Protein AF-A0A7J5YTY4-F1 (afdb_monomer)

Foldseek 3Di:
DVLLVLVQPPLDPPDDDDPQVSVVSVCVSVVDDPVQWDRDPPDIDGPPPPVVVSVVVSCVSCVVVVVVVVVVVVVVVVVVVVVVVVVVVVVVVVVVVVVVVCVVQVPPVVSVVCVVVVVVVCVVVVVVVVVVVVVVVVVVVVVVVVVVVVVVVVVVVVVVVVVVVVVVVVVVVVVVVVVVVVVVVVVVVVVVVVVVVVVVVVVVVVVVVVVVVVVVVVVVVVVVVVVVVVVVVVVVVVVVVVVVVVVVVVVVVVVVPDDDDDDDDDDDDDDDDCVVVVVVVVVVVVVVVVVVVVVVVVVVVVVVVVVVVVVVVVVVVVVVVVVVVVVVVVVVVVVVVVVVVVVVVVVVVVVVVVVVVVVVVVVVVVVVVVVVVVVVVVVVVVVVVVVVVVVVVVVVVVVVVVVVVVVVVVVVVVVVVVVVVVVVVVVVVVVVVVVVVVVVVVVVVVVVVVVVVVVVVVVVVVVVVVVVVVVVVVVVVVVVVCVVPPVPDPDDDDDDDDDDDDPPVPPVVVVVVVVVVVVVVVVVVVVVVVVVVVVVVVVVVVVVVVVVVVVVVVVVVVVVVVVVVVVVVVVVVVVVVVVVVVVVVVVVVVVVVVVVVVVVVVVVVVVVVVVVVVVVVVVVVVVVVVVVVVVVVVVVVVCVVVVPDDDDDDDDDDPVVVVVVVVVVVVVVVVVVVVVVVVVVVVVVVVVVVVVVVVVVVVVVVVVVVVVVVVVVVVVVVVVVVVVVVVVVVVVVVVVVVVVVVVVVVVVVVVVVVVVVVVVVVVVVVVVVVVVVPDDD

Organism: Dissostichus mawsoni (NCBI:txid36200)

Radius of gyration: 75.72 Å; Cα contacts (8 Å, |Δi|>4): 47; chains: 1; bounding box: 207×118×239 Å

Sequence (777 aa):
MYLYEILTPNAIPKGFMDGKQACERMIHALELDPNLFRIGQSKIFFRTGVLAHLEEERDLKITDIIIYFQSVCRGYLARKAFAKKQQQLSALKVLQRNCAAYLKLRHWQWWRLFTKVKPLLQVTRQEEEMQAKDEELVKTKERQLKVENELVEMERKHQQLIEEKNILAEQLHAETELFAEAEEMRVRLLSRKQELEEILHDLESRVEEEEERNQSMQNEKKKMQSHIQDLEEQLDEEEAARQKLQLDKVTAEAKIKKNGGGHSHAGGPQLQEKKLLEDRIGEMTSQLTEEEEKAKNLGKVKNKQELMMVDLEERLKKEEKTRQELEKAKRKLDAETTDLQDQIAELQAQIEELKIQLSKKEEELQASLARSDDETLQKNNALKQVRELQAHLAELQEDLESEKMCRSKAEKLKRDLSEELEALKTELEDTLDTTAAQQELRSKREQEVAELKKAIDDETRNHEAQIQEVRQRHGTALEEVSEQLEQAKRFKANLEKKQSLESENKELAVDVKSLQQLKGESEHKRKKLESQLQEFVSRTTEVERVKAELSERSHRLQTELDNASALLEESEKKGVKLAKEADKLNSKLQDSEELRQEETRQKLNLSGQIRQLEVERSTLLEQQEEDEEARRNLEKQLQTVQAQKKLDEDVGSVEGLEEVKRKLQKDMELTTQRLEEKTMSMDKMEKTKNRLQQELDDLMVDLDHQRQIVSSLEKKQKKFDQLLAEEKTISARYAEERDRAEAEAREKDTKALSMARALEEALEEGGAGEVQQAAPR

Mean predicted aligned error: 24.2 Å

Secondary structure (DSSP, 8-state):
-GGGGGGSTTSS-SS---HHHHHHHHHHHTT--TTSEEE-SS-EEE-TTHHHHHHHHHHHHHHHHHHHHHHHHHHHHHHHHHHHHHHHHHHHHHHHHHHHHHHHHTT-HHHHHHHHHGGG--HHHHHHHHHHHHHHHHHHHHHHHHHHHHHHHHHHHHHHHHHHHHHHHHHHHHHHHHHHHHHHHHHHHHHHHHHHHHHHHHHHHHHHHHHHHHHHHHHHHHHHHHHHHHHHHHHHHHHHHHHHHHHHHHHHHHHHS---------------S-HHHHHHHHHHHHHHHHHHHHHHHHHHHHHHHHHHHHHHHHHHHHHHHHHHHHHHHHHHHHHHHHHHHHHHHHHHHHHHHHHHHHHHHHHHHHHHHHHHHHHHHHHHHHHHHHHHHHHHHHHHHHHHHHHHHHHHHHHHHHHHHHHHHHHHHHHHHHHHHHHHHHHHHHHHHHHHHHHHHHHHHHHHHHHHHHHHHHHHHHHHHHHHHHHHHHTT--------------SGGGTHHHHHHHHHHHHHHHHHHHHHHHHHHHHHHHHHHHHHHHHHHHHHHHHHHHHHHHHHHHHHHHHHHHHHHHHHHHHHHHHHHHHHHHHHHHHHHHHHHHHHHHHHHHHHHHHHHHHHHHHHHHHHHHHHHHHHHHTT---------HHHHHHHHHHHHHHHHHHHHHHHHHHHHHHHHHHHHHHHHHHHHHHHHHHHHHHHHHHHHHHHHHHHHHHHHHHHHHHHHHHHHHHHHHHHHHHHHHHHHHHHHHHHHHHHHHHHHHHHH----

Solvent-accessible surface area (backbone atoms only — not comparable to full-atom values): 43026 Å² total; per-residue (Å²): 107,77,90,58,43,84,77,28,78,76,52,61,73,96,69,93,69,59,71,63,64,45,41,55,38,38,44,59,60,66,67,61,61,76,87,49,48,48,83,55,98,90,53,71,50,66,45,89,64,55,63,57,56,56,47,54,58,43,51,64,65,44,45,63,56,50,54,51,52,50,51,54,50,52,52,51,52,50,52,55,52,47,52,48,53,51,51,50,51,53,51,47,55,52,47,53,53,49,51,56,49,44,70,63,41,75,79,36,67,67,50,58,52,47,69,65,51,54,81,75,68,44,69,70,58,54,52,54,53,45,54,55,46,52,53,50,51,49,60,47,49,58,52,47,53,50,52,51,54,54,47,53,55,49,52,52,52,50,54,50,54,51,49,56,50,49,54,53,50,53,51,54,49,53,51,52,50,52,50,51,54,51,49,50,50,50,51,55,51,48,54,54,48,50,59,49,53,53,53,46,51,58,49,53,54,52,49,54,54,49,51,52,50,50,52,48,51,52,52,51,50,50,52,52,51,50,53,50,50,58,49,51,55,51,48,53,52,51,50,53,53,48,53,50,53,51,52,55,46,54,62,48,52,69,69,65,80,74,79,85,87,84,91,89,83,92,88,88,90,84,89,90,84,56,79,84,51,47,66,65,46,45,60,56,48,53,55,48,54,53,51,49,51,50,52,53,50,50,48,54,52,48,56,52,49,54,53,51,49,51,56,50,51,51,50,49,56,50,49,55,47,54,49,54,51,49,52,52,53,47,58,47,54,57,48,58,51,48,56,52,51,52,50,51,52,51,52,50,50,54,52,54,50,51,50,55,54,48,54,51,51,53,50,52,48,51,62,48,51,54,48,52,52,50,52,51,50,51,52,52,50,51,57,48,52,53,52,54,53,51,49,53,52,49,53,55,48,52,52,50,52,51,48,52,54,51,48,53,54,51,55,46,53,50,48,57,54,48,52,53,48,53,52,56,46,51,55,48,51,54,52,48,54,54,50,50,53,52,50,50,58,47,50,52,51,55,47,53,53,50,52,52,48,48,52,52,55,52,50,48,47,51,51,50,48,51,52,45,49,53,50,44,58,56,37,53,68,45,41,74,62,38,63,80,59,57,83,79,66,91,78,78,86,83,91,87,87,91,93,89,91,81,71,71,83,64,56,64,71,55,51,61,58,53,53,56,55,54,48,56,55,48,54,54,52,48,56,54,52,52,54,51,51,55,52,52,50,56,55,46,54,51,52,51,49,52,50,48,56,51,51,51,51,52,49,51,54,48,54,53,51,53,51,51,50,52,52,48,54,52,48,50,58,47,49,59,48,52,51,58,48,50,54,53,50,51,49,54,49,49,57,49,51,52,50,51,49,49,53,51,53,50,51,50,50,52,54,48,53,49,52,49,52,51,50,55,48,48,54,52,46,52,51,47,51,51,52,47,49,53,47,51,52,51,48,50,55,46,45,72,68,52,80,77,72,81,84,89,87,90,90,83,74,64,78,70,46,53,58,52,49,55,48,54,50,52,51,47,54,54,50,49,53,54,47,51,54,48,50,60,48,49,56,52,54,50,56,51,50,54,51,54,50,50,58,49,55,54,52,52,52,52,52,52,51,51,51,52,50,51,59,50,49,54,59,49,50,57,50,53,53,47,54,51,47,52,53,50,51,54,52,52,48,54,50,50,55,48,54,51,52,51,49,50,48,55,51,51,52,50,49,50,54,50,51,50,49,57,49,50,53,51,46,54,56,51,53,55,55,56,61,70,68,70,65,84,132

Structure (mmCIF, N/CA/C/O backbone):
data_AF-A0A7J5YTY4-F1
#
_entry.id   AF-A0A7J5YTY4-F1
#
loop_
_atom_site.group_PDB
_atom_site.id
_atom_site.type_symbol
_atom_site.label_atom_id
_atom_site.label_alt_id
_atom_site.label_comp_id
_atom_site.label_asym_id
_atom_site.label_entity_id
_atom_site.label_seq_id
_atom_site.pdbx_PDB_ins_code
_atom_site.Cartn_x
_atom_site.Cartn_y
_atom_site.Cartn_z
_atom_site.occupancy
_atom_site.B_iso_or_equiv
_atom_site.auth_seq_id
_atom_site.auth_comp_id
_atom_site.auth_asym_id
_atom_site.auth_atom_id
_atom_site.pdbx_PDB_model_num
ATOM 1 N N . MET A 1 1 ? -15.181 -6.490 -14.568 1.00 58.69 1 MET A N 1
ATOM 2 C CA . MET A 1 1 ? -15.823 -5.830 -15.721 1.00 58.69 1 MET A CA 1
ATOM 3 C C . MET A 1 1 ? -14.886 -5.906 -16.921 1.00 58.69 1 MET A C 1
ATOM 5 O O . MET A 1 1 ? -14.723 -7.021 -17.394 1.00 58.69 1 MET A O 1
ATOM 9 N N . TYR A 1 2 ? -14.198 -4.826 -17.318 1.00 73.44 2 TYR A N 1
ATOM 10 C CA . TYR A 1 2 ? -13.430 -4.704 -18.575 1.00 73.44 2 TYR A CA 1
ATOM 11 C C . TYR A 1 2 ? -12.558 -5.909 -18.982 1.00 73.44 2 TYR A C 1
ATOM 13 O O . TYR A 1 2 ? -12.501 -6.239 -20.161 1.00 73.44 2 TYR A O 1
ATOM 21 N N . LEU A 1 3 ? -11.920 -6.600 -18.026 1.00 82.00 3 LEU A N 1
ATOM 22 C CA . LEU A 1 3 ? -11.015 -7.730 -18.283 1.00 82.00 3 LEU A CA 1
ATOM 23 C C . LEU A 1 3 ? -11.610 -8.817 -19.204 1.00 82.00 3 LEU A C 1
ATOM 25 O O . LEU A 1 3 ? -10.925 -9.262 -20.121 1.00 82.00 3 LEU A O 1
ATOM 29 N N . TYR A 1 4 ? -12.881 -9.188 -18.999 1.00 90.19 4 TYR A N 1
ATOM 30 C CA . TYR A 1 4 ? -13.582 -10.231 -19.768 1.00 90.19 4 TYR A CA 1
ATOM 31 C C . TYR A 1 4 ? -14.528 -9.677 -20.844 1.00 90.19 4 TYR A C 1
ATOM 33 O O . TYR A 1 4 ? -15.253 -10.443 -21.471 1.00 90.19 4 TYR A O 1
ATOM 41 N N . GLU A 1 5 ? -14.548 -8.363 -21.090 1.00 89.19 5 GLU A N 1
ATOM 42 C CA . GLU A 1 5 ? -15.480 -7.749 -22.054 1.00 89.19 5 GLU A CA 1
ATOM 43 C C . GLU A 1 5 ? -15.251 -8.249 -23.491 1.00 89.19 5 GLU A C 1
ATOM 45 O O . GLU A 1 5 ? -16.196 -8.367 -24.272 1.00 89.19 5 GLU A O 1
ATOM 50 N N . ILE A 1 6 ? -14.015 -8.655 -23.804 1.00 90.19 6 ILE A N 1
ATOM 51 C CA . ILE A 1 6 ? -13.635 -9.299 -25.070 1.00 90.19 6 ILE A CA 1
ATOM 52 C C . ILE A 1 6 ? -14.353 -10.638 -25.324 1.00 90.19 6 ILE A C 1
ATOM 54 O O . ILE A 1 6 ? -14.533 -11.017 -26.480 1.00 90.19 6 ILE A O 1
ATOM 58 N N . LEU A 1 7 ? -14.801 -11.334 -24.271 1.00 89.75 7 LEU A N 1
ATOM 59 C CA . LEU A 1 7 ? -15.599 -12.561 -24.387 1.00 89.75 7 LEU A CA 1
ATOM 60 C C . LEU A 1 7 ? -17.075 -12.277 -24.697 1.00 89.75 7 LEU A C 1
ATOM 62 O O . LEU A 1 7 ? -17.767 -13.145 -25.219 1.00 89.75 7 LEU A O 1
ATOM 66 N N . THR A 1 8 ? -17.556 -11.065 -24.407 1.00 90.94 8 THR A N 1
ATOM 67 C CA . THR A 1 8 ? -18.972 -10.677 -24.506 1.00 90.94 8 THR A CA 1
ATOM 68 C C . THR A 1 8 ? -19.189 -9.491 -25.459 1.00 90.94 8 THR A C 1
ATOM 70 O O . THR A 1 8 ? -19.740 -8.459 -25.050 1.00 90.94 8 THR A O 1
ATOM 73 N N . PRO A 1 9 ? -18.755 -9.576 -26.733 1.00 86.56 9 PRO A N 1
ATOM 74 C CA . PRO A 1 9 ? -18.848 -8.458 -27.664 1.00 86.56 9 PRO A CA 1
ATOM 75 C C . PRO A 1 9 ? -20.307 -8.018 -27.860 1.00 86.56 9 PRO A C 1
ATOM 77 O O . PRO A 1 9 ? -21.171 -8.807 -28.236 1.00 86.56 9 PRO A O 1
ATOM 80 N N . ASN A 1 10 ? -20.559 -6.720 -27.666 1.00 86.31 10 ASN A N 1
ATOM 81 C CA . ASN A 1 10 ? -21.875 -6.061 -27.729 1.00 86.31 10 ASN A CA 1
ATOM 82 C C . ASN A 1 10 ? -22.855 -6.363 -26.570 1.00 86.31 10 ASN A C 1
ATOM 84 O O . ASN A 1 10 ? -23.983 -5.871 -26.613 1.00 86.31 10 ASN A O 1
ATOM 88 N N . ALA A 1 11 ? -22.460 -7.093 -25.517 1.00 89.38 11 ALA A N 1
ATOM 89 C CA . ALA A 1 11 ? -23.321 -7.295 -24.337 1.00 89.38 11 ALA A CA 1
ATOM 90 C C . ALA A 1 11 ? -23.568 -5.994 -23.542 1.00 89.38 11 ALA A C 1
ATOM 92 O O . ALA A 1 11 ? -24.632 -5.807 -22.942 1.00 89.38 11 ALA A O 1
ATOM 93 N N . ILE A 1 12 ? -22.594 -5.078 -23.570 1.00 89.88 12 ILE A N 1
ATOM 94 C CA . ILE A 1 12 ? -22.689 -3.727 -23.008 1.00 89.88 12 ILE A CA 1
ATOM 95 C C . ILE A 1 12 ? -22.995 -2.735 -24.151 1.00 89.88 12 ILE A C 1
ATOM 97 O O . ILE A 1 12 ? -22.244 -2.677 -25.130 1.00 89.88 12 ILE A O 1
ATOM 101 N N . PRO A 1 13 ? -24.079 -1.937 -24.065 1.00 87.81 13 PRO A N 1
ATOM 102 C CA . PRO A 1 13 ? -24.346 -0.853 -25.010 1.00 87.81 13 PRO A CA 1
ATOM 103 C C . PRO A 1 13 ? -23.277 0.246 -24.946 1.00 87.81 13 PRO A C 1
ATOM 105 O O . PRO A 1 13 ? -22.797 0.590 -23.870 1.00 87.81 13 PRO A O 1
ATOM 108 N N . LYS A 1 14 ? -22.955 0.868 -26.087 1.00 85.12 14 LYS A N 1
ATOM 109 C CA . LYS A 1 14 ? -21.985 1.976 -26.149 1.00 85.12 14 LYS A CA 1
ATOM 110 C C . LYS A 1 14 ? -22.513 3.216 -25.416 1.00 85.12 14 LYS A C 1
ATOM 112 O O . LYS A 1 14 ? -23.336 3.951 -25.956 1.00 85.12 14 LYS A O 1
ATOM 117 N N . GLY A 1 15 ? -22.016 3.451 -24.206 1.00 83.19 15 GLY A N 1
ATOM 118 C CA . GLY A 1 15 ? -22.379 4.575 -23.343 1.00 83.19 15 GLY A CA 1
ATOM 119 C C . GLY A 1 15 ? -21.927 4.331 -21.902 1.00 83.19 15 GLY A C 1
ATOM 120 O O . GLY A 1 15 ? -21.240 3.351 -21.623 1.00 83.19 15 GLY A O 1
ATOM 121 N N . PHE A 1 16 ? -22.323 5.209 -20.979 1.00 85.81 16 PHE A N 1
ATOM 122 C CA . PHE A 1 16 ? -22.179 4.936 -19.548 1.00 85.81 16 PHE A CA 1
ATOM 123 C C . PHE A 1 16 ? -23.291 3.987 -19.078 1.00 85.81 16 PHE A C 1
ATOM 125 O O . PHE A 1 16 ? -24.461 4.182 -19.408 1.00 85.81 16 PHE A O 1
ATOM 132 N N . MET A 1 17 ? -22.925 2.986 -18.281 1.00 87.44 17 MET A N 1
ATOM 133 C CA . MET A 1 17 ? -23.834 2.064 -17.602 1.00 87.44 17 MET A CA 1
ATOM 134 C C . MET A 1 17 ? -23.290 1.804 -16.196 1.00 87.44 17 MET A C 1
ATOM 136 O O . MET A 1 17 ? -22.077 1.832 -15.991 1.00 87.44 17 MET A O 1
ATOM 140 N N . ASP A 1 18 ? -24.176 1.543 -15.234 1.00 90.88 18 ASP A N 1
ATOM 141 C CA . ASP A 1 18 ? -23.760 1.106 -13.903 1.00 90.88 18 ASP A CA 1
ATOM 142 C C . ASP A 1 18 ? -22.907 -0.176 -13.979 1.00 90.88 18 ASP A C 1
ATOM 144 O O . ASP A 1 18 ? -23.233 -1.117 -14.706 1.00 90.88 18 ASP A O 1
ATOM 148 N N . GLY A 1 19 ? -21.819 -0.221 -13.207 1.00 89.19 19 GLY A N 1
ATOM 149 C CA . GLY A 1 19 ? -20.837 -1.303 -13.276 1.00 89.19 19 GLY A CA 1
ATOM 150 C C . GLY A 1 19 ? -21.381 -2.661 -12.827 1.00 89.19 19 GLY A C 1
ATOM 151 O O . GLY A 1 19 ? -20.948 -3.691 -13.351 1.00 89.19 19 GLY A O 1
ATOM 152 N N . LYS A 1 20 ? -22.356 -2.686 -11.907 1.00 91.38 20 LYS A N 1
ATOM 153 C CA . LYS A 1 20 ? -23.018 -3.923 -11.475 1.00 91.38 20 LYS A CA 1
ATOM 154 C C . LYS A 1 20 ? -23.980 -4.410 -12.560 1.00 91.38 20 LYS A C 1
ATOM 156 O O . LYS A 1 20 ? -23.844 -5.549 -13.001 1.00 91.38 20 LYS A O 1
ATOM 161 N N . GLN A 1 21 ? -24.857 -3.542 -13.068 1.00 90.62 21 GLN A N 1
ATOM 162 C CA . GLN A 1 21 ? -25.787 -3.871 -14.157 1.00 90.62 21 GLN A CA 1
ATOM 163 C C . GLN A 1 21 ? -25.061 -4.289 -15.451 1.00 90.62 21 GLN A C 1
ATOM 165 O O . GLN A 1 21 ? -25.510 -5.193 -16.160 1.00 90.62 21 GLN A O 1
ATOM 170 N N . ALA A 1 22 ? -23.924 -3.666 -15.766 1.00 90.88 22 ALA A N 1
ATOM 171 C CA . ALA A 1 22 ? -23.097 -4.064 -16.900 1.00 90.88 22 ALA A CA 1
ATOM 172 C C . ALA A 1 22 ? -22.490 -5.462 -16.694 1.00 90.88 22 ALA A C 1
ATOM 174 O O . ALA A 1 22 ? -22.526 -6.284 -17.609 1.00 90.88 22 ALA A O 1
ATOM 175 N N . CYS A 1 23 ? -22.005 -5.779 -15.488 1.00 91.19 23 CYS A N 1
ATOM 176 C CA . CYS A 1 23 ? -21.524 -7.127 -15.177 1.00 91.19 23 CYS A CA 1
ATOM 177 C C . CYS A 1 23 ? -22.647 -8.178 -15.164 1.00 91.19 23 CYS A C 1
ATOM 179 O O . CYS A 1 23 ? -22.412 -9.297 -15.608 1.00 91.19 23 CYS A O 1
ATOM 181 N N . GLU A 1 24 ? -23.861 -7.839 -14.719 1.00 91.00 24 GLU A N 1
ATOM 182 C CA . GLU A 1 24 ? -25.045 -8.712 -14.822 1.00 91.00 24 GLU A CA 1
ATOM 183 C C . GLU A 1 24 ? -25.332 -9.083 -16.289 1.00 91.00 24 GLU A C 1
ATOM 185 O O . GLU A 1 24 ? -25.533 -10.257 -16.606 1.00 91.00 24 GLU A O 1
ATOM 190 N N . ARG A 1 25 ? -25.253 -8.109 -17.210 1.00 91.94 25 ARG A N 1
ATOM 191 C CA . ARG A 1 25 ? -25.375 -8.345 -18.662 1.00 91.94 25 ARG A CA 1
ATOM 192 C C . ARG A 1 25 ? -24.232 -9.185 -19.231 1.00 91.94 25 ARG A C 1
ATOM 194 O O . ARG A 1 25 ? -24.497 -10.082 -20.024 1.00 91.94 25 ARG A O 1
ATOM 201 N N . MET A 1 26 ? -22.984 -8.927 -18.829 1.00 92.50 26 MET A N 1
ATOM 202 C CA . MET A 1 26 ? -21.835 -9.746 -19.244 1.00 92.50 26 MET A CA 1
ATOM 203 C C . MET A 1 26 ? -21.993 -11.200 -18.789 1.00 92.50 26 MET A C 1
ATOM 205 O O . MET A 1 26 ? -21.811 -12.110 -19.585 1.00 92.50 26 MET A O 1
ATOM 209 N N . ILE A 1 27 ? -22.371 -11.432 -17.532 1.00 92.44 27 ILE A N 1
ATOM 210 C CA . ILE A 1 27 ? -22.541 -12.779 -16.972 1.00 92.44 27 ILE A CA 1
ATOM 211 C C . ILE A 1 27 ? -23.672 -13.539 -17.678 1.00 92.44 27 ILE A C 1
ATOM 213 O O . ILE A 1 27 ? -23.507 -14.719 -17.979 1.00 92.44 27 ILE A O 1
ATOM 217 N N . HIS A 1 28 ? -24.771 -12.861 -18.024 1.00 90.69 28 HIS A N 1
ATOM 218 C CA . HIS A 1 28 ? -25.823 -13.445 -18.861 1.00 90.69 28 HIS A CA 1
ATOM 219 C C . HIS A 1 28 ? -25.324 -13.759 -20.286 1.00 90.69 28 HIS A C 1
ATOM 221 O O . HIS A 1 28 ? -25.713 -14.777 -20.852 1.00 90.69 28 HIS A O 1
ATOM 227 N N . ALA A 1 29 ? -24.463 -12.922 -20.872 1.00 92.31 29 ALA A N 1
ATOM 228 C CA . ALA A 1 29 ? -23.873 -13.162 -22.194 1.00 92.31 29 ALA A CA 1
ATOM 229 C C . ALA A 1 29 ? -22.762 -14.236 -22.202 1.00 92.31 29 ALA A C 1
ATOM 231 O O . ALA A 1 29 ? -22.420 -14.738 -23.267 1.00 92.31 29 ALA A O 1
ATOM 232 N N . LEU A 1 30 ? -22.220 -14.595 -21.032 1.00 91.00 30 LEU A N 1
ATOM 233 C CA . LEU A 1 30 ? -21.338 -15.752 -20.816 1.00 91.00 30 LEU A CA 1
ATOM 234 C C . LEU A 1 30 ? -22.114 -17.044 -20.487 1.00 91.00 30 LEU A C 1
ATOM 236 O O . LEU A 1 30 ? -21.488 -18.074 -20.260 1.00 91.00 30 LEU A O 1
ATOM 240 N N . GLU A 1 31 ? -23.449 -16.979 -20.396 1.00 91.38 31 GLU A N 1
ATOM 241 C CA . GLU A 1 31 ? -24.353 -18.097 -20.065 1.00 91.38 31 GLU A CA 1
ATOM 242 C C . GLU A 1 31 ? -23.981 -18.877 -18.779 1.00 91.38 31 GLU A C 1
ATOM 244 O O . GLU A 1 31 ? -24.308 -20.053 -18.618 1.00 91.38 31 GLU A O 1
ATOM 249 N N . LEU A 1 32 ? -23.317 -18.214 -17.822 1.00 90.38 32 LEU A N 1
ATOM 250 C CA . LEU A 1 32 ? -22.849 -18.839 -16.580 1.00 90.38 32 LEU A CA 1
ATOM 251 C C . LEU A 1 32 ? -24.017 -19.245 -15.666 1.00 90.38 32 LEU A C 1
ATOM 253 O O . LEU A 1 32 ? -24.901 -18.438 -15.372 1.00 90.38 32 LEU A O 1
ATOM 257 N N . ASP A 1 33 ? -23.970 -20.470 -15.130 1.00 89.62 33 ASP A N 1
ATOM 258 C CA . ASP A 1 33 ? -24.946 -20.969 -14.152 1.00 89.62 33 ASP A CA 1
ATOM 259 C C . ASP A 1 33 ? -24.985 -20.051 -12.902 1.00 89.62 33 ASP A C 1
ATOM 261 O O . ASP A 1 33 ? -23.944 -19.842 -12.262 1.00 89.62 33 ASP A O 1
ATOM 265 N N . PRO A 1 34 ? -26.166 -19.536 -12.491 1.00 90.75 34 PRO A N 1
ATOM 266 C CA . PRO A 1 34 ? -26.345 -18.732 -11.278 1.00 90.75 34 PRO A CA 1
ATOM 267 C C . PRO A 1 34 ? -25.825 -19.353 -9.975 1.00 90.75 34 PRO A C 1
ATOM 269 O O . PRO A 1 34 ? -25.707 -18.651 -8.975 1.00 90.75 34 PRO A O 1
ATOM 272 N N . ASN A 1 35 ? -25.505 -20.644 -9.925 1.00 90.50 35 ASN A N 1
ATOM 273 C CA . ASN A 1 35 ? -24.873 -21.298 -8.779 1.00 90.50 35 ASN A CA 1
ATOM 274 C C . ASN A 1 35 ? -23.355 -21.077 -8.702 1.00 90.50 35 ASN A C 1
ATOM 276 O O . ASN A 1 35 ? -22.781 -21.240 -7.620 1.00 90.50 35 ASN A O 1
ATOM 280 N N . LEU A 1 36 ? -22.712 -20.706 -9.813 1.00 90.94 36 LEU A N 1
ATOM 281 C CA . LEU A 1 36 ? -21.262 -20.531 -9.938 1.00 90.94 36 LEU A CA 1
ATOM 282 C C . LEU A 1 36 ? -20.764 -19.143 -9.509 1.00 90.94 36 LEU A C 1
ATOM 284 O O . LEU A 1 36 ? -19.562 -18.978 -9.302 1.00 90.94 36 LEU A O 1
ATOM 288 N N . PHE A 1 37 ? -21.655 -18.161 -9.336 1.00 93.62 37 PHE A N 1
ATOM 289 C CA . PHE A 1 37 ? -21.295 -16.795 -8.944 1.00 93.62 37 PHE A CA 1
ATOM 290 C C . PHE A 1 37 ? -22.287 -16.160 -7.952 1.00 93.62 37 PHE A C 1
ATOM 292 O O . PHE A 1 37 ? -23.425 -16.601 -7.799 1.00 93.62 37 PHE A O 1
ATOM 299 N N . ARG A 1 38 ? -21.874 -15.089 -7.268 1.00 93.81 38 ARG A N 1
ATOM 300 C CA . ARG A 1 38 ? -22.720 -14.212 -6.440 1.00 93.81 38 ARG A CA 1
ATOM 301 C C . ARG A 1 38 ? -22.321 -12.754 -6.676 1.00 93.81 38 ARG A C 1
ATOM 303 O O . ARG A 1 38 ? -21.153 -12.400 -6.526 1.00 93.81 38 ARG A O 1
ATOM 310 N N . ILE A 1 39 ? -23.282 -11.908 -7.044 1.00 92.12 39 ILE A N 1
ATOM 311 C CA . ILE A 1 39 ? -23.051 -10.489 -7.357 1.00 92.12 39 ILE A CA 1
ATOM 312 C C . ILE A 1 39 ? -23.287 -9.655 -6.094 1.00 92.12 39 ILE A C 1
ATOM 314 O O . ILE A 1 39 ? -24.422 -9.495 -5.649 1.00 92.12 39 ILE A O 1
ATOM 318 N N . GLY A 1 40 ? -22.206 -9.143 -5.505 1.00 88.81 40 GLY A N 1
ATOM 319 C CA . GLY A 1 40 ? -22.252 -8.178 -4.409 1.00 88.81 40 GLY A CA 1
ATOM 320 C C . GLY A 1 40 ? -22.360 -6.734 -4.907 1.00 88.81 40 GLY A C 1
ATOM 321 O O . GLY A 1 40 ? -22.478 -6.470 -6.101 1.00 88.81 40 GLY A O 1
ATOM 322 N N . GLN A 1 41 ? -22.294 -5.776 -3.979 1.00 87.81 41 GLN A N 1
ATOM 323 C CA . GLN A 1 41 ? -22.466 -4.353 -4.302 1.00 87.81 41 GLN A CA 1
ATOM 324 C C . GLN A 1 41 ? -21.257 -3.728 -5.024 1.00 87.81 41 GLN A C 1
ATOM 326 O O . GLN A 1 41 ? -21.424 -2.786 -5.789 1.00 87.81 41 GLN A O 1
ATOM 331 N N . SER A 1 42 ? -20.046 -4.244 -4.791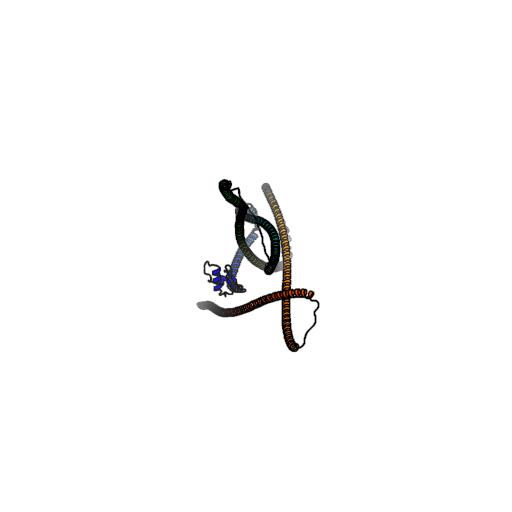 1.00 89.00 42 SER A N 1
ATOM 332 C CA . SER A 1 42 ? -18.791 -3.735 -5.377 1.00 89.00 42 SER A CA 1
ATOM 333 C C . SER A 1 42 ? -17.847 -4.828 -5.893 1.00 89.00 42 SER A C 1
ATOM 335 O O . SER A 1 42 ? -16.800 -4.527 -6.463 1.00 89.00 42 SER A O 1
ATOM 337 N N . LYS A 1 43 ? -18.193 -6.104 -5.684 1.00 91.94 43 LYS A N 1
ATOM 338 C CA . LYS A 1 43 ? -17.403 -7.281 -6.067 1.00 91.94 43 LYS A CA 1
ATOM 339 C C . LYS A 1 43 ? -18.325 -8.419 -6.489 1.00 91.94 43 LYS A C 1
ATOM 341 O O . LYS A 1 43 ? -19.447 -8.527 -5.998 1.00 91.94 43 LYS A O 1
ATOM 346 N N . ILE A 1 44 ? -17.819 -9.286 -7.358 1.00 92.38 44 ILE A N 1
ATOM 347 C CA . ILE A 1 44 ? -18.482 -10.521 -7.780 1.00 92.38 44 ILE A CA 1
ATOM 348 C C . ILE A 1 44 ? -17.641 -11.676 -7.253 1.00 92.38 44 ILE A C 1
ATOM 350 O O . ILE A 1 44 ? -16.425 -11.693 -7.437 1.00 92.38 44 ILE A O 1
ATOM 354 N N . PHE A 1 45 ? -18.287 -12.609 -6.568 1.00 92.50 45 PHE A N 1
ATOM 355 C CA . PHE A 1 45 ? -17.656 -13.795 -6.008 1.00 92.50 45 PHE A CA 1
ATOM 356 C C . PHE A 1 45 ? -17.942 -14.967 -6.938 1.00 92.50 45 PHE A C 1
ATOM 358 O O . PHE A 1 45 ? -19.101 -15.225 -7.250 1.00 92.50 45 PHE A O 1
ATOM 365 N N . PHE A 1 46 ? -16.905 -15.675 -7.371 1.00 94.50 46 PHE A N 1
ATOM 366 C CA . PHE A 1 46 ? -17.019 -16.870 -8.205 1.00 94.50 46 PHE A CA 1
ATOM 367 C C . PHE A 1 46 ? -16.649 -18.113 -7.392 1.00 94.50 46 PHE A C 1
ATOM 369 O O . PHE A 1 46 ? -15.846 -18.029 -6.461 1.00 94.50 46 PHE A O 1
ATOM 376 N N . ARG A 1 47 ? -17.207 -19.276 -7.746 1.00 91.62 47 ARG A N 1
ATOM 377 C CA . ARG A 1 47 ? -16.700 -20.563 -7.251 1.00 91.62 47 ARG A CA 1
ATOM 378 C C . ARG A 1 47 ? -15.313 -20.854 -7.836 1.00 91.62 47 ARG A C 1
ATOM 380 O O . ARG A 1 47 ? -14.952 -20.363 -8.907 1.00 91.62 47 ARG A O 1
ATOM 387 N N . THR A 1 48 ? -14.551 -21.687 -7.132 1.00 88.62 48 THR A N 1
ATOM 388 C CA . THR A 1 48 ? -13.233 -22.180 -7.553 1.00 88.62 48 THR A CA 1
ATOM 389 C C . THR A 1 48 ? -13.272 -22.737 -8.982 1.00 88.62 48 THR A C 1
ATOM 391 O O . THR A 1 48 ? -14.226 -23.413 -9.359 1.00 88.62 48 THR A O 1
ATOM 394 N N . GLY A 1 49 ? -12.241 -22.445 -9.781 1.00 86.81 49 GLY A N 1
ATOM 395 C CA . GLY A 1 49 ? -12.111 -22.893 -11.175 1.00 86.81 49 GLY A CA 1
ATOM 396 C C . GLY A 1 49 ? -12.795 -22.000 -12.219 1.00 86.81 49 GLY A C 1
ATOM 397 O O . GLY A 1 49 ? -12.269 -21.862 -13.318 1.00 86.81 49 GLY A O 1
ATOM 398 N N . VAL A 1 50 ? -13.895 -21.314 -11.880 1.00 91.12 50 VAL A N 1
ATOM 399 C CA . VAL A 1 50 ? -14.675 -20.514 -12.852 1.00 91.12 50 VAL A CA 1
ATOM 400 C C . VAL A 1 50 ? -13.845 -19.379 -13.466 1.00 91.12 50 VAL A C 1
ATOM 402 O O . VAL A 1 50 ? -13.895 -19.163 -14.671 1.00 91.12 50 VAL A O 1
ATOM 405 N N . LEU A 1 51 ? -13.035 -18.685 -12.658 1.00 91.06 51 LEU A N 1
ATOM 406 C CA . LEU A 1 51 ? -12.142 -17.630 -13.154 1.00 91.06 51 LEU A CA 1
ATOM 407 C C . LEU A 1 51 ? -10.996 -18.171 -14.024 1.00 91.06 51 LEU A C 1
ATOM 409 O O . LEU A 1 51 ? -10.607 -17.494 -14.964 1.00 91.06 51 LEU A O 1
ATOM 413 N N . ALA A 1 52 ? -10.491 -19.382 -13.762 1.00 89.19 52 ALA A N 1
ATOM 414 C CA . ALA A 1 52 ? -9.430 -19.975 -14.580 1.00 89.19 52 ALA A CA 1
ATOM 415 C C . ALA A 1 52 ? -9.933 -20.269 -16.003 1.00 89.19 52 ALA A C 1
ATOM 417 O O . ALA A 1 52 ? -9.312 -19.849 -16.972 1.00 89.19 52 ALA A O 1
ATOM 418 N N . HIS A 1 53 ? -11.123 -20.865 -16.123 1.00 87.44 53 HIS A N 1
ATOM 419 C CA . HIS A 1 53 ? -11.787 -21.084 -17.413 1.00 87.44 53 HIS A CA 1
ATOM 420 C C . HIS A 1 53 ? -12.061 -19.768 -18.173 1.00 87.44 53 HIS A C 1
ATOM 422 O O . HIS A 1 53 ? -11.939 -19.711 -19.396 1.00 87.44 53 HIS A O 1
ATOM 428 N N . LEU A 1 54 ? -12.424 -18.692 -17.460 1.00 92.56 54 LEU A N 1
ATOM 429 C CA . LEU A 1 54 ? -12.633 -17.372 -18.068 1.00 92.56 54 LEU A CA 1
ATOM 430 C C . LEU A 1 54 ? -11.328 -16.695 -18.517 1.00 92.56 54 LEU A C 1
ATOM 432 O O . LEU A 1 54 ? -11.373 -15.929 -19.476 1.00 92.56 54 LEU A O 1
ATOM 436 N N . GLU A 1 55 ? -10.185 -16.974 -17.884 1.00 93.12 55 GLU A N 1
ATOM 437 C CA . GLU A 1 55 ? -8.877 -16.555 -18.410 1.00 93.12 55 GLU A CA 1
ATOM 438 C C . GLU A 1 55 ? -8.440 -17.404 -19.612 1.00 93.12 55 GLU A C 1
ATOM 440 O O . GLU A 1 55 ? -7.969 -16.840 -20.593 1.00 93.12 55 GLU A O 1
ATOM 445 N N . GLU A 1 56 ? -8.655 -18.723 -19.604 1.00 91.25 56 GLU A N 1
ATOM 446 C CA . GLU A 1 56 ? -8.279 -19.602 -20.726 1.00 91.25 56 GLU A CA 1
ATOM 447 C C . GLU A 1 56 ? -9.006 -19.223 -22.033 1.00 91.25 56 GLU A C 1
ATOM 449 O O . GLU A 1 56 ? -8.359 -18.998 -23.060 1.00 91.25 56 GLU A O 1
ATOM 454 N N . GLU A 1 57 ? -10.334 -19.048 -22.008 1.00 89.56 57 GLU A N 1
ATOM 455 C CA . GLU A 1 57 ? -11.087 -18.542 -23.173 1.00 89.56 57 GLU A CA 1
ATOM 456 C C . GLU A 1 57 ? -10.654 -17.114 -23.565 1.00 89.56 57 GLU A C 1
ATOM 458 O O . GLU A 1 57 ? -10.623 -16.769 -24.751 1.00 89.56 57 GLU A O 1
ATOM 463 N N . ARG A 1 58 ? -10.283 -16.267 -22.594 1.00 93.56 58 ARG A N 1
ATOM 464 C CA . ARG A 1 58 ? -9.846 -14.882 -22.839 1.00 93.56 58 ARG A CA 1
ATOM 465 C C . ARG A 1 58 ? -8.480 -14.824 -23.519 1.00 93.56 58 ARG A C 1
ATOM 467 O O . ARG A 1 58 ? -8.337 -14.092 -24.499 1.00 93.56 58 ARG A O 1
ATOM 474 N N . ASP A 1 59 ? -7.503 -15.594 -23.058 1.00 92.44 59 ASP A N 1
ATOM 475 C CA . ASP A 1 59 ? -6.165 -15.643 -23.652 1.00 92.44 59 ASP A CA 1
ATOM 476 C C . ASP A 1 59 ? -6.203 -16.245 -25.064 1.00 92.44 59 ASP A C 1
ATOM 478 O O . ASP A 1 59 ? -5.520 -15.740 -25.961 1.00 92.44 59 ASP A O 1
ATOM 482 N N . LEU A 1 60 ? -7.081 -17.223 -25.324 1.00 90.31 60 LEU A N 1
ATOM 483 C CA . LEU A 1 60 ? -7.361 -17.700 -26.686 1.00 90.31 60 LEU A CA 1
ATOM 484 C C . LEU A 1 60 ? -7.874 -16.573 -27.605 1.00 90.31 60 LEU A C 1
ATOM 486 O O . LEU A 1 60 ? -7.416 -16.469 -28.742 1.00 90.31 60 LEU A O 1
ATOM 490 N N . LYS A 1 61 ? -8.764 -15.684 -27.133 1.00 88.25 61 LYS A N 1
ATOM 491 C CA . LYS A 1 61 ? -9.223 -14.512 -27.918 1.00 88.25 61 LYS A CA 1
ATOM 492 C C . LYS A 1 61 ? -8.167 -13.416 -28.064 1.00 88.25 61 LYS A C 1
ATOM 494 O O . LYS A 1 61 ? -8.141 -12.722 -29.079 1.00 88.25 61 LYS A O 1
ATOM 499 N N . ILE A 1 62 ? -7.313 -13.230 -27.061 1.00 92.88 62 ILE A N 1
ATOM 500 C CA . ILE A 1 62 ? -6.281 -12.184 -27.052 1.00 92.88 62 ILE A CA 1
ATOM 501 C C . ILE A 1 62 ? -5.038 -12.597 -27.867 1.00 92.88 62 ILE A C 1
ATOM 503 O O . ILE A 1 62 ? -4.343 -11.726 -28.396 1.00 92.88 62 ILE A O 1
ATOM 507 N N . THR A 1 63 ? -4.782 -13.898 -28.038 1.00 93.44 63 THR A N 1
ATOM 508 C CA . THR A 1 63 ? -3.596 -14.44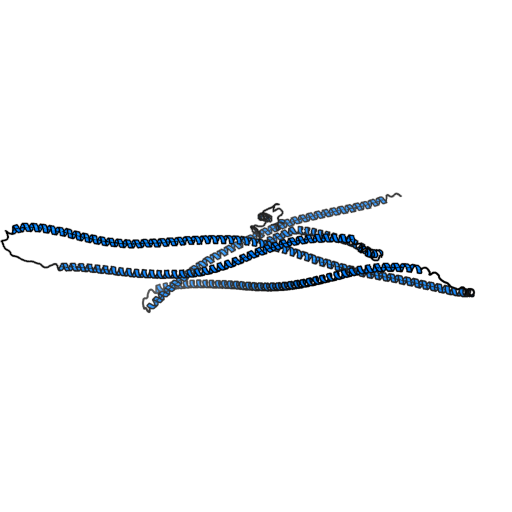3 -28.728 1.00 93.44 63 THR A CA 1
ATOM 509 C C . THR A 1 63 ? -3.401 -13.869 -30.135 1.00 93.44 63 THR A C 1
ATOM 511 O O . THR A 1 63 ? -2.315 -13.368 -30.434 1.00 93.44 63 THR A O 1
ATOM 514 N N . ASP A 1 64 ? -4.441 -13.837 -30.973 1.00 88.56 64 ASP A N 1
ATOM 515 C CA . ASP A 1 64 ? -4.352 -13.281 -32.335 1.00 88.56 64 ASP A CA 1
ATOM 516 C C . ASP A 1 64 ? -3.993 -11.786 -32.330 1.00 88.56 64 ASP A C 1
ATOM 518 O O . ASP A 1 64 ? -3.164 -11.321 -33.121 1.00 88.56 64 ASP A O 1
ATOM 522 N N . ILE A 1 65 ? -4.568 -11.027 -31.391 1.00 91.31 65 ILE A N 1
ATOM 523 C CA . ILE A 1 65 ? -4.308 -9.592 -31.225 1.00 91.31 65 ILE A CA 1
ATOM 524 C C . ILE A 1 65 ? -2.862 -9.370 -30.764 1.00 91.31 65 ILE A C 1
ATOM 526 O O . ILE A 1 65 ? -2.182 -8.483 -31.288 1.00 91.31 65 ILE A O 1
ATOM 530 N N . ILE A 1 66 ? -2.359 -10.198 -29.842 1.00 92.56 66 ILE A N 1
ATOM 531 C CA . ILE A 1 66 ? -0.960 -10.174 -29.401 1.00 92.56 66 ILE A CA 1
ATOM 532 C C . ILE A 1 66 ? -0.020 -10.508 -30.563 1.00 92.56 66 ILE A C 1
ATOM 534 O O . ILE A 1 66 ? 0.956 -9.785 -30.768 1.00 92.56 66 ILE A O 1
ATOM 538 N N . ILE A 1 67 ? -0.290 -11.555 -31.347 1.00 94.38 67 ILE A N 1
ATOM 539 C CA . ILE A 1 67 ? 0.548 -11.943 -32.493 1.00 94.38 67 ILE A CA 1
ATOM 540 C C . ILE A 1 67 ? 0.593 -10.808 -33.525 1.00 94.38 67 ILE A C 1
ATOM 542 O O . ILE A 1 67 ? 1.684 -10.408 -33.953 1.00 94.38 67 ILE A O 1
ATOM 546 N N . TYR A 1 68 ? -0.561 -10.223 -33.860 1.00 94.94 68 TYR A N 1
ATOM 547 C CA . TYR A 1 68 ? -0.642 -9.078 -34.763 1.00 94.94 68 TYR A CA 1
ATOM 548 C C . TYR A 1 68 ? 0.136 -7.868 -34.223 1.00 94.94 68 TYR A C 1
ATOM 550 O O . TYR A 1 68 ? 1.038 -7.370 -34.904 1.00 94.94 68 TYR A O 1
ATOM 558 N N . PHE A 1 69 ? -0.123 -7.441 -32.983 1.00 95.88 69 PHE A N 1
ATOM 559 C CA . PHE A 1 69 ? 0.580 -6.326 -32.340 1.00 95.88 69 PHE A CA 1
ATOM 560 C C . PHE A 1 69 ? 2.098 -6.548 -32.299 1.00 95.88 69 PHE A C 1
ATOM 562 O O . PHE A 1 69 ? 2.864 -5.684 -32.735 1.00 95.88 69 PHE A O 1
ATOM 569 N N . GLN A 1 70 ? 2.554 -7.731 -31.874 1.00 93.81 70 GLN A N 1
ATOM 570 C CA . GLN A 1 70 ? 3.976 -8.071 -31.870 1.00 93.81 70 GLN A CA 1
ATOM 571 C C . GLN A 1 70 ? 4.585 -8.015 -33.280 1.00 93.81 70 GLN A C 1
ATOM 573 O O . GLN A 1 70 ? 5.723 -7.563 -33.424 1.00 93.81 70 GLN A O 1
ATOM 578 N N . SER A 1 71 ? 3.867 -8.447 -34.323 1.00 94.88 71 SER A N 1
ATOM 579 C CA . SER A 1 71 ? 4.348 -8.367 -35.711 1.00 94.88 71 SER A CA 1
ATOM 580 C C . SER A 1 71 ? 4.518 -6.913 -36.179 1.00 94.88 71 SER A C 1
ATOM 582 O O . SER A 1 71 ? 5.556 -6.560 -36.750 1.00 94.88 71 SER A O 1
ATOM 584 N N . VAL A 1 72 ? 3.568 -6.034 -35.837 1.00 96.94 72 VAL A N 1
ATOM 585 C CA . VAL A 1 72 ? 3.620 -4.592 -36.124 1.00 96.94 72 VAL A CA 1
ATOM 586 C C . VAL A 1 72 ? 4.777 -3.932 -35.369 1.00 96.94 72 VAL A C 1
ATOM 588 O O . VAL A 1 72 ? 5.554 -3.189 -35.976 1.00 96.94 72 VAL A O 1
ATOM 591 N N . CYS A 1 73 ? 4.962 -4.249 -34.084 1.00 95.00 73 CYS A N 1
ATOM 592 C CA . CYS A 1 73 ? 6.074 -3.757 -33.268 1.00 95.00 73 CYS A CA 1
ATOM 593 C C . CYS A 1 73 ? 7.438 -4.228 -33.789 1.00 95.00 73 CYS A C 1
ATOM 595 O O . CYS A 1 73 ? 8.337 -3.400 -33.958 1.00 95.00 73 CYS A O 1
ATOM 597 N N . ARG A 1 74 ? 7.596 -5.520 -34.115 1.00 97.12 74 ARG A N 1
ATOM 598 C CA . ARG A 1 74 ? 8.818 -6.063 -34.741 1.00 97.12 74 ARG A CA 1
ATOM 599 C C . ARG A 1 74 ? 9.113 -5.351 -36.062 1.00 97.12 74 ARG A C 1
ATOM 601 O O . ARG A 1 74 ? 10.236 -4.897 -36.267 1.00 97.12 74 ARG A O 1
ATOM 608 N N . GLY A 1 75 ? 8.103 -5.160 -36.914 1.00 96.81 75 GLY A N 1
ATOM 609 C CA . GLY A 1 75 ? 8.233 -4.423 -38.173 1.00 96.81 75 GLY A CA 1
ATOM 610 C C . GLY A 1 75 ? 8.609 -2.946 -37.988 1.00 96.81 75 GLY A C 1
ATOM 611 O O . GLY A 1 75 ? 9.446 -2.429 -38.728 1.00 96.81 75 GLY A O 1
ATOM 612 N N . TYR A 1 76 ? 8.038 -2.258 -36.996 1.00 97.12 76 TYR A N 1
ATOM 613 C CA . TYR A 1 76 ? 8.390 -0.872 -36.662 1.00 97.12 76 TYR A CA 1
ATOM 614 C C . TYR A 1 76 ? 9.835 -0.755 -36.159 1.00 97.12 76 TYR A C 1
ATOM 616 O O . TYR A 1 76 ? 10.591 0.080 -36.661 1.00 97.12 76 TYR A O 1
ATOM 624 N N . LEU A 1 77 ? 10.243 -1.621 -35.226 1.00 96.25 77 LEU A N 1
ATOM 625 C CA . LEU A 1 77 ? 11.611 -1.665 -34.705 1.00 96.25 77 LEU A CA 1
ATOM 626 C C . LEU A 1 77 ? 12.622 -1.986 -35.812 1.00 96.25 77 LEU A C 1
ATOM 628 O O . LEU A 1 77 ? 13.624 -1.281 -35.931 1.00 96.25 77 LEU A O 1
ATOM 632 N N . ALA A 1 78 ? 12.331 -2.966 -36.673 1.00 93.75 78 ALA A N 1
ATOM 633 C CA . ALA A 1 78 ? 13.170 -3.313 -37.819 1.00 93.75 78 ALA A CA 1
ATOM 634 C C . ALA A 1 78 ? 13.334 -2.132 -38.792 1.00 93.75 78 ALA A C 1
ATOM 636 O O . ALA A 1 78 ? 14.460 -1.792 -39.153 1.00 93.75 78 ALA A O 1
ATOM 637 N N . ARG A 1 79 ? 12.244 -1.437 -39.157 1.00 97.69 79 ARG A N 1
ATOM 638 C CA . ARG A 1 79 ? 12.308 -0.238 -40.018 1.00 97.69 79 ARG A CA 1
ATOM 639 C C . ARG A 1 79 ? 13.093 0.907 -39.367 1.00 97.69 79 ARG A C 1
ATOM 641 O O . ARG A 1 79 ? 13.902 1.543 -40.039 1.00 97.69 79 ARG A O 1
ATOM 648 N N . LYS A 1 80 ? 12.921 1.142 -38.061 1.00 96.56 80 LYS A N 1
ATOM 649 C CA . LYS A 1 80 ? 13.659 2.170 -37.301 1.00 96.56 80 LYS A CA 1
ATOM 650 C C . LYS A 1 80 ? 15.156 1.845 -37.196 1.00 96.56 80 LYS A C 1
ATOM 652 O O . LYS A 1 80 ? 15.991 2.733 -37.370 1.00 96.56 80 LYS A O 1
ATOM 657 N N . ALA A 1 81 ? 15.505 0.578 -36.973 1.00 92.94 81 ALA A N 1
ATOM 658 C CA . ALA A 1 81 ? 16.886 0.098 -36.959 1.00 92.94 81 ALA A CA 1
ATOM 659 C C . ALA A 1 81 ? 17.533 0.156 -38.354 1.00 92.94 81 ALA A C 1
ATOM 661 O O . ALA A 1 81 ? 18.675 0.599 -38.476 1.00 92.94 81 ALA A O 1
ATOM 662 N N . PHE A 1 82 ? 16.798 -0.211 -39.409 1.00 94.38 82 PHE A N 1
ATOM 663 C CA . PHE A 1 82 ? 17.251 -0.102 -40.797 1.00 94.38 82 PHE A CA 1
ATOM 664 C C . PHE A 1 82 ? 17.525 1.354 -41.189 1.00 94.38 82 PHE A C 1
ATOM 666 O O . PHE A 1 82 ? 18.613 1.652 -41.675 1.00 94.38 82 PHE A O 1
ATOM 673 N N . ALA A 1 83 ? 16.604 2.279 -40.896 1.00 95.38 83 ALA A N 1
ATOM 674 C CA . ALA A 1 83 ? 16.805 3.709 -41.142 1.00 95.38 83 ALA A CA 1
ATOM 675 C C . ALA A 1 83 ? 18.045 4.251 -40.403 1.00 95.38 83 ALA A C 1
ATOM 677 O O . ALA A 1 83 ? 18.838 4.993 -40.985 1.00 95.38 83 ALA A O 1
ATOM 678 N N . LYS A 1 84 ? 18.279 3.814 -39.154 1.00 95.44 84 LYS A N 1
ATOM 679 C CA . LYS A 1 84 ? 19.502 4.144 -38.403 1.00 95.44 84 LYS A CA 1
ATOM 680 C C . LYS A 1 84 ? 20.762 3.574 -39.072 1.00 95.44 84 LYS A C 1
ATOM 682 O O . LYS A 1 84 ? 21.712 4.329 -39.267 1.00 95.44 84 LYS A O 1
ATOM 687 N N . LYS A 1 85 ? 20.767 2.299 -39.494 1.00 93.38 85 LYS A N 1
ATOM 688 C CA . LYS A 1 85 ? 21.889 1.691 -40.245 1.00 93.38 85 LYS A CA 1
ATOM 689 C C . LYS A 1 85 ? 22.132 2.405 -41.588 1.00 93.38 85 LYS A C 1
ATOM 691 O O . LYS A 1 85 ? 23.281 2.635 -41.954 1.00 93.38 85 LYS A O 1
ATOM 696 N N . GLN A 1 86 ? 21.083 2.835 -42.291 1.00 95.38 86 GLN A N 1
ATOM 697 C CA . GLN A 1 86 ? 21.181 3.591 -43.547 1.00 95.38 86 GLN A CA 1
ATOM 698 C C . GLN A 1 86 ? 21.766 4.999 -43.332 1.00 95.38 86 GLN A C 1
ATOM 700 O O . GLN A 1 86 ? 22.649 5.425 -44.082 1.00 95.38 86 GLN A O 1
ATOM 705 N N . GLN A 1 87 ? 21.343 5.701 -42.274 1.00 94.81 87 GLN A N 1
ATOM 706 C CA . GLN A 1 87 ? 21.925 6.984 -41.867 1.00 94.81 87 GLN A CA 1
ATOM 707 C C . GLN A 1 87 ? 23.401 6.824 -41.469 1.00 94.81 87 GLN A C 1
ATOM 709 O O . GLN A 1 87 ? 24.240 7.609 -41.911 1.00 94.81 87 GLN A O 1
ATOM 714 N N . GLN A 1 88 ? 23.736 5.779 -40.702 1.00 93.88 88 GLN A N 1
ATOM 715 C CA . GLN A 1 88 ? 25.115 5.437 -40.337 1.00 93.88 88 GLN A CA 1
ATOM 716 C C . GLN A 1 88 ? 25.976 5.131 -41.569 1.00 93.88 88 GLN A C 1
ATOM 718 O O . GLN A 1 88 ? 27.089 5.637 -41.653 1.00 93.88 88 GLN A O 1
ATOM 723 N N . LEU A 1 89 ? 25.468 4.388 -42.558 1.00 93.38 89 LEU A N 1
ATOM 724 C CA . LEU A 1 89 ? 26.179 4.113 -43.813 1.00 93.38 89 LEU A CA 1
ATOM 725 C C . LEU A 1 89 ? 26.427 5.389 -44.636 1.00 93.38 89 LEU A C 1
ATOM 727 O O . LEU A 1 89 ? 27.493 5.546 -45.233 1.00 93.38 89 LEU A O 1
ATOM 731 N N . SER A 1 90 ? 25.468 6.318 -44.657 1.00 94.69 90 SER A N 1
ATOM 732 C CA . SER A 1 90 ? 25.633 7.627 -45.304 1.00 94.69 90 SER A CA 1
ATOM 733 C C . SER A 1 90 ? 26.694 8.476 -44.589 1.00 94.69 90 SER A C 1
ATOM 735 O O . SER A 1 90 ? 27.635 8.966 -45.220 1.00 94.69 90 SER A O 1
ATOM 737 N N . ALA A 1 91 ? 26.619 8.564 -43.257 1.00 93.81 91 ALA A N 1
ATOM 738 C CA . ALA A 1 91 ? 27.614 9.247 -42.433 1.00 93.81 91 ALA A CA 1
ATOM 739 C C . ALA A 1 91 ? 29.013 8.621 -42.577 1.00 93.81 91 ALA A C 1
ATOM 741 O O . ALA A 1 91 ? 29.992 9.349 -42.719 1.00 93.81 91 ALA A O 1
ATOM 742 N N . LEU A 1 92 ? 29.113 7.289 -42.630 1.00 92.88 92 LEU A N 1
ATOM 743 C CA . LEU A 1 92 ? 30.364 6.560 -42.846 1.00 92.88 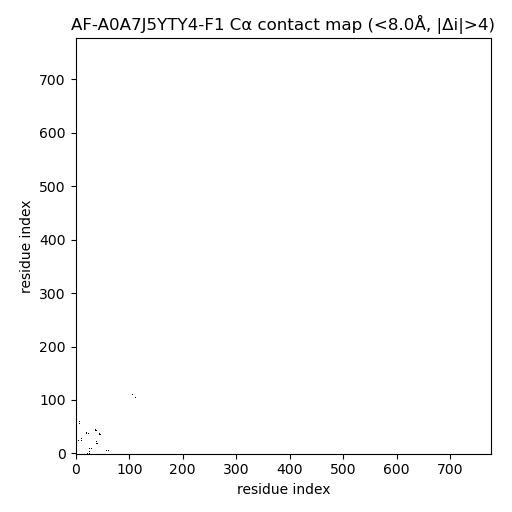92 LEU A CA 1
ATOM 744 C C . LEU A 1 92 ? 30.993 6.908 -44.200 1.00 92.88 92 LEU A C 1
ATOM 746 O O . LEU A 1 92 ? 32.185 7.194 -44.245 1.00 92.88 92 LEU A O 1
ATOM 750 N N . LYS A 1 93 ? 30.209 6.976 -45.284 1.00 94.25 93 LYS A N 1
ATOM 751 C CA . LYS A 1 93 ? 30.702 7.413 -46.606 1.00 94.25 93 LYS A CA 1
ATOM 752 C C . LYS A 1 93 ? 31.221 8.857 -46.581 1.00 94.25 93 LYS A C 1
ATOM 754 O O . LYS A 1 93 ? 32.254 9.152 -47.184 1.00 94.25 93 LYS A O 1
ATOM 759 N N . VAL A 1 94 ? 30.553 9.757 -45.853 1.00 96.56 94 VAL A N 1
ATOM 760 C CA . VAL A 1 94 ? 31.015 11.146 -45.657 1.00 96.56 94 VAL A CA 1
ATOM 761 C C . VAL A 1 94 ? 32.307 11.195 -44.832 1.00 96.56 94 VAL A C 1
ATOM 763 O O . VAL A 1 94 ? 33.244 11.898 -45.217 1.00 96.56 94 VAL A O 1
ATOM 766 N N . LEU A 1 95 ? 32.398 10.420 -43.748 1.00 94.69 95 LEU A N 1
ATOM 767 C CA . LEU A 1 95 ? 33.599 10.300 -42.915 1.00 94.69 95 LEU A CA 1
ATOM 768 C C . LEU A 1 95 ? 34.776 9.725 -43.711 1.00 94.69 95 LEU A C 1
ATOM 770 O O . LEU A 1 95 ? 35.824 10.358 -43.756 1.00 94.69 95 LEU A O 1
ATOM 774 N N . GLN A 1 96 ? 34.593 8.609 -44.422 1.00 93.94 96 GLN A N 1
ATOM 775 C CA . GLN A 1 96 ? 35.602 8.013 -45.307 1.00 93.94 96 GLN A CA 1
ATOM 776 C C . GLN A 1 96 ? 36.122 9.027 -46.337 1.00 93.94 96 GLN A C 1
ATOM 778 O O . GLN A 1 96 ? 37.336 9.180 -46.491 1.00 93.94 96 GLN A O 1
ATOM 783 N N . ARG A 1 97 ? 35.228 9.787 -46.990 1.00 96.56 97 ARG A N 1
ATOM 784 C CA . ARG A 1 97 ? 35.615 10.846 -47.939 1.00 96.56 97 ARG A CA 1
ATOM 785 C C . ARG A 1 97 ? 36.429 11.957 -47.266 1.00 96.56 97 ARG A C 1
ATOM 787 O O . ARG A 1 97 ? 37.433 12.397 -47.826 1.00 96.56 97 ARG A O 1
ATOM 794 N N . ASN A 1 98 ? 36.029 12.394 -46.072 1.00 96.25 98 ASN A N 1
ATOM 795 C CA . ASN A 1 98 ? 36.737 13.427 -45.311 1.00 96.25 98 ASN A CA 1
ATOM 796 C C . ASN A 1 98 ? 38.100 12.937 -44.794 1.00 96.25 98 ASN A C 1
ATOM 798 O O . ASN A 1 98 ? 39.083 13.667 -44.904 1.00 96.25 98 ASN A O 1
ATOM 802 N N . CYS A 1 99 ? 38.203 11.697 -44.313 1.00 95.50 99 CYS A N 1
ATOM 803 C CA . CYS A 1 99 ? 39.465 11.071 -43.918 1.00 95.50 99 CYS A CA 1
ATOM 804 C C . CYS A 1 99 ? 40.413 10.920 -45.116 1.00 95.50 99 CYS A C 1
ATOM 806 O O . CYS A 1 99 ? 41.582 11.284 -45.013 1.00 95.50 99 CYS A O 1
ATOM 808 N N . ALA A 1 100 ? 39.918 10.481 -46.278 1.00 94.75 100 ALA A N 1
ATOM 809 C CA . ALA A 1 100 ? 40.709 10.401 -47.507 1.00 94.75 100 ALA A CA 1
ATOM 810 C C . ALA A 1 100 ? 41.189 11.784 -47.994 1.00 94.75 100 ALA A C 1
ATOM 812 O O . ALA A 1 100 ? 42.323 11.918 -48.459 1.00 94.75 100 ALA A O 1
ATOM 813 N N . ALA A 1 101 ? 40.367 12.831 -47.854 1.00 95.06 101 ALA A N 1
ATOM 814 C CA . ALA A 1 101 ? 40.777 14.209 -48.128 1.00 95.06 101 ALA A CA 1
ATOM 815 C C . ALA A 1 101 ? 41.829 14.705 -47.118 1.00 95.06 101 ALA A C 1
ATOM 817 O O . ALA A 1 101 ? 42.853 15.259 -47.517 1.00 95.06 101 ALA A O 1
ATOM 818 N N . TYR A 1 102 ? 41.638 14.448 -45.822 1.00 94.75 102 TYR A N 1
ATOM 819 C CA . TYR A 1 102 ? 42.595 14.806 -44.773 1.00 94.75 102 TYR A CA 1
ATOM 820 C C . TYR A 1 102 ? 43.948 14.100 -44.948 1.00 94.75 102 TYR A C 1
ATOM 822 O O . TYR A 1 102 ? 44.986 14.745 -44.821 1.00 94.75 102 TYR A O 1
ATOM 830 N N . LEU A 1 103 ? 43.968 12.813 -45.309 1.00 94.00 103 LEU A N 1
ATOM 831 C CA . LEU A 1 103 ? 45.206 12.070 -45.580 1.00 94.00 103 LEU A CA 1
ATOM 832 C C . LEU A 1 103 ? 46.017 12.683 -46.734 1.00 94.00 103 LEU A C 1
ATOM 834 O O . LEU A 1 103 ? 47.245 12.700 -46.659 1.00 94.00 103 LEU A O 1
ATOM 838 N N . LYS A 1 104 ? 45.348 13.256 -47.746 1.00 93.12 104 LYS A N 1
ATOM 839 C CA . LYS A 1 104 ? 45.990 14.034 -48.822 1.00 93.12 104 LYS A CA 1
ATOM 840 C C . LYS A 1 104 ? 46.468 15.413 -48.339 1.00 93.12 104 LYS A C 1
ATOM 842 O O . LYS A 1 104 ? 47.568 15.837 -48.680 1.00 93.12 104 LYS A O 1
ATOM 847 N N . LEU A 1 105 ? 45.667 16.115 -47.532 1.00 93.94 105 LEU A N 1
ATOM 848 C CA . LEU A 1 105 ? 45.928 17.504 -47.122 1.00 93.94 105 LEU A CA 1
ATOM 849 C C . LEU A 1 105 ? 46.912 17.651 -45.945 1.00 93.94 105 LEU A C 1
ATOM 851 O O . LEU A 1 105 ? 47.636 18.642 -45.887 1.00 93.94 105 LEU A O 1
ATOM 855 N N . ARG A 1 106 ? 47.002 16.685 -45.019 1.00 91.44 106 ARG A N 1
ATOM 856 C CA . ARG A 1 106 ? 47.774 16.806 -43.757 1.00 91.44 106 ARG A CA 1
ATOM 857 C C . ARG A 1 106 ? 49.276 17.079 -43.938 1.00 91.44 106 ARG A C 1
ATOM 859 O O . ARG A 1 106 ? 49.918 17.654 -43.056 1.00 91.44 106 ARG A O 1
ATOM 866 N N . HIS A 1 107 ? 49.845 16.670 -45.071 1.00 88.75 107 HIS A N 1
ATOM 867 C CA . HIS A 1 107 ? 51.255 16.891 -45.412 1.00 88.75 107 HIS A CA 1
ATOM 868 C C . HIS A 1 107 ? 51.473 18.078 -46.367 1.00 88.75 107 HIS A C 1
ATOM 870 O O . HIS A 1 107 ? 52.616 18.462 -46.609 1.00 88.75 107 HIS A O 1
ATOM 876 N N . TRP A 1 108 ? 50.404 18.697 -46.875 1.00 95.44 108 TRP A N 1
ATOM 877 C CA . TRP A 1 108 ? 50.481 19.834 -47.787 1.00 95.44 108 TRP A CA 1
ATOM 878 C C . TRP A 1 108 ? 50.885 21.111 -47.035 1.00 95.44 108 TRP A C 1
ATOM 880 O O . TRP A 1 108 ? 50.306 21.459 -46.004 1.00 95.44 108 TRP A O 1
ATOM 890 N N . GLN A 1 109 ? 51.892 21.829 -47.540 1.00 92.38 109 GLN A N 1
ATOM 891 C CA . GLN A 1 109 ? 52.488 22.952 -46.802 1.00 92.38 109 GLN A CA 1
ATOM 892 C C . GLN A 1 109 ? 51.517 24.138 -46.645 1.00 92.38 109 GLN A C 1
ATOM 894 O O . GLN A 1 109 ? 51.478 24.760 -45.583 1.00 92.38 109 GLN A O 1
ATOM 899 N N . TRP A 1 110 ? 50.662 24.393 -47.643 1.00 94.25 110 TRP A N 1
ATOM 900 C CA . TRP A 1 110 ? 49.603 25.409 -47.559 1.00 94.25 110 TRP A CA 1
ATOM 901 C C . TRP A 1 110 ? 48.571 25.100 -46.469 1.00 94.25 110 TRP A C 1
ATOM 903 O O . TRP A 1 110 ? 48.165 26.005 -45.742 1.00 94.25 110 TRP A O 1
ATOM 913 N N . TRP A 1 111 ? 48.204 23.825 -46.284 1.00 92.44 111 TRP A N 1
ATOM 914 C CA . TRP A 1 111 ? 47.315 23.413 -45.193 1.00 92.44 111 TRP A CA 1
ATOM 915 C C . TRP A 1 111 ? 47.945 23.694 -43.825 1.00 92.44 111 TRP A C 1
ATOM 917 O O . TRP A 1 111 ? 47.301 24.285 -42.963 1.00 92.44 111 TRP A O 1
ATOM 927 N N . ARG A 1 112 ? 49.233 23.367 -43.650 1.00 89.56 112 ARG A N 1
ATOM 928 C CA . ARG A 1 112 ? 49.987 23.634 -42.410 1.00 89.56 112 ARG A CA 1
ATOM 929 C C . ARG A 1 112 ? 50.075 25.127 -42.076 1.00 89.56 112 ARG A C 1
ATOM 931 O O . ARG A 1 112 ? 49.987 25.490 -40.902 1.00 89.56 112 ARG A O 1
ATOM 938 N N . LEU A 1 113 ? 50.236 25.987 -43.085 1.00 91.00 113 LEU A N 1
ATOM 939 C CA . LEU A 1 113 ? 50.191 27.443 -42.919 1.00 91.00 113 LEU A CA 1
ATOM 940 C C . LEU A 1 113 ? 48.785 27.899 -42.500 1.00 91.00 113 LEU A C 1
ATOM 942 O O . LEU A 1 113 ? 48.634 28.570 -41.479 1.00 91.00 113 LEU A O 1
ATOM 946 N N . PHE A 1 114 ? 47.752 27.467 -43.226 1.00 89.56 114 PHE A N 1
ATOM 947 C CA . PHE A 1 114 ? 46.354 27.793 -42.935 1.00 89.56 114 PHE A CA 1
ATOM 948 C C . PHE A 1 114 ? 45.939 27.389 -41.511 1.00 89.56 114 PHE A C 1
ATOM 950 O O . PHE A 1 114 ? 45.350 28.199 -40.795 1.00 89.56 114 PHE A O 1
ATOM 957 N N . THR A 1 115 ? 46.314 26.194 -41.042 1.00 89.12 115 THR A N 1
ATOM 958 C CA . THR A 1 115 ? 46.008 25.737 -39.673 1.00 89.12 115 THR A CA 1
ATOM 959 C C . THR A 1 115 ? 46.720 26.531 -38.577 1.00 89.12 115 THR A C 1
ATOM 961 O O . THR A 1 115 ? 46.248 26.525 -37.446 1.00 89.12 115 THR A O 1
ATOM 964 N N . LYS A 1 116 ? 47.826 27.228 -38.882 1.00 89.06 116 LYS A N 1
ATOM 965 C CA . LYS A 1 116 ? 48.496 28.142 -37.937 1.00 89.06 116 LYS A CA 1
ATOM 966 C C . LYS A 1 116 ? 47.888 29.547 -37.936 1.00 89.06 116 LYS A C 1
ATOM 968 O O . LYS A 1 116 ? 47.922 30.209 -36.906 1.00 89.06 116 LYS A O 1
ATOM 973 N N . VAL A 1 117 ? 47.336 29.997 -39.065 1.00 88.62 117 VAL A N 1
ATOM 974 C CA . VAL A 1 117 ? 46.757 31.345 -39.210 1.00 88.62 117 VAL A CA 1
ATOM 975 C C . VAL A 1 117 ? 45.281 31.390 -38.803 1.00 88.62 117 VAL A C 1
ATOM 977 O O . VAL A 1 117 ? 44.879 32.323 -38.114 1.00 88.62 117 VAL A O 1
ATOM 980 N N . LYS A 1 118 ? 44.469 30.380 -39.153 1.00 84.62 118 LYS A N 1
ATOM 981 C CA . LYS A 1 118 ? 43.025 30.360 -38.838 1.00 84.62 118 LYS A CA 1
ATOM 982 C C . LYS A 1 118 ? 42.715 30.569 -37.339 1.00 84.62 118 LYS A C 1
ATOM 984 O O . LYS A 1 118 ? 41.811 31.349 -37.055 1.00 84.62 118 LYS A O 1
ATOM 989 N N . PRO A 1 119 ? 43.448 29.978 -36.370 1.00 84.38 119 PRO A N 1
ATOM 990 C CA . PRO A 1 119 ? 43.206 30.210 -34.942 1.00 84.38 119 PRO A CA 1
ATOM 991 C C . PRO A 1 119 ? 43.530 31.625 -34.441 1.00 84.38 119 PRO A C 1
ATOM 993 O O . PRO A 1 119 ? 43.310 31.892 -33.265 1.00 84.38 119 PRO A O 1
ATOM 996 N N . LEU A 1 120 ? 44.051 32.523 -35.285 1.00 83.94 120 LEU A N 1
ATOM 997 C CA . LEU A 1 120 ? 44.258 33.942 -34.962 1.00 83.94 120 LEU A CA 1
ATOM 998 C C . LEU A 1 120 ? 43.070 34.822 -35.399 1.00 83.94 120 LEU A C 1
ATOM 1000 O O . LEU A 1 120 ? 42.998 35.986 -35.017 1.00 83.94 120 LEU A O 1
ATOM 1004 N N . LEU A 1 121 ? 42.131 34.269 -36.173 1.00 81.12 121 LEU A N 1
ATOM 1005 C CA . LEU A 1 121 ? 40.947 34.943 -36.710 1.00 81.12 121 LEU A CA 1
ATOM 1006 C C . LEU A 1 121 ? 39.684 34.406 -36.015 1.00 81.12 121 LEU A C 1
ATOM 1008 O O . LEU A 1 121 ? 38.860 33.734 -36.630 1.00 81.12 121 LEU A O 1
ATOM 1012 N N . GLN A 1 122 ? 39.573 34.637 -34.702 1.00 76.06 122 GLN A N 1
ATOM 1013 C CA . GLN A 1 122 ? 38.526 34.026 -33.864 1.00 76.06 122 GLN A CA 1
ATOM 1014 C C . GLN A 1 122 ? 37.262 34.870 -33.654 1.00 76.06 122 GLN A C 1
ATOM 1016 O O . GLN A 1 122 ? 36.300 34.327 -33.131 1.00 76.06 122 GLN A O 1
ATOM 1021 N N . VAL A 1 123 ? 37.239 36.155 -34.029 1.00 74.75 123 VAL A N 1
ATOM 1022 C CA . VAL A 1 123 ? 36.213 37.120 -33.567 1.00 74.75 123 VAL A CA 1
ATOM 1023 C C . VAL A 1 123 ? 34.774 36.625 -33.782 1.00 74.75 123 VAL A C 1
ATOM 1025 O O . VAL A 1 123 ? 34.024 36.529 -32.818 1.00 74.75 123 VAL A O 1
ATOM 1028 N N . THR A 1 124 ? 34.414 36.203 -34.999 1.00 72.38 124 THR A N 1
ATOM 1029 C CA . THR A 1 124 ? 33.058 35.694 -35.290 1.00 72.38 124 THR A CA 1
ATOM 1030 C C . THR A 1 124 ? 32.744 34.386 -34.560 1.00 72.38 124 THR A C 1
ATOM 1032 O O . THR A 1 124 ? 31.616 34.169 -34.144 1.00 72.38 124 THR A O 1
ATOM 1035 N N . ARG A 1 125 ? 33.747 33.523 -34.347 1.00 79.00 125 ARG A N 1
ATOM 1036 C CA . ARG A 1 125 ? 33.582 32.276 -33.587 1.00 79.00 125 ARG A CA 1
ATOM 1037 C C . ARG A 1 125 ? 33.375 32.547 -32.094 1.00 79.00 125 ARG A C 1
ATOM 1039 O O . ARG A 1 125 ? 32.643 31.811 -31.449 1.00 79.00 125 ARG A O 1
ATOM 1046 N N . GLN A 1 126 ? 34.016 33.576 -31.540 1.00 82.44 126 GLN A N 1
ATOM 1047 C CA . GLN A 1 126 ? 33.812 33.979 -30.145 1.00 82.44 126 GLN A CA 1
ATOM 1048 C C . GLN A 1 126 ? 32.402 34.545 -29.935 1.00 82.44 126 GLN A C 1
ATOM 1050 O O . GLN A 1 126 ? 31.809 34.305 -28.891 1.00 82.44 126 GLN A O 1
ATOM 1055 N N . GLU A 1 127 ? 31.845 35.224 -30.939 1.00 83.62 127 GLU A N 1
ATOM 1056 C CA . GLU A 1 127 ? 30.457 35.697 -30.948 1.00 83.62 127 GLU A CA 1
ATOM 1057 C C . GLU A 1 127 ? 29.449 34.533 -31.063 1.00 83.62 127 GLU A C 1
ATOM 1059 O O . GLU A 1 127 ? 28.520 34.451 -30.262 1.00 83.62 127 GLU A O 1
ATOM 1064 N N . GLU A 1 128 ? 29.684 33.566 -31.962 1.00 86.38 128 GLU A N 1
ATOM 1065 C CA . GLU A 1 128 ? 28.904 32.315 -32.055 1.00 86.38 128 GLU A CA 1
ATOM 1066 C C . GLU A 1 128 ? 28.951 31.491 -30.748 1.00 86.38 128 GLU A C 1
ATOM 1068 O O . GLU A 1 128 ? 27.921 31.019 -30.264 1.00 86.38 128 GLU A O 1
ATOM 1073 N N . GLU A 1 129 ? 30.136 31.326 -30.146 1.00 86.38 129 GLU A N 1
ATOM 1074 C CA . GLU A 1 129 ? 30.311 30.590 -28.884 1.00 86.38 129 GLU A CA 1
ATOM 1075 C C . GLU A 1 129 ? 29.696 31.327 -27.683 1.00 86.38 129 GLU A C 1
ATOM 1077 O O . GLU A 1 129 ? 29.210 30.669 -26.762 1.00 86.38 129 GLU A O 1
ATOM 1082 N N . MET A 1 130 ? 29.659 32.664 -27.698 1.00 89.25 130 MET A N 1
ATOM 1083 C CA . MET A 1 130 ? 28.981 33.479 -26.684 1.00 89.25 130 MET A CA 1
ATOM 1084 C C . MET A 1 130 ? 27.460 33.312 -26.768 1.00 89.25 130 MET A C 1
ATOM 1086 O O . MET A 1 130 ? 26.845 32.935 -25.774 1.00 89.25 130 MET A O 1
ATOM 1090 N N . GLN A 1 131 ? 26.866 33.473 -27.956 1.00 92.44 131 GLN A N 1
ATOM 1091 C CA . GLN A 1 131 ? 25.421 33.296 -28.161 1.00 92.44 131 GLN A CA 1
ATOM 1092 C C . GLN A 1 131 ? 24.957 31.881 -27.779 1.00 92.44 131 GLN A C 1
ATOM 1094 O O . GLN A 1 131 ? 23.957 31.717 -27.078 1.00 92.44 131 GLN A O 1
ATOM 1099 N N . ALA A 1 132 ? 25.722 30.850 -28.156 1.00 92.31 132 ALA A N 1
ATOM 1100 C CA . ALA A 1 132 ? 25.436 29.472 -27.762 1.00 92.31 132 ALA A CA 1
ATOM 1101 C C . ALA A 1 132 ? 25.507 29.258 -26.235 1.00 92.31 132 ALA A C 1
ATOM 1103 O O . ALA A 1 132 ? 24.725 28.474 -25.689 1.00 92.31 132 ALA A O 1
ATOM 1104 N N . LYS A 1 133 ? 26.415 29.955 -25.536 1.00 92.31 133 LYS A N 1
ATOM 1105 C CA . LYS A 1 133 ? 26.528 29.901 -24.070 1.00 92.31 133 LYS A CA 1
ATOM 1106 C C . LYS A 1 133 ? 25.422 30.674 -23.361 1.00 92.31 133 LYS A C 1
ATOM 1108 O O . LYS A 1 133 ? 24.933 30.187 -22.344 1.00 92.31 133 LYS A O 1
ATOM 1113 N N . ASP A 1 134 ? 24.979 31.804 -23.900 1.00 93.06 134 ASP A N 1
ATOM 1114 C CA . ASP A 1 134 ? 23.835 32.542 -23.362 1.00 93.06 134 ASP A CA 1
ATOM 1115 C C . ASP A 1 134 ? 22.531 31.741 -23.516 1.00 93.06 134 ASP A C 1
ATOM 1117 O O . ASP A 1 134 ? 21.773 31.615 -22.553 1.00 93.06 134 ASP A O 1
ATOM 1121 N N . GLU A 1 135 ? 22.303 31.090 -24.665 1.00 94.25 135 GLU A N 1
ATOM 1122 C CA . GLU A 1 135 ? 21.176 30.159 -24.839 1.00 94.25 135 GLU A CA 1
ATOM 1123 C C . GLU A 1 135 ? 21.217 28.979 -23.852 1.00 94.25 135 GLU A C 1
ATOM 1125 O O . GLU A 1 135 ? 20.180 28.583 -23.310 1.00 94.25 135 GLU A O 1
ATOM 1130 N N . GLU A 1 136 ? 22.394 28.394 -23.619 1.00 93.69 136 GLU A N 1
ATOM 1131 C CA . GLU A 1 136 ? 22.579 27.298 -22.661 1.00 93.69 136 GLU A CA 1
ATOM 1132 C C . GLU A 1 136 ? 22.332 27.764 -21.216 1.00 93.69 136 GLU A C 1
ATOM 1134 O O . GLU A 1 136 ? 21.663 27.066 -20.450 1.00 93.69 136 GLU A O 1
ATOM 1139 N N . LEU A 1 137 ? 22.796 28.965 -20.855 1.00 93.31 137 LEU A N 1
ATOM 1140 C CA . LEU A 1 137 ? 22.554 29.583 -19.550 1.00 93.31 137 LEU A CA 1
ATOM 1141 C C . LEU A 1 137 ? 21.071 29.893 -19.322 1.00 93.31 137 LEU A C 1
ATOM 1143 O O . LEU A 1 137 ? 20.572 29.616 -18.232 1.00 93.31 137 LEU A O 1
ATOM 1147 N N . VAL A 1 138 ? 20.353 30.420 -20.320 1.00 96.12 138 VAL A N 1
ATOM 1148 C CA . VAL A 1 138 ? 18.901 30.666 -20.228 1.00 96.12 138 VAL A CA 1
ATOM 1149 C C . VAL A 1 138 ? 18.151 29.352 -20.013 1.00 96.12 138 VAL A C 1
ATOM 1151 O O . VAL A 1 138 ? 17.476 29.200 -18.996 1.00 96.12 138 VAL A O 1
ATOM 1154 N N . LYS A 1 139 ? 18.361 28.352 -20.879 1.00 94.44 139 LYS A N 1
ATOM 1155 C CA . LYS A 1 139 ? 17.695 27.037 -20.782 1.00 94.44 139 LYS A CA 1
ATOM 1156 C C . LYS A 1 139 ? 18.026 26.297 -19.482 1.00 94.44 139 LYS A C 1
ATOM 1158 O O . LYS A 1 139 ? 17.216 25.508 -18.997 1.00 94.44 139 LYS A O 1
ATOM 1163 N N . THR A 1 140 ? 19.208 26.531 -18.909 1.00 92.94 140 THR A N 1
ATOM 1164 C CA . THR A 1 140 ? 19.595 25.975 -17.604 1.00 92.94 140 THR A CA 1
ATOM 1165 C C . THR A 1 140 ? 18.891 26.701 -16.458 1.00 92.94 140 THR A C 1
ATOM 1167 O O . THR A 1 140 ? 18.325 26.037 -15.593 1.00 92.94 140 THR A O 1
ATOM 1170 N N . LYS A 1 141 ? 18.838 28.041 -16.479 1.00 93.94 141 LYS A N 1
ATOM 1171 C CA . LYS A 1 141 ? 18.125 28.852 -15.475 1.00 93.94 141 LYS A CA 1
ATOM 1172 C C . LYS A 1 141 ? 16.621 28.582 -15.459 1.00 93.94 141 LYS A C 1
ATOM 1174 O O . LYS A 1 141 ? 16.055 28.451 -14.383 1.00 93.94 141 LYS A O 1
ATOM 1179 N N . GLU A 1 142 ? 15.984 28.444 -16.621 1.00 95.06 142 GLU A N 1
ATOM 1180 C CA . GLU A 1 142 ? 14.556 28.102 -16.731 1.00 95.06 142 GLU A CA 1
ATOM 1181 C C . GLU A 1 142 ? 14.242 26.744 -16.084 1.00 95.06 142 GLU A C 1
ATOM 1183 O O . GLU A 1 142 ? 13.277 26.613 -15.332 1.00 95.06 142 GLU A O 1
ATOM 1188 N N . ARG A 1 143 ? 15.088 25.734 -16.336 1.00 93.25 143 ARG A N 1
ATOM 1189 C CA . ARG A 1 143 ? 14.962 24.404 -15.720 1.00 93.25 143 ARG A CA 1
ATOM 1190 C C . ARG A 1 143 ? 15.220 24.441 -14.219 1.00 93.25 143 ARG A C 1
ATOM 1192 O O . ARG A 1 143 ? 14.457 23.832 -13.477 1.00 93.25 143 ARG A O 1
ATOM 1199 N N . GLN A 1 144 ? 16.261 25.152 -13.785 1.00 93.44 144 GLN A N 1
ATOM 1200 C CA . GLN A 1 144 ? 16.584 25.312 -12.370 1.00 93.44 144 GLN A CA 1
ATOM 1201 C C . GLN A 1 144 ? 15.424 25.980 -11.627 1.00 93.44 144 GLN A C 1
ATOM 1203 O O . GLN A 1 144 ? 14.918 25.391 -10.683 1.00 93.44 144 GLN A O 1
ATOM 1208 N N . LEU A 1 145 ? 14.940 27.131 -12.105 1.00 95.94 145 LEU A N 1
ATOM 1209 C CA . LEU A 1 145 ? 13.820 27.857 -11.503 1.00 95.94 145 LEU A CA 1
ATOM 1210 C C . LEU A 1 145 ? 12.549 27.000 -11.432 1.00 95.94 145 LEU A C 1
ATOM 1212 O O . LEU A 1 145 ? 11.819 27.060 -10.446 1.00 95.94 145 LEU A O 1
ATOM 1216 N N . LYS A 1 146 ? 12.275 26.180 -12.456 1.00 95.56 146 LYS A N 1
ATOM 1217 C CA . LYS A 1 146 ? 11.149 25.243 -12.409 1.00 95.56 146 LYS A CA 1
ATOM 1218 C C . LYS A 1 146 ? 11.316 24.212 -11.281 1.00 95.56 146 LYS A C 1
ATOM 1220 O O . LYS A 1 146 ? 10.399 24.062 -10.480 1.00 95.56 146 LYS A O 1
ATOM 1225 N N . VAL A 1 147 ? 12.467 23.541 -11.208 1.00 92.31 147 VAL A N 1
ATOM 1226 C CA . VAL A 1 147 ? 12.750 22.521 -10.178 1.00 92.31 147 VAL A CA 1
ATOM 1227 C C . VAL A 1 147 ? 12.789 23.132 -8.773 1.00 92.31 147 VAL A C 1
ATOM 1229 O O . VAL A 1 147 ? 12.324 22.514 -7.826 1.00 92.31 147 VAL A O 1
ATOM 1232 N N . GLU A 1 148 ? 13.294 24.356 -8.637 1.00 94.88 148 GLU A N 1
ATOM 1233 C CA . GLU A 1 148 ? 13.354 25.111 -7.381 1.00 94.88 148 GLU A CA 1
ATOM 1234 C C . GLU A 1 148 ? 11.945 25.462 -6.870 1.00 94.88 148 GLU A C 1
ATOM 1236 O O . GLU A 1 148 ? 11.640 25.223 -5.704 1.00 94.88 148 GLU A O 1
ATOM 1241 N N . ASN A 1 149 ? 11.039 25.899 -7.754 1.00 95.69 149 ASN A N 1
ATOM 1242 C CA . ASN A 1 149 ? 9.626 26.102 -7.414 1.00 95.69 149 ASN A CA 1
ATOM 1243 C C . ASN A 1 149 ? 8.912 24.787 -7.037 1.00 95.69 149 ASN A C 1
ATOM 1245 O O . ASN A 1 149 ? 8.168 24.755 -6.058 1.00 95.69 149 ASN A O 1
ATOM 1249 N N . GLU A 1 150 ? 9.140 23.703 -7.790 1.00 95.19 150 GLU A N 1
ATOM 1250 C CA . GLU A 1 150 ? 8.570 22.377 -7.492 1.00 95.19 150 GLU A CA 1
ATOM 1251 C C . GLU A 1 150 ? 9.075 21.841 -6.137 1.00 95.19 150 GLU A C 1
ATOM 1253 O O . GLU A 1 150 ? 8.291 21.300 -5.355 1.00 95.19 150 GLU A O 1
ATOM 1258 N N . LEU A 1 151 ? 10.355 22.056 -5.812 1.00 93.62 151 LEU A N 1
ATOM 1259 C CA . LEU A 1 151 ? 10.957 21.678 -4.533 1.00 93.62 151 LEU A CA 1
ATOM 1260 C C . LEU A 1 151 ? 10.374 22.484 -3.365 1.00 93.62 151 LEU A C 1
ATOM 1262 O O . LEU A 1 151 ? 9.983 21.881 -2.368 1.00 93.62 151 LEU A O 1
ATOM 1266 N N . VAL A 1 152 ? 10.228 23.806 -3.500 1.00 97.12 152 VAL A N 1
ATOM 1267 C CA . VAL A 1 152 ? 9.609 24.663 -2.468 1.00 97.12 152 VAL A CA 1
ATOM 1268 C C . VAL A 1 152 ? 8.136 24.302 -2.234 1.00 97.12 152 VAL A C 1
ATOM 1270 O O . VAL A 1 152 ? 7.671 24.307 -1.093 1.00 97.12 152 VAL A O 1
ATOM 1273 N N . GLU A 1 153 ? 7.379 23.934 -3.275 1.00 95.31 153 GLU A N 1
ATOM 1274 C CA . GLU A 1 153 ? 5.996 23.473 -3.089 1.00 95.31 153 GLU A CA 1
ATOM 1275 C C . GLU A 1 153 ? 5.932 22.127 -2.346 1.00 95.31 153 GLU A C 1
ATOM 1277 O O . GLU A 1 153 ? 5.055 21.928 -1.498 1.00 95.31 153 GLU A O 1
ATOM 1282 N N . MET A 1 154 ? 6.865 21.212 -2.627 1.00 92.00 154 MET A N 1
ATOM 1283 C CA . MET A 1 154 ? 6.963 19.919 -1.942 1.00 92.00 154 MET A CA 1
ATOM 1284 C C . MET A 1 154 ? 7.455 20.052 -0.496 1.00 92.00 154 MET A C 1
ATOM 1286 O O . MET A 1 154 ? 6.905 19.393 0.384 1.00 92.00 154 MET A O 1
ATOM 1290 N N . GLU A 1 155 ? 8.413 20.936 -0.220 1.00 93.69 155 GLU A N 1
ATOM 1291 C CA . GLU A 1 155 ? 8.882 21.245 1.136 1.00 93.69 155 GLU A CA 1
ATOM 1292 C C . GLU A 1 155 ? 7.763 21.877 1.977 1.00 93.69 155 GLU A C 1
ATOM 1294 O O . GLU A 1 155 ? 7.517 21.451 3.107 1.00 93.69 155 GLU A O 1
ATOM 1299 N N . ARG A 1 156 ? 6.973 22.792 1.393 1.00 95.69 156 ARG A N 1
ATOM 1300 C CA . ARG A 1 156 ? 5.772 23.343 2.042 1.00 95.69 156 ARG A CA 1
ATOM 1301 C C . ARG A 1 156 ? 4.750 22.252 2.382 1.00 95.69 156 ARG A C 1
ATOM 1303 O O . ARG A 1 156 ? 4.230 22.247 3.494 1.00 95.69 156 ARG A O 1
ATOM 1310 N N . LYS A 1 157 ? 4.471 21.316 1.464 1.00 94.31 157 LYS A N 1
ATOM 1311 C CA . LYS A 1 157 ? 3.579 20.165 1.727 1.00 94.31 157 LYS A CA 1
ATOM 1312 C C . LYS A 1 157 ? 4.139 19.247 2.815 1.00 94.31 157 LYS A C 1
ATOM 1314 O O . LYS A 1 157 ? 3.382 18.783 3.661 1.00 94.31 157 LYS A O 1
ATOM 1319 N N . HIS A 1 158 ? 5.450 19.009 2.822 1.00 91.75 158 HIS A N 1
ATOM 1320 C CA . HIS A 1 158 ? 6.105 18.202 3.848 1.00 91.75 158 HIS A CA 1
ATOM 1321 C C . HIS A 1 158 ? 5.968 18.837 5.237 1.00 91.75 158 HIS A C 1
ATOM 1323 O O . HIS A 1 158 ? 5.588 18.145 6.178 1.00 91.75 158 HIS A O 1
ATOM 1329 N N . GLN A 1 159 ? 6.168 20.154 5.352 1.00 96.56 159 GLN A N 1
ATOM 1330 C CA . GLN A 1 159 ? 5.979 20.874 6.613 1.00 96.56 159 GLN A CA 1
ATOM 1331 C C . GLN A 1 159 ? 4.516 20.853 7.090 1.00 96.56 159 GLN A C 1
ATOM 1333 O O . GLN A 1 159 ? 4.281 20.709 8.285 1.00 96.56 159 GLN A O 1
ATOM 1338 N N . GLN A 1 160 ? 3.534 20.935 6.181 1.00 95.31 160 GLN A N 1
ATOM 1339 C CA . GLN A 1 160 ? 2.115 20.779 6.540 1.00 95.31 160 GLN A CA 1
ATOM 1340 C C . GLN A 1 160 ? 1.817 19.379 7.105 1.00 95.31 160 GLN A C 1
ATOM 1342 O O . GLN A 1 160 ? 1.192 19.270 8.153 1.00 95.31 160 GLN A O 1
ATOM 1347 N N . LEU A 1 161 ? 2.338 18.320 6.476 1.00 92.44 161 LEU A N 1
ATOM 1348 C CA . LEU A 1 161 ? 2.184 16.941 6.961 1.00 92.44 161 LEU A CA 1
ATOM 1349 C C . LEU A 1 161 ? 2.926 16.679 8.286 1.00 92.44 161 LEU A C 1
ATOM 1351 O O . LEU A 1 161 ? 2.496 15.837 9.072 1.00 92.44 161 LEU A O 1
ATOM 1355 N N . ILE A 1 162 ? 4.033 17.382 8.550 1.00 95.50 162 ILE A N 1
ATOM 1356 C CA . ILE A 1 162 ? 4.705 17.360 9.860 1.00 95.50 162 ILE A CA 1
ATOM 1357 C C . ILE A 1 162 ? 3.815 18.008 10.925 1.00 95.50 162 ILE A C 1
ATOM 1359 O O . ILE A 1 162 ? 3.670 17.438 12.002 1.00 95.50 162 ILE A O 1
ATOM 1363 N N . GLU A 1 163 ? 3.190 19.146 10.625 1.00 96.12 163 GLU A N 1
ATOM 1364 C CA . GLU A 1 163 ? 2.305 19.841 11.567 1.00 96.12 163 GLU A CA 1
ATOM 1365 C C . GLU A 1 163 ? 1.050 19.015 11.889 1.00 96.12 163 GLU A C 1
ATOM 1367 O O . GLU A 1 163 ? 0.739 18.793 13.057 1.00 96.12 163 GLU A O 1
ATOM 1372 N N . GLU A 1 164 ? 0.385 18.462 10.870 1.00 94.19 164 GLU A N 1
ATOM 1373 C CA . GLU A 1 164 ? -0.758 17.551 11.036 1.00 94.19 164 GLU A CA 1
ATOM 1374 C C . GLU A 1 164 ? -0.384 16.322 11.886 1.00 94.19 164 GLU A C 1
ATOM 1376 O O . GLU A 1 164 ? -1.131 15.927 12.782 1.00 94.19 164 GLU A O 1
ATOM 1381 N N . LYS A 1 165 ? 0.810 15.752 11.672 1.00 94.56 165 LYS A N 1
ATOM 1382 C CA . LYS A 1 165 ? 1.343 14.654 12.490 1.00 94.56 165 LYS A CA 1
ATOM 1383 C C . LYS A 1 165 ? 1.617 15.080 13.940 1.00 94.56 165 LYS A C 1
ATOM 1385 O O . LYS A 1 165 ? 1.378 14.283 14.845 1.00 94.56 165 LYS A O 1
ATOM 1390 N N . ASN A 1 166 ? 2.136 16.286 14.171 1.00 95.19 166 ASN A N 1
ATOM 1391 C CA . ASN A 1 166 ? 2.408 16.791 15.520 1.00 95.19 166 ASN A CA 1
ATOM 1392 C C . ASN A 1 166 ? 1.099 16.984 16.298 1.00 95.19 166 ASN A C 1
ATOM 1394 O O . ASN A 1 166 ? 0.986 16.483 17.413 1.00 95.19 166 ASN A O 1
ATOM 1398 N N . ILE A 1 167 ? 0.083 17.589 15.673 1.00 96.19 167 ILE A N 1
ATOM 1399 C CA . ILE A 1 167 ? -1.258 17.761 16.256 1.00 96.19 167 ILE A CA 1
ATOM 1400 C C . ILE A 1 167 ? -1.874 16.401 16.626 1.00 96.19 167 ILE A C 1
ATOM 1402 O O . ILE A 1 167 ? -2.383 16.238 17.732 1.00 96.19 167 ILE A O 1
ATOM 1406 N N . LEU A 1 168 ? -1.771 15.396 15.748 1.00 94.00 168 LEU A N 1
ATOM 1407 C CA . LEU A 1 168 ? -2.232 14.031 16.042 1.00 94.00 168 LEU A CA 1
ATOM 1408 C C . LEU A 1 168 ? -1.449 13.366 17.191 1.00 94.00 168 LEU A C 1
ATOM 1410 O O . LEU A 1 168 ? -2.018 12.583 17.948 1.00 94.00 168 LEU A O 1
ATOM 1414 N N . ALA A 1 169 ? -0.156 13.666 17.347 1.00 91.44 169 ALA A N 1
ATOM 1415 C CA . ALA A 1 169 ? 0.652 13.154 18.454 1.00 91.44 169 ALA A CA 1
ATOM 1416 C C . ALA A 1 169 ? 0.303 13.826 19.796 1.00 91.44 169 ALA A C 1
ATOM 1418 O O . ALA A 1 169 ? 0.278 13.149 20.824 1.00 91.44 169 ALA A O 1
ATOM 1419 N N . GLU A 1 170 ? -0.005 15.125 19.791 1.00 95.94 170 GLU A N 1
ATOM 1420 C CA . GLU A 1 170 ? -0.500 15.860 20.963 1.00 95.94 170 GLU A CA 1
ATOM 1421 C C . GLU A 1 170 ? -1.897 15.373 21.381 1.00 95.94 170 GLU A C 1
ATOM 1423 O O . GLU A 1 170 ? -2.128 15.117 22.563 1.00 95.94 170 GLU A O 1
ATOM 1428 N N . GLN A 1 171 ? -2.799 15.149 20.417 1.00 92.88 171 GLN A N 1
ATOM 1429 C CA . GLN A 1 171 ? -4.119 14.552 20.658 1.00 92.88 171 GLN A CA 1
ATOM 1430 C C . GLN A 1 171 ? -4.006 13.150 21.270 1.00 92.88 171 GLN A C 1
ATOM 1432 O O . GLN A 1 171 ? -4.594 12.899 22.319 1.00 92.88 171 GLN A O 1
ATOM 1437 N N . LEU A 1 172 ? -3.181 12.271 20.690 1.00 93.12 172 LEU A N 1
ATOM 1438 C CA . LEU A 1 172 ? -2.941 10.925 21.223 1.00 93.12 172 LEU A CA 1
ATOM 1439 C C . LEU A 1 172 ? -2.342 10.950 22.642 1.00 93.12 172 LEU A C 1
ATOM 1441 O O . LEU A 1 172 ? -2.654 10.082 23.461 1.00 93.12 172 LEU A O 1
ATOM 1445 N N . HIS A 1 173 ? -1.494 11.934 22.958 1.00 94.06 173 HIS A N 1
ATOM 1446 C CA . HIS A 1 173 ? -0.953 12.095 24.308 1.00 94.06 173 HIS A CA 1
ATOM 1447 C C . HIS A 1 173 ? -2.044 12.509 25.305 1.00 94.06 173 HIS A C 1
ATOM 1449 O O . HIS A 1 173 ? -2.149 11.880 26.359 1.00 94.06 173 HIS A O 1
ATOM 1455 N N . ALA A 1 174 ? -2.880 13.493 24.960 1.00 94.75 174 ALA A N 1
ATOM 1456 C CA . ALA A 1 174 ? -3.994 13.936 25.800 1.00 94.75 174 ALA A CA 1
ATOM 1457 C C . ALA A 1 174 ? -5.053 12.833 25.993 1.00 94.75 174 ALA A C 1
ATOM 1459 O O . ALA A 1 174 ? -5.549 12.636 27.100 1.00 94.75 174 ALA A O 1
ATOM 1460 N N . GLU A 1 175 ? -5.358 12.052 24.953 1.00 91.44 175 GLU A N 1
ATOM 1461 C CA . GLU A 1 175 ? -6.214 10.864 25.071 1.00 91.44 175 GLU A CA 1
ATOM 1462 C C . GLU A 1 175 ? -5.599 9.811 25.999 1.00 91.44 175 GLU A C 1
ATOM 1464 O O . GLU A 1 175 ? -6.308 9.235 26.821 1.00 91.44 175 GLU A O 1
ATOM 1469 N N . THR A 1 176 ? -4.281 9.594 25.937 1.00 92.00 176 THR A N 1
ATOM 1470 C CA . THR A 1 176 ? -3.577 8.666 26.841 1.00 92.00 176 THR A CA 1
ATOM 1471 C C . THR A 1 176 ? -3.664 9.115 28.306 1.00 92.00 176 THR A C 1
ATOM 1473 O O . THR A 1 176 ? -3.838 8.275 29.190 1.00 92.00 176 THR A O 1
ATOM 1476 N N . GLU A 1 177 ? -3.593 10.421 28.578 1.00 95.06 177 GLU A N 1
ATOM 1477 C CA . GLU A 1 177 ? -3.795 10.976 29.925 1.00 95.06 177 GLU A CA 1
ATOM 1478 C C . GLU A 1 177 ? -5.251 10.806 30.390 1.00 95.06 177 GLU A C 1
ATOM 1480 O O . GLU A 1 177 ? -5.484 10.291 31.483 1.00 95.06 177 GLU A O 1
ATOM 1485 N N . LEU A 1 178 ? -6.234 11.105 29.533 1.00 93.88 178 LEU A N 1
ATOM 1486 C CA . LEU A 1 178 ? -7.657 10.881 29.824 1.00 93.88 178 LEU A CA 1
ATOM 1487 C C . LEU A 1 178 ? -7.991 9.396 30.059 1.00 93.88 178 LEU A C 1
ATOM 1489 O O . LEU A 1 178 ? -8.809 9.083 30.925 1.00 93.88 178 LEU A O 1
ATOM 1493 N N . PHE A 1 179 ? -7.349 8.465 29.346 1.00 92.75 179 PHE A N 1
ATOM 1494 C CA . PHE A 1 179 ? -7.477 7.028 29.615 1.00 92.75 179 PHE A CA 1
ATOM 1495 C C . PHE A 1 179 ? -6.888 6.639 30.978 1.00 92.75 179 PHE A C 1
ATOM 1497 O O . PHE A 1 179 ? -7.460 5.784 31.656 1.00 92.75 179 PHE A O 1
ATOM 1504 N N . ALA A 1 180 ? -5.788 7.265 31.409 1.00 93.25 180 ALA A N 1
ATOM 1505 C CA . ALA A 1 180 ? -5.217 7.033 32.734 1.00 93.25 180 ALA A CA 1
ATOM 1506 C C . ALA A 1 180 ? -6.128 7.574 33.853 1.00 93.25 180 ALA A C 1
ATOM 1508 O O . ALA A 1 180 ? -6.376 6.861 34.826 1.00 93.25 180 ALA A O 1
ATOM 1509 N N . GLU A 1 181 ? -6.690 8.778 33.695 1.00 94.94 181 GLU A N 1
ATOM 1510 C CA . GLU A 1 181 ? -7.682 9.339 34.628 1.00 94.94 181 GLU A CA 1
ATOM 1511 C C . GLU A 1 181 ? -8.954 8.477 34.704 1.00 94.94 181 GLU A C 1
ATOM 1513 O O . GLU A 1 181 ? -9.460 8.198 35.796 1.00 94.94 181 GLU A O 1
ATOM 1518 N N . ALA A 1 182 ? -9.458 8.012 33.556 1.00 90.00 182 ALA A N 1
ATOM 1519 C CA . ALA A 1 182 ? -10.636 7.153 33.481 1.00 90.00 182 ALA A CA 1
ATOM 1520 C C . ALA A 1 182 ? -10.402 5.780 34.132 1.00 90.00 182 ALA A C 1
ATOM 1522 O O . ALA A 1 182 ? -11.284 5.282 34.836 1.00 90.00 182 ALA A O 1
ATOM 1523 N N . GLU A 1 183 ? -9.223 5.178 33.952 1.00 92.88 183 GLU A N 1
ATOM 1524 C CA . GLU A 1 183 ? -8.870 3.916 34.610 1.00 92.88 183 GLU A CA 1
ATOM 1525 C C . GLU A 1 183 ? -8.685 4.098 36.123 1.00 92.88 183 GLU A C 1
ATOM 1527 O O . GLU A 1 183 ? -9.183 3.282 36.899 1.00 92.88 183 GLU A O 1
ATOM 1532 N N . GLU A 1 184 ? -8.064 5.193 36.574 1.00 95.38 184 GLU A N 1
ATOM 1533 C CA . GLU A 1 184 ? -7.958 5.497 38.006 1.00 95.38 184 GLU A CA 1
ATOM 1534 C C . GLU A 1 184 ? -9.350 5.698 38.630 1.00 95.38 184 GLU A C 1
ATOM 1536 O O . GLU A 1 184 ? -9.657 5.128 39.680 1.00 95.38 184 GLU A O 1
ATOM 1541 N N . MET A 1 185 ? -10.247 6.419 37.946 1.00 95.12 185 MET A N 1
ATOM 1542 C CA . MET A 1 185 ? -11.643 6.563 38.366 1.00 95.12 185 MET A CA 1
ATOM 1543 C C . MET A 1 185 ? -12.383 5.217 38.378 1.00 95.12 185 MET A C 1
ATOM 1545 O O . MET A 1 185 ? -13.153 4.960 39.305 1.00 95.12 185 MET A O 1
ATOM 1549 N N . ARG A 1 186 ? -12.125 4.330 37.408 1.00 92.75 186 ARG A N 1
ATOM 1550 C CA . ARG A 1 186 ? -12.687 2.970 37.367 1.00 92.75 186 ARG A CA 1
ATOM 1551 C C . ARG A 1 186 ? -12.220 2.127 38.554 1.00 92.75 186 ARG A C 1
ATOM 1553 O O . ARG A 1 186 ? -13.042 1.437 39.154 1.00 92.75 186 ARG A O 1
ATOM 1560 N N . VAL A 1 187 ? -10.948 2.226 38.943 1.00 95.56 187 VAL A N 1
ATOM 1561 C CA . VAL A 1 187 ? -10.402 1.561 40.139 1.00 95.56 187 VAL A CA 1
ATOM 1562 C C . VAL A 1 187 ? -11.017 2.131 41.424 1.00 95.56 187 VAL A C 1
ATOM 1564 O O . VAL A 1 187 ? -11.444 1.354 42.279 1.00 95.56 187 VAL A O 1
ATOM 1567 N N . ARG A 1 188 ? -11.163 3.461 41.550 1.00 95.81 188 ARG A N 1
ATOM 1568 C CA . ARG A 1 188 ? -11.867 4.079 42.696 1.00 95.81 188 ARG A CA 1
ATOM 1569 C C . ARG A 1 188 ? -13.324 3.609 42.796 1.00 95.81 188 ARG A C 1
ATOM 1571 O O . ARG A 1 188 ? -13.787 3.282 43.886 1.00 95.81 188 ARG A O 1
ATOM 1578 N N . LEU A 1 189 ? -14.041 3.541 41.672 1.00 93.31 189 LEU A N 1
ATOM 1579 C CA . LEU A 1 189 ? -15.421 3.041 41.624 1.00 93.31 189 LEU A CA 1
ATOM 1580 C C . LEU A 1 189 ? -15.512 1.541 41.938 1.00 93.31 189 LEU A C 1
ATOM 1582 O O . LEU A 1 189 ? -16.478 1.123 42.571 1.00 93.31 189 LEU A O 1
ATOM 1586 N N . LEU A 1 190 ? -14.514 0.738 41.556 1.00 95.06 190 LEU A N 1
ATOM 1587 C CA . LEU A 1 190 ? -14.449 -0.683 41.906 1.00 95.06 190 LEU A CA 1
ATOM 1588 C C . LEU A 1 190 ? -14.227 -0.892 43.414 1.00 95.06 190 LEU A C 1
ATOM 1590 O O . LEU A 1 190 ? -14.940 -1.699 44.004 1.00 95.06 190 LEU A O 1
ATOM 1594 N N . SER A 1 191 ? -13.328 -0.121 44.042 1.00 96.25 191 SER A N 1
ATOM 1595 C CA . SER A 1 191 ? -13.170 -0.098 45.510 1.00 96.25 191 SER A CA 1
ATOM 1596 C C . SER A 1 191 ? -14.485 0.278 46.189 1.00 96.25 191 SER A C 1
ATOM 1598 O O . SER A 1 191 ? -14.978 -0.449 47.046 1.00 96.25 191 SER A O 1
ATOM 1600 N N . ARG A 1 192 ? -15.128 1.364 45.735 1.00 94.88 192 ARG A N 1
ATOM 1601 C CA . ARG A 1 192 ? -16.392 1.814 46.327 1.00 94.88 192 ARG A CA 1
ATOM 1602 C C . ARG A 1 192 ? -17.539 0.821 46.117 1.00 94.88 192 ARG A C 1
ATOM 1604 O O . ARG A 1 192 ? -18.424 0.734 46.962 1.00 94.88 192 ARG A O 1
ATOM 1611 N N . LYS A 1 193 ? -17.528 0.059 45.019 1.00 95.69 193 LYS A N 1
ATOM 1612 C CA . LYS A 1 193 ? -18.452 -1.059 44.800 1.00 95.69 193 LYS A CA 1
ATOM 1613 C C . LYS A 1 193 ? -18.210 -2.177 45.819 1.00 95.69 193 LYS A C 1
ATOM 1615 O O . LYS A 1 193 ? -19.178 -2.634 46.410 1.00 95.69 193 LYS A O 1
ATOM 1620 N N . GLN A 1 194 ? -16.956 -2.562 46.061 1.00 96.00 194 GLN A N 1
ATOM 1621 C CA . GLN A 1 194 ? -16.606 -3.586 47.055 1.00 96.00 194 GLN A CA 1
ATOM 1622 C C . GLN A 1 194 ? -17.025 -3.166 48.472 1.00 96.00 194 GLN A C 1
ATOM 1624 O O . GLN A 1 194 ? -17.711 -3.928 49.141 1.00 96.00 194 GLN A O 1
ATOM 1629 N N . GLU A 1 195 ? -16.741 -1.924 48.880 1.00 95.50 195 GLU A N 1
ATOM 1630 C CA . GLU A 1 195 ? -17.207 -1.355 50.159 1.00 95.50 195 GLU A CA 1
ATOM 1631 C C . GLU A 1 195 ? -18.739 -1.426 50.318 1.00 95.50 195 GLU A C 1
ATOM 1633 O O . GLU A 1 195 ? -19.250 -1.671 51.408 1.00 95.50 195 GLU A O 1
ATOM 1638 N N . LEU A 1 196 ? -19.495 -1.195 49.237 1.00 92.94 196 LEU A N 1
ATOM 1639 C CA . LEU A 1 196 ? -20.959 -1.267 49.253 1.00 92.94 196 LEU A CA 1
ATOM 1640 C C . LEU A 1 196 ? -21.484 -2.710 49.231 1.00 92.94 196 LEU A C 1
ATOM 1642 O O . LEU A 1 196 ? -22.525 -2.967 49.825 1.00 92.94 196 LEU A O 1
ATOM 1646 N N . GLU A 1 197 ? -20.781 -3.644 48.590 1.00 94.81 197 GLU A N 1
ATOM 1647 C CA . GLU A 1 197 ? -21.106 -5.077 48.623 1.00 94.81 197 GLU A CA 1
ATOM 1648 C C . GLU A 1 197 ? -20.833 -5.687 50.008 1.00 94.81 197 GLU A C 1
ATOM 1650 O O . GLU A 1 197 ? -21.648 -6.470 50.490 1.00 94.81 197 GLU A O 1
ATOM 1655 N N . GLU A 1 198 ? -19.764 -5.268 50.694 1.00 96.19 198 GLU A N 1
ATOM 1656 C CA . GLU A 1 198 ? -19.502 -5.622 52.098 1.00 96.19 198 GLU A CA 1
ATOM 1657 C C . GLU A 1 198 ? -20.607 -5.085 53.027 1.00 96.19 198 GLU A C 1
ATOM 1659 O O . GLU A 1 198 ? -21.185 -5.846 53.802 1.00 96.19 198 GLU A O 1
ATOM 1664 N N . ILE A 1 199 ? -20.977 -3.802 52.900 1.00 95.56 199 ILE A N 1
ATOM 1665 C CA . ILE A 1 199 ? -22.061 -3.194 53.696 1.00 95.56 199 ILE A CA 1
ATOM 1666 C C . ILE A 1 199 ? -23.420 -3.857 53.415 1.00 95.56 199 ILE A C 1
ATOM 1668 O O . ILE A 1 199 ? -24.218 -4.016 54.339 1.00 95.56 199 ILE A O 1
ATOM 1672 N N . LEU A 1 200 ? -23.706 -4.239 52.166 1.00 92.31 200 LEU A N 1
ATOM 1673 C CA . LEU A 1 200 ? -24.929 -4.973 51.832 1.00 92.31 200 LEU A CA 1
ATOM 1674 C C . LEU A 1 200 ? -24.947 -6.350 52.499 1.00 92.31 200 LEU A C 1
ATOM 1676 O O . LEU A 1 200 ? -25.956 -6.691 53.106 1.00 92.31 200 LEU A O 1
ATOM 1680 N N . HIS A 1 201 ? -23.840 -7.091 52.470 1.00 95.69 201 HIS A N 1
ATOM 1681 C CA . HIS A 1 201 ? -23.767 -8.413 53.091 1.00 95.69 201 HIS A CA 1
ATOM 1682 C C . HIS A 1 201 ? -23.912 -8.359 54.627 1.00 95.69 201 HIS A C 1
ATOM 1684 O O . HIS A 1 201 ? -24.644 -9.158 55.214 1.00 95.69 201 HIS A O 1
ATOM 1690 N N . ASP A 1 202 ? -23.304 -7.359 55.277 1.00 95.69 202 ASP A N 1
ATOM 1691 C CA . ASP A 1 202 ? -23.501 -7.072 56.708 1.00 95.69 202 ASP A CA 1
ATOM 1692 C C . ASP A 1 202 ? -24.968 -6.728 57.043 1.00 95.69 202 ASP A C 1
ATOM 1694 O O . ASP A 1 202 ? -25.457 -7.044 58.132 1.00 95.69 202 ASP A O 1
ATOM 1698 N N . LEU A 1 203 ? -25.689 -6.066 56.129 1.00 92.62 203 LEU A N 1
ATOM 1699 C CA . LEU A 1 203 ? -27.107 -5.736 56.298 1.00 92.62 203 LEU A CA 1
ATOM 1700 C C . LEU A 1 203 ? -28.028 -6.935 56.031 1.00 92.62 203 LEU A C 1
ATOM 1702 O O . LEU A 1 203 ? -28.990 -7.109 56.775 1.00 92.62 203 LEU A O 1
ATOM 1706 N N . GLU A 1 204 ? -27.729 -7.769 55.034 1.00 92.69 204 GLU A N 1
ATOM 1707 C CA . GLU A 1 204 ? -28.437 -9.029 54.761 1.00 92.69 204 GLU A CA 1
ATOM 1708 C C . GLU A 1 204 ? -28.353 -9.967 55.973 1.00 92.69 204 GLU A C 1
ATOM 1710 O O . GLU A 1 204 ? -29.383 -10.364 56.516 1.00 92.69 204 GLU A O 1
ATOM 1715 N N . SER A 1 205 ? -27.141 -10.207 56.482 1.00 95.50 205 SER A N 1
ATOM 1716 C CA . SER A 1 205 ? -26.886 -11.005 57.692 1.00 95.50 205 SER A CA 1
ATOM 1717 C C . SER A 1 205 ? -27.658 -10.485 58.918 1.00 95.50 205 SER A C 1
ATOM 1719 O O . SER A 1 205 ? -28.261 -11.250 59.671 1.00 95.50 205 SER A O 1
ATOM 1721 N N . ARG A 1 206 ? -27.740 -9.159 59.091 1.00 94.38 206 ARG A N 1
ATOM 1722 C CA . ARG A 1 206 ? -28.534 -8.532 60.164 1.00 94.38 206 ARG A CA 1
ATOM 1723 C C . ARG A 1 206 ? -30.045 -8.676 59.995 1.00 94.38 206 ARG A C 1
ATOM 1725 O O . ARG A 1 206 ? -30.756 -8.676 61.000 1.00 94.38 206 ARG A O 1
ATOM 1732 N N . VAL A 1 207 ? -30.544 -8.765 58.763 1.00 92.12 207 VAL A N 1
ATOM 1733 C CA . VAL A 1 207 ? -31.958 -9.074 58.508 1.00 92.12 207 VAL A CA 1
ATOM 1734 C C . VAL A 1 207 ? -32.234 -10.534 58.860 1.00 92.12 207 VAL A C 1
ATOM 1736 O O . VAL A 1 207 ? -33.207 -10.785 59.566 1.00 92.12 207 VAL A O 1
ATOM 1739 N N . GLU A 1 208 ? -31.355 -11.469 58.487 1.00 94.31 208 GLU A N 1
ATOM 1740 C CA . GLU A 1 208 ? -31.463 -12.880 58.894 1.00 94.31 208 GLU A CA 1
ATOM 1741 C C . GLU A 1 208 ? -31.453 -13.036 60.432 1.00 94.31 208 GLU A C 1
ATOM 1743 O O . GLU A 1 208 ? -32.342 -13.692 60.982 1.00 94.31 208 GLU A O 1
ATOM 1748 N N . GLU A 1 209 ? -30.540 -12.361 61.150 1.00 94.81 209 GLU A N 1
ATOM 1749 C CA . GLU A 1 209 ? -30.519 -12.356 62.627 1.00 94.81 209 GLU A CA 1
ATOM 1750 C C . GLU A 1 209 ? -31.845 -11.866 63.244 1.00 94.81 209 GLU A C 1
ATOM 1752 O O . GLU A 1 209 ? -32.340 -12.456 64.209 1.00 94.81 209 GLU A O 1
ATOM 1757 N N . GLU A 1 210 ? -32.434 -10.782 62.726 1.00 88.38 210 GLU A N 1
ATOM 1758 C CA . GLU A 1 210 ? -33.703 -10.250 63.243 1.00 88.38 210 GLU A CA 1
ATOM 1759 C C . GLU A 1 210 ? -34.923 -11.080 62.809 1.00 88.38 210 GLU A C 1
ATOM 1761 O O . GLU A 1 210 ? -35.898 -11.158 63.563 1.00 88.38 210 GLU A O 1
ATOM 1766 N N . GLU A 1 211 ? -34.886 -11.767 61.664 1.00 90.69 211 GLU A N 1
ATOM 1767 C CA . GLU A 1 211 ? -35.915 -12.743 61.287 1.00 90.69 211 GLU A CA 1
ATOM 1768 C C . GLU A 1 211 ? -35.897 -13.967 62.217 1.00 90.69 211 GLU A C 1
ATOM 1770 O O . GLU A 1 211 ? -36.958 -14.355 62.726 1.00 90.69 211 GLU A O 1
ATOM 1775 N N . GLU A 1 212 ? -34.719 -14.515 62.548 1.00 94.19 212 GLU A N 1
ATOM 1776 C CA . GLU A 1 212 ? -34.587 -15.558 63.578 1.00 94.19 212 GLU A CA 1
ATOM 1777 C C . GLU A 1 212 ? -35.079 -15.064 64.949 1.00 94.19 212 GLU A C 1
ATOM 1779 O O . GLU A 1 212 ? -35.844 -15.756 65.636 1.00 94.19 212 GLU A O 1
ATOM 1784 N N . ARG A 1 213 ? -34.701 -13.841 65.346 1.00 93.19 213 ARG A N 1
ATOM 1785 C CA . ARG A 1 213 ? -35.105 -13.219 66.620 1.00 93.19 213 ARG A CA 1
ATOM 1786 C C . ARG A 1 213 ? -36.625 -13.036 66.701 1.00 93.19 213 ARG A C 1
ATOM 1788 O O . ARG A 1 213 ? -37.236 -13.384 67.716 1.00 93.19 213 ARG A O 1
ATOM 1795 N N . ASN A 1 214 ? -37.251 -12.570 65.622 1.00 91.31 214 ASN A N 1
ATOM 1796 C CA . ASN A 1 214 ? -38.700 -12.415 65.489 1.00 91.31 214 ASN A CA 1
ATOM 1797 C C . ASN A 1 214 ? -39.419 -13.776 65.507 1.00 91.31 214 ASN A C 1
ATOM 1799 O O . ASN A 1 214 ? -40.424 -13.940 66.202 1.00 91.31 214 ASN A O 1
ATOM 1803 N N . GLN A 1 215 ? -38.887 -14.792 64.823 1.00 93.69 215 GLN A N 1
ATOM 1804 C CA . GLN A 1 215 ? -39.466 -16.136 64.836 1.00 93.69 215 GLN A CA 1
ATOM 1805 C C . GLN A 1 215 ? -39.332 -16.817 66.211 1.00 93.69 215 GLN A C 1
ATOM 1807 O O . GLN A 1 215 ? -40.270 -17.486 66.658 1.00 93.69 215 GLN A O 1
ATOM 1812 N N . SER A 1 216 ? -38.235 -16.580 66.934 1.00 93.56 216 SER A N 1
ATOM 1813 C CA . SER A 1 216 ? -38.075 -16.987 68.335 1.00 93.56 216 SER A CA 1
ATOM 1814 C C . SER A 1 216 ? -39.120 -16.316 69.237 1.00 93.56 216 SER A C 1
ATOM 1816 O O . SER A 1 216 ? -39.910 -17.009 69.882 1.00 93.56 216 SER A O 1
ATOM 1818 N N . MET A 1 217 ? -39.240 -14.983 69.175 1.00 88.75 217 MET A N 1
ATOM 1819 C CA . MET A 1 217 ? -40.274 -14.199 69.875 1.00 88.75 217 MET A CA 1
ATOM 1820 C C . MET A 1 217 ? -41.699 -14.676 69.550 1.00 88.75 217 MET A C 1
ATOM 1822 O 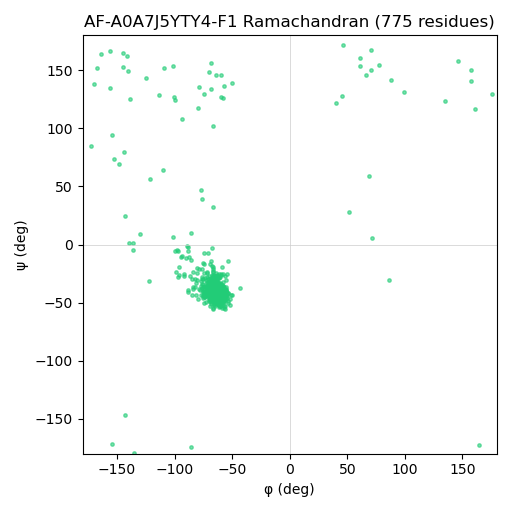O . MET A 1 217 ? -42.555 -14.762 70.433 1.00 88.75 217 MET A O 1
ATOM 1826 N N . GLN A 1 218 ? -41.977 -15.037 68.295 1.00 90.50 218 GLN A N 1
ATOM 1827 C CA . GLN A 1 218 ? -43.278 -15.561 67.876 1.00 90.50 218 GLN A CA 1
ATOM 1828 C C . GLN A 1 218 ? -43.552 -16.962 68.454 1.00 90.50 218 GLN A C 1
ATOM 1830 O O . GLN A 1 218 ? -44.699 -17.282 68.779 1.00 90.50 218 GLN A O 1
ATOM 1835 N N . ASN A 1 219 ? -42.521 -17.790 68.629 1.00 93.62 219 ASN A N 1
ATOM 1836 C CA . ASN A 1 219 ? -42.631 -19.099 69.272 1.00 93.62 219 ASN A CA 1
ATOM 1837 C C . ASN A 1 219 ? -42.762 -18.991 70.801 1.00 93.62 219 ASN A C 1
ATOM 1839 O O . ASN A 1 219 ? -43.550 -19.732 71.391 1.00 93.62 219 ASN A O 1
ATOM 1843 N N . GLU A 1 220 ? -42.082 -18.044 71.449 1.00 92.31 220 GLU A N 1
ATOM 1844 C CA . GLU A 1 220 ? -42.316 -17.719 72.864 1.00 92.31 220 GLU A CA 1
ATOM 1845 C C . GLU A 1 220 ? -43.727 -17.174 73.091 1.00 92.31 220 GLU A C 1
ATOM 1847 O O . GLU A 1 220 ? -44.423 -17.634 73.996 1.00 92.31 220 GLU A O 1
ATOM 1852 N N . LYS A 1 221 ? -44.211 -16.288 72.211 1.00 91.75 221 LYS A N 1
ATOM 1853 C CA . LYS A 1 221 ? -45.597 -15.809 72.233 1.00 91.75 221 LYS A CA 1
ATOM 1854 C C . LYS A 1 221 ? -46.600 -16.962 72.131 1.00 91.75 221 LYS A C 1
ATOM 1856 O O . LYS A 1 221 ? -47.537 -16.992 72.922 1.00 91.75 221 LYS A O 1
ATOM 1861 N N . LYS A 1 222 ? -46.397 -17.935 71.232 1.00 93.06 222 LYS A N 1
ATOM 1862 C CA . LYS A 1 222 ? -47.253 -19.139 71.141 1.00 93.06 222 LYS A CA 1
ATOM 1863 C C . LYS A 1 222 ? -47.248 -19.954 72.439 1.00 93.06 222 LYS A C 1
ATOM 1865 O O . LYS A 1 222 ? -48.317 -20.339 72.899 1.00 93.06 222 LYS A O 1
ATOM 1870 N N . LYS A 1 223 ? -46.078 -20.178 73.057 1.00 93.25 223 LYS A N 1
ATOM 1871 C CA . LYS A 1 223 ? -45.975 -20.856 74.367 1.00 93.25 223 LYS A CA 1
ATOM 1872 C C . LYS A 1 223 ? -46.731 -20.092 75.457 1.00 93.25 223 LYS A C 1
ATOM 1874 O O . LYS A 1 223 ? -47.476 -20.700 76.213 1.00 93.25 223 LYS A O 1
ATOM 1879 N N . MET A 1 224 ? -46.578 -18.768 75.504 1.00 88.81 224 MET A N 1
ATOM 1880 C CA . MET A 1 224 ? -47.265 -17.910 76.473 1.00 88.81 224 MET A CA 1
ATOM 1881 C C . MET A 1 224 ? -48.785 -17.917 76.262 1.00 88.81 224 MET A C 1
ATOM 1883 O O . MET A 1 224 ? -49.530 -17.974 77.231 1.00 88.81 224 MET A O 1
ATOM 1887 N N . GLN A 1 225 ? -49.254 -17.911 75.008 1.00 90.06 225 GLN A N 1
ATOM 1888 C CA . GLN A 1 225 ? -50.678 -18.032 74.680 1.00 90.06 225 GLN A CA 1
ATOM 1889 C C . GLN A 1 225 ? -51.244 -19.402 75.075 1.00 90.06 225 GLN A C 1
ATOM 1891 O O . GLN A 1 225 ? -52.317 -19.439 75.664 1.00 90.06 225 GLN A O 1
ATOM 1896 N N . SER A 1 226 ? -50.512 -20.497 74.831 1.00 91.56 226 SER A N 1
ATOM 1897 C CA . SER A 1 226 ? -50.890 -21.827 75.334 1.00 91.56 226 SER A CA 1
ATOM 1898 C C . SER A 1 226 ? -50.994 -21.823 76.856 1.00 91.56 226 SER A C 1
ATOM 1900 O O . SER A 1 226 ? -51.999 -22.259 77.389 1.00 91.56 226 SER A O 1
ATOM 1902 N N . HIS A 1 227 ? -50.010 -21.253 77.558 1.00 91.19 227 HIS A N 1
ATOM 1903 C CA . HIS A 1 227 ? -50.015 -21.240 79.019 1.00 91.19 227 HIS A CA 1
ATOM 1904 C C . HIS A 1 227 ? -51.124 -20.361 79.620 1.00 91.19 227 HIS A C 1
ATOM 1906 O O . HIS A 1 227 ? -51.663 -20.689 80.672 1.00 91.19 227 HIS A O 1
ATOM 1912 N N . ILE A 1 228 ? -51.500 -19.267 78.948 1.00 89.56 228 ILE A N 1
ATOM 1913 C CA . ILE A 1 228 ? -52.693 -18.485 79.302 1.00 89.56 228 ILE A CA 1
ATOM 1914 C C . ILE A 1 228 ? -53.951 -19.339 79.115 1.00 89.56 228 ILE A C 1
ATOM 1916 O O . ILE A 1 228 ? -54.765 -19.391 80.028 1.00 89.56 228 ILE A O 1
ATOM 1920 N N . GLN A 1 229 ? -54.074 -20.060 77.998 1.00 91.25 229 GLN A N 1
ATOM 1921 C CA . GLN A 1 229 ? -55.218 -20.935 77.736 1.00 91.25 229 GLN A CA 1
ATOM 1922 C C . GLN A 1 229 ? -55.308 -22.096 78.750 1.00 91.25 229 GLN A C 1
ATOM 1924 O O . GLN A 1 229 ? -56.387 -22.354 79.276 1.00 91.25 229 GLN A O 1
ATOM 1929 N N . ASP A 1 230 ? -54.181 -22.722 79.114 1.00 90.00 230 ASP A N 1
ATOM 1930 C CA . ASP A 1 230 ? -54.114 -23.748 80.169 1.00 90.00 230 ASP A CA 1
ATOM 1931 C C . ASP A 1 230 ? -54.624 -23.206 81.523 1.00 90.00 230 ASP A C 1
ATOM 1933 O O . ASP A 1 230 ? -55.219 -23.942 82.313 1.00 90.00 230 ASP A O 1
ATOM 1937 N N . LEU A 1 231 ? -54.352 -21.928 81.819 1.00 87.62 231 LEU A N 1
ATOM 1938 C CA . LEU A 1 231 ? -54.771 -21.242 83.047 1.00 87.62 231 LEU A CA 1
ATOM 1939 C C . LEU A 1 231 ? -56.230 -20.763 82.990 1.00 87.62 231 LEU A C 1
ATOM 1941 O O . LEU A 1 231 ? -56.885 -20.726 84.029 1.00 87.62 231 LEU A O 1
ATOM 1945 N N . GLU A 1 232 ? -56.742 -20.417 81.808 1.00 88.25 232 GLU A N 1
ATOM 1946 C CA . GLU A 1 232 ? -58.160 -20.118 81.575 1.00 88.25 232 GLU A CA 1
ATOM 1947 C C . GLU A 1 232 ? -59.013 -21.388 81.752 1.00 88.25 232 GLU A C 1
ATOM 1949 O O . GLU A 1 232 ? -59.997 -21.353 82.489 1.00 88.25 232 GLU A O 1
ATOM 1954 N N . GLU A 1 233 ? -58.587 -22.536 81.208 1.00 89.12 233 GLU A N 1
ATOM 1955 C CA . GLU A 1 233 ? -59.264 -23.827 81.424 1.00 89.12 233 GLU A CA 1
ATOM 1956 C C . GLU A 1 233 ? -59.235 -24.255 82.907 1.00 89.12 233 GLU A C 1
ATOM 1958 O O . GLU A 1 233 ? -60.266 -24.644 83.458 1.00 89.12 233 GLU A O 1
ATOM 1963 N N . GLN A 1 234 ? -58.100 -24.099 83.604 1.00 87.38 234 GLN A N 1
ATOM 1964 C CA . GLN A 1 234 ? -58.010 -24.351 85.056 1.00 87.38 234 GLN A CA 1
ATOM 1965 C C . GLN A 1 234 ? -58.902 -23.414 85.890 1.00 87.38 234 GLN A C 1
ATOM 1967 O O . GLN A 1 234 ? -59.420 -23.821 86.934 1.00 87.38 234 GLN A O 1
ATOM 1972 N N . LEU A 1 235 ? -59.087 -22.163 85.455 1.00 84.62 235 LEU A N 1
ATOM 1973 C CA . LEU A 1 235 ? -59.973 -21.212 86.126 1.00 84.62 235 LEU A CA 1
ATOM 1974 C C . LEU A 1 235 ? -61.445 -21.614 85.960 1.00 84.62 235 LEU A C 1
ATOM 1976 O O . LEU A 1 235 ? -62.179 -21.605 86.949 1.00 84.62 235 LEU A O 1
ATOM 1980 N N . ASP A 1 236 ? -61.854 -22.027 84.758 1.00 86.44 236 ASP A N 1
ATOM 1981 C CA . ASP A 1 236 ? -63.202 -22.541 84.486 1.00 86.44 236 ASP A CA 1
ATOM 1982 C C . ASP A 1 236 ? -63.495 -23.838 85.273 1.00 86.44 236 ASP A C 1
ATOM 1984 O O . ASP A 1 236 ? -64.600 -24.001 85.808 1.00 86.44 236 ASP A O 1
ATOM 1988 N N . GLU A 1 237 ? -62.516 -24.741 85.427 1.00 85.50 237 GLU A N 1
ATOM 1989 C CA . GLU A 1 237 ? -62.651 -25.936 86.278 1.00 85.50 237 GLU A CA 1
ATOM 1990 C C . GLU A 1 237 ? -62.855 -25.583 87.765 1.00 85.50 237 GLU A C 1
ATOM 1992 O O . GLU A 1 237 ? -63.756 -26.129 88.418 1.00 85.50 237 GLU A O 1
ATOM 1997 N N . GLU A 1 238 ? -62.076 -24.642 88.309 1.00 79.88 238 GLU A N 1
ATOM 1998 C CA . GLU A 1 238 ? -62.237 -24.157 89.688 1.00 79.88 238 GLU A CA 1
ATOM 1999 C C . GLU A 1 238 ? -63.551 -23.377 89.882 1.00 79.88 238 GLU A C 1
ATOM 2001 O O . GLU A 1 238 ? -64.223 -23.542 90.906 1.00 79.88 238 GLU A O 1
ATOM 2006 N N . GLU A 1 239 ? -64.001 -22.584 88.903 1.00 82.44 239 GLU A N 1
ATOM 2007 C CA . GLU A 1 239 ? -65.322 -21.944 88.954 1.00 82.44 239 GLU A CA 1
ATOM 2008 C C . GLU A 1 239 ? -66.457 -22.981 88.940 1.00 82.44 239 GLU A C 1
ATOM 2010 O O . GLU A 1 239 ? -67.400 -22.871 89.734 1.00 82.44 239 GLU A O 1
ATOM 2015 N N . ALA A 1 240 ? -66.357 -24.041 88.133 1.00 82.12 240 ALA A N 1
ATOM 2016 C CA . ALA A 1 240 ? -67.318 -25.144 88.135 1.00 82.12 240 ALA A CA 1
ATOM 2017 C C . ALA A 1 240 ? -67.326 -25.906 89.478 1.00 82.12 240 ALA A C 1
ATOM 2019 O O . ALA A 1 240 ? -68.397 -26.189 90.037 1.00 82.12 240 ALA A O 1
ATOM 2020 N N . ALA A 1 241 ? -66.152 -26.182 90.055 1.00 80.56 241 ALA A N 1
ATOM 2021 C CA . ALA A 1 241 ? -66.019 -26.780 91.385 1.00 80.56 241 ALA A CA 1
ATOM 2022 C C . ALA A 1 241 ? -66.624 -25.882 92.483 1.00 80.56 241 ALA A C 1
ATOM 2024 O O . ALA A 1 241 ? -67.329 -26.359 93.383 1.00 80.56 241 ALA A O 1
ATOM 2025 N N . ARG A 1 242 ? -66.433 -24.564 92.375 1.00 79.94 242 ARG A N 1
ATOM 2026 C CA . ARG A 1 242 ? -66.988 -23.551 93.282 1.00 79.94 242 ARG A CA 1
ATOM 2027 C C . ARG A 1 242 ? -68.509 -23.434 93.175 1.00 79.94 242 ARG A C 1
ATOM 2029 O O . ARG A 1 242 ? -69.177 -23.333 94.208 1.00 79.94 242 ARG A O 1
ATOM 2036 N N . GLN A 1 243 ? -69.078 -23.496 91.970 1.00 79.81 243 GLN A N 1
ATOM 2037 C CA . GLN A 1 243 ? -70.534 -23.530 91.768 1.00 79.81 243 GLN A CA 1
ATOM 2038 C C . GLN A 1 243 ? -71.161 -24.786 92.393 1.00 79.81 243 GLN A C 1
ATOM 2040 O O . GLN A 1 243 ? -72.189 -24.696 93.071 1.00 79.81 243 GLN A O 1
ATOM 2045 N N . LYS A 1 244 ? -70.506 -25.945 92.255 1.00 79.50 244 LYS A N 1
ATOM 2046 C CA . LYS A 1 244 ? -70.912 -27.203 92.903 1.00 79.50 244 LYS A CA 1
ATOM 2047 C C . LYS A 1 244 ? -70.898 -27.093 94.436 1.00 79.50 244 LYS A C 1
ATOM 2049 O O . LYS A 1 244 ? -71.904 -27.400 95.075 1.00 79.50 244 LYS A O 1
ATOM 2054 N N . LEU A 1 245 ? -69.823 -26.561 95.022 1.00 73.62 245 LEU A N 1
ATOM 2055 C CA . LEU A 1 245 ? -69.730 -26.307 96.470 1.00 73.62 245 LEU A CA 1
ATOM 2056 C C . LEU A 1 245 ? -70.797 -25.322 96.979 1.00 73.62 245 LEU A C 1
ATOM 2058 O O . LEU A 1 245 ? -71.313 -25.483 98.087 1.00 73.62 245 LEU A O 1
ATOM 2062 N N . GLN A 1 246 ? -71.170 -24.318 96.182 1.00 74.94 246 GLN A N 1
ATOM 2063 C CA . GLN A 1 246 ? -72.246 -23.382 96.520 1.00 74.94 246 GLN A CA 1
ATOM 2064 C C . GLN A 1 246 ? -73.630 -24.068 96.517 1.00 74.94 246 GLN A C 1
ATOM 2066 O O . GLN A 1 246 ? -74.463 -23.770 97.377 1.00 74.94 246 GLN A O 1
ATOM 2071 N N . LEU A 1 247 ? -73.870 -25.022 95.611 1.00 73.31 247 LEU A N 1
ATOM 2072 C CA . LEU A 1 247 ? -75.063 -25.883 95.599 1.00 73.31 247 LEU A CA 1
ATOM 2073 C C . LEU A 1 247 ? -75.135 -26.787 96.843 1.00 73.31 247 LEU A C 1
ATOM 2075 O O . LEU A 1 247 ? -76.178 -26.849 97.506 1.00 73.31 247 LEU A O 1
ATOM 2079 N N . ASP A 1 248 ? -74.021 -27.421 97.217 1.00 68.38 248 ASP A N 1
ATOM 2080 C CA . ASP A 1 248 ? -73.923 -28.219 98.446 1.00 68.38 248 ASP A CA 1
ATOM 2081 C C . ASP A 1 248 ? -74.164 -27.354 99.698 1.00 68.38 248 ASP A C 1
ATOM 2083 O O . ASP A 1 248 ? -74.922 -27.740 100.596 1.00 68.38 248 ASP A O 1
ATOM 2087 N N . LYS A 1 249 ? -73.609 -26.133 99.730 1.00 72.50 249 LYS A N 1
ATOM 2088 C CA . LYS A 1 249 ? -73.831 -25.156 100.806 1.00 72.50 249 LYS A CA 1
ATOM 2089 C C . LYS A 1 249 ? -75.310 -24.790 100.961 1.00 72.50 249 LYS A C 1
ATOM 2091 O O . LYS A 1 249 ? -75.827 -24.866 102.076 1.00 72.50 249 LYS A O 1
ATOM 2096 N N . VAL A 1 250 ? -76.009 -24.423 99.884 1.00 70.94 250 VAL A N 1
ATOM 2097 C CA . VAL A 1 250 ? -77.449 -24.087 99.945 1.00 70.94 250 VAL A CA 1
ATOM 2098 C C . VAL A 1 250 ? -78.266 -25.287 100.444 1.00 70.94 250 VAL A C 1
ATOM 2100 O O . VAL A 1 250 ? -79.184 -25.134 101.254 1.00 70.94 250 VAL A O 1
ATOM 2103 N N . THR A 1 251 ? -77.873 -26.499 100.047 1.00 60.62 251 THR A N 1
ATOM 2104 C CA . THR A 1 251 ? -78.483 -27.761 100.499 1.00 60.62 251 THR A CA 1
ATOM 2105 C C . THR A 1 251 ? -78.229 -28.049 101.992 1.00 60.62 251 THR A C 1
ATOM 2107 O O . THR A 1 251 ? -79.044 -28.706 102.650 1.00 60.62 251 THR A O 1
ATOM 2110 N N . ALA A 1 252 ? -77.137 -27.529 102.564 1.00 54.12 252 ALA A N 1
ATOM 2111 C CA . ALA A 1 252 ? -76.847 -27.572 103.999 1.00 54.12 252 ALA A CA 1
ATOM 2112 C C . ALA A 1 252 ? -77.576 -26.467 104.792 1.00 54.12 252 ALA A C 1
ATOM 2114 O O . ALA A 1 252 ? -78.180 -26.755 105.828 1.00 54.12 252 ALA A O 1
ATOM 2115 N N . GLU A 1 253 ? -77.606 -25.225 104.299 1.00 53.31 253 GLU A N 1
ATOM 2116 C CA . GLU A 1 253 ? -78.322 -24.107 104.939 1.00 53.31 253 GLU A CA 1
ATOM 2117 C C . GLU A 1 253 ? -79.838 -24.379 105.028 1.00 53.31 253 GLU A C 1
ATOM 2119 O O . GLU A 1 253 ? -80.469 -24.086 106.050 1.00 53.31 253 GLU A O 1
ATOM 2124 N N . ALA A 1 254 ? -80.408 -25.063 104.028 1.00 53.09 254 ALA A N 1
ATOM 2125 C CA . ALA A 1 254 ? -81.788 -25.554 104.046 1.00 53.09 254 ALA A CA 1
ATOM 2126 C C . ALA A 1 254 ? -82.095 -26.542 105.197 1.00 53.09 254 ALA A C 1
ATOM 2128 O O . ALA A 1 254 ? -83.244 -26.631 105.630 1.00 53.09 254 ALA A O 1
ATOM 2129 N N . LYS A 1 255 ? -81.092 -27.256 105.733 1.00 46.00 255 LYS A N 1
ATOM 2130 C CA . LYS A 1 255 ? -81.249 -28.149 106.901 1.00 46.00 255 LYS A CA 1
ATOM 2131 C C . LYS A 1 255 ? -81.151 -27.411 108.240 1.00 46.00 255 LYS A C 1
ATOM 2133 O O . LYS A 1 255 ? -81.692 -27.895 109.230 1.00 46.00 255 LYS A O 1
ATOM 2138 N N . ILE A 1 256 ? -80.487 -26.254 108.278 1.00 43.22 256 ILE A N 1
ATOM 2139 C CA . ILE A 1 256 ? -80.240 -25.481 109.509 1.00 43.22 256 ILE A CA 1
ATOM 2140 C C . ILE A 1 256 ? -81.412 -24.538 109.834 1.00 43.22 256 ILE A C 1
ATOM 2142 O O . ILE A 1 256 ? -81.676 -24.254 111.003 1.00 43.22 256 ILE A O 1
ATOM 2146 N N . LYS A 1 257 ? -82.185 -24.096 108.833 1.00 39.56 257 LYS A N 1
ATOM 2147 C CA . LYS A 1 257 ? -83.290 -23.128 108.993 1.00 39.56 257 LYS A CA 1
ATOM 2148 C C . LYS A 1 257 ? -84.586 -23.724 109.589 1.00 39.56 257 LYS A C 1
ATOM 2150 O O . LYS A 1 257 ? -85.680 -23.484 109.079 1.00 39.56 257 LYS A O 1
ATOM 2155 N N . LYS A 1 258 ? -84.479 -24.501 110.675 1.00 36.19 258 LYS A N 1
ATOM 2156 C CA . LYS A 1 258 ? -85.606 -25.166 111.361 1.00 36.19 258 LYS A CA 1
ATOM 2157 C C . LYS A 1 258 ? -85.387 -25.307 112.885 1.00 36.19 258 LYS A C 1
ATOM 2159 O O . LYS A 1 258 ? -85.209 -26.430 113.341 1.00 36.19 258 LYS A O 1
ATOM 2164 N N . ASN A 1 259 ? -85.402 -24.195 113.649 1.00 27.16 259 ASN A N 1
ATOM 2165 C CA . ASN A 1 259 ? -85.836 -24.095 115.075 1.00 27.16 259 ASN A CA 1
ATOM 2166 C C . ASN A 1 259 ? -85.622 -22.680 115.709 1.00 27.16 259 ASN A C 1
ATOM 2168 O O . ASN A 1 259 ? -84.499 -22.194 115.689 1.00 27.16 259 ASN A O 1
ATOM 2172 N N . GLY A 1 260 ? -86.660 -22.101 116.359 1.00 25.56 260 GLY A N 1
ATOM 2173 C CA . GLY A 1 260 ? -86.628 -20.980 117.356 1.00 25.56 260 GLY A CA 1
ATOM 2174 C C . GLY A 1 260 ? -86.285 -19.543 116.874 1.00 25.56 260 GLY A C 1
ATOM 2175 O O . GLY A 1 260 ? -85.545 -19.387 115.913 1.00 25.56 260 GLY A O 1
ATOM 2176 N N . GLY A 1 261 ? -86.758 -18.415 117.453 1.00 26.70 261 GLY A N 1
ATOM 2177 C CA . GLY A 1 261 ? -87.864 -18.118 118.408 1.00 26.70 261 GLY A CA 1
ATOM 2178 C C . GLY A 1 261 ? -87.491 -17.935 119.904 1.00 26.70 261 GLY A C 1
ATOM 2179 O O . GLY A 1 261 ? -86.832 -18.818 120.435 1.00 26.70 261 GLY A O 1
ATOM 2180 N N . GLY A 1 262 ? -87.912 -16.897 120.668 1.00 27.73 262 GLY A N 1
ATOM 2181 C CA . GLY A 1 262 ? -88.545 -15.591 120.332 1.00 27.73 262 GLY A CA 1
ATOM 2182 C C . GLY A 1 262 ? -89.370 -14.910 121.476 1.00 27.73 262 GLY A C 1
ATOM 2183 O O . GLY A 1 262 ? -90.164 -15.596 122.114 1.00 27.73 262 GLY A O 1
ATOM 2184 N N . HIS A 1 263 ? -89.284 -13.565 121.624 1.00 26.19 263 HIS A N 1
ATOM 2185 C CA . HIS A 1 263 ? -90.070 -12.651 122.529 1.00 26.19 263 HIS A CA 1
ATOM 2186 C C . HIS A 1 263 ? -89.774 -12.764 124.062 1.00 26.19 263 HIS A C 1
ATOM 2188 O O . HIS A 1 263 ? -89.055 -13.681 124.443 1.00 26.19 263 HIS A O 1
ATOM 2194 N N . SER A 1 264 ? -90.177 -11.898 125.026 1.00 27.70 264 SER A N 1
ATOM 2195 C CA . SER A 1 264 ? -91.028 -10.663 125.137 1.00 27.70 264 SER A CA 1
ATOM 2196 C C . SER A 1 264 ? -90.392 -9.662 126.181 1.00 27.70 264 SER A C 1
ATOM 2198 O O . SER A 1 264 ? -89.172 -9.672 126.255 1.00 27.70 264 SER A O 1
ATOM 2200 N N . HIS A 1 265 ? -90.993 -8.786 127.039 1.00 28.61 265 HIS A N 1
ATOM 2201 C CA . HIS A 1 265 ? -92.359 -8.282 127.393 1.00 28.61 265 HIS A CA 1
ATOM 2202 C C . HIS A 1 265 ? -92.295 -7.005 128.313 1.00 28.61 265 HIS A C 1
ATOM 2204 O O . HIS A 1 265 ? -91.408 -6.951 129.152 1.00 28.61 265 HIS A O 1
ATOM 2210 N N . ALA A 1 266 ? -93.315 -6.110 128.270 1.00 26.36 266 ALA A N 1
ATOM 2211 C CA . ALA A 1 266 ? -93.815 -5.173 129.336 1.00 26.36 266 ALA A CA 1
ATOM 2212 C C . ALA A 1 266 ? -92.889 -4.062 129.942 1.00 26.36 266 ALA A C 1
ATOM 2214 O O . ALA A 1 266 ? -91.675 -4.150 129.850 1.00 26.36 266 ALA A O 1
ATOM 2215 N N . GLY A 1 267 ? -93.368 -2.976 130.595 1.00 26.62 267 GLY A N 1
ATOM 2216 C CA . GLY A 1 267 ? -94.723 -2.381 130.756 1.00 26.62 267 GLY A CA 1
ATOM 2217 C C . GLY A 1 267 ? -94.868 -1.468 132.016 1.00 26.62 267 GLY A C 1
ATOM 2218 O O . GLY A 1 267 ? -94.213 -1.739 133.015 1.00 26.62 267 GLY A O 1
ATOM 2219 N N . GLY A 1 268 ? -95.728 -0.425 132.018 1.00 30.19 268 GLY A N 1
ATOM 2220 C CA . GLY A 1 268 ? -96.130 0.334 133.241 1.00 30.19 268 GLY A CA 1
ATOM 2221 C C . GLY A 1 268 ? -96.413 1.862 133.077 1.00 30.19 268 GLY A C 1
ATOM 2222 O O . GLY A 1 268 ? -95.939 2.422 132.090 1.00 30.19 268 GLY A O 1
ATOM 2223 N N . PRO A 1 269 ? -97.191 2.548 133.966 1.00 57.19 269 PRO A N 1
ATOM 2224 C CA . PRO A 1 269 ? -97.809 3.866 133.658 1.00 57.19 269 PRO A CA 1
ATOM 2225 C C . PRO A 1 269 ? -97.733 4.988 134.748 1.00 57.19 269 PRO A C 1
ATOM 2227 O O . PRO A 1 269 ? -97.269 4.745 135.856 1.00 57.19 269 PRO A O 1
ATOM 2230 N N . GLN A 1 270 ? -98.317 6.179 134.456 1.00 31.17 270 GLN A N 1
ATOM 2231 C CA . GLN A 1 270 ? -99.442 6.817 135.215 1.00 31.17 270 GLN A CA 1
ATOM 2232 C C . GLN A 1 270 ? -99.361 8.344 135.568 1.00 31.17 270 GLN A C 1
ATOM 2234 O O . GLN A 1 270 ? -98.473 8.751 136.300 1.00 31.17 270 GLN A O 1
ATOM 2239 N N . LEU A 1 271 ? -100.394 9.112 135.135 1.00 31.73 271 LEU A N 1
ATOM 2240 C CA . LEU A 1 271 ? -100.964 10.425 135.594 1.00 31.73 271 LEU A CA 1
ATOM 2241 C C . LEU A 1 271 ? -100.047 11.653 135.924 1.00 31.73 271 LEU A C 1
ATOM 2243 O O . LEU A 1 271 ? -98.841 11.535 136.050 1.00 31.73 271 LEU A O 1
ATOM 2247 N N . GLN A 1 272 ? -100.552 12.880 136.178 1.00 37.75 272 GLN A N 1
ATOM 2248 C CA . GLN A 1 272 ? -101.547 13.732 135.472 1.00 37.75 272 GLN A CA 1
ATOM 2249 C C . GLN A 1 272 ? -101.600 15.134 136.128 1.00 37.75 272 GLN A C 1
ATOM 2251 O O . GLN A 1 272 ? -102.463 15.410 136.954 1.00 37.75 272 GLN A O 1
ATOM 2256 N N . GLU A 1 273 ? -100.713 16.048 135.727 1.00 41.94 273 GLU A N 1
ATOM 2257 C CA . GLU A 1 273 ? -100.772 17.470 136.151 1.00 41.94 273 GLU A CA 1
ATOM 2258 C C . GLU A 1 273 ? -100.446 18.453 135.000 1.00 41.94 273 GLU A C 1
ATOM 2260 O O . GLU A 1 273 ? -100.451 19.671 135.147 1.00 41.94 273 GLU A O 1
ATOM 2265 N N . LYS A 1 274 ? -100.192 17.918 133.799 1.00 45.00 274 LYS A N 1
ATOM 2266 C CA . LYS A 1 274 ? -99.550 18.624 132.678 1.00 45.00 274 LYS A CA 1
ATOM 2267 C C . LYS A 1 274 ? -100.510 19.411 131.768 1.00 45.00 274 LYS A C 1
ATOM 2269 O O . LYS A 1 274 ? -100.060 20.207 130.947 1.00 45.00 274 LYS A O 1
ATOM 2274 N N . LYS A 1 275 ? -101.828 19.233 131.917 1.00 49.12 275 LYS A N 1
ATOM 2275 C CA . LYS A 1 275 ? -102.824 19.649 130.908 1.00 49.12 275 LYS A CA 1
ATOM 2276 C C . LYS A 1 275 ? -102.990 21.168 130.719 1.00 49.12 275 LYS A C 1
ATOM 2278 O O . LYS A 1 275 ? -103.547 21.590 129.719 1.00 49.12 275 LYS A O 1
ATOM 2283 N N . LEU A 1 276 ? -102.473 21.991 131.635 1.00 49.06 276 LEU A N 1
ATOM 2284 C CA . LEU A 1 276 ? -102.417 23.459 131.486 1.00 49.06 276 LEU A CA 1
ATOM 2285 C C . LEU A 1 276 ? -101.062 23.980 130.969 1.00 49.06 276 LEU A C 1
ATOM 2287 O O . LEU A 1 276 ? -100.926 25.167 130.684 1.00 49.06 276 LEU A O 1
ATOM 2291 N N . LEU A 1 277 ? -100.068 23.100 130.815 1.00 51.75 277 LEU A N 1
ATOM 2292 C CA . LEU A 1 277 ? -98.833 23.374 130.073 1.00 51.75 277 LEU A CA 1
ATOM 2293 C C . LEU A 1 277 ? -98.909 22.834 128.639 1.00 51.75 277 LEU A C 1
ATOM 2295 O O . LEU A 1 277 ? -98.264 23.391 127.758 1.00 51.75 277 LEU A O 1
ATOM 2299 N N . GLU A 1 278 ? -99.695 21.783 128.393 1.00 56.50 278 GLU A N 1
ATOM 2300 C CA . GLU A 1 278 ? -99.822 21.134 127.079 1.00 56.50 278 GLU A CA 1
ATOM 2301 C C . GLU A 1 278 ? -100.282 22.088 125.968 1.00 56.50 278 GLU A C 1
ATOM 2303 O O . GLU A 1 278 ? -99.646 22.102 124.919 1.00 56.50 278 GLU A O 1
ATOM 2308 N N . ASP A 1 279 ? -101.263 22.962 126.207 1.00 58.06 279 ASP A N 1
ATOM 2309 C CA . ASP A 1 279 ? -101.722 23.926 125.191 1.00 58.06 279 ASP A CA 1
ATOM 2310 C C . ASP A 1 279 ? -100.637 24.965 124.828 1.00 58.06 279 ASP A C 1
ATOM 2312 O O . ASP A 1 279 ? -100.448 25.301 123.659 1.00 58.06 279 ASP A O 1
ATOM 2316 N N . ARG A 1 280 ? -99.850 25.423 125.816 1.00 57.09 280 ARG A N 1
ATOM 2317 C CA . ARG A 1 280 ? -98.741 26.381 125.612 1.00 57.09 280 ARG A CA 1
ATOM 2318 C C . ARG A 1 280 ? -97.501 25.719 125.002 1.00 57.09 280 ARG A C 1
ATOM 2320 O O . ARG A 1 280 ? -96.738 26.363 124.285 1.00 57.09 280 ARG A O 1
ATOM 2327 N N . ILE A 1 281 ? -97.301 24.432 125.282 1.00 62.03 281 ILE A N 1
ATOM 2328 C CA . ILE A 1 281 ? -96.322 23.591 124.591 1.00 62.03 281 ILE A CA 1
ATOM 2329 C C . ILE A 1 281 ? -96.786 23.347 123.149 1.00 62.03 281 ILE A C 1
ATOM 2331 O O . ILE A 1 281 ? -95.938 23.329 122.266 1.00 62.03 281 ILE A O 1
ATOM 2335 N N . GLY A 1 282 ? -98.090 23.238 122.875 1.00 63.72 282 GLY A N 1
ATOM 2336 C CA . GLY A 1 282 ? -98.651 23.013 121.539 1.00 63.72 282 GLY A CA 1
ATOM 2337 C C . GLY A 1 282 ? -98.234 24.062 120.506 1.00 63.72 282 GLY A C 1
ATOM 2338 O O . GLY A 1 282 ? -97.668 23.699 119.476 1.00 63.72 282 GLY A O 1
ATOM 2339 N N . GLU A 1 283 ? -98.425 25.355 120.794 1.00 64.62 283 GLU A N 1
ATOM 2340 C CA . GLU A 1 283 ? -97.993 26.443 119.894 1.00 64.62 283 GLU A CA 1
ATOM 2341 C C . GLU A 1 283 ? -96.474 26.429 119.650 1.00 64.62 283 GLU A C 1
ATOM 2343 O O . GLU A 1 283 ? -96.029 26.445 118.501 1.00 64.62 283 GLU A O 1
ATOM 2348 N N . MET A 1 284 ? -95.677 26.328 120.721 1.00 60.66 284 MET A N 1
ATOM 2349 C CA . MET A 1 284 ? -94.212 26.250 120.633 1.00 60.66 284 MET A CA 1
ATOM 2350 C C . MET A 1 284 ? -93.742 25.006 119.861 1.00 60.66 284 MET A C 1
ATOM 2352 O O . MET A 1 284 ? -92.783 25.084 119.099 1.00 60.66 284 MET A O 1
ATOM 2356 N N . THR A 1 285 ? -94.426 23.869 120.016 1.00 68.50 285 THR A N 1
ATOM 2357 C CA . THR A 1 285 ? -94.123 22.629 119.282 1.00 68.50 285 THR A CA 1
ATOM 2358 C C . THR A 1 285 ? -94.470 22.776 117.807 1.00 68.50 285 THR A C 1
ATOM 2360 O O . THR A 1 285 ? -93.682 22.364 116.965 1.00 68.50 285 THR A O 1
ATOM 2363 N N . SER A 1 286 ? -95.595 23.416 117.473 1.00 74.44 286 SER A N 1
ATOM 2364 C CA . SER A 1 286 ? -95.977 23.667 116.079 1.00 74.44 286 SER A CA 1
ATOM 2365 C C . SER A 1 286 ? -94.937 24.538 115.366 1.00 74.44 286 SER A C 1
ATOM 2367 O O . SER A 1 286 ? -94.483 24.184 114.277 1.00 74.44 286 SER A O 1
ATOM 2369 N N . GLN A 1 287 ? -94.502 25.633 115.999 1.00 71.19 287 GLN A N 1
ATOM 2370 C CA . GLN A 1 287 ? -93.452 26.504 115.457 1.00 71.19 287 GLN A CA 1
ATOM 2371 C C . GLN A 1 287 ? -92.105 25.773 115.340 1.00 71.19 287 GLN A C 1
ATOM 2373 O O . GLN A 1 287 ? -91.434 25.897 114.316 1.00 71.19 287 GLN A O 1
ATOM 2378 N N . LEU A 1 288 ? -91.745 24.945 116.329 1.00 71.94 288 LEU A N 1
ATOM 2379 C CA . LEU A 1 288 ? -90.558 24.091 116.255 1.00 71.94 288 LEU A CA 1
ATOM 2380 C C . LEU A 1 288 ? -90.635 23.115 115.070 1.00 71.94 288 LEU A C 1
ATOM 2382 O O . LEU A 1 288 ? -89.674 23.026 114.316 1.00 71.94 288 LEU A O 1
ATOM 2386 N N . THR A 1 289 ? -91.770 22.445 114.842 1.00 74.81 289 THR A N 1
ATOM 2387 C CA . THR A 1 289 ? -91.911 21.501 113.716 1.00 74.81 289 THR A CA 1
ATOM 2388 C C . THR A 1 289 ? -91.847 22.167 112.339 1.00 74.81 289 THR A C 1
ATOM 2390 O O . THR A 1 289 ? -91.341 21.555 111.397 1.00 74.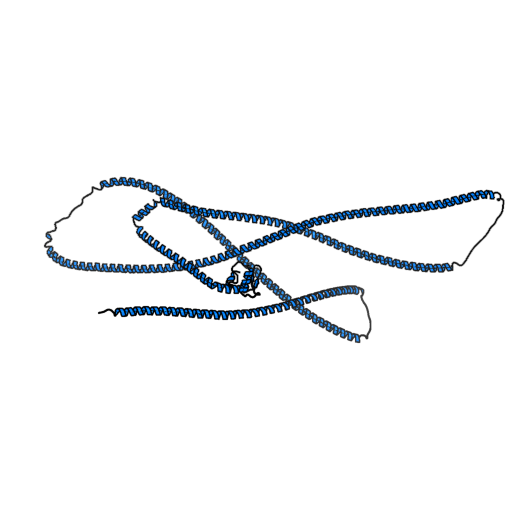81 289 THR A O 1
ATOM 2393 N N . GLU A 1 290 ? -92.293 23.422 112.199 1.00 77.31 290 GLU A N 1
ATOM 2394 C CA . GLU A 1 290 ? -92.087 24.173 110.955 1.00 77.31 290 GLU A CA 1
ATOM 2395 C C . GLU A 1 290 ? -90.612 24.516 110.720 1.00 77.31 290 GLU A C 1
ATOM 2397 O O . GLU A 1 290 ? -90.127 24.370 109.598 1.00 77.31 290 GLU A O 1
ATOM 2402 N N . GLU A 1 291 ? -89.889 24.963 111.750 1.00 72.31 291 GLU A N 1
ATOM 2403 C CA . GLU A 1 291 ? -88.454 25.249 111.635 1.00 72.31 291 GLU A CA 1
ATOM 2404 C C . GLU A 1 291 ? -87.621 23.969 111.454 1.00 72.31 291 GLU A C 1
ATOM 2406 O O . GLU A 1 291 ? -86.655 23.974 110.692 1.00 72.31 291 GLU A O 1
ATOM 2411 N N . GLU A 1 292 ? -88.030 22.841 112.040 1.00 74.12 292 GLU A N 1
ATOM 2412 C CA . GLU A 1 292 ? -87.425 21.530 111.782 1.00 74.12 292 GLU A CA 1
ATOM 2413 C C . GLU A 1 292 ? -87.632 21.077 110.328 1.00 74.12 292 GLU A C 1
ATOM 2415 O O . GLU A 1 292 ? -86.668 20.653 109.687 1.00 74.12 292 GLU A O 1
ATOM 2420 N N . GLU A 1 293 ? -88.833 21.205 109.746 1.00 78.50 293 GLU A N 1
ATOM 2421 C CA . GLU A 1 293 ? -89.032 20.916 108.315 1.00 78.50 293 GLU A CA 1
ATOM 2422 C C . GLU A 1 293 ? -88.288 21.916 107.411 1.00 78.50 293 GLU A C 1
ATOM 2424 O O . GLU A 1 293 ? -87.703 21.497 106.408 1.00 78.50 293 GLU A O 1
ATOM 2429 N N . LYS A 1 294 ? -88.209 23.209 107.757 1.00 79.12 294 LYS A N 1
ATOM 2430 C CA . LYS A 1 294 ? -87.379 24.186 107.018 1.00 79.12 294 LYS A CA 1
ATOM 2431 C C . LYS A 1 294 ? -85.900 23.794 107.061 1.00 79.12 294 LYS A C 1
ATOM 2433 O O . LYS A 1 294 ? -85.281 23.674 106.004 1.00 79.12 294 LYS A O 1
ATOM 2438 N N . ALA A 1 295 ? -85.348 23.498 108.238 1.00 77.12 295 ALA A N 1
ATOM 2439 C CA . ALA A 1 295 ? -83.959 23.066 108.415 1.00 77.12 295 ALA A CA 1
ATOM 2440 C C . ALA A 1 295 ? -83.654 21.755 107.668 1.00 77.12 295 ALA A C 1
ATOM 2442 O O . ALA A 1 295 ? -82.626 21.631 107.001 1.00 77.12 295 ALA A O 1
ATOM 2443 N N . LYS A 1 296 ? -84.574 20.790 107.707 1.00 81.75 296 LYS A N 1
ATOM 2444 C CA . LYS A 1 296 ? -84.475 19.492 107.022 1.00 81.75 296 LYS A CA 1
ATOM 2445 C C . LYS A 1 296 ? -84.566 19.625 105.501 1.00 81.75 296 LYS A C 1
ATOM 2447 O O . LYS A 1 296 ? -83.870 18.906 104.786 1.00 81.75 296 LYS A O 1
ATOM 2452 N N . ASN A 1 297 ? -85.373 20.551 104.982 1.00 81.81 297 ASN A N 1
ATOM 2453 C CA . ASN A 1 297 ? -85.440 20.836 103.547 1.00 81.81 297 ASN A CA 1
ATOM 2454 C C . ASN A 1 297 ? -84.234 21.664 103.063 1.00 81.81 297 ASN A C 1
ATOM 2456 O O . ASN A 1 297 ? -83.680 21.345 102.010 1.00 81.81 297 ASN A O 1
ATOM 2460 N N . LEU A 1 298 ? -83.736 22.615 103.861 1.00 78.25 298 LEU A N 1
ATOM 2461 C CA . LEU A 1 298 ? -82.448 23.280 103.623 1.00 78.25 298 LEU A CA 1
ATOM 2462 C C . LEU A 1 298 ? -81.285 22.275 103.620 1.00 78.25 298 LEU A C 1
ATOM 2464 O O . LEU A 1 298 ? -80.447 22.332 102.726 1.00 78.25 298 LEU A O 1
ATOM 2468 N N . GLY A 1 299 ? -81.275 21.300 104.534 1.00 81.81 299 GLY A N 1
ATOM 2469 C CA . GLY A 1 299 ? -80.303 20.202 104.550 1.00 81.81 299 GLY A CA 1
ATOM 2470 C C . GLY A 1 299 ? -80.335 19.349 103.276 1.00 81.81 299 GLY A C 1
ATOM 2471 O O . GLY A 1 299 ? -79.291 19.087 102.686 1.00 81.81 299 GLY A O 1
ATOM 2472 N N . LYS A 1 300 ? -81.525 18.982 102.774 1.00 86.00 300 LYS A N 1
ATOM 2473 C CA . LYS A 1 300 ? -81.663 18.277 101.480 1.00 86.00 300 LYS A CA 1
ATOM 2474 C C . LYS A 1 300 ? -81.112 19.103 100.310 1.00 86.00 300 LYS A C 1
ATOM 2476 O O . LYS A 1 300 ? -80.430 18.550 99.449 1.00 86.00 300 LYS A O 1
ATOM 2481 N N . VAL A 1 301 ? -81.407 20.406 100.265 1.00 84.62 301 VAL A N 1
ATOM 2482 C CA . VAL A 1 301 ? -80.917 21.310 99.207 1.00 84.62 301 VAL A CA 1
ATOM 2483 C C . VAL A 1 301 ? -79.400 21.468 99.290 1.00 84.62 301 VAL A C 1
ATOM 2485 O O . VAL A 1 301 ? -78.733 21.314 98.269 1.00 84.62 301 VAL A O 1
ATOM 2488 N N . LYS A 1 302 ? -78.855 21.677 100.495 1.00 84.44 302 LYS A N 1
ATOM 2489 C CA . LYS A 1 302 ? -77.415 21.752 100.752 1.00 84.44 302 LYS A CA 1
ATOM 2490 C C . LYS A 1 302 ? -76.703 20.481 100.280 1.00 84.44 302 LYS A C 1
ATOM 2492 O O . LYS A 1 302 ? -75.826 20.577 99.431 1.00 84.44 302 LYS A O 1
ATOM 2497 N N . ASN A 1 303 ? -77.126 19.300 100.735 1.00 86.25 303 ASN A N 1
ATOM 2498 C CA . ASN A 1 303 ? -76.496 18.036 100.341 1.00 86.25 303 ASN A CA 1
ATOM 2499 C C . ASN A 1 303 ? -76.561 17.811 98.817 1.00 86.25 303 ASN A C 1
ATOM 2501 O O . ASN A 1 303 ? -75.631 17.263 98.229 1.00 86.25 303 ASN A O 1
ATOM 2505 N N . LYS A 1 304 ? -77.641 18.255 98.151 1.00 89.38 304 LYS A N 1
ATOM 2506 C CA . LYS A 1 304 ? -77.758 18.200 96.685 1.00 89.38 304 LYS A CA 1
ATOM 2507 C C . LYS A 1 304 ? -76.804 19.178 95.985 1.00 89.38 304 LYS A C 1
ATOM 2509 O O . LYS A 1 304 ? -76.267 18.835 94.937 1.00 89.38 304 LYS A O 1
ATOM 2514 N N . GLN A 1 305 ? -76.586 20.367 96.547 1.00 84.25 305 GLN A N 1
ATOM 2515 C CA . GLN A 1 305 ? -75.603 21.333 96.045 1.00 84.25 305 GLN A CA 1
ATOM 2516 C C . GLN A 1 305 ? -74.166 20.844 96.267 1.00 84.25 305 GLN A C 1
ATOM 2518 O O . GLN A 1 305 ? -73.360 20.942 95.351 1.00 84.25 305 GLN A O 1
ATOM 2523 N N . GLU A 1 306 ? -73.855 20.247 97.419 1.00 85.75 306 GLU A N 1
ATOM 2524 C CA . GLU A 1 306 ? -72.543 19.646 97.704 1.00 85.75 306 GLU A CA 1
ATOM 2525 C C . GLU A 1 306 ? -72.236 18.480 96.750 1.00 85.75 306 GLU A C 1
ATOM 2527 O O . GLU A 1 306 ? -71.173 18.466 96.133 1.00 85.75 306 GLU A O 1
ATOM 2532 N N . LEU A 1 307 ? -73.192 17.570 96.518 1.00 88.00 307 LEU A N 1
ATOM 2533 C CA . LEU A 1 307 ? -73.062 16.517 95.498 1.00 88.00 307 LEU A CA 1
ATOM 2534 C C . LEU A 1 307 ? -72.859 17.083 94.083 1.00 88.00 307 LEU A C 1
ATOM 2536 O O . LEU A 1 307 ? -72.044 16.560 93.326 1.00 88.00 307 LEU A O 1
ATOM 2540 N N . MET A 1 308 ? -73.572 18.156 93.725 1.00 89.38 308 MET A N 1
ATOM 2541 C CA . MET A 1 308 ? -73.436 18.797 92.414 1.00 89.38 308 MET A CA 1
ATOM 2542 C C . MET A 1 308 ? -72.096 19.534 92.255 1.00 89.38 308 MET A C 1
ATOM 2544 O O . MET A 1 308 ? -71.548 19.545 91.158 1.00 89.38 308 MET A O 1
ATOM 2548 N N . MET A 1 309 ? -71.536 20.106 93.327 1.00 82.69 309 MET A N 1
ATOM 2549 C CA . MET A 1 309 ? -70.185 20.677 93.301 1.00 82.69 309 MET A CA 1
ATOM 2550 C C . MET A 1 309 ? -69.124 19.589 93.108 1.00 82.69 309 MET A C 1
ATOM 2552 O O . MET A 1 309 ? -68.256 19.759 92.260 1.00 82.69 309 MET A O 1
ATOM 2556 N N . VAL A 1 310 ? -69.226 18.447 93.801 1.00 90.19 310 VAL A N 1
ATOM 2557 C CA . VAL A 1 310 ? -68.277 17.326 93.636 1.00 90.19 310 VAL A CA 1
ATOM 2558 C C . VAL A 1 310 ? -68.331 16.736 92.219 1.00 90.19 310 VAL A C 1
ATOM 2560 O O . VAL A 1 310 ? -67.286 16.522 91.610 1.00 90.19 310 VAL A O 1
ATOM 2563 N N . ASP A 1 311 ? -69.525 16.539 91.652 1.00 89.25 311 ASP A N 1
ATOM 2564 C CA . ASP A 1 311 ? -69.707 16.087 90.262 1.00 89.25 311 ASP A CA 1
ATOM 2565 C C . ASP A 1 311 ? -69.132 17.092 89.240 1.00 89.25 311 ASP A C 1
ATOM 2567 O O . ASP A 1 311 ? -68.480 16.694 88.272 1.00 89.25 311 ASP A O 1
ATOM 2571 N N . LEU A 1 312 ? -69.288 18.400 89.472 1.00 86.56 312 LEU A N 1
ATOM 2572 C CA . LEU A 1 312 ? -68.680 19.438 88.631 1.00 86.56 312 LEU A CA 1
ATOM 2573 C C . LEU A 1 312 ? -67.153 19.521 88.792 1.00 86.56 312 LEU A C 1
ATOM 2575 O O . LEU A 1 312 ? -66.456 19.683 87.792 1.00 86.56 312 LEU A O 1
ATOM 2579 N N . GLU A 1 313 ? -66.613 19.361 90.002 1.00 87.44 313 GLU A N 1
ATOM 2580 C CA . GLU A 1 313 ? -65.166 19.291 90.241 1.00 87.44 313 GLU A CA 1
ATOM 2581 C C . GLU A 1 313 ? -64.527 18.054 89.603 1.00 87.44 313 GLU A C 1
ATOM 2583 O O . GLU A 1 313 ? -63.430 18.142 89.050 1.00 87.44 313 GLU A O 1
ATOM 2588 N N . GLU A 1 314 ? -65.191 16.897 89.663 1.00 89.38 314 GLU A N 1
ATOM 2589 C CA . GLU A 1 314 ? -64.732 15.695 88.969 1.00 89.38 314 GLU A CA 1
ATOM 2590 C C . GLU A 1 314 ? -64.740 15.881 87.453 1.00 89.38 314 GLU A C 1
ATOM 2592 O O . GLU A 1 314 ? -63.776 15.491 86.791 1.00 89.38 314 GLU A O 1
ATOM 2597 N N . ARG A 1 315 ? -65.797 16.481 86.893 1.00 89.19 315 ARG A N 1
ATOM 2598 C CA . ARG A 1 315 ? -65.868 16.790 85.456 1.00 89.19 315 ARG A CA 1
ATOM 2599 C C . ARG A 1 315 ? -64.785 17.777 85.045 1.00 89.19 315 ARG A C 1
ATOM 2601 O O . ARG A 1 315 ? -64.129 17.533 84.041 1.00 89.19 315 ARG A O 1
ATOM 2608 N N . LEU A 1 316 ? -64.538 18.822 85.837 1.00 87.31 316 LEU A N 1
ATOM 2609 C CA . LEU A 1 316 ? -63.459 19.777 85.584 1.00 87.31 316 LEU A CA 1
ATOM 2610 C C . LEU A 1 316 ? -62.090 19.082 85.584 1.00 87.31 316 LEU A C 1
ATOM 2612 O O . LEU A 1 316 ? -61.348 19.225 84.621 1.00 87.31 316 LEU A O 1
ATOM 2616 N N . LYS A 1 317 ? -61.786 18.249 86.589 1.00 89.75 317 LYS A N 1
ATOM 2617 C CA . LYS A 1 317 ? -60.520 17.487 86.656 1.00 89.75 317 LYS A CA 1
ATOM 2618 C C . LYS A 1 317 ? -60.374 16.481 85.504 1.00 89.75 317 LYS A C 1
ATOM 2620 O O . LYS A 1 317 ? -59.264 16.263 85.018 1.00 89.75 317 LYS A O 1
ATOM 2625 N N . LYS A 1 318 ? -61.476 15.872 85.049 1.00 90.94 318 LYS A N 1
ATOM 2626 C CA . LYS A 1 318 ? -61.503 14.996 83.863 1.00 90.94 318 LYS A CA 1
ATOM 2627 C C . LYS A 1 318 ? -61.223 15.793 82.582 1.00 90.94 318 LYS A C 1
ATOM 2629 O O . LYS A 1 318 ? -60.374 15.371 81.805 1.00 90.94 318 LYS A O 1
ATOM 2634 N N . GLU A 1 319 ? -61.846 16.958 82.416 1.00 86.12 319 GLU A N 1
ATOM 2635 C CA . GLU A 1 319 ? -61.682 17.832 81.244 1.00 86.12 319 GLU A CA 1
ATOM 2636 C C . GLU A 1 319 ? -60.299 18.510 81.188 1.00 86.12 319 GLU A C 1
ATOM 2638 O O . GLU A 1 319 ? -59.686 18.628 80.130 1.00 86.12 319 GLU A O 1
ATOM 2643 N N . GLU A 1 320 ? -59.737 18.906 82.332 1.00 89.06 320 GLU A N 1
ATOM 2644 C CA . GLU A 1 320 ? -58.356 19.394 82.414 1.00 89.06 320 GLU A CA 1
ATOM 2645 C C . GLU A 1 320 ? -57.350 18.305 82.023 1.00 89.06 320 GLU A C 1
ATOM 2647 O O . GLU A 1 320 ? -56.361 18.593 81.342 1.00 89.06 320 GLU A O 1
ATOM 2652 N N . LYS A 1 321 ? -57.611 17.047 82.406 1.00 91.88 321 LYS A N 1
ATOM 2653 C CA . LYS A 1 321 ? -56.777 15.905 82.027 1.00 91.88 321 LYS A CA 1
ATOM 2654 C C . LYS A 1 321 ? -56.881 15.600 80.528 1.00 91.88 321 LYS A C 1
ATOM 2656 O O . LYS A 1 321 ? -55.840 15.517 79.877 1.00 91.88 321 LYS A O 1
ATOM 2661 N N . THR A 1 322 ? -58.088 15.496 79.965 1.00 89.81 322 THR A N 1
ATOM 2662 C CA . THR A 1 322 ? -58.267 15.263 78.518 1.00 89.81 322 THR A CA 1
ATOM 2663 C C . THR A 1 322 ? -57.669 16.404 77.697 1.00 89.81 322 THR A C 1
ATOM 2665 O O . THR A 1 322 ? -56.994 16.139 76.705 1.00 89.81 322 THR A O 1
ATOM 2668 N N . ARG A 1 323 ? -57.792 17.667 78.135 1.00 92.88 323 ARG A N 1
ATOM 2669 C CA . ARG A 1 323 ? -57.139 18.808 77.470 1.00 92.88 323 ARG A CA 1
ATOM 2670 C C . ARG A 1 323 ? -55.610 18.709 77.492 1.00 92.88 323 ARG A C 1
ATOM 2672 O O . ARG A 1 323 ? -54.975 19.000 76.482 1.00 92.88 323 ARG A O 1
ATOM 2679 N N . GLN A 1 324 ? -55.006 18.276 78.602 1.00 91.75 324 GLN A N 1
ATOM 2680 C CA . GLN A 1 324 ? -53.554 18.042 78.673 1.00 91.75 324 GLN A CA 1
ATOM 2681 C C . GLN A 1 324 ? -53.098 16.870 77.792 1.00 91.75 324 GLN A C 1
ATOM 2683 O O . GLN A 1 324 ? -52.000 16.910 77.238 1.00 91.75 324 GLN A O 1
ATOM 2688 N N . GLU A 1 325 ? -53.912 15.823 77.663 1.00 91.25 325 GLU A N 1
ATOM 2689 C CA . GLU A 1 325 ? -53.637 14.684 76.780 1.00 91.25 325 GLU A CA 1
ATOM 2690 C C . GLU A 1 325 ? -53.767 15.089 75.301 1.00 91.25 325 GLU A C 1
ATOM 2692 O O . GLU A 1 325 ? -52.883 14.768 74.506 1.00 91.25 325 GLU A O 1
ATOM 2697 N N . LEU A 1 326 ? -54.769 15.903 74.953 1.00 89.12 326 LEU A N 1
ATOM 2698 C CA . LEU A 1 326 ? -54.938 16.494 73.622 1.00 89.12 326 LEU A CA 1
ATOM 2699 C C . LEU A 1 326 ? -53.822 17.489 73.263 1.00 89.12 326 LEU A C 1
ATOM 2701 O O . LEU A 1 326 ? -53.334 17.453 72.138 1.00 89.12 326 LEU A O 1
ATOM 2705 N N . GLU A 1 327 ? -53.351 18.330 74.191 1.00 90.50 327 GLU A N 1
ATOM 2706 C CA . GLU A 1 327 ? -52.178 19.186 73.945 1.00 90.50 327 GLU A CA 1
ATOM 2707 C C . GLU A 1 327 ? -50.909 18.364 73.674 1.00 90.50 327 GLU A C 1
ATOM 2709 O O . GLU A 1 327 ? -50.118 18.728 72.804 1.00 90.50 327 GLU A O 1
ATOM 2714 N N . LYS A 1 328 ? -50.704 17.248 74.389 1.00 93.06 328 LYS A N 1
ATOM 2715 C CA . LYS A 1 328 ? -49.563 16.345 74.154 1.00 93.06 328 LYS A CA 1
ATOM 2716 C C . LYS A 1 328 ? -49.677 15.628 72.809 1.00 93.06 328 LYS A C 1
ATOM 2718 O O . LYS A 1 328 ? -48.686 15.558 72.089 1.00 93.06 328 LYS A O 1
ATOM 2723 N N . ALA A 1 329 ? -50.867 15.137 72.462 1.00 90.12 329 ALA A N 1
ATOM 2724 C CA . ALA A 1 329 ? -51.133 14.523 71.163 1.00 90.12 329 ALA A CA 1
ATOM 2725 C C . ALA A 1 329 ? -50.924 15.526 70.020 1.00 90.12 329 ALA A C 1
ATOM 2727 O O . ALA A 1 329 ? -50.239 15.208 69.052 1.00 90.12 329 ALA A O 1
ATOM 2728 N N . LYS A 1 330 ? -51.415 16.765 70.166 1.00 92.38 330 LYS A N 1
ATOM 2729 C CA . LYS A 1 330 ? -51.195 17.819 69.174 1.00 92.38 330 LYS A CA 1
ATOM 2730 C C . LYS A 1 330 ? -49.706 18.120 68.990 1.00 92.38 330 LYS A C 1
ATOM 2732 O O . LYS A 1 330 ? -49.242 18.107 67.863 1.00 92.38 330 LYS A O 1
ATOM 2737 N N . ARG A 1 331 ? -48.938 18.323 70.069 1.00 92.88 331 ARG A N 1
ATOM 2738 C CA . ARG A 1 331 ? -47.491 18.608 69.963 1.00 92.88 331 ARG A CA 1
ATOM 2739 C C . ARG A 1 331 ? -46.693 17.472 69.312 1.00 92.88 331 ARG A C 1
ATOM 2741 O O . ARG A 1 331 ? -45.668 17.755 68.709 1.00 92.88 331 ARG A O 1
ATOM 2748 N N . LYS A 1 332 ? -47.151 16.219 69.427 1.00 92.88 332 LYS A N 1
ATOM 2749 C CA . LYS A 1 332 ? -46.592 15.096 68.659 1.00 92.88 332 LYS A CA 1
ATOM 2750 C C . LYS A 1 332 ? -46.919 15.211 67.175 1.00 92.88 332 LYS A C 1
ATOM 2752 O O . LYS A 1 332 ? -46.000 15.230 66.376 1.00 92.88 332 LYS A O 1
ATOM 2757 N N . LEU A 1 333 ? -48.195 15.373 66.822 1.00 88.62 333 LEU A N 1
ATOM 2758 C CA . LEU A 1 333 ? -48.630 15.505 65.427 1.00 88.62 333 LEU A CA 1
ATOM 2759 C C . LEU A 1 333 ? -48.028 16.738 64.732 1.00 88.62 333 LEU A C 1
ATOM 2761 O O . LEU A 1 333 ? -47.669 16.658 63.563 1.00 88.62 333 LEU A O 1
ATOM 2765 N N . ASP A 1 334 ? -47.880 17.859 65.445 1.00 88.94 334 ASP A N 1
ATOM 2766 C CA . ASP A 1 334 ? -47.206 19.068 64.955 1.00 88.94 334 ASP A CA 1
ATOM 2767 C C . ASP A 1 334 ? -45.722 18.764 64.620 1.00 88.94 334 ASP A C 1
ATOM 2769 O O . ASP A 1 334 ? -45.240 19.211 63.583 1.00 88.94 334 ASP A O 1
ATOM 2773 N N . ALA A 1 335 ? -45.023 17.963 65.442 1.00 92.38 335 ALA A N 1
ATOM 2774 C CA . ALA A 1 335 ? -43.627 17.556 65.218 1.00 92.38 335 ALA A CA 1
ATOM 2775 C C . ALA A 1 335 ? -43.478 16.476 64.127 1.00 92.38 335 ALA A C 1
ATOM 2777 O O . ALA A 1 335 ? -42.665 16.616 63.223 1.00 92.38 335 ALA A O 1
ATOM 2778 N N . GLU A 1 336 ? -44.326 15.445 64.141 1.00 93.31 336 GLU A N 1
ATOM 2779 C CA . GLU A 1 336 ? -44.402 14.426 63.083 1.00 93.31 336 GLU A CA 1
ATOM 2780 C C . GLU A 1 336 ? -44.699 15.077 61.714 1.00 93.31 336 GLU A C 1
ATOM 2782 O O . GLU A 1 336 ? -44.197 14.632 60.684 1.00 93.31 336 GLU A O 1
ATOM 2787 N N . THR A 1 337 ? -45.459 16.181 61.694 1.00 89.50 337 THR A N 1
ATOM 2788 C CA . THR A 1 337 ? -45.707 16.977 60.481 1.00 89.50 337 THR A CA 1
ATOM 2789 C C . THR A 1 337 ? -44.469 17.755 60.024 1.00 89.50 337 THR A C 1
ATOM 2791 O O . THR A 1 337 ? -44.244 17.829 58.817 1.00 89.50 337 THR A O 1
ATOM 2794 N N . THR A 1 338 ? -43.659 18.323 60.929 1.00 93.94 338 THR A N 1
ATOM 2795 C CA . THR A 1 338 ? -42.398 18.982 60.535 1.00 93.94 338 THR A CA 1
ATOM 2796 C C . THR A 1 338 ? -41.361 17.975 60.050 1.00 93.94 338 THR A C 1
ATOM 2798 O O . THR A 1 338 ? -40.789 18.182 58.985 1.00 93.94 338 THR A O 1
ATOM 2801 N N . ASP A 1 339 ? -41.206 16.842 60.738 1.00 93.12 339 ASP A N 1
ATOM 2802 C CA . ASP A 1 339 ? -40.250 15.794 60.359 1.00 93.12 339 ASP A CA 1
ATOM 2803 C C . ASP A 1 339 ? -40.561 15.234 58.955 1.00 93.12 339 ASP A C 1
ATOM 2805 O O . ASP A 1 339 ? -39.656 15.001 58.152 1.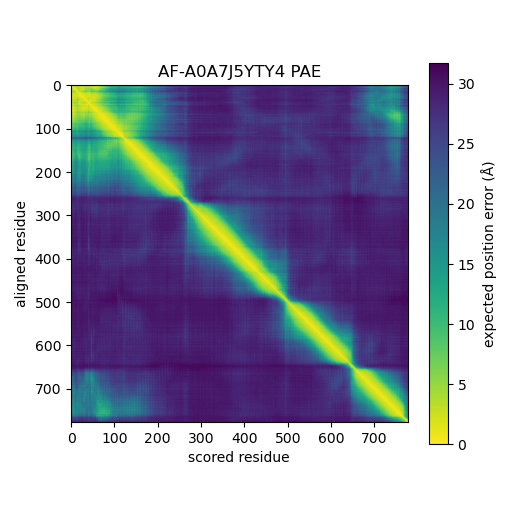00 93.12 339 ASP A O 1
ATOM 2809 N N . LEU A 1 340 ? -41.848 15.072 58.619 1.00 91.06 340 LEU A N 1
ATOM 2810 C CA . LEU A 1 340 ? -42.291 14.680 57.276 1.00 91.06 340 LEU A CA 1
ATOM 2811 C C . LEU A 1 340 ? -42.121 15.795 56.231 1.00 91.06 340 LEU A C 1
ATOM 2813 O O . LEU A 1 340 ? -41.864 15.492 55.067 1.00 91.06 340 LEU A O 1
ATOM 2817 N N . GLN A 1 341 ? -42.254 17.073 56.604 1.00 88.75 341 GLN A N 1
ATOM 2818 C CA . GLN A 1 341 ? -41.998 18.193 55.688 1.00 88.75 341 GLN A CA 1
ATOM 2819 C C . GLN A 1 341 ? -40.511 18.302 55.334 1.00 88.75 341 GLN A C 1
ATOM 2821 O O . GLN A 1 341 ? -40.189 18.465 54.155 1.00 88.75 341 GLN A O 1
ATOM 2826 N N . ASP A 1 342 ? -39.623 18.132 56.312 1.00 93.19 342 ASP A N 1
ATOM 2827 C CA . ASP A 1 342 ? -38.175 18.151 56.098 1.00 93.19 342 ASP A CA 1
ATOM 2828 C C . ASP A 1 342 ? -37.720 16.943 55.255 1.00 93.19 342 ASP A C 1
ATOM 2830 O O . ASP A 1 342 ? -36.980 17.120 54.287 1.00 93.19 342 ASP A O 1
ATOM 2834 N N . GLN A 1 343 ? -38.254 15.738 55.507 1.00 93.19 343 GLN A N 1
ATOM 2835 C CA . GLN A 1 343 ? -38.013 14.558 54.653 1.00 93.19 343 GLN A CA 1
ATOM 2836 C C . GLN A 1 343 ? -38.487 14.766 53.205 1.00 93.19 343 GLN A C 1
ATOM 2838 O O . GLN A 1 343 ? -37.803 14.371 52.260 1.00 93.19 343 GLN A O 1
ATOM 2843 N N . ILE A 1 344 ? -39.646 15.404 52.997 1.00 90.44 344 ILE A N 1
ATOM 2844 C CA . ILE A 1 344 ? -40.140 15.731 51.650 1.00 90.44 344 ILE A CA 1
ATOM 2845 C C . ILE A 1 344 ? -39.225 16.755 50.963 1.00 90.44 344 ILE A C 1
ATOM 2847 O O . ILE A 1 344 ? -38.975 16.625 49.763 1.00 90.44 344 ILE A O 1
ATOM 2851 N N . ALA A 1 345 ? -38.705 17.745 51.692 1.00 92.81 345 ALA A N 1
ATOM 2852 C CA . ALA A 1 345 ? -37.763 18.725 51.154 1.00 92.81 345 ALA A CA 1
ATOM 2853 C C . ALA A 1 345 ? -36.411 18.086 50.783 1.00 92.81 345 ALA A C 1
ATOM 2855 O O . ALA A 1 345 ? -35.873 18.374 49.711 1.00 92.81 345 ALA A O 1
ATOM 2856 N N . GLU A 1 346 ? -35.892 17.176 51.612 1.00 94.06 346 GLU A N 1
ATOM 2857 C CA . GLU A 1 346 ? -34.659 16.434 51.330 1.00 94.06 346 GLU A CA 1
ATOM 2858 C C . GLU A 1 346 ? -34.813 15.523 50.101 1.00 94.06 346 GLU A C 1
ATOM 2860 O O . GLU A 1 346 ? -33.987 15.572 49.188 1.00 94.06 346 GLU A O 1
ATOM 2865 N N . LEU A 1 347 ? -35.914 14.769 50.003 1.00 91.94 347 LEU A N 1
ATOM 2866 C CA . LEU A 1 347 ? -36.214 13.946 48.825 1.00 91.94 347 LEU A CA 1
ATOM 2867 C C . LEU A 1 347 ? -36.383 14.789 47.550 1.00 91.94 347 LEU A C 1
ATOM 2869 O O . LEU A 1 347 ? -35.944 14.373 46.479 1.00 91.94 347 LEU A O 1
ATOM 2873 N N . GLN A 1 348 ? -36.973 15.986 47.639 1.00 90.75 348 GLN A N 1
ATOM 2874 C CA . GLN A 1 348 ? -37.054 16.912 46.501 1.00 90.75 348 GLN A CA 1
ATOM 2875 C C . GLN A 1 348 ? -35.671 17.419 46.068 1.00 90.75 348 GLN A C 1
ATOM 2877 O O . GLN A 1 348 ? -35.407 17.486 44.866 1.00 90.75 348 GLN A O 1
ATOM 2882 N N . ALA A 1 349 ? -34.774 17.717 47.013 1.00 93.00 349 ALA A N 1
ATOM 2883 C CA . ALA A 1 349 ? -33.397 18.103 46.709 1.00 93.00 349 ALA A CA 1
ATOM 2884 C C . ALA A 1 349 ? -32.615 16.958 46.038 1.00 93.00 349 ALA A C 1
ATOM 2886 O O . ALA A 1 349 ? -31.984 17.178 45.004 1.00 93.00 349 ALA A O 1
ATOM 2887 N N . GLN A 1 350 ? -32.726 15.729 46.558 1.00 93.31 350 GLN A N 1
ATOM 2888 C CA . GLN A 1 350 ? -32.107 14.536 45.965 1.00 93.31 350 GLN A CA 1
ATOM 2889 C C . GLN A 1 350 ? -32.631 14.260 44.545 1.00 93.31 350 GLN A C 1
ATOM 2891 O O . GLN A 1 350 ? -31.849 13.954 43.647 1.00 93.31 350 GLN A O 1
ATOM 2896 N N . ILE A 1 351 ? -33.939 14.418 44.304 1.00 91.06 351 ILE A N 1
ATOM 2897 C CA . ILE A 1 351 ? -34.536 14.280 42.964 1.00 91.06 351 ILE A CA 1
ATOM 2898 C C . ILE A 1 351 ? -33.972 15.323 41.988 1.00 91.06 351 ILE A C 1
ATOM 2900 O O . ILE A 1 351 ? -33.692 14.984 40.837 1.00 91.06 351 ILE A O 1
ATOM 2904 N N . GLU A 1 352 ? -33.797 16.578 42.410 1.00 92.62 352 GLU A N 1
ATOM 2905 C CA . GLU A 1 352 ? -33.259 17.622 41.530 1.00 92.62 352 GLU A CA 1
ATOM 2906 C C . GLU A 1 352 ? -31.762 17.428 41.253 1.00 92.62 352 GLU A C 1
ATOM 2908 O O . GLU A 1 352 ? -31.323 17.591 40.112 1.00 92.62 352 GLU A O 1
ATOM 2913 N N . GLU A 1 353 ? -30.983 16.984 42.244 1.00 93.62 353 GLU A N 1
ATOM 2914 C CA . GLU A 1 353 ? -29.587 16.601 42.024 1.00 93.62 353 GLU A CA 1
ATOM 2915 C C . GLU A 1 353 ? -29.475 15.422 41.045 1.00 93.62 353 GLU A C 1
ATOM 2917 O O . GLU A 1 353 ? -28.696 15.492 40.091 1.00 93.62 353 GLU A O 1
ATOM 2922 N N . LEU A 1 354 ? -30.292 14.375 41.204 1.00 91.38 354 LEU A N 1
ATOM 2923 C CA . LEU A 1 354 ? -30.299 13.223 40.297 1.00 91.38 354 LEU A CA 1
ATOM 2924 C C . LEU A 1 354 ? -30.676 13.607 38.856 1.00 91.38 354 LEU A C 1
ATOM 2926 O O . LEU A 1 354 ? -30.087 13.063 37.923 1.00 91.38 354 LEU A O 1
ATOM 2930 N N . LYS A 1 355 ? -31.574 14.581 38.640 1.00 91.31 355 LYS A N 1
ATOM 2931 C CA . LYS A 1 355 ? -31.833 15.140 37.295 1.00 91.31 355 LYS A CA 1
ATOM 2932 C C . LYS A 1 355 ? -30.604 15.840 36.716 1.00 91.31 355 LYS A C 1
ATOM 2934 O O . LYS A 1 355 ? -30.303 15.660 35.539 1.00 91.31 355 LYS A O 1
ATOM 2939 N N . ILE A 1 356 ? -29.891 16.631 37.520 1.00 94.19 356 ILE A N 1
ATOM 2940 C CA . ILE A 1 356 ? -28.678 17.342 37.083 1.00 94.19 356 ILE A CA 1
ATOM 2941 C C . ILE A 1 356 ? -27.558 16.343 36.758 1.00 94.19 356 ILE A C 1
ATOM 2943 O O . ILE A 1 356 ? -26.834 16.528 35.778 1.00 94.19 356 ILE A O 1
ATOM 2947 N N . GLN A 1 357 ? -27.424 15.269 37.540 1.00 91.62 357 GLN A N 1
ATOM 2948 C CA . GLN A 1 357 ? -26.494 14.177 37.250 1.00 91.62 357 GLN A CA 1
ATOM 2949 C C . GLN A 1 357 ? -26.894 13.419 35.969 1.00 91.62 357 GLN A C 1
ATOM 2951 O O . GLN A 1 357 ? -26.031 13.175 35.127 1.00 91.62 357 GLN A O 1
ATOM 2956 N N . LEU A 1 358 ? -28.185 13.118 35.772 1.00 89.38 358 LEU A N 1
ATOM 2957 C CA . LEU A 1 358 ? -28.698 12.472 34.558 1.00 89.38 358 LEU A CA 1
ATOM 2958 C C . LEU A 1 358 ? -28.444 13.323 33.305 1.00 89.38 358 LEU A C 1
ATOM 2960 O O . LEU A 1 358 ? -27.852 12.823 32.356 1.00 89.38 358 LEU A O 1
ATOM 2964 N N . SER A 1 359 ? -28.791 14.614 33.334 1.00 93.44 359 SER A N 1
ATOM 2965 C CA . SER A 1 359 ? -28.574 15.549 32.218 1.00 93.44 359 SER A CA 1
ATOM 2966 C C . SER A 1 359 ? -27.102 15.603 31.795 1.00 93.44 359 SER A C 1
ATOM 2968 O O . SER A 1 359 ? -26.799 15.569 30.606 1.00 93.44 359 SER A O 1
ATOM 2970 N N . LYS A 1 360 ? -26.169 15.617 32.758 1.00 93.38 360 LYS A N 1
ATOM 2971 C CA . LYS A 1 360 ? -24.726 15.551 32.465 1.00 93.38 360 LYS A CA 1
ATOM 2972 C C . LYS A 1 360 ? -24.321 14.221 31.834 1.00 93.38 360 LYS A C 1
ATOM 2974 O O . LYS A 1 360 ? -23.489 14.209 30.935 1.00 93.38 360 LYS A O 1
ATOM 2979 N N . LYS A 1 361 ? -24.909 13.099 32.262 1.00 90.56 361 LYS A N 1
ATOM 2980 C CA . LYS A 1 361 ? -24.643 11.784 31.657 1.00 90.56 361 LYS A CA 1
ATOM 2981 C C . LYS A 1 361 ? -25.244 11.639 30.259 1.00 90.56 361 LYS A C 1
ATOM 2983 O O . LYS A 1 361 ? -24.643 10.964 29.429 1.00 90.56 361 LYS A O 1
ATOM 2988 N N . GLU A 1 362 ? -26.352 12.309 29.962 1.00 90.00 362 GLU A N 1
ATOM 2989 C CA . GLU A 1 362 ? -26.903 12.407 28.604 1.00 90.00 362 GLU A CA 1
ATOM 2990 C C . GLU A 1 362 ? -26.006 13.264 27.686 1.00 90.00 362 GLU A C 1
ATOM 2992 O O . GLU A 1 362 ? -25.736 12.865 26.550 1.00 90.00 362 GLU A O 1
ATOM 2997 N N . GLU A 1 363 ? -25.463 14.381 28.185 1.00 92.94 363 GLU A N 1
ATOM 2998 C CA . GLU A 1 363 ? -24.469 15.208 27.476 1.00 92.94 363 GLU A CA 1
ATOM 2999 C C . GLU A 1 363 ? -23.147 14.454 27.227 1.00 92.94 363 GLU A C 1
ATOM 3001 O O . GLU A 1 363 ? -22.657 14.418 26.096 1.00 92.94 363 GLU A O 1
ATOM 3006 N N . GLU A 1 364 ? -22.591 13.791 28.249 1.00 90.50 364 GLU A N 1
ATOM 3007 C CA . GLU A 1 364 ? -21.399 12.934 28.129 1.00 90.50 364 GLU A CA 1
ATOM 3008 C C . GLU A 1 364 ? -21.610 11.792 27.118 1.00 90.50 364 GLU A C 1
ATOM 3010 O O . GLU A 1 364 ? -20.709 11.477 26.333 1.00 90.50 364 GLU A O 1
ATOM 3015 N N . LEU A 1 365 ? -22.802 11.182 27.105 1.00 88.56 365 LEU A N 1
ATOM 3016 C CA . LEU A 1 365 ? -23.157 10.117 26.168 1.00 88.56 365 LEU A CA 1
ATOM 3017 C C . LEU A 1 365 ? -23.226 10.636 24.726 1.00 88.56 365 LEU A C 1
ATOM 3019 O O . LEU A 1 365 ? -22.645 10.008 23.840 1.00 88.56 365 LEU A O 1
ATOM 3023 N N . GLN A 1 366 ? -23.849 11.793 24.472 1.00 90.25 366 GLN A N 1
ATOM 3024 C CA . GLN A 1 366 ? -23.829 12.397 23.131 1.00 90.25 366 GLN A CA 1
ATOM 3025 C C . GLN A 1 366 ? -22.412 12.791 22.692 1.00 90.25 366 GLN A C 1
ATOM 3027 O O . GLN A 1 366 ? -22.031 12.511 21.555 1.00 90.25 366 GLN A O 1
ATOM 3032 N N . ALA A 1 367 ? -21.596 13.354 23.588 1.00 91.75 367 ALA A N 1
ATOM 3033 C CA . ALA A 1 367 ? -20.199 13.697 23.303 1.00 91.75 367 ALA A CA 1
ATOM 3034 C C . ALA A 1 367 ? -19.295 12.466 23.066 1.00 91.75 367 ALA A C 1
ATOM 3036 O O . ALA A 1 367 ? -18.208 12.592 22.494 1.00 91.75 367 ALA A O 1
ATOM 3037 N N . SER A 1 368 ? -19.722 11.282 23.510 1.00 87.75 368 SER A N 1
ATOM 3038 C CA . SER A 1 368 ? -19.044 10.004 23.253 1.00 87.75 368 SER A CA 1
ATOM 3039 C C . SER A 1 368 ? -19.520 9.360 21.946 1.00 87.75 368 SER A C 1
ATOM 3041 O O . SER A 1 368 ? -18.702 8.860 21.178 1.00 87.75 368 SER A O 1
ATOM 3043 N N . LEU A 1 369 ? -20.821 9.437 21.643 1.00 86.94 369 LEU A N 1
ATOM 3044 C CA . LEU A 1 369 ? -21.385 8.993 20.363 1.00 86.94 369 LEU A CA 1
ATOM 3045 C C . LEU A 1 369 ? -20.821 9.802 19.186 1.00 86.94 369 LEU A C 1
ATOM 3047 O O . LEU A 1 369 ? -20.346 9.208 18.224 1.00 86.94 369 LEU A O 1
ATOM 3051 N N . ALA A 1 370 ? -20.776 11.135 19.300 1.00 91.19 370 ALA A N 1
ATOM 3052 C CA . ALA A 1 370 ? -20.208 12.005 18.269 1.00 91.19 370 ALA A CA 1
ATOM 3053 C C . ALA A 1 370 ? -18.728 11.687 17.980 1.00 91.19 370 ALA A C 1
ATOM 3055 O O . ALA A 1 370 ? -18.332 11.603 16.820 1.00 91.19 370 ALA A O 1
ATOM 3056 N N . ARG A 1 371 ? -17.924 11.422 19.024 1.00 93.31 371 ARG A N 1
ATOM 3057 C CA . ARG A 1 371 ? -16.533 10.969 18.855 1.00 93.31 371 ARG A CA 1
ATOM 3058 C C . ARG A 1 371 ? -16.442 9.609 18.164 1.00 93.31 371 ARG A C 1
ATOM 3060 O O . AR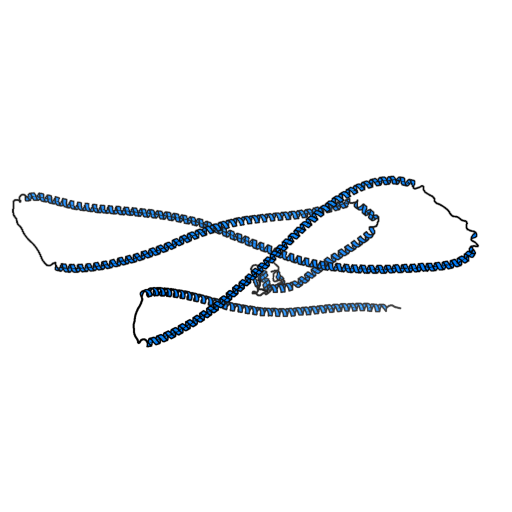G A 1 371 ? -15.614 9.450 17.277 1.00 93.31 371 ARG A O 1
ATOM 3067 N N . SER A 1 372 ? -17.325 8.664 18.487 1.00 85.69 372 SER A N 1
ATOM 3068 C CA . SER A 1 372 ? -17.350 7.350 17.829 1.00 85.69 372 SER A CA 1
ATOM 3069 C C . SER A 1 372 ? -17.732 7.425 16.340 1.00 85.69 372 SER A C 1
ATOM 3071 O O . SER A 1 372 ? -17.183 6.676 15.523 1.00 85.69 372 SER A O 1
ATOM 3073 N N . ASP A 1 373 ? -18.615 8.355 15.961 1.00 90.25 373 ASP A N 1
ATOM 3074 C CA . ASP A 1 373 ? -18.934 8.647 14.557 1.00 90.25 373 ASP A CA 1
ATOM 3075 C C . ASP A 1 373 ? -17.736 9.286 13.824 1.00 90.25 373 ASP A C 1
ATOM 3077 O O . ASP A 1 373 ? -17.383 8.837 12.728 1.00 90.25 373 ASP A O 1
ATOM 3081 N N . ASP A 1 374 ? -17.050 10.260 14.436 1.00 91.94 374 ASP A N 1
ATOM 3082 C CA . ASP A 1 374 ? -15.842 10.888 13.873 1.00 91.94 374 ASP A CA 1
ATOM 3083 C C . ASP A 1 374 ? -14.672 9.893 13.741 1.00 91.94 374 ASP A C 1
ATOM 3085 O O . ASP A 1 374 ? -14.052 9.807 12.677 1.00 91.94 374 ASP A O 1
ATOM 3089 N N . GLU A 1 375 ? -14.399 9.072 14.760 1.00 86.00 375 GLU A N 1
ATOM 3090 C CA . GLU A 1 375 ? -13.440 7.956 14.698 1.00 86.00 375 GLU A CA 1
ATOM 3091 C C . GLU A 1 375 ? -13.787 6.989 13.559 1.00 86.00 375 GLU A C 1
ATOM 3093 O O . GLU A 1 375 ? -12.915 6.549 12.801 1.00 86.00 375 GLU A O 1
ATOM 3098 N N . THR A 1 376 ? -15.073 6.667 13.396 1.00 86.75 376 THR A N 1
ATOM 3099 C CA . THR A 1 376 ? -15.556 5.794 12.321 1.00 86.75 376 THR A CA 1
ATOM 3100 C C . THR A 1 376 ? -15.357 6.441 10.948 1.00 86.75 376 THR A C 1
ATOM 3102 O O . THR A 1 376 ? -14.975 5.752 9.993 1.00 86.75 376 THR A O 1
ATOM 3105 N N . LEU A 1 377 ? -15.536 7.757 10.823 1.00 93.00 377 LEU A N 1
ATOM 3106 C CA . LEU A 1 377 ? -15.249 8.509 9.601 1.00 93.00 377 LEU A CA 1
ATOM 3107 C C . LEU A 1 377 ? -13.743 8.510 9.282 1.00 93.00 377 LEU A C 1
ATOM 3109 O O . LEU A 1 377 ? -13.350 8.165 8.162 1.00 93.00 377 LEU A O 1
ATOM 3113 N N . GLN A 1 378 ? -12.892 8.813 10.267 1.00 90.94 378 GLN A N 1
ATOM 3114 C CA . GLN A 1 378 ? -11.431 8.792 10.130 1.00 90.94 378 GLN A CA 1
ATOM 3115 C C . GLN A 1 378 ? -10.920 7.400 9.737 1.00 90.94 378 GLN A C 1
ATOM 3117 O O . GLN A 1 378 ? -10.164 7.263 8.774 1.00 90.94 378 GLN A O 1
ATOM 3122 N N . LYS A 1 379 ? -11.400 6.346 10.404 1.00 91.31 379 LYS A N 1
ATOM 3123 C CA . LYS A 1 379 ? -11.093 4.939 10.099 1.00 91.31 379 LYS A CA 1
ATOM 3124 C C . LYS A 1 379 ? -11.462 4.559 8.665 1.00 91.31 379 LYS A C 1
ATOM 3126 O O . LYS A 1 379 ? -10.696 3.860 8.000 1.00 91.31 379 LYS A O 1
ATOM 3131 N N . ASN A 1 380 ? -12.608 5.023 8.165 1.00 89.19 380 ASN A N 1
ATOM 3132 C CA . ASN A 1 380 ? -13.019 4.794 6.778 1.00 89.19 380 ASN A CA 1
ATOM 3133 C C . ASN A 1 380 ? -12.132 5.552 5.774 1.00 89.19 380 ASN A C 1
ATOM 3135 O O . ASN A 1 380 ? -11.765 4.983 4.742 1.00 89.19 380 ASN A O 1
ATOM 3139 N N . ASN A 1 381 ? -11.725 6.785 6.090 1.00 90.06 381 ASN A N 1
ATOM 3140 C CA . ASN A 1 381 ? -10.782 7.557 5.275 1.00 90.06 381 ASN A CA 1
ATOM 3141 C C . ASN A 1 381 ? -9.391 6.899 5.237 1.00 90.06 381 ASN A C 1
ATOM 3143 O O . ASN A 1 381 ? -8.850 6.680 4.153 1.00 90.06 381 ASN A O 1
ATOM 3147 N N . ALA A 1 382 ? -8.860 6.470 6.384 1.00 89.12 382 ALA A N 1
ATOM 3148 C CA . ALA A 1 382 ? -7.603 5.726 6.469 1.00 89.12 382 ALA A CA 1
ATOM 3149 C C . ALA A 1 382 ? -7.667 4.399 5.688 1.00 89.12 382 ALA A C 1
ATOM 3151 O O . ALA A 1 382 ? -6.764 4.090 4.911 1.00 89.12 382 ALA A O 1
ATOM 3152 N N . LEU A 1 383 ? -8.766 3.640 5.797 1.00 87.19 383 LEU A N 1
ATOM 3153 C CA . LEU A 1 383 ? -8.988 2.418 5.007 1.00 87.19 383 LEU A CA 1
ATOM 3154 C C . LEU A 1 383 ? -9.075 2.677 3.496 1.00 87.19 383 LEU A C 1
ATOM 3156 O O . LEU A 1 383 ? -8.704 1.802 2.710 1.00 87.19 383 LEU A O 1
ATOM 3160 N N . LYS A 1 384 ? -9.561 3.847 3.068 1.00 93.19 384 LYS A N 1
ATOM 3161 C CA . LYS A 1 384 ? -9.531 4.267 1.660 1.00 93.19 384 LYS A CA 1
ATOM 3162 C C . LYS A 1 384 ? -8.097 4.581 1.222 1.00 93.19 384 LYS A C 1
ATOM 3164 O O . LYS A 1 384 ? -7.646 4.030 0.222 1.00 93.19 384 LYS A O 1
ATOM 3169 N N . GLN A 1 385 ? -7.368 5.371 2.003 1.00 92.69 385 GLN A N 1
ATOM 3170 C CA . GLN A 1 385 ? -6.003 5.796 1.690 1.00 92.69 385 GLN A CA 1
ATOM 3171 C C . GLN A 1 385 ? -5.007 4.621 1.686 1.00 92.69 385 GLN A C 1
ATOM 3173 O O . GLN A 1 385 ? -4.145 4.543 0.815 1.00 92.69 385 GLN A O 1
ATOM 3178 N N . VAL A 1 386 ? -5.185 3.632 2.572 1.00 87.88 386 VAL A N 1
ATOM 3179 C CA . VAL A 1 386 ? -4.441 2.357 2.541 1.00 87.88 386 VAL A CA 1
ATOM 3180 C C . VAL A 1 386 ? -4.690 1.584 1.242 1.00 87.88 386 VAL A C 1
ATOM 3182 O O . VAL A 1 386 ? -3.746 1.032 0.685 1.00 87.88 386 VAL A O 1
ATOM 3185 N N . ARG A 1 387 ? -5.923 1.563 0.713 1.00 92.50 387 ARG A N 1
ATOM 3186 C CA . ARG A 1 387 ? -6.225 0.906 -0.576 1.00 92.50 387 ARG A CA 1
ATOM 3187 C C . ARG A 1 387 ? -5.616 1.651 -1.763 1.00 92.50 387 ARG A C 1
ATOM 3189 O O . ARG A 1 387 ? -5.170 1.006 -2.704 1.00 92.50 387 ARG A O 1
ATOM 3196 N N . GLU A 1 388 ? -5.580 2.979 -1.711 1.00 91.62 388 GLU A N 1
ATOM 3197 C CA . GLU A 1 388 ? -4.944 3.820 -2.736 1.00 91.62 388 GLU A CA 1
ATOM 3198 C C . GLU A 1 388 ? -3.419 3.603 -2.752 1.00 91.62 388 GLU A C 1
ATOM 3200 O O . GLU A 1 388 ? -2.840 3.359 -3.808 1.00 91.62 388 GLU A O 1
ATOM 3205 N N . LEU A 1 389 ? -2.778 3.539 -1.579 1.00 89.56 389 LEU A N 1
ATOM 3206 C CA . LEU A 1 389 ? -1.359 3.181 -1.454 1.00 89.56 389 LEU A CA 1
ATOM 3207 C C . LEU A 1 389 ? -1.063 1.726 -1.864 1.00 89.56 389 LEU A C 1
ATOM 3209 O O . LEU A 1 389 ? -0.022 1.463 -2.462 1.00 89.56 389 LEU A O 1
ATOM 3213 N N . GLN A 1 390 ? -1.967 0.781 -1.585 1.00 86.94 390 GLN A N 1
ATOM 3214 C CA . GLN A 1 390 ? -1.849 -0.609 -2.050 1.00 86.94 390 GLN A CA 1
ATOM 3215 C C . GLN A 1 390 ? -1.968 -0.727 -3.576 1.00 86.94 390 GLN A C 1
ATOM 3217 O O . GLN A 1 390 ? -1.252 -1.531 -4.168 1.00 86.94 390 GLN A O 1
ATOM 3222 N N . ALA A 1 391 ? -2.824 0.078 -4.215 1.00 90.19 391 ALA A N 1
ATOM 3223 C CA . ALA A 1 391 ? -2.918 0.139 -5.672 1.00 90.19 391 ALA A CA 1
ATOM 3224 C C . ALA A 1 391 ? -1.619 0.681 -6.289 1.00 90.19 391 ALA A C 1
ATOM 3226 O O . ALA A 1 391 ? -1.034 0.013 -7.137 1.00 90.19 391 ALA A O 1
ATOM 3227 N N . HIS A 1 392 ? -1.099 1.807 -5.789 1.00 90.88 392 HIS A N 1
ATOM 3228 C CA . HIS A 1 392 ? 0.176 2.359 -6.261 1.00 90.88 392 HIS A CA 1
ATOM 3229 C C . HIS A 1 392 ? 1.375 1.428 -6.011 1.00 90.88 392 HIS A C 1
ATOM 3231 O O . HIS A 1 392 ? 2.293 1.379 -6.826 1.00 90.88 392 HIS A O 1
ATOM 3237 N N . LEU A 1 393 ? 1.376 0.644 -4.926 1.00 85.38 393 LEU A N 1
ATOM 3238 C CA . LEU A 1 393 ? 2.391 -0.396 -4.714 1.00 85.38 393 LEU A CA 1
ATOM 3239 C C . LEU A 1 393 ? 2.308 -1.524 -5.751 1.00 85.38 393 LEU A C 1
ATOM 3241 O O . LEU A 1 393 ? 3.354 -2.018 -6.165 1.00 85.38 393 LEU A O 1
ATOM 3245 N N . ALA A 1 394 ? 1.106 -1.915 -6.183 1.00 88.81 394 ALA A N 1
ATOM 3246 C CA . ALA A 1 394 ? 0.928 -2.908 -7.241 1.00 88.81 394 ALA A CA 1
ATOM 3247 C C . ALA A 1 394 ? 1.349 -2.360 -8.618 1.00 88.81 394 ALA A C 1
ATOM 3249 O O . ALA A 1 394 ? 2.073 -3.039 -9.341 1.00 88.81 394 ALA A O 1
ATOM 3250 N N . GLU A 1 395 ? 0.984 -1.114 -8.943 1.00 90.44 395 GLU A N 1
ATOM 3251 C CA . GLU A 1 395 ? 1.425 -0.417 -10.164 1.00 90.44 395 GLU A CA 1
ATOM 3252 C C . GLU A 1 395 ? 2.962 -0.336 -10.234 1.00 90.44 395 GLU A C 1
ATOM 3254 O O . GLU A 1 395 ? 3.564 -0.738 -11.228 1.00 90.44 395 GLU A O 1
ATOM 3259 N N . LEU A 1 396 ? 3.619 0.079 -9.144 1.00 87.00 396 LEU A N 1
ATOM 3260 C CA . LEU A 1 396 ? 5.085 0.142 -9.057 1.00 87.00 396 LEU A CA 1
ATOM 3261 C C . LEU A 1 396 ? 5.762 -1.241 -9.096 1.00 87.00 396 LEU A C 1
ATOM 3263 O O . LEU A 1 396 ? 6.918 -1.345 -9.511 1.00 87.00 396 LEU A O 1
ATOM 3267 N N . GLN A 1 397 ? 5.074 -2.306 -8.672 1.00 87.00 397 GLN A N 1
ATOM 3268 C CA . GLN A 1 397 ? 5.559 -3.681 -8.820 1.00 87.00 397 GLN A CA 1
ATOM 3269 C C . GLN A 1 397 ? 5.470 -4.155 -10.276 1.00 87.00 397 GLN A C 1
ATOM 3271 O O . GLN A 1 397 ? 6.450 -4.710 -10.776 1.00 87.00 397 GLN A O 1
ATOM 3276 N N . GLU A 1 398 ? 4.362 -3.885 -10.975 1.00 90.12 398 GLU A N 1
ATOM 3277 C CA . GLU A 1 398 ? 4.210 -4.199 -12.403 1.00 90.12 398 GLU A CA 1
ATOM 3278 C C . GLU A 1 398 ? 5.227 -3.423 -13.258 1.00 90.12 398 GLU A C 1
ATOM 3280 O O . GLU A 1 398 ? 5.923 -4.026 -14.081 1.00 90.12 398 GLU A O 1
ATOM 3285 N N . ASP A 1 399 ? 5.414 -2.123 -13.001 1.00 87.38 399 ASP A N 1
ATOM 3286 C CA . ASP A 1 399 ? 6.439 -1.302 -13.658 1.00 87.38 399 ASP A CA 1
ATOM 3287 C C . ASP A 1 399 ? 7.846 -1.889 -13.455 1.00 87.38 399 ASP A C 1
ATOM 3289 O O . ASP A 1 399 ? 8.587 -2.075 -14.427 1.00 87.38 399 ASP A O 1
ATOM 3293 N N . LEU A 1 400 ? 8.205 -2.253 -12.217 1.00 84.62 400 LEU A N 1
ATOM 3294 C CA . LEU A 1 400 ? 9.503 -2.846 -11.878 1.00 84.62 400 LEU A CA 1
ATOM 3295 C C . LEU A 1 400 ? 9.716 -4.222 -12.535 1.00 84.62 400 LEU A C 1
ATOM 3297 O O . LEU A 1 400 ? 10.837 -4.557 -12.932 1.00 84.62 400 LEU A O 1
ATOM 3301 N N . GLU A 1 401 ? 8.676 -5.046 -12.657 1.00 89.12 401 GLU A N 1
ATOM 3302 C CA . GLU A 1 401 ? 8.756 -6.316 -13.386 1.00 89.12 401 GLU A CA 1
ATOM 3303 C C . GLU A 1 401 ? 8.864 -6.107 -14.897 1.00 89.12 401 GLU A C 1
ATOM 3305 O O . GLU A 1 401 ? 9.677 -6.776 -15.549 1.00 89.12 401 GLU A O 1
ATOM 3310 N N . SER A 1 402 ? 8.157 -5.118 -15.448 1.00 89.69 402 SER A N 1
ATOM 3311 C CA . SER A 1 402 ? 8.304 -4.706 -16.845 1.00 89.69 402 SER A CA 1
ATOM 3312 C C . SER A 1 402 ? 9.737 -4.233 -17.138 1.00 89.69 402 SER A C 1
ATOM 3314 O O . SER A 1 402 ? 10.332 -4.656 -18.140 1.00 89.69 402 SER A O 1
ATOM 3316 N N . GLU A 1 403 ? 10.341 -3.452 -16.232 1.00 85.75 403 GLU A N 1
ATOM 3317 C CA . GLU A 1 403 ? 11.709 -2.948 -16.357 1.00 85.75 403 GLU A CA 1
ATOM 3318 C C . GLU A 1 403 ? 12.722 -4.094 -16.279 1.00 85.75 403 GLU A C 1
ATOM 3320 O O . GLU A 1 403 ? 13.561 -4.222 -17.173 1.00 85.75 403 GLU A O 1
ATOM 3325 N N . LYS A 1 404 ? 12.598 -5.001 -15.296 1.00 89.56 404 LYS A N 1
ATOM 3326 C CA . LYS A 1 404 ? 13.417 -6.228 -15.202 1.00 89.56 404 LYS A CA 1
ATOM 3327 C C . LYS A 1 404 ? 13.345 -7.048 -16.493 1.00 89.56 404 LYS A C 1
ATOM 3329 O O . LYS A 1 404 ? 14.381 -7.491 -17.001 1.00 89.56 404 LYS A O 1
ATOM 3334 N N . MET A 1 405 ? 12.151 -7.217 -17.068 1.00 88.62 405 MET A N 1
ATOM 3335 C CA . MET A 1 405 ? 11.972 -7.946 -18.327 1.00 88.62 405 MET A CA 1
ATOM 3336 C C . MET A 1 405 ? 12.619 -7.217 -19.515 1.00 88.62 405 MET A C 1
ATOM 3338 O O . MET A 1 405 ? 13.199 -7.860 -20.394 1.00 88.62 405 MET A O 1
ATOM 3342 N N . CYS A 1 406 ? 12.545 -5.885 -19.560 1.00 88.19 406 CYS A N 1
ATOM 3343 C CA . CYS A 1 406 ? 13.189 -5.070 -20.591 1.00 88.19 406 CYS A CA 1
ATOM 3344 C C . CYS A 1 406 ? 14.717 -5.073 -20.454 1.00 88.19 406 CYS A C 1
ATOM 3346 O O . CYS A 1 406 ? 15.415 -5.227 -21.459 1.00 88.19 406 CYS A O 1
ATOM 3348 N N . ARG A 1 407 ? 15.240 -5.002 -19.225 1.00 88.00 407 ARG A N 1
ATOM 3349 C CA . ARG A 1 407 ? 16.671 -5.099 -18.919 1.00 88.00 407 ARG A CA 1
ATOM 3350 C C . ARG A 1 407 ? 17.227 -6.462 -19.315 1.00 88.00 407 ARG A C 1
ATOM 3352 O O . ARG A 1 407 ? 18.225 -6.509 -20.022 1.00 88.00 407 ARG A O 1
ATOM 3359 N N . SER A 1 408 ? 16.537 -7.555 -18.983 1.00 88.94 408 SER A N 1
ATOM 3360 C CA . SER A 1 408 ? 16.914 -8.912 -19.411 1.00 88.94 408 SER A CA 1
ATOM 3361 C C . SER A 1 408 ? 16.985 -9.043 -20.942 1.00 88.94 408 SER A C 1
ATOM 3363 O O . SER A 1 408 ? 17.970 -9.551 -21.483 1.00 88.94 408 SER A O 1
ATOM 3365 N N . LYS A 1 409 ? 15.999 -8.496 -21.671 1.00 90.94 409 LYS A N 1
ATOM 3366 C CA . LYS A 1 409 ? 16.004 -8.459 -23.147 1.00 90.94 409 LYS A CA 1
ATOM 3367 C C . LYS A 1 409 ? 17.164 -7.619 -23.703 1.00 90.94 409 LYS A C 1
ATOM 3369 O O . LYS A 1 409 ? 17.781 -8.020 -24.687 1.00 90.94 409 LYS A O 1
ATOM 3374 N N . ALA A 1 410 ? 17.494 -6.492 -23.069 1.00 85.00 410 ALA A N 1
ATOM 3375 C CA . ALA A 1 410 ? 18.630 -5.649 -23.447 1.00 85.00 410 ALA A CA 1
ATOM 3376 C C . ALA A 1 410 ? 19.991 -6.302 -23.131 1.00 85.00 410 ALA A C 1
ATOM 3378 O O . ALA A 1 410 ? 20.912 -6.216 -23.940 1.00 85.00 410 ALA A O 1
ATOM 3379 N N . GLU A 1 411 ? 20.119 -6.996 -21.998 1.00 85.94 411 GLU A N 1
ATOM 3380 C CA . GLU A 1 411 ? 21.306 -7.774 -21.621 1.00 85.94 411 GLU A CA 1
ATOM 3381 C C . GLU A 1 411 ? 21.529 -8.974 -22.547 1.00 85.94 411 GLU A C 1
ATOM 3383 O O . GLU A 1 411 ? 22.682 -9.297 -22.846 1.00 85.94 411 GLU A O 1
ATOM 3388 N N . LYS A 1 412 ? 20.454 -9.614 -23.032 1.00 91.62 412 LYS A N 1
ATOM 3389 C CA . LYS A 1 412 ? 20.556 -10.643 -24.071 1.00 91.62 412 LYS A CA 1
ATOM 3390 C C . LYS A 1 412 ? 21.033 -10.037 -25.391 1.00 91.62 412 LYS A C 1
ATOM 3392 O O . LYS A 1 412 ? 22.090 -10.427 -25.863 1.00 91.62 412 LYS A O 1
ATOM 3397 N N . LEU A 1 413 ? 20.349 -9.013 -25.910 1.00 88.06 413 LEU A N 1
ATOM 3398 C CA . LEU A 1 413 ? 20.766 -8.323 -27.141 1.00 88.06 413 LEU A CA 1
ATOM 3399 C C . LEU A 1 413 ? 22.205 -7.784 -27.066 1.00 88.06 413 LEU A C 1
ATOM 3401 O O . LEU A 1 413 ? 22.886 -7.719 -28.083 1.00 88.06 413 LEU A O 1
ATOM 3405 N N . LYS A 1 414 ? 22.690 -7.410 -25.874 1.00 89.75 414 LYS A N 1
ATOM 3406 C CA . LYS A 1 414 ? 24.090 -7.030 -25.651 1.00 89.75 414 LYS A CA 1
ATOM 3407 C C . LYS A 1 414 ? 25.053 -8.217 -25.789 1.00 89.75 414 LYS A C 1
ATOM 3409 O O . LYS A 1 414 ? 26.127 -8.013 -26.341 1.00 89.75 414 LYS A O 1
ATOM 3414 N N . ARG A 1 415 ? 24.702 -9.416 -25.302 1.00 90.75 415 ARG A N 1
ATOM 3415 C CA . ARG A 1 415 ? 25.494 -10.642 -25.532 1.00 90.75 415 ARG A CA 1
ATOM 3416 C C . ARG A 1 415 ? 25.488 -11.016 -27.009 1.00 90.75 415 ARG A C 1
ATOM 3418 O O . ARG A 1 415 ? 26.562 -11.081 -27.590 1.00 90.75 415 ARG A O 1
ATOM 3425 N N . ASP A 1 416 ? 24.302 -11.111 -27.611 1.00 89.88 416 ASP A N 1
ATOM 3426 C CA . ASP A 1 416 ? 24.118 -11.430 -29.030 1.00 89.88 416 ASP A CA 1
ATOM 3427 C C . ASP A 1 416 ? 24.985 -10.497 -29.920 1.00 89.88 416 ASP A C 1
ATOM 3429 O O . ASP A 1 416 ? 25.750 -10.957 -30.764 1.00 89.88 416 ASP A O 1
ATOM 3433 N N . LEU A 1 417 ? 24.965 -9.177 -29.664 1.00 87.31 417 LEU A N 1
ATOM 3434 C CA . LEU A 1 417 ? 25.790 -8.187 -30.382 1.00 87.31 417 LEU A CA 1
ATOM 3435 C C . LEU A 1 417 ? 27.288 -8.222 -30.038 1.00 87.31 417 LEU A C 1
ATOM 3437 O O . LEU A 1 417 ? 28.097 -7.754 -30.837 1.00 87.31 417 LEU A O 1
ATOM 3441 N N . SER A 1 418 ? 27.679 -8.712 -28.860 1.00 86.75 418 SER A N 1
ATOM 3442 C CA . SER A 1 418 ? 29.091 -8.947 -28.534 1.00 86.75 418 SER A CA 1
ATOM 3443 C C . SER A 1 418 ? 29.622 -10.185 -29.255 1.00 86.75 418 SER A C 1
ATOM 3445 O O . SER A 1 418 ? 30.737 -10.144 -29.760 1.00 86.75 418 SER A O 1
ATOM 3447 N N . GLU A 1 419 ? 28.819 -11.242 -29.368 1.00 89.50 419 GLU A N 1
ATOM 3448 C CA . GLU A 1 419 ? 29.157 -12.459 -30.113 1.00 89.50 419 GLU A CA 1
ATOM 3449 C C . GLU A 1 419 ? 29.254 -12.176 -31.627 1.00 89.50 419 GLU A C 1
ATOM 3451 O O . GLU A 1 419 ? 30.247 -12.559 -32.246 1.00 89.50 419 GLU A O 1
ATOM 3456 N N . GLU A 1 420 ? 28.326 -11.393 -32.204 1.00 89.06 420 GLU A N 1
ATOM 3457 C CA . GLU A 1 420 ? 28.455 -10.861 -33.578 1.00 89.06 420 GLU A CA 1
ATOM 3458 C C . GLU A 1 420 ? 29.759 -10.057 -33.778 1.00 89.06 420 GLU A C 1
ATOM 3460 O O . GLU A 1 420 ? 30.385 -10.133 -34.836 1.00 89.06 420 GLU A O 1
ATOM 3465 N N . LEU A 1 421 ? 30.179 -9.271 -32.779 1.00 84.19 421 LEU A N 1
ATOM 3466 C CA . LEU A 1 421 ? 31.357 -8.402 -32.876 1.00 84.19 421 LEU A CA 1
ATOM 3467 C C . LEU A 1 421 ? 32.669 -9.191 -32.778 1.00 84.19 421 LEU A C 1
ATOM 3469 O O . LEU A 1 421 ? 33.596 -8.894 -33.531 1.00 84.19 421 LEU A O 1
ATOM 3473 N N . GLU A 1 422 ? 32.756 -10.200 -31.907 1.00 87.94 422 GLU A N 1
ATOM 3474 C CA . GLU A 1 422 ? 33.917 -11.099 -31.875 1.00 87.94 422 GLU A CA 1
ATOM 3475 C C . GLU A 1 422 ? 34.008 -11.951 -33.150 1.00 87.94 422 GLU A C 1
ATOM 3477 O O . GLU A 1 422 ? 35.094 -12.046 -33.713 1.00 87.94 422 GLU A O 1
ATOM 3482 N N . ALA A 1 423 ? 32.892 -12.455 -33.691 1.00 88.81 423 ALA A N 1
ATOM 3483 C CA . ALA A 1 423 ? 32.896 -13.164 -34.976 1.00 88.81 423 ALA A CA 1
ATOM 3484 C C . ALA A 1 423 ? 33.408 -12.278 -36.132 1.00 88.81 423 ALA A C 1
ATOM 3486 O O . ALA A 1 423 ? 34.285 -12.689 -36.891 1.00 88.81 423 ALA A O 1
ATOM 3487 N N . LEU A 1 424 ? 32.940 -11.026 -36.221 1.00 84.50 424 LEU A N 1
ATOM 3488 C CA . LEU A 1 424 ? 33.413 -10.058 -37.222 1.00 84.50 424 LEU A CA 1
ATOM 3489 C C . LEU A 1 424 ? 34.881 -9.636 -37.027 1.00 84.50 424 LEU A C 1
ATOM 3491 O O . LEU A 1 424 ? 35.518 -9.212 -37.991 1.00 84.50 424 LEU A O 1
ATOM 3495 N N . LYS A 1 425 ? 35.438 -9.739 -35.811 1.00 86.12 425 LYS A N 1
ATOM 3496 C CA . LYS A 1 425 ? 36.889 -9.608 -35.594 1.00 86.12 425 LYS A CA 1
ATOM 3497 C C . LYS A 1 425 ? 37.637 -10.824 -36.128 1.00 86.12 425 LYS A C 1
ATOM 3499 O O . LYS A 1 425 ? 38.650 -10.623 -36.784 1.00 86.12 425 LYS A O 1
ATOM 3504 N N . THR A 1 426 ? 37.147 -12.044 -35.890 1.00 85.75 426 THR A N 1
ATOM 3505 C CA . THR A 1 426 ? 37.807 -13.263 -36.388 1.00 85.75 426 THR A CA 1
ATOM 3506 C C . THR A 1 426 ? 37.826 -13.284 -37.917 1.00 85.75 426 THR A C 1
ATOM 3508 O O . THR A 1 426 ? 38.887 -13.465 -38.504 1.00 85.75 426 THR A O 1
ATOM 3511 N N . GLU A 1 427 ? 36.703 -12.957 -38.572 1.00 84.44 427 GLU A N 1
ATOM 3512 C CA . GLU A 1 427 ? 36.664 -12.775 -40.033 1.00 84.44 427 GLU A CA 1
ATOM 3513 C C . GLU A 1 427 ? 37.636 -11.678 -40.506 1.00 84.44 427 GLU A C 1
ATOM 3515 O O . GLU A 1 427 ? 38.301 -11.828 -41.533 1.00 84.44 427 GLU A O 1
ATOM 3520 N N . LEU A 1 428 ? 37.757 -10.567 -39.768 1.00 80.75 428 LEU A N 1
ATOM 3521 C CA . LEU A 1 428 ? 38.707 -9.506 -40.108 1.00 80.75 428 LEU A CA 1
ATOM 3522 C C . LEU A 1 428 ? 40.163 -9.984 -39.983 1.00 80.75 428 LEU A C 1
ATOM 3524 O O . LEU A 1 428 ? 40.962 -9.688 -40.868 1.00 80.75 428 LEU A O 1
ATOM 3528 N N . GLU A 1 429 ? 40.502 -10.732 -38.936 1.00 84.06 429 GLU A N 1
ATOM 3529 C CA . GLU A 1 429 ? 41.830 -11.319 -38.722 1.00 84.06 429 GLU A CA 1
ATOM 3530 C C . GLU A 1 429 ? 42.167 -12.341 -39.828 1.00 84.06 429 GLU A C 1
ATOM 3532 O O . GLU A 1 429 ? 43.211 -12.205 -40.470 1.00 84.06 429 GLU A O 1
ATOM 3537 N N . ASP A 1 430 ? 41.237 -13.229 -40.197 1.00 82.94 430 ASP A N 1
ATOM 3538 C CA . ASP A 1 430 ? 41.380 -14.140 -41.348 1.00 82.94 430 ASP A CA 1
ATOM 3539 C C . ASP A 1 430 ? 41.585 -13.382 -42.681 1.00 82.94 430 ASP A C 1
ATOM 3541 O O . ASP A 1 430 ? 42.407 -13.769 -43.525 1.00 82.94 430 ASP A O 1
ATOM 3545 N N . THR A 1 431 ? 40.876 -12.263 -42.902 1.00 79.75 431 THR A N 1
ATOM 3546 C CA . THR A 1 431 ? 41.092 -11.428 -44.106 1.00 79.75 431 THR A CA 1
ATOM 3547 C C . THR A 1 431 ? 42.425 -10.676 -44.090 1.00 79.75 431 THR A C 1
ATOM 3549 O O . THR A 1 431 ? 42.982 -10.400 -45.157 1.00 79.75 431 THR A O 1
ATOM 3552 N N . LEU A 1 432 ? 42.975 -10.362 -42.913 1.00 76.19 432 LEU A N 1
ATOM 3553 C CA . LEU A 1 432 ? 44.295 -9.744 -42.775 1.00 76.19 432 LEU A CA 1
ATOM 3554 C C . LEU A 1 432 ? 45.408 -10.759 -43.056 1.00 76.19 432 LEU A C 1
ATOM 3556 O O . LEU A 1 432 ? 46.299 -10.452 -43.850 1.00 76.19 432 LEU A O 1
ATOM 3560 N N . ASP A 1 433 ? 45.321 -11.971 -42.509 1.00 80.19 433 ASP A N 1
ATOM 3561 C CA . ASP A 1 433 ? 46.307 -13.036 -42.736 1.00 80.19 433 ASP A CA 1
ATOM 3562 C C . ASP A 1 433 ? 46.314 -13.514 -44.196 1.00 80.19 433 ASP A C 1
ATOM 3564 O O . ASP A 1 433 ? 47.377 -13.646 -44.812 1.00 80.19 433 ASP A O 1
ATOM 3568 N N . THR A 1 434 ? 45.141 -13.676 -44.816 1.00 78.50 434 THR A N 1
ATOM 3569 C CA . THR A 1 434 ? 45.058 -13.988 -46.256 1.00 78.50 434 THR A CA 1
ATOM 3570 C C . THR A 1 434 ? 45.590 -12.849 -47.137 1.00 78.50 434 THR A C 1
ATOM 3572 O O . THR A 1 434 ? 46.257 -13.115 -48.143 1.00 78.50 434 THR A O 1
ATOM 3575 N N . THR A 1 435 ? 45.391 -11.583 -46.746 1.00 79.31 435 THR A N 1
ATOM 3576 C CA . THR A 1 435 ? 45.996 -10.421 -47.427 1.00 79.31 435 THR A CA 1
ATOM 3577 C C . THR A 1 435 ? 47.520 -10.403 -47.263 1.00 79.31 435 THR A C 1
ATOM 3579 O O . THR A 1 435 ? 48.237 -10.176 -48.242 1.00 79.31 435 THR A O 1
ATOM 3582 N N . ALA A 1 436 ? 48.037 -10.693 -46.066 1.00 79.12 436 ALA A N 1
ATOM 3583 C CA . ALA A 1 436 ? 49.470 -10.763 -45.789 1.00 79.12 436 ALA A CA 1
ATOM 3584 C C . ALA A 1 436 ? 50.148 -11.884 -46.595 1.00 79.12 436 ALA A C 1
ATOM 3586 O O . ALA A 1 436 ? 51.150 -11.638 -47.271 1.00 79.12 436 ALA A O 1
ATOM 3587 N N . ALA A 1 437 ? 49.552 -13.079 -46.627 1.00 78.44 437 ALA A N 1
ATOM 3588 C CA . ALA A 1 437 ? 50.018 -14.196 -47.447 1.00 78.44 437 ALA A CA 1
ATOM 3589 C C . ALA A 1 437 ? 50.024 -13.848 -48.948 1.00 78.44 437 ALA A C 1
ATOM 3591 O O . ALA A 1 437 ? 50.985 -14.155 -49.660 1.00 78.44 437 ALA A O 1
ATOM 3592 N N . GLN A 1 438 ? 48.995 -13.150 -49.443 1.00 76.06 438 GLN A N 1
ATOM 3593 C CA . GLN A 1 438 ? 48.944 -12.692 -50.834 1.00 76.06 438 GLN A CA 1
ATOM 3594 C C . GLN A 1 438 ? 50.014 -11.623 -51.135 1.00 76.06 438 GLN A C 1
ATOM 3596 O O . GLN A 1 438 ? 50.597 -11.626 -52.225 1.00 76.06 438 GLN A O 1
ATOM 3601 N N . GLN A 1 439 ? 50.328 -10.748 -50.173 1.00 79.38 439 GLN A N 1
ATOM 3602 C CA . GLN A 1 439 ? 51.399 -9.756 -50.287 1.00 79.38 439 GLN A CA 1
ATOM 3603 C C . GLN A 1 439 ? 52.796 -10.400 -50.266 1.00 79.38 439 GLN A C 1
ATOM 3605 O O . GLN A 1 439 ? 53.643 -10.014 -51.075 1.00 79.38 439 GLN A O 1
ATOM 3610 N N . GLU A 1 440 ? 53.040 -11.416 -49.433 1.00 80.75 440 GLU A N 1
ATOM 3611 C CA . GLU A 1 440 ? 54.276 -12.213 -49.488 1.00 80.75 440 GLU A CA 1
ATOM 3612 C C . GLU A 1 440 ? 54.454 -12.911 -50.838 1.00 80.75 440 GLU A C 1
ATOM 3614 O O . GLU A 1 440 ? 55.534 -12.864 -51.428 1.00 80.75 440 GLU A O 1
ATOM 3619 N N . LEU A 1 441 ? 53.402 -13.565 -51.335 1.00 79.19 441 LEU A N 1
ATOM 3620 C CA . LEU A 1 441 ? 53.443 -14.332 -52.581 1.00 79.19 441 LEU A CA 1
ATOM 3621 C C . LEU A 1 441 ? 53.664 -13.402 -53.787 1.00 79.19 441 LEU A C 1
ATOM 3623 O O . LEU A 1 441 ? 54.372 -13.754 -54.732 1.00 79.19 441 LEU A O 1
ATOM 3627 N N . ARG A 1 442 ? 53.148 -12.168 -53.722 1.00 81.38 442 ARG A N 1
ATOM 3628 C CA . ARG A 1 442 ? 53.504 -11.097 -54.660 1.00 81.38 442 ARG A CA 1
ATOM 3629 C C . ARG A 1 442 ? 54.966 -10.656 -54.517 1.00 81.38 442 ARG A C 1
ATOM 3631 O O . ARG A 1 442 ? 55.641 -10.547 -55.534 1.00 81.38 442 ARG A O 1
ATOM 3638 N N . SER A 1 443 ? 55.457 -10.434 -53.297 1.00 83.62 443 SER A N 1
ATOM 3639 C CA . SER A 1 443 ? 56.849 -10.024 -53.041 1.00 83.62 443 SER A CA 1
ATOM 3640 C C . SER A 1 443 ? 57.855 -11.052 -53.577 1.00 83.62 443 SER A C 1
ATOM 3642 O O . SER A 1 443 ? 58.799 -10.691 -54.274 1.00 83.62 443 SER A O 1
ATOM 3644 N N . LYS A 1 444 ? 57.590 -12.349 -53.361 1.00 83.19 444 LYS A N 1
ATOM 3645 C CA . LYS A 1 444 ? 58.383 -13.466 -53.907 1.00 83.19 444 LYS A CA 1
ATOM 3646 C C . LYS A 1 444 ? 58.427 -13.439 -55.441 1.00 83.19 444 LYS A C 1
ATOM 3648 O O . LYS A 1 444 ? 59.510 -13.503 -56.006 1.00 83.19 444 LYS A O 1
ATOM 3653 N N . ARG A 1 445 ? 57.295 -13.210 -56.119 1.00 79.75 445 ARG A N 1
ATOM 3654 C CA . ARG A 1 445 ? 57.256 -13.034 -57.588 1.00 79.75 445 ARG A CA 1
ATOM 3655 C C . ARG A 1 445 ? 57.998 -11.785 -58.071 1.00 79.75 445 ARG A C 1
ATOM 3657 O O . ARG A 1 445 ? 58.623 -11.813 -59.127 1.00 79.75 445 ARG A O 1
ATOM 3664 N N . GLU A 1 446 ? 57.932 -10.678 -57.332 1.00 81.69 446 GLU A N 1
ATOM 3665 C CA . GLU A 1 446 ? 58.682 -9.459 -57.666 1.00 81.69 446 GLU A CA 1
ATOM 3666 C C . GLU A 1 446 ? 60.200 -9.657 -57.475 1.00 81.69 446 GLU A C 1
ATOM 3668 O O . GLU A 1 446 ? 60.979 -9.151 -58.286 1.00 81.69 446 GLU A O 1
ATOM 3673 N N . GLN A 1 447 ? 60.617 -10.470 -56.496 1.00 86.38 447 GLN A N 1
ATOM 3674 C CA . GLN A 1 447 ? 62.000 -10.924 -56.324 1.00 86.38 447 GLN A CA 1
ATOM 3675 C C . GLN A 1 447 ? 62.440 -11.892 -57.437 1.00 86.38 447 GLN A C 1
ATOM 3677 O O . GLN A 1 447 ? 63.469 -11.646 -58.057 1.00 86.38 447 GLN A O 1
ATOM 3682 N N . GLU A 1 448 ? 61.658 -12.926 -57.764 1.00 83.12 448 GLU A N 1
ATOM 3683 C CA . GLU A 1 448 ? 61.931 -13.855 -58.879 1.00 83.12 448 GLU A CA 1
ATOM 3684 C C . GLU A 1 448 ? 62.116 -13.097 -60.206 1.00 83.12 448 GLU A C 1
ATOM 3686 O O . GLU A 1 448 ? 63.055 -13.354 -60.958 1.00 83.12 448 GLU A O 1
ATOM 3691 N N . VAL A 1 449 ? 61.271 -12.097 -60.481 1.00 82.19 449 VAL A N 1
ATOM 3692 C CA . VAL A 1 449 ? 61.400 -11.229 -61.664 1.00 82.19 449 VAL A CA 1
ATOM 3693 C C . VAL A 1 449 ? 62.650 -10.342 -61.600 1.00 82.19 449 VAL A C 1
ATOM 3695 O O . VAL A 1 449 ? 63.234 -10.052 -62.646 1.00 82.19 449 VAL A O 1
ATOM 3698 N N . ALA A 1 450 ? 63.086 -9.903 -60.418 1.00 83.19 450 ALA A N 1
ATOM 3699 C CA . ALA A 1 450 ? 64.336 -9.158 -60.257 1.00 83.19 450 ALA A CA 1
ATOM 3700 C C . ALA A 1 450 ? 65.575 -10.055 -60.440 1.00 83.19 450 ALA A C 1
ATOM 3702 O O . ALA A 1 450 ? 66.539 -9.637 -61.080 1.00 83.19 450 ALA A O 1
ATOM 3703 N N . GLU A 1 451 ? 65.537 -11.293 -59.949 1.00 84.06 451 GLU A N 1
ATOM 3704 C CA . GLU A 1 451 ? 66.603 -12.286 -60.111 1.00 84.06 451 GLU A CA 1
ATOM 3705 C C . GLU A 1 451 ? 66.716 -12.762 -61.565 1.00 84.06 451 GLU A C 1
ATOM 3707 O O . GLU A 1 451 ? 67.823 -12.806 -62.099 1.00 84.06 451 GLU A O 1
ATOM 3712 N N . LEU A 1 452 ? 65.594 -13.002 -62.252 1.00 81.56 452 LEU A N 1
ATOM 3713 C CA . LEU A 1 452 ? 65.573 -13.306 -63.688 1.00 81.56 452 LEU A CA 1
ATOM 3714 C C . LEU A 1 452 ? 66.077 -12.132 -64.538 1.00 81.56 452 LEU A C 1
ATOM 3716 O O . LEU A 1 452 ? 66.840 -12.350 -65.476 1.00 81.56 452 LEU A O 1
ATOM 3720 N N . LYS A 1 453 ? 65.712 -10.886 -64.204 1.00 82.31 453 LYS A N 1
ATOM 3721 C CA . LYS A 1 453 ? 66.285 -9.696 -64.860 1.00 82.31 453 LYS A CA 1
ATOM 3722 C C . LYS A 1 453 ? 67.789 -9.611 -64.647 1.00 82.31 453 LYS A C 1
ATOM 3724 O O . LYS A 1 453 ? 68.513 -9.448 -65.618 1.00 82.31 453 LYS A O 1
ATOM 3729 N N . LYS A 1 454 ? 68.263 -9.804 -63.413 1.00 86.75 454 LYS A N 1
ATOM 3730 C CA . LYS A 1 454 ? 69.696 -9.820 -63.113 1.00 86.75 454 LYS A CA 1
ATOM 3731 C C . LYS A 1 454 ? 70.421 -10.934 -63.878 1.00 86.75 454 LYS A C 1
ATOM 3733 O O . LYS A 1 454 ? 71.495 -10.686 -64.405 1.00 86.75 454 LYS A O 1
ATOM 3738 N N . ALA A 1 455 ? 69.840 -12.130 -63.983 1.00 83.81 455 ALA A N 1
ATOM 3739 C CA . ALA A 1 455 ? 70.411 -13.222 -64.770 1.00 83.81 455 ALA A CA 1
ATOM 3740 C C . ALA A 1 455 ? 70.494 -12.875 -66.268 1.00 83.81 455 ALA A C 1
ATOM 3742 O O . ALA A 1 455 ? 71.492 -13.194 -66.906 1.00 83.81 455 ALA A O 1
ATOM 3743 N N . ILE A 1 456 ? 69.494 -12.174 -66.817 1.00 80.38 456 ILE A N 1
ATOM 3744 C CA . ILE A 1 456 ? 69.524 -11.648 -68.192 1.00 80.38 456 ILE A CA 1
ATOM 3745 C C . ILE A 1 456 ? 70.579 -10.541 -68.341 1.00 80.38 456 ILE A C 1
ATOM 3747 O O . ILE A 1 456 ? 71.310 -10.549 -69.328 1.00 80.38 456 ILE A O 1
ATOM 3751 N N . ASP A 1 457 ? 70.708 -9.623 -67.381 1.00 83.75 457 ASP A N 1
ATOM 3752 C CA . ASP A 1 457 ? 71.728 -8.564 -67.391 1.00 83.75 457 ASP A CA 1
ATOM 3753 C C . ASP A 1 457 ? 73.150 -9.149 -67.289 1.00 83.75 457 ASP A C 1
ATOM 3755 O O . ASP A 1 457 ? 74.057 -8.703 -67.991 1.00 83.75 457 ASP A O 1
ATOM 3759 N N . ASP A 1 458 ? 73.356 -10.168 -66.451 1.00 84.00 458 ASP A N 1
ATOM 3760 C CA . ASP A 1 458 ? 74.649 -10.832 -66.268 1.00 84.00 458 ASP A CA 1
ATOM 3761 C C . ASP A 1 458 ? 74.994 -11.762 -67.453 1.00 84.00 458 ASP A C 1
ATOM 3763 O O . ASP A 1 458 ? 76.151 -11.794 -67.871 1.00 84.00 458 ASP A O 1
ATOM 3767 N N . GLU A 1 459 ? 74.020 -12.418 -68.099 1.00 79.56 459 GLU A N 1
ATOM 3768 C CA . GLU A 1 459 ? 74.256 -13.092 -69.389 1.00 79.56 459 GLU A CA 1
ATOM 3769 C C . GLU A 1 459 ? 74.485 -12.106 -70.539 1.00 79.56 459 GLU A C 1
ATOM 3771 O O . GLU A 1 459 ? 75.319 -12.360 -71.409 1.00 79.56 459 GLU A O 1
ATOM 3776 N N . THR A 1 460 ? 73.819 -10.949 -70.529 1.00 79.25 460 THR A N 1
ATOM 3777 C CA . THR A 1 460 ? 74.089 -9.874 -71.495 1.00 79.25 460 THR A CA 1
ATOM 3778 C C . THR A 1 460 ? 75.513 -9.357 -71.308 1.00 79.25 460 THR A C 1
ATOM 3780 O O . THR A 1 460 ? 76.228 -9.220 -72.295 1.00 79.25 460 THR A O 1
ATOM 3783 N N . ARG A 1 461 ? 75.987 -9.186 -70.065 1.00 83.56 461 ARG A N 1
ATOM 3784 C CA . ARG A 1 461 ? 77.399 -8.889 -69.763 1.00 83.56 461 ARG A CA 1
ATOM 3785 C C . ARG A 1 461 ? 78.348 -9.995 -70.208 1.00 83.56 461 ARG A C 1
ATOM 3787 O O . ARG A 1 461 ? 79.407 -9.672 -70.731 1.00 83.56 461 ARG A O 1
ATOM 3794 N N . ASN A 1 462 ? 78.001 -11.273 -70.041 1.00 80.62 462 ASN A N 1
ATOM 3795 C CA . ASN A 1 462 ? 78.821 -12.384 -70.538 1.00 80.62 462 ASN A CA 1
ATOM 3796 C C . ASN A 1 462 ? 78.934 -12.346 -72.071 1.00 80.62 462 ASN A C 1
ATOM 3798 O O . ASN A 1 462 ? 80.029 -12.498 -72.611 1.00 80.62 462 ASN A O 1
ATOM 3802 N N . HIS A 1 463 ? 77.832 -12.078 -72.776 1.00 77.62 463 HIS A N 1
ATOM 3803 C CA . HIS A 1 463 ? 77.818 -11.918 -74.231 1.00 77.62 463 HIS A CA 1
ATOM 3804 C C . HIS A 1 463 ? 78.579 -10.661 -74.680 1.00 77.62 463 HIS A C 1
ATOM 3806 O O . HIS A 1 463 ? 79.378 -10.736 -75.612 1.00 77.62 463 HIS A O 1
ATOM 3812 N N . GLU A 1 464 ? 78.405 -9.522 -74.005 1.00 79.44 464 GLU A N 1
ATOM 3813 C CA . GLU A 1 464 ? 79.182 -8.302 -74.251 1.00 79.44 464 GLU A CA 1
ATOM 3814 C C . GLU A 1 464 ? 80.675 -8.526 -73.996 1.00 79.44 464 GLU A C 1
ATOM 3816 O O . GLU A 1 464 ? 81.485 -8.095 -74.812 1.00 79.44 464 GLU A O 1
ATOM 3821 N N . ALA A 1 465 ? 81.051 -9.254 -72.942 1.00 80.56 465 ALA A N 1
ATOM 3822 C CA . ALA A 1 465 ? 82.434 -9.599 -72.626 1.00 80.56 465 ALA A CA 1
ATOM 3823 C C . ALA A 1 465 ? 83.043 -10.565 -73.654 1.00 80.56 465 ALA A C 1
ATOM 3825 O O . ALA A 1 465 ? 84.177 -10.353 -74.071 1.00 80.56 465 ALA A O 1
ATOM 3826 N N . GLN A 1 466 ? 82.301 -11.566 -74.140 1.00 78.12 466 GLN A N 1
ATOM 3827 C CA . GLN A 1 466 ? 82.748 -12.432 -75.244 1.00 78.12 466 GLN A CA 1
ATOM 3828 C C . GLN A 1 466 ? 82.894 -11.647 -76.557 1.00 78.12 466 GLN A C 1
ATOM 3830 O O . GLN A 1 466 ? 83.887 -11.797 -77.269 1.00 78.12 466 GLN A O 1
ATOM 3835 N N . ILE A 1 467 ? 81.949 -10.752 -76.868 1.00 77.69 467 ILE A N 1
ATOM 3836 C CA . ILE A 1 467 ? 82.049 -9.830 -78.008 1.00 77.69 467 ILE A CA 1
ATOM 3837 C C . ILE A 1 467 ? 83.244 -8.886 -77.827 1.00 77.69 467 ILE A C 1
ATOM 3839 O O . ILE A 1 467 ? 83.928 -8.583 -78.804 1.00 77.69 467 ILE A O 1
ATOM 3843 N N . GLN A 1 468 ? 83.526 -8.436 -76.605 1.00 77.50 468 GLN A N 1
ATOM 3844 C CA . GLN A 1 468 ? 84.667 -7.586 -76.285 1.00 77.50 468 GLN A CA 1
ATOM 3845 C C . GLN A 1 468 ? 85.986 -8.357 -76.387 1.00 77.50 468 GLN A C 1
ATOM 3847 O O . GLN A 1 468 ? 86.931 -7.806 -76.933 1.00 77.50 468 GLN A O 1
ATOM 3852 N N . GLU A 1 469 ? 86.043 -9.631 -75.994 1.00 78.19 469 GLU A N 1
ATOM 3853 C CA . GLU A 1 469 ? 87.213 -10.495 -76.184 1.00 78.19 469 GLU A CA 1
ATOM 3854 C C . GLU A 1 469 ? 87.469 -10.760 -77.675 1.00 78.19 469 GLU A C 1
ATOM 3856 O O . GLU A 1 469 ? 88.593 -10.616 -78.148 1.00 78.19 469 GLU A O 1
ATOM 3861 N N . VAL A 1 470 ? 86.430 -11.055 -78.465 1.00 73.12 470 VAL A N 1
ATOM 3862 C CA . VAL A 1 470 ? 86.544 -11.189 -79.930 1.00 73.12 470 VAL A CA 1
ATOM 3863 C C . VAL A 1 470 ? 86.982 -9.865 -80.568 1.00 73.12 470 VAL A C 1
ATOM 3865 O O . VAL A 1 470 ? 87.873 -9.854 -81.418 1.00 73.12 470 VAL A O 1
ATOM 3868 N N . ARG A 1 471 ? 86.424 -8.729 -80.128 1.00 75.94 471 ARG A N 1
ATOM 3869 C CA . ARG A 1 471 ? 86.884 -7.389 -80.532 1.00 75.94 471 ARG A CA 1
ATOM 3870 C C . ARG A 1 471 ? 88.303 -7.086 -80.062 1.00 75.94 471 ARG A C 1
ATOM 3872 O O . ARG A 1 471 ? 88.969 -6.330 -80.749 1.00 75.94 471 ARG A O 1
ATOM 3879 N N . GLN A 1 472 ? 88.773 -7.660 -78.958 1.00 75.00 472 GLN A N 1
ATOM 3880 C CA . GLN A 1 472 ? 90.130 -7.474 -78.447 1.00 75.00 472 GLN A CA 1
ATOM 3881 C C . GLN A 1 472 ? 91.134 -8.376 -79.169 1.00 75.00 472 GLN A C 1
ATOM 3883 O O . GLN A 1 472 ? 92.231 -7.918 -79.438 1.00 75.00 472 GLN A O 1
ATOM 3888 N N . ARG A 1 473 ? 90.759 -9.588 -79.600 1.00 73.19 473 ARG A N 1
ATOM 3889 C CA . ARG A 1 473 ? 91.581 -10.429 -80.494 1.00 73.19 473 ARG A CA 1
ATOM 3890 C C . ARG A 1 473 ? 91.713 -9.812 -81.894 1.00 73.19 473 ARG A C 1
ATOM 3892 O O . ARG A 1 473 ? 92.800 -9.796 -82.464 1.00 73.19 473 ARG A O 1
ATOM 3899 N N . HIS A 1 474 ? 90.628 -9.251 -82.437 1.00 69.44 474 HIS A N 1
ATOM 3900 C CA . HIS A 1 474 ? 90.700 -8.403 -83.636 1.00 69.44 474 HIS A CA 1
ATOM 3901 C C . HIS A 1 474 ? 91.409 -7.065 -83.356 1.00 69.44 474 HIS A C 1
ATOM 3903 O O . HIS A 1 474 ? 92.036 -6.507 -84.249 1.00 69.44 474 HIS A O 1
ATOM 3909 N N . GLY A 1 475 ? 91.324 -6.575 -82.118 1.00 71.06 475 GLY A N 1
ATOM 3910 C CA . GLY A 1 475 ? 91.967 -5.364 -81.618 1.00 71.06 475 GLY A CA 1
ATOM 3911 C C . GLY A 1 475 ? 93.480 -5.490 -81.625 1.00 71.06 475 GLY A C 1
ATOM 3912 O O . GLY A 1 475 ? 94.122 -4.704 -82.299 1.00 71.06 475 GLY A O 1
ATOM 3913 N N . THR A 1 476 ? 94.046 -6.536 -81.023 1.00 69.56 476 THR A N 1
ATOM 3914 C CA . THR A 1 476 ? 95.492 -6.797 -81.041 1.00 69.56 476 THR A CA 1
ATOM 3915 C C . THR A 1 476 ? 96.017 -6.988 -82.465 1.00 69.56 476 THR A C 1
ATOM 3917 O O . THR A 1 476 ? 97.064 -6.451 -82.805 1.00 69.56 476 THR A O 1
ATOM 3920 N N . ALA A 1 477 ? 95.248 -7.649 -83.341 1.00 61.34 477 ALA A N 1
ATOM 3921 C CA . ALA A 1 477 ? 95.581 -7.781 -84.766 1.00 61.34 477 ALA A CA 1
ATOM 3922 C C . ALA A 1 477 ? 95.487 -6.453 -85.559 1.00 61.34 477 ALA A C 1
ATOM 3924 O O . ALA A 1 477 ? 96.026 -6.350 -86.660 1.00 61.34 477 ALA A O 1
ATOM 3925 N N . LEU A 1 478 ? 94.809 -5.434 -85.019 1.00 57.38 478 LEU A N 1
ATOM 3926 C CA . LEU A 1 478 ? 94.792 -4.060 -85.536 1.00 57.38 478 LEU A CA 1
ATOM 3927 C C . LEU A 1 478 ? 95.809 -3.156 -84.820 1.00 57.38 478 LEU A C 1
ATOM 3929 O O . LEU A 1 478 ? 96.297 -2.206 -85.423 1.00 57.38 478 LEU A O 1
ATOM 3933 N N . GLU A 1 479 ? 96.174 -3.449 -83.574 1.00 61.50 479 GLU A N 1
ATOM 3934 C CA . GLU A 1 479 ? 97.196 -2.740 -82.800 1.00 61.50 479 GLU A CA 1
ATOM 3935 C C . GLU A 1 479 ? 98.604 -3.089 -83.299 1.00 61.50 479 GLU A C 1
ATOM 3937 O O . GLU A 1 479 ? 99.404 -2.175 -83.461 1.00 61.50 479 GLU A O 1
ATOM 3942 N N . GLU A 1 480 ? 98.873 -4.328 -83.733 1.00 61.56 480 GLU A N 1
ATOM 3943 C CA . GLU A 1 480 ? 100.094 -4.677 -84.494 1.00 61.56 480 GLU A CA 1
ATOM 3944 C C . GLU A 1 480 ? 100.243 -3.855 -85.798 1.00 61.56 480 GLU A C 1
ATOM 3946 O O . GLU A 1 480 ? 101.354 -3.614 -86.279 1.00 61.56 480 GLU A O 1
ATOM 3951 N N . VAL A 1 481 ? 99.124 -3.376 -86.359 1.00 56.53 481 VAL A N 1
ATOM 3952 C CA . VAL A 1 481 ? 99.082 -2.484 -87.534 1.00 56.53 481 VAL A CA 1
ATOM 3953 C C . VAL A 1 481 ? 99.085 -0.999 -87.126 1.00 56.53 481 VAL A C 1
ATOM 3955 O O . VAL A 1 481 ? 99.577 -0.155 -87.876 1.00 56.53 481 VAL A O 1
ATOM 3958 N N . SER A 1 482 ? 98.589 -0.655 -85.933 1.00 54.16 482 SER A N 1
ATOM 3959 C CA . SER A 1 482 ? 98.439 0.727 -85.451 1.00 54.16 482 SER A CA 1
ATOM 3960 C C . SER A 1 482 ? 99.594 1.222 -84.568 1.00 54.16 482 SER A C 1
ATOM 3962 O O . SER A 1 482 ? 99.801 2.435 -84.480 1.00 54.16 482 SER A O 1
ATOM 3964 N N . GLU A 1 483 ? 100.417 0.349 -83.980 1.00 57.66 483 GLU A N 1
ATOM 3965 C CA . GLU A 1 483 ? 101.699 0.740 -83.365 1.00 57.66 483 GLU A CA 1
ATOM 3966 C C . GLU A 1 483 ? 102.677 1.300 -84.412 1.00 57.66 483 GLU A C 1
ATOM 3968 O O . GLU A 1 483 ? 103.496 2.165 -84.096 1.00 57.66 483 GLU A O 1
ATOM 3973 N N . GLN A 1 484 ? 102.516 0.922 -85.688 1.00 49.56 484 GLN A N 1
ATOM 3974 C CA . GLN A 1 484 ? 103.217 1.547 -86.818 1.00 49.56 484 GLN A CA 1
ATOM 3975 C C . GLN A 1 484 ? 102.726 2.981 -87.127 1.00 49.56 484 GLN A C 1
ATOM 3977 O O . GLN A 1 484 ? 103.323 3.666 -87.957 1.00 49.56 484 GLN A O 1
ATOM 3982 N N . LEU A 1 485 ? 101.657 3.455 -86.468 1.00 47.00 485 LEU A N 1
ATOM 3983 C CA . LEU A 1 485 ? 100.996 4.740 -86.738 1.00 47.00 485 LEU A CA 1
ATOM 3984 C C . LEU A 1 485 ? 100.948 5.688 -85.517 1.00 47.00 485 LEU A C 1
ATOM 3986 O O . LEU A 1 485 ? 101.004 6.909 -85.681 1.00 47.00 485 LEU A O 1
ATOM 3990 N N . GLU A 1 486 ? 100.871 5.164 -84.289 1.00 49.62 486 GLU A N 1
ATOM 3991 C CA . GLU A 1 486 ? 100.636 5.957 -83.063 1.00 49.62 486 GLU A CA 1
ATOM 3992 C C . GLU A 1 486 ? 101.895 6.495 -82.348 1.00 49.62 486 GLU A C 1
ATOM 3994 O O . GLU A 1 486 ? 101.765 7.303 -81.423 1.00 49.62 486 GLU A O 1
ATOM 3999 N N . GLN A 1 487 ? 103.118 6.216 -82.827 1.00 46.50 487 GLN A N 1
ATOM 4000 C CA . GLN A 1 487 ? 104.302 6.983 -82.380 1.00 46.50 487 GLN A CA 1
ATOM 4001 C C . GLN A 1 487 ? 104.172 8.500 -82.661 1.00 46.50 487 GLN A C 1
ATOM 4003 O O . GLN A 1 487 ? 104.854 9.310 -82.035 1.00 46.50 487 GLN A O 1
ATOM 4008 N N . ALA A 1 488 ? 103.277 8.908 -83.568 1.00 44.06 488 ALA A N 1
ATOM 4009 C CA . ALA A 1 488 ? 103.199 10.267 -84.098 1.00 44.06 488 ALA A CA 1
ATOM 4010 C C . ALA A 1 488 ? 102.323 11.274 -83.312 1.00 44.06 488 ALA A C 1
ATOM 4012 O O . ALA A 1 488 ? 102.278 12.439 -83.710 1.00 44.06 488 ALA A O 1
ATOM 4013 N N . LYS A 1 489 ? 101.578 10.881 -82.258 1.00 42.12 489 LYS A N 1
ATOM 4014 C CA . LYS A 1 489 ? 100.487 11.734 -81.702 1.00 42.12 489 LYS A CA 1
ATOM 4015 C C . LYS A 1 489 ? 100.458 11.984 -80.184 1.00 42.12 489 LYS A C 1
ATOM 4017 O O . LYS A 1 489 ? 99.537 12.639 -79.699 1.00 42.12 489 LYS A O 1
ATOM 4022 N N . ARG A 1 490 ? 101.482 11.593 -79.416 1.00 40.09 490 ARG A N 1
ATOM 4023 C CA . ARG A 1 490 ? 101.538 11.794 -77.944 1.00 40.09 490 ARG A CA 1
ATOM 4024 C C . ARG A 1 490 ? 101.858 13.230 -77.459 1.00 40.09 490 ARG A C 1
ATOM 4026 O O . ARG A 1 490 ? 102.563 13.396 -76.470 1.00 40.09 490 ARG A O 1
ATOM 4033 N N . PHE A 1 491 ? 101.331 14.281 -78.100 1.00 34.25 491 PHE A N 1
ATOM 4034 C CA . PHE A 1 491 ? 101.538 15.676 -77.659 1.00 34.25 491 PHE A CA 1
ATOM 4035 C C . PHE A 1 491 ? 100.316 16.598 -77.859 1.00 34.25 491 PHE A C 1
ATOM 4037 O O . PHE A 1 491 ? 100.289 17.430 -78.767 1.00 34.25 491 PHE A O 1
ATOM 4044 N N . LYS A 1 492 ? 99.326 16.524 -76.951 1.00 37.69 492 LYS A N 1
ATOM 4045 C CA . LYS A 1 492 ? 98.428 17.665 -76.665 1.00 37.69 492 LYS A CA 1
ATOM 4046 C C . LYS A 1 492 ? 97.812 17.631 -75.250 1.00 37.69 492 LYS A C 1
ATOM 4048 O O . LYS A 1 492 ? 96.775 17.019 -75.023 1.00 37.69 492 LYS A O 1
ATOM 4053 N N . ALA A 1 493 ? 98.464 18.320 -74.310 1.00 31.59 493 ALA A N 1
ATOM 4054 C CA . ALA A 1 493 ? 97.931 18.698 -72.988 1.00 31.59 493 ALA A CA 1
ATOM 4055 C C . ALA A 1 493 ? 96.655 19.583 -73.130 1.00 31.59 493 ALA A C 1
ATOM 4057 O O . ALA A 1 493 ? 96.528 20.253 -74.153 1.00 31.59 493 ALA A O 1
ATOM 4058 N N . ASN A 1 494 ? 95.611 19.553 -72.277 1.00 27.47 494 ASN A N 1
ATOM 4059 C CA . ASN A 1 494 ? 95.455 19.624 -70.798 1.00 27.47 494 ASN A CA 1
ATOM 4060 C C . ASN A 1 494 ? 95.343 21.090 -70.271 1.00 27.47 494 ASN A C 1
ATOM 4062 O O . ASN A 1 494 ? 96.086 21.931 -70.768 1.00 27.47 494 ASN A O 1
ATOM 4066 N N . LEU A 1 495 ? 94.486 21.357 -69.250 1.00 34.47 495 LEU A N 1
ATOM 4067 C CA . LEU A 1 495 ? 94.220 22.661 -68.543 1.00 34.47 495 LEU A CA 1
ATOM 4068 C C . LEU A 1 495 ? 93.297 23.685 -69.316 1.00 34.47 495 LEU A C 1
ATOM 4070 O O . LEU A 1 495 ? 93.229 23.590 -70.534 1.00 34.47 495 LEU A O 1
ATOM 4074 N N . GLU A 1 496 ? 92.532 24.665 -68.754 1.00 38.62 496 GLU A N 1
ATOM 4075 C CA . GLU A 1 496 ? 92.232 25.101 -67.354 1.00 38.62 496 GLU A CA 1
ATOM 4076 C C . GLU A 1 496 ? 90.986 26.055 -67.120 1.00 38.62 496 GLU A C 1
ATOM 4078 O O . GLU A 1 496 ? 90.508 26.701 -68.043 1.00 38.62 496 GLU A O 1
ATOM 4083 N N . LYS A 1 497 ? 90.535 26.166 -65.840 1.00 41.88 497 LYS A N 1
ATOM 4084 C CA . LYS A 1 497 ? 89.926 27.284 -65.012 1.00 41.88 497 LYS A CA 1
ATOM 4085 C C . LYS A 1 497 ? 88.868 28.347 -65.479 1.00 41.88 497 LYS A C 1
ATOM 4087 O O . LYS A 1 497 ? 89.177 29.279 -66.204 1.00 41.88 497 LYS A O 1
ATOM 4092 N N . LYS A 1 498 ? 87.712 28.354 -64.768 1.00 40.81 498 LYS A N 1
ATOM 4093 C CA . LYS A 1 498 ? 87.215 29.291 -63.688 1.00 40.81 498 LYS A CA 1
ATOM 4094 C C . LYS A 1 498 ? 87.309 30.848 -63.792 1.00 40.81 498 LYS A C 1
ATOM 4096 O O . LYS A 1 498 ? 88.417 31.368 -63.721 1.00 40.81 498 LYS A O 1
ATOM 4101 N N . GLN A 1 499 ? 86.181 31.576 -63.584 1.00 41.84 499 GLN A N 1
ATOM 4102 C CA . GLN A 1 499 ? 86.120 32.872 -62.831 1.00 41.84 499 GLN A CA 1
ATOM 4103 C C . GLN A 1 499 ? 84.694 33.414 -62.495 1.00 41.84 499 GLN A C 1
ATOM 4105 O O . GLN A 1 499 ? 83.851 33.399 -63.380 1.00 41.84 499 GLN A O 1
ATOM 4110 N N . SER A 1 500 ? 84.473 33.941 -61.264 1.00 39.31 500 SER A N 1
ATOM 4111 C CA . SER A 1 500 ? 83.644 35.136 -60.883 1.00 39.31 500 SER A CA 1
ATOM 4112 C C . SER A 1 500 ? 83.255 35.137 -59.379 1.00 39.31 500 SER A C 1
ATOM 4114 O O . SER A 1 500 ? 82.513 34.250 -58.966 1.00 39.31 500 SER A O 1
ATOM 4116 N N . LEU A 1 501 ? 83.699 36.110 -58.561 1.00 49.06 501 LEU A N 1
ATOM 4117 C CA . LEU A 1 501 ? 83.311 36.259 -57.134 1.00 49.06 501 LEU A CA 1
ATOM 4118 C C . LEU A 1 501 ? 83.392 37.730 -56.652 1.00 49.06 501 LEU A C 1
ATOM 4120 O O . LEU A 1 501 ? 84.306 38.099 -55.921 1.00 49.06 501 LEU A O 1
ATOM 4124 N N . GLU A 1 502 ? 82.445 38.582 -57.064 1.00 51.06 502 GLU A N 1
ATOM 4125 C CA . GLU A 1 502 ? 82.364 39.991 -56.601 1.00 51.06 502 GLU A CA 1
ATOM 4126 C C . GLU A 1 502 ? 80.935 40.462 -56.231 1.00 51.06 502 GLU A C 1
ATOM 4128 O O . GLU A 1 502 ? 80.742 41.610 -55.834 1.00 51.06 502 GLU A O 1
ATOM 4133 N N . SER A 1 503 ? 79.920 39.589 -56.318 1.00 56.09 503 SER A N 1
ATOM 4134 C CA . SER A 1 503 ? 78.506 39.956 -56.081 1.00 56.09 503 SER A CA 1
ATOM 4135 C C . SER A 1 503 ? 78.095 39.948 -54.599 1.00 56.09 503 SER A C 1
ATOM 4137 O O . SER A 1 503 ? 77.323 40.795 -54.154 1.00 56.09 503 SER A O 1
ATOM 4139 N N . GLU A 1 504 ? 78.629 39.002 -53.823 1.00 58.09 504 GLU A N 1
ATOM 4140 C CA . GLU A 1 504 ? 78.091 38.578 -52.515 1.00 58.09 504 GLU A CA 1
ATOM 4141 C C . GLU A 1 504 ? 78.186 39.662 -51.417 1.00 58.09 504 GLU A C 1
ATOM 4143 O O . GLU A 1 504 ? 77.414 39.677 -50.460 1.00 58.09 504 GLU A O 1
ATOM 4148 N N . ASN A 1 505 ? 79.100 40.628 -51.562 1.00 53.66 505 ASN A N 1
ATOM 4149 C CA . ASN A 1 505 ? 79.398 41.629 -50.527 1.00 53.66 505 ASN A CA 1
ATOM 4150 C C . ASN A 1 505 ? 78.332 42.734 -50.354 1.00 53.66 505 ASN A C 1
ATOM 4152 O O . ASN A 1 505 ? 78.451 43.548 -49.438 1.00 53.66 505 ASN A O 1
ATOM 4156 N N . LYS A 1 506 ? 77.307 42.809 -51.216 1.00 58.66 506 LYS A N 1
ATOM 4157 C CA . LYS A 1 506 ? 76.227 43.815 -51.100 1.00 58.66 506 LYS A CA 1
ATOM 4158 C C . LYS A 1 506 ? 74.951 43.295 -50.440 1.00 58.66 506 LYS A C 1
ATOM 4160 O O . LYS A 1 506 ? 74.207 44.098 -49.882 1.00 58.66 506 LYS A O 1
ATOM 4165 N N . GLU A 1 507 ? 74.704 41.990 -50.475 1.00 62.28 507 GLU A N 1
ATOM 4166 C CA . GLU A 1 507 ? 73.461 41.390 -49.969 1.00 62.28 507 GLU A CA 1
ATOM 4167 C C . GLU A 1 507 ? 73.473 41.315 -48.432 1.00 62.28 507 GLU A C 1
ATOM 4169 O O . GLU A 1 507 ? 72.537 41.775 -47.774 1.00 62.28 507 GLU A O 1
ATOM 4174 N N . LEU A 1 508 ? 74.612 40.910 -47.855 1.00 59.34 508 LEU A N 1
ATOM 4175 C CA . LEU A 1 508 ? 74.840 40.774 -46.407 1.00 59.34 508 LEU A CA 1
ATOM 4176 C C . LEU A 1 508 ? 74.531 42.043 -45.583 1.00 59.34 508 LEU A C 1
ATOM 4178 O O . LEU A 1 508 ? 74.223 41.955 -44.394 1.00 59.34 508 LEU A O 1
ATOM 4182 N N . ALA A 1 509 ? 74.595 43.234 -46.188 1.00 61.22 509 ALA A N 1
ATOM 4183 C CA . ALA A 1 509 ? 74.294 44.501 -45.514 1.00 61.22 509 ALA A CA 1
ATOM 4184 C C . ALA A 1 509 ? 72.784 44.755 -45.315 1.00 61.22 509 ALA A C 1
ATOM 4186 O O . ALA A 1 509 ? 72.402 45.550 -44.449 1.00 61.22 509 ALA A O 1
ATOM 4187 N N . VAL A 1 510 ? 71.921 44.100 -46.100 1.00 70.44 510 VAL A N 1
ATOM 4188 C CA . VAL A 1 510 ? 70.456 44.219 -46.005 1.00 70.44 510 VAL A CA 1
ATOM 4189 C C . VAL A 1 510 ? 69.912 43.265 -44.938 1.00 70.44 510 VAL A C 1
ATOM 4191 O O . VAL A 1 510 ? 69.106 43.672 -44.093 1.00 70.44 510 VAL A O 1
ATOM 4194 N N . ASP A 1 511 ? 70.417 42.030 -44.909 1.00 70.94 511 ASP A N 1
ATOM 4195 C CA . ASP A 1 511 ? 69.969 40.975 -43.991 1.00 70.94 511 ASP A CA 1
ATOM 4196 C C . ASP A 1 511 ? 70.121 41.356 -42.513 1.00 70.94 511 ASP A C 1
ATOM 4198 O O . ASP A 1 511 ? 69.226 41.100 -41.704 1.00 70.94 511 ASP A O 1
ATOM 4202 N N . VAL A 1 512 ? 71.206 42.048 -42.149 1.00 72.25 512 VAL A N 1
ATOM 4203 C CA . VAL A 1 512 ? 71.462 42.476 -40.761 1.00 72.25 512 VAL A CA 1
ATOM 4204 C C . VAL A 1 512 ? 70.343 43.374 -40.212 1.00 72.25 512 VAL A C 1
ATOM 4206 O O . VAL A 1 512 ? 69.994 43.258 -39.035 1.00 72.25 512 VAL A O 1
ATOM 4209 N N . LYS A 1 513 ? 69.723 44.227 -41.043 1.00 70.56 513 LYS A N 1
ATOM 4210 C CA . LYS A 1 513 ? 68.574 45.053 -40.619 1.00 70.56 513 LYS A CA 1
ATOM 4211 C C . LYS A 1 513 ? 67.283 44.239 -40.513 1.00 70.56 513 LYS A C 1
ATOM 4213 O O . LYS A 1 513 ? 66.544 44.409 -39.544 1.00 70.56 513 LYS A O 1
ATOM 4218 N N . SER A 1 514 ? 67.043 43.327 -41.458 1.00 72.81 514 SER A N 1
ATOM 4219 C CA . SER A 1 514 ? 65.902 42.397 -41.430 1.00 72.81 514 SER A CA 1
ATOM 4220 C C . SER A 1 514 ? 65.879 41.570 -40.134 1.00 72.81 514 SER A C 1
ATOM 4222 O O . SER A 1 514 ? 64.878 41.525 -39.412 1.00 72.81 514 SER A O 1
ATOM 4224 N N . LEU A 1 515 ? 67.031 41.000 -39.767 1.00 73.00 515 LEU A N 1
ATOM 4225 C CA . LEU A 1 515 ? 67.195 40.161 -38.577 1.00 73.00 515 LEU A CA 1
ATOM 4226 C C . LEU A 1 515 ? 66.964 40.918 -37.257 1.00 73.00 515 LEU A C 1
ATOM 4228 O O . LEU A 1 515 ? 66.427 40.342 -36.308 1.00 73.00 515 LEU A O 1
ATOM 4232 N N . GLN A 1 516 ? 67.309 42.209 -37.184 1.00 69.25 516 GLN A N 1
ATOM 4233 C CA . GLN A 1 516 ? 67.046 43.028 -35.993 1.00 69.25 516 GLN A CA 1
ATOM 4234 C C . GLN A 1 516 ? 65.547 43.281 -35.771 1.00 69.25 516 GLN A C 1
ATOM 4236 O O . GLN A 1 516 ? 65.084 43.201 -34.631 1.00 69.25 516 GLN A O 1
ATOM 4241 N N . GLN A 1 517 ? 64.772 43.513 -36.836 1.00 73.25 517 GLN A N 1
ATOM 4242 C CA . GLN A 1 517 ? 63.319 43.688 -36.733 1.00 73.25 517 GLN A CA 1
ATOM 4243 C C . GLN A 1 517 ? 62.617 42.370 -36.358 1.00 73.25 517 GLN A C 1
ATOM 4245 O O . GLN A 1 517 ? 61.809 42.338 -35.425 1.00 73.25 517 GLN A O 1
ATOM 4250 N N . LEU A 1 518 ? 63.000 41.259 -37.001 1.00 76.69 518 LEU A N 1
ATOM 4251 C CA . LEU A 1 518 ? 62.490 39.916 -36.690 1.00 76.69 518 LEU A CA 1
ATOM 4252 C C . LEU A 1 518 ? 62.743 39.502 -35.229 1.00 76.69 518 LEU A C 1
ATOM 4254 O O . LEU A 1 518 ? 61.887 38.859 -34.615 1.00 76.69 518 LEU A O 1
ATOM 4258 N N . LYS A 1 519 ? 63.881 39.898 -34.639 1.00 80.06 519 LYS A N 1
ATOM 4259 C CA . LYS A 1 519 ? 64.182 39.634 -33.222 1.00 80.06 519 LYS A CA 1
ATOM 4260 C C . LYS A 1 519 ? 63.146 40.270 -32.285 1.00 80.06 519 LYS A C 1
ATOM 4262 O O . LYS A 1 519 ? 62.659 39.591 -31.382 1.00 80.06 519 LYS A O 1
ATOM 4267 N N . GLY A 1 520 ? 62.792 41.539 -32.505 1.00 75.31 520 GLY A N 1
ATOM 4268 C CA . GLY A 1 520 ? 61.836 42.264 -31.658 1.00 75.31 520 GLY A CA 1
ATOM 4269 C C . GLY A 1 520 ? 60.438 41.640 -31.675 1.00 75.31 520 GLY A C 1
ATOM 4270 O O . GLY A 1 520 ? 59.832 41.424 -30.624 1.00 75.31 520 GLY A O 1
ATOM 4271 N N . GLU A 1 521 ? 59.955 41.257 -32.860 1.00 75.62 521 GLU A N 1
ATOM 4272 C CA . GLU A 1 521 ? 58.691 40.526 -32.988 1.00 75.62 521 GLU A CA 1
ATOM 4273 C C . GLU A 1 521 ? 58.723 39.156 -32.301 1.00 75.62 521 GLU A C 1
ATOM 4275 O O . GLU A 1 521 ? 57.728 38.744 -31.699 1.00 75.62 521 GLU A O 1
ATOM 4280 N N . SER A 1 522 ? 59.852 38.446 -32.390 1.00 76.44 522 SER A N 1
ATOM 4281 C CA . SER A 1 522 ? 60.040 37.141 -31.753 1.00 76.44 522 SER A CA 1
ATOM 4282 C C . SER A 1 522 ? 60.004 37.240 -30.224 1.00 76.44 522 SER A C 1
ATOM 4284 O O . SER A 1 522 ? 59.313 36.453 -29.577 1.00 76.44 522 SER A O 1
ATOM 4286 N N . GLU A 1 523 ? 60.644 38.252 -29.624 1.00 76.56 523 GLU A N 1
ATOM 4287 C CA . GLU A 1 523 ? 60.573 38.466 -28.170 1.00 76.56 523 GLU A CA 1
ATOM 4288 C C . GLU A 1 523 ? 59.172 38.858 -27.684 1.00 76.56 523 GLU A C 1
ATOM 4290 O O . GLU A 1 523 ? 58.743 38.392 -26.625 1.00 76.56 523 GLU A O 1
ATOM 4295 N N . HIS A 1 524 ? 58.426 39.657 -28.453 1.00 78.81 524 HIS A N 1
ATOM 4296 C CA . HIS A 1 524 ? 57.047 39.995 -28.094 1.00 78.81 524 HIS A CA 1
ATOM 4297 C C . HIS A 1 524 ? 56.116 38.770 -28.197 1.00 78.81 524 HIS A C 1
ATOM 4299 O O . HIS A 1 524 ? 55.307 38.525 -27.298 1.00 78.81 524 HIS A O 1
ATOM 4305 N N . LYS A 1 525 ? 56.285 37.939 -29.238 1.00 83.44 525 LYS A N 1
ATOM 4306 C CA . LYS A 1 525 ? 55.584 36.650 -29.381 1.00 83.44 525 LYS A CA 1
ATOM 4307 C C . LYS A 1 525 ? 55.942 35.682 -28.242 1.00 83.44 525 LYS A C 1
ATOM 4309 O O . LYS A 1 525 ? 55.031 35.072 -27.687 1.00 83.44 525 LYS A O 1
ATOM 4314 N N . ARG A 1 526 ? 57.216 35.597 -27.829 1.00 82.12 526 ARG A N 1
ATOM 4315 C CA . ARG A 1 526 ? 57.659 34.774 -26.684 1.00 82.12 526 ARG A CA 1
ATOM 4316 C C . ARG A 1 526 ? 56.933 35.158 -25.393 1.00 82.12 526 ARG A C 1
ATOM 4318 O O . ARG A 1 526 ? 56.306 34.293 -24.794 1.00 82.12 526 ARG A O 1
ATOM 4325 N N . LYS A 1 527 ? 56.937 36.441 -25.010 1.00 82.56 527 LYS A N 1
ATOM 4326 C CA . LYS A 1 527 ? 56.267 36.900 -23.776 1.00 82.56 527 LYS A CA 1
ATOM 4327 C C . LYS A 1 527 ? 54.759 36.622 -23.775 1.00 82.56 527 LYS A C 1
ATOM 4329 O O . LYS A 1 527 ? 54.204 36.263 -22.741 1.00 82.56 527 LYS A O 1
ATOM 4334 N N . LYS A 1 528 ? 54.090 36.742 -24.931 1.00 79.75 528 LYS A N 1
ATOM 4335 C CA . LYS A 1 528 ? 52.660 36.408 -25.047 1.00 79.75 528 LYS A CA 1
ATOM 4336 C C . LYS A 1 528 ? 52.400 34.905 -24.883 1.00 79.75 528 LYS A C 1
ATOM 4338 O O . LYS A 1 528 ? 51.446 34.534 -24.207 1.00 79.75 528 LYS A O 1
ATOM 4343 N N . LEU A 1 529 ? 53.261 34.053 -25.445 1.00 81.31 529 LEU A N 1
ATOM 4344 C CA . LEU A 1 529 ? 53.178 32.598 -25.278 1.00 81.31 529 LEU A CA 1
ATOM 4345 C C . LEU A 1 529 ? 53.510 32.151 -23.845 1.00 81.31 529 LEU A C 1
ATOM 4347 O O . LEU A 1 529 ? 52.861 31.242 -23.343 1.00 81.31 529 LEU A O 1
ATOM 4351 N N . GLU A 1 530 ? 54.454 32.805 -23.165 1.00 80.69 530 GLU A N 1
ATOM 4352 C CA . GLU A 1 530 ? 54.762 32.556 -21.747 1.00 80.69 530 GLU A CA 1
ATOM 4353 C C . GLU A 1 530 ? 53.564 32.881 -20.842 1.00 80.69 530 GLU A C 1
ATOM 4355 O O . GLU A 1 530 ? 53.199 32.065 -19.998 1.00 80.69 530 GLU A O 1
ATOM 4360 N N . SER A 1 531 ? 52.878 34.007 -21.080 1.00 81.50 531 SER A N 1
ATOM 4361 C CA . SER A 1 531 ? 51.641 34.352 -20.362 1.00 81.50 531 SER A CA 1
ATOM 4362 C C . SER A 1 531 ? 50.528 33.319 -20.581 1.00 81.50 531 SER A C 1
ATOM 4364 O O . SER A 1 531 ? 49.848 32.945 -19.629 1.00 81.50 531 SER A O 1
ATOM 4366 N N . GLN A 1 532 ? 50.348 32.835 -21.816 1.00 82.62 532 GLN A N 1
ATOM 4367 C CA . GLN A 1 532 ? 49.347 31.806 -22.128 1.00 82.62 532 GLN A CA 1
ATOM 4368 C C . GLN A 1 532 ? 49.718 30.441 -21.534 1.00 82.62 532 GLN A C 1
ATOM 4370 O O . GLN A 1 532 ? 48.847 29.727 -21.048 1.00 82.62 532 GLN A O 1
ATOM 4375 N N . LEU A 1 533 ? 51.005 30.081 -21.519 1.00 84.38 533 LEU A N 1
ATOM 4376 C CA . LEU A 1 533 ? 51.488 28.865 -20.865 1.00 84.38 533 LEU A CA 1
ATOM 4377 C C . LEU A 1 533 ? 51.198 28.900 -19.358 1.00 84.38 533 LEU A C 1
ATOM 4379 O O . LEU A 1 533 ? 50.733 27.907 -18.808 1.00 84.38 533 LEU A O 1
ATOM 4383 N N . GLN A 1 534 ? 51.421 30.041 -18.703 1.00 84.44 534 GLN A N 1
ATOM 4384 C CA . GLN A 1 534 ? 51.158 30.209 -17.273 1.00 84.44 534 GLN A CA 1
ATOM 4385 C C . GLN A 1 534 ? 49.657 30.113 -16.935 1.00 84.44 534 GLN A C 1
ATOM 4387 O O . GLN A 1 534 ? 49.301 29.513 -15.921 1.00 84.44 534 GLN A O 1
ATOM 4392 N N . GLU A 1 535 ? 48.780 30.617 -17.810 1.00 84.31 535 GLU A N 1
ATOM 4393 C CA . GLU A 1 535 ? 47.319 30.461 -17.714 1.00 84.31 535 GLU A CA 1
ATOM 4394 C C . GLU A 1 535 ? 46.865 29.003 -17.935 1.00 84.31 535 GLU A C 1
ATOM 4396 O O . GLU A 1 535 ? 46.009 28.493 -17.210 1.00 84.31 535 GLU A O 1
ATOM 4401 N N . PHE A 1 536 ? 47.465 28.283 -18.890 1.00 84.06 536 PHE A N 1
ATOM 4402 C CA . PHE A 1 536 ? 47.184 26.855 -19.074 1.00 84.06 536 PHE A CA 1
ATOM 4403 C C . PHE A 1 536 ? 47.684 26.003 -17.901 1.00 84.06 536 PHE A C 1
ATOM 4405 O O . PHE A 1 536 ? 47.007 25.044 -17.529 1.00 84.06 536 PHE A O 1
ATOM 4412 N N . VAL A 1 537 ? 48.820 26.348 -17.287 1.00 87.38 537 VAL A N 1
ATOM 4413 C CA . VAL A 1 537 ? 49.334 25.650 -16.097 1.00 87.38 537 VAL A CA 1
ATOM 4414 C C . VAL A 1 537 ? 48.387 25.828 -14.911 1.00 87.38 537 VAL A C 1
ATOM 4416 O O . VAL A 1 537 ? 47.967 24.821 -14.344 1.00 87.38 537 VAL A O 1
ATOM 4419 N N . SER A 1 538 ? 47.971 27.057 -14.577 1.00 87.19 538 SER A N 1
ATOM 4420 C CA . SER A 1 538 ? 47.051 27.285 -13.448 1.00 87.19 538 SER A CA 1
ATOM 4421 C C . SER A 1 538 ? 45.690 26.610 -13.659 1.00 87.19 538 SER A C 1
ATOM 4423 O O . SER A 1 538 ? 45.142 25.994 -12.740 1.00 87.19 538 SER A O 1
ATOM 4425 N N . ARG A 1 539 ? 45.173 26.636 -14.894 1.00 87.38 539 ARG A N 1
ATOM 4426 C CA . ARG A 1 539 ? 43.935 25.940 -15.268 1.00 87.38 539 ARG A CA 1
ATOM 4427 C C . ARG A 1 539 ? 44.070 24.415 -15.224 1.00 87.38 539 ARG A C 1
ATOM 4429 O O . ARG A 1 539 ? 43.099 23.742 -14.895 1.00 87.38 539 ARG A O 1
ATOM 4436 N N . THR A 1 540 ? 45.253 23.869 -15.513 1.00 85.44 540 THR A N 1
ATOM 4437 C CA . THR A 1 540 ? 45.529 22.428 -15.376 1.00 85.44 540 THR A CA 1
ATOM 4438 C C . THR A 1 540 ? 45.563 22.026 -13.905 1.00 85.44 540 THR A C 1
ATOM 4440 O O . THR A 1 540 ? 44.859 21.092 -13.532 1.00 85.44 540 THR A O 1
ATOM 4443 N N . THR A 1 541 ? 46.270 22.775 -13.049 1.00 88.56 541 THR A N 1
ATOM 4444 C CA . THR A 1 541 ? 46.324 22.478 -11.607 1.00 88.56 541 THR A CA 1
ATOM 4445 C C . THR A 1 541 ? 44.952 22.549 -10.934 1.00 88.56 541 THR A C 1
ATOM 4447 O O . THR A 1 541 ? 44.673 21.747 -10.049 1.00 88.56 541 THR A O 1
ATOM 4450 N N . GLU A 1 542 ? 44.060 23.444 -11.375 1.00 87.81 542 GLU A N 1
ATOM 4451 C CA . GLU A 1 542 ? 42.688 23.504 -10.850 1.00 87.81 542 GLU A CA 1
ATOM 4452 C C . GLU A 1 542 ? 41.831 22.313 -11.314 1.00 87.81 542 GLU A C 1
ATOM 4454 O O . GLU A 1 542 ? 41.080 21.744 -10.524 1.00 87.81 542 GLU A O 1
ATOM 4459 N N . VAL A 1 543 ? 41.984 21.862 -12.566 1.00 85.88 543 VAL A N 1
ATOM 4460 C CA . VAL A 1 543 ? 41.328 20.634 -13.052 1.00 85.88 543 VAL A CA 1
ATOM 4461 C C . VAL A 1 543 ? 41.845 19.395 -12.314 1.00 85.88 543 VAL A C 1
ATOM 4463 O O . VAL A 1 543 ? 41.059 18.503 -12.000 1.00 85.88 543 VAL A O 1
ATOM 4466 N N . GLU A 1 544 ? 43.137 19.334 -11.987 1.00 84.06 544 GLU A N 1
ATOM 4467 C CA . GLU A 1 544 ? 43.713 18.253 -11.179 1.00 84.06 544 GLU A CA 1
ATOM 4468 C C . GLU A 1 544 ? 43.219 18.290 -9.723 1.00 84.06 544 GLU A C 1
ATOM 4470 O O . GLU A 1 544 ? 42.892 17.236 -9.172 1.00 84.06 544 GLU A O 1
ATOM 4475 N N . ARG A 1 545 ? 43.065 19.484 -9.135 1.00 92.19 545 ARG A N 1
ATOM 4476 C CA . ARG A 1 545 ? 42.474 19.692 -7.802 1.00 92.19 545 ARG A CA 1
ATOM 4477 C C . ARG A 1 545 ? 41.025 19.194 -7.747 1.00 92.19 545 ARG A C 1
ATOM 4479 O O . ARG A 1 545 ? 40.706 18.338 -6.926 1.00 92.19 545 ARG A O 1
ATOM 4486 N N . VAL A 1 546 ? 40.178 19.637 -8.679 1.00 88.62 546 VAL A N 1
ATOM 4487 C CA . VAL A 1 546 ? 38.770 19.206 -8.775 1.00 88.62 546 VAL A CA 1
ATOM 4488 C C . VAL A 1 546 ? 38.658 17.707 -9.088 1.00 88.62 546 VAL A C 1
ATOM 4490 O O . VAL A 1 546 ? 37.790 17.022 -8.549 1.00 88.62 546 VAL A O 1
ATOM 4493 N N . LYS A 1 547 ? 39.562 17.149 -9.905 1.00 89.81 547 LYS A N 1
ATOM 4494 C CA . LYS A 1 547 ? 39.635 15.699 -10.151 1.00 89.81 547 LYS A CA 1
ATOM 4495 C C . LYS A 1 547 ? 39.955 14.918 -8.871 1.00 89.81 547 LYS A C 1
ATOM 4497 O O . LYS A 1 547 ? 39.371 13.855 -8.671 1.00 89.81 547 LYS A O 1
ATOM 4502 N N . ALA A 1 548 ? 40.847 15.421 -8.017 1.00 88.75 548 ALA A N 1
ATOM 4503 C CA . ALA A 1 548 ? 41.147 14.800 -6.728 1.00 88.75 548 ALA A CA 1
ATOM 4504 C C . ALA A 1 548 ? 39.929 14.843 -5.786 1.00 88.75 548 ALA A C 1
ATOM 4506 O O . ALA A 1 548 ? 39.540 13.801 -5.265 1.00 88.75 548 ALA A O 1
ATOM 4507 N N . GLU A 1 549 ? 39.265 15.998 -5.656 1.00 90.12 549 GLU A N 1
ATOM 4508 C CA . GLU A 1 549 ? 38.043 16.156 -4.846 1.00 90.12 549 GLU A CA 1
ATOM 4509 C C . GLU A 1 549 ? 36.908 15.225 -5.308 1.00 90.12 549 GLU A C 1
ATOM 4511 O O . GLU A 1 549 ? 36.255 14.573 -4.491 1.00 90.12 549 GLU A O 1
ATOM 4516 N N . LEU A 1 550 ? 36.691 15.108 -6.624 1.00 84.19 550 LEU A N 1
ATOM 4517 C CA . LEU A 1 550 ? 35.704 14.187 -7.197 1.00 84.19 550 LEU A CA 1
ATOM 4518 C C . LEU A 1 550 ? 36.087 12.717 -6.990 1.00 84.19 550 LEU A C 1
ATOM 4520 O O . LEU A 1 550 ? 35.213 11.900 -6.702 1.00 84.19 550 LEU A O 1
ATOM 4524 N N . SER A 1 551 ? 37.375 12.373 -7.096 1.00 88.62 551 SER A N 1
ATOM 4525 C CA . SER A 1 551 ? 37.864 11.017 -6.827 1.00 88.62 551 SER A CA 1
ATOM 4526 C C . SER A 1 551 ? 37.682 10.635 -5.358 1.00 88.62 551 SER A C 1
ATOM 4528 O O . SER A 1 551 ? 37.259 9.519 -5.069 1.00 88.62 551 SER A O 1
ATOM 4530 N N . GLU A 1 552 ? 37.958 11.552 -4.429 1.00 91.69 552 GLU A N 1
ATOM 4531 C CA . GLU A 1 552 ? 37.771 11.308 -2.999 1.00 91.69 552 GLU A CA 1
ATOM 4532 C C . GLU A 1 552 ? 36.282 11.196 -2.647 1.00 91.69 552 GLU A C 1
ATOM 4534 O O . GLU A 1 552 ? 35.880 10.258 -1.959 1.00 91.69 552 GLU A O 1
ATOM 4539 N N . ARG A 1 553 ? 35.431 12.080 -3.190 1.00 89.25 553 ARG A N 1
ATOM 4540 C CA . ARG A 1 553 ? 33.971 11.991 -3.026 1.00 89.25 553 ARG A CA 1
ATOM 4541 C C . ARG A 1 553 ? 33.412 10.681 -3.586 1.00 89.25 553 ARG A C 1
ATOM 4543 O O . ARG A 1 553 ? 32.577 10.063 -2.934 1.00 89.25 553 ARG A O 1
ATOM 4550 N N . SER A 1 554 ? 33.890 10.234 -4.748 1.00 86.62 554 SER A N 1
ATOM 4551 C CA . SER A 1 554 ? 33.513 8.935 -5.319 1.00 86.62 554 SER A CA 1
ATOM 4552 C C . SER A 1 554 ? 33.959 7.765 -4.442 1.00 86.62 554 SER A C 1
ATOM 4554 O O . SER A 1 554 ? 33.253 6.764 -4.376 1.00 86.62 554 SER A O 1
ATOM 4556 N N . HIS A 1 555 ? 35.106 7.875 -3.766 1.00 89.81 555 HIS A N 1
ATOM 4557 C CA . HIS A 1 555 ? 35.593 6.826 -2.875 1.00 89.81 555 HIS A CA 1
ATOM 4558 C C . HIS A 1 555 ? 34.782 6.767 -1.572 1.00 89.81 555 HIS A C 1
ATOM 4560 O O . HIS A 1 555 ? 34.376 5.682 -1.172 1.00 89.81 555 HIS A O 1
ATOM 4566 N N . ARG A 1 556 ? 34.447 7.919 -0.970 1.00 90.38 556 ARG A N 1
ATOM 4567 C CA . ARG A 1 556 ? 33.547 7.994 0.199 1.00 90.38 556 ARG A CA 1
ATOM 4568 C C . ARG A 1 556 ? 32.165 7.398 -0.106 1.00 90.38 556 ARG A C 1
ATOM 4570 O O . ARG A 1 556 ? 31.692 6.566 0.659 1.00 90.38 556 ARG A O 1
ATOM 4577 N N . LEU A 1 557 ? 31.575 7.748 -1.254 1.00 82.06 557 LEU A N 1
ATOM 4578 C CA . LEU A 1 557 ? 30.292 7.190 -1.708 1.00 82.06 557 LEU A CA 1
ATOM 4579 C C . LEU A 1 557 ? 30.356 5.673 -1.957 1.00 82.06 557 LEU A C 1
ATOM 4581 O O . LEU A 1 557 ? 29.378 4.980 -1.689 1.00 82.06 557 LEU A O 1
ATOM 4585 N N . GLN A 1 558 ? 31.492 5.141 -2.425 1.00 88.00 558 GLN A N 1
ATOM 4586 C CA . GLN A 1 558 ? 31.689 3.691 -2.521 1.00 88.00 558 GLN A CA 1
ATOM 4587 C C . GLN A 1 558 ? 31.715 3.047 -1.127 1.00 88.00 558 GLN A C 1
ATOM 4589 O O . GLN A 1 558 ? 31.000 2.079 -0.904 1.00 88.00 558 GLN A O 1
ATOM 4594 N N . THR A 1 559 ? 32.447 3.616 -0.165 1.00 91.62 559 THR A N 1
ATOM 4595 C CA . THR A 1 559 ? 32.474 3.107 1.218 1.00 91.62 559 THR A CA 1
ATOM 4596 C C . THR A 1 559 ? 31.092 3.160 1.883 1.00 91.62 559 THR A C 1
ATOM 4598 O O . THR A 1 559 ? 30.723 2.249 2.621 1.00 91.62 559 THR A O 1
ATOM 4601 N N . GLU A 1 560 ? 30.299 4.202 1.623 1.00 87.50 560 GLU A N 1
ATOM 4602 C CA . GLU A 1 560 ? 28.908 4.309 2.089 1.00 87.50 560 GLU A CA 1
ATOM 4603 C C . GLU A 1 560 ? 28.006 3.231 1.458 1.00 87.50 560 GLU A C 1
ATOM 4605 O O . GLU A 1 560 ? 27.222 2.602 2.171 1.00 87.50 560 GLU A O 1
ATOM 4610 N N . LEU A 1 561 ? 28.164 2.954 0.158 1.00 85.19 561 LEU A N 1
ATOM 4611 C CA . LEU A 1 561 ? 27.458 1.881 -0.553 1.00 85.19 561 LEU A CA 1
ATOM 4612 C C . LEU A 1 561 ? 27.847 0.482 -0.042 1.00 85.19 561 LEU A C 1
ATOM 4614 O O . LEU A 1 561 ? 26.971 -0.362 0.164 1.00 85.19 561 LEU A O 1
ATOM 4618 N N . ASP A 1 562 ? 29.134 0.243 0.204 1.00 89.50 562 ASP A N 1
ATOM 4619 C CA . ASP A 1 562 ? 29.651 -1.024 0.732 1.00 89.50 562 ASP A CA 1
ATOM 4620 C C . ASP A 1 562 ? 29.126 -1.270 2.162 1.00 89.50 562 ASP A C 1
ATOM 4622 O O . ASP A 1 562 ? 28.643 -2.360 2.477 1.00 89.50 562 ASP A O 1
ATOM 4626 N N . ASN A 1 563 ? 29.117 -0.231 3.008 1.00 90.50 563 ASN A N 1
ATOM 4627 C CA . ASN A 1 563 ? 28.539 -0.279 4.357 1.00 90.50 563 ASN A CA 1
ATOM 4628 C C . ASN A 1 563 ? 27.021 -0.536 4.335 1.00 90.50 563 ASN A C 1
ATOM 4630 O O . ASN A 1 563 ? 26.524 -1.364 5.100 1.00 90.50 563 ASN A O 1
ATOM 4634 N N . ALA A 1 564 ? 26.275 0.141 3.454 1.00 83.12 564 ALA A N 1
ATOM 4635 C CA . ALA A 1 564 ? 24.836 -0.078 3.297 1.00 83.12 564 ALA A CA 1
ATOM 4636 C C . ALA A 1 564 ? 24.524 -1.508 2.815 1.00 83.12 564 ALA A C 1
ATOM 4638 O O . ALA A 1 564 ? 23.586 -2.136 3.306 1.00 83.12 564 ALA A O 1
ATOM 4639 N N . SER A 1 565 ? 25.351 -2.049 1.916 1.00 85.56 565 SER A N 1
ATOM 4640 C CA . SER A 1 565 ? 25.243 -3.430 1.426 1.00 85.56 565 SER A CA 1
ATOM 4641 C C . SER A 1 565 ? 25.513 -4.454 2.537 1.00 85.56 565 SER A C 1
ATOM 4643 O O . SER A 1 565 ? 24.777 -5.432 2.666 1.00 85.56 565 SER A O 1
ATOM 4645 N N . ALA A 1 566 ? 26.504 -4.206 3.400 1.00 90.06 566 ALA A N 1
ATOM 4646 C CA . ALA A 1 566 ? 26.785 -5.056 4.558 1.00 90.06 566 ALA A CA 1
ATOM 4647 C C . ALA A 1 566 ? 25.637 -5.056 5.590 1.00 90.06 566 ALA A C 1
ATOM 4649 O O . ALA A 1 566 ? 25.285 -6.111 6.125 1.00 90.06 566 ALA A O 1
ATOM 4650 N N . LEU A 1 567 ? 25.015 -3.896 5.838 1.00 86.38 567 LEU A N 1
ATOM 4651 C CA . LEU A 1 567 ? 23.836 -3.776 6.708 1.00 86.38 567 LEU A CA 1
ATOM 4652 C C . LEU A 1 567 ? 22.605 -4.485 6.121 1.00 86.38 567 LEU A C 1
ATOM 4654 O O . LEU A 1 567 ? 21.857 -5.124 6.867 1.00 86.38 567 LEU A O 1
ATOM 4658 N N . LEU A 1 568 ? 22.412 -4.424 4.798 1.00 83.44 568 LEU A N 1
ATOM 4659 C CA . LEU A 1 568 ? 21.366 -5.175 4.100 1.00 83.44 568 LEU A CA 1
ATOM 4660 C C . LEU A 1 568 ? 21.576 -6.687 4.263 1.00 83.44 568 LEU A C 1
ATOM 4662 O O . LEU A 1 568 ? 20.667 -7.373 4.727 1.00 83.44 568 LEU A O 1
ATOM 4666 N N . GLU A 1 569 ? 22.786 -7.191 4.000 1.00 88.56 569 GLU A N 1
ATOM 4667 C CA . GLU A 1 569 ? 23.131 -8.601 4.222 1.00 88.56 569 GLU A CA 1
ATOM 4668 C C . GLU A 1 569 ? 22.902 -9.045 5.680 1.00 88.56 569 GLU A C 1
ATOM 4670 O O . GLU A 1 569 ? 22.460 -10.170 5.924 1.00 88.56 569 GLU A O 1
ATOM 4675 N N . GLU A 1 570 ? 23.205 -8.205 6.677 1.00 90.38 570 GLU A N 1
ATOM 4676 C CA . GLU A 1 570 ? 22.943 -8.542 8.084 1.00 90.38 570 GLU A CA 1
ATOM 4677 C C . GLU A 1 570 ? 21.437 -8.581 8.396 1.00 90.38 570 GLU A C 1
ATOM 4679 O O . GLU A 1 570 ? 20.984 -9.447 9.152 1.00 90.38 570 GLU A O 1
ATOM 4684 N N . SER A 1 571 ? 20.653 -7.686 7.790 1.00 82.25 571 SER A N 1
ATOM 4685 C CA . SER A 1 571 ? 19.190 -7.664 7.892 1.00 82.25 571 SER A CA 1
ATOM 4686 C C . SER A 1 571 ? 18.560 -8.914 7.266 1.00 82.25 571 SER A C 1
ATOM 4688 O O . SER A 1 571 ? 17.774 -9.604 7.917 1.00 82.25 571 SER A O 1
ATOM 4690 N N . GLU A 1 572 ? 18.984 -9.300 6.060 1.00 86.25 572 GLU A N 1
ATOM 4691 C CA . GLU A 1 572 ? 18.544 -10.537 5.400 1.00 86.25 572 GLU A CA 1
ATOM 4692 C C . GLU A 1 572 ? 18.908 -11.781 6.226 1.00 86.25 572 GLU A C 1
ATOM 4694 O O . GLU A 1 572 ? 18.071 -12.660 6.446 1.00 86.25 572 GLU A O 1
ATOM 4699 N N . LYS A 1 573 ? 20.124 -11.835 6.788 1.00 89.56 573 LYS A N 1
ATOM 4700 C CA . LYS A 1 573 ? 20.556 -12.925 7.685 1.00 89.56 573 LYS A CA 1
ATOM 4701 C C . LYS A 1 573 ? 19.754 -12.978 8.991 1.00 89.56 573 LYS A C 1
ATOM 4703 O O . LYS A 1 573 ? 19.625 -14.063 9.562 1.00 89.56 573 LYS A O 1
ATOM 4708 N N . LYS A 1 574 ? 19.202 -11.856 9.471 1.00 90.12 574 LYS A N 1
ATOM 4709 C CA . LYS A 1 574 ? 18.241 -11.821 10.592 1.00 90.12 574 LYS A CA 1
ATOM 4710 C C . LYS A 1 574 ? 16.859 -12.305 10.146 1.00 90.12 574 LYS A C 1
ATOM 4712 O O . LYS A 1 574 ? 16.303 -13.178 10.806 1.00 90.12 574 LYS A O 1
ATOM 4717 N N . GLY A 1 575 ? 16.355 -11.845 9.000 1.00 84.88 575 GLY A N 1
ATOM 4718 C CA . GLY A 1 575 ? 15.088 -12.307 8.418 1.00 84.88 575 GLY A CA 1
ATOM 4719 C C . GLY A 1 575 ? 15.050 -13.823 8.194 1.00 84.88 575 GLY A C 1
ATOM 4720 O O . GLY A 1 575 ? 14.120 -14.491 8.636 1.00 84.88 575 GLY A O 1
ATOM 4721 N N . VAL A 1 576 ? 16.111 -14.400 7.620 1.00 88.44 576 VAL A N 1
ATOM 4722 C CA . VAL A 1 576 ? 16.240 -15.856 7.401 1.00 88.44 576 VAL A CA 1
ATOM 4723 C C . VAL A 1 576 ? 16.329 -16.654 8.713 1.00 88.44 576 VAL A C 1
ATOM 4725 O O . VAL A 1 576 ? 15.935 -17.821 8.741 1.00 88.44 576 VAL A O 1
ATOM 4728 N N . LYS A 1 577 ? 16.822 -16.061 9.811 1.00 88.81 577 LYS A N 1
ATOM 4729 C CA . LYS A 1 577 ? 16.764 -16.688 11.146 1.00 88.81 577 LYS A CA 1
ATOM 4730 C C . LYS A 1 577 ? 15.345 -16.661 11.707 1.00 88.81 577 LYS A C 1
ATOM 4732 O O . LYS A 1 577 ? 14.849 -17.715 12.090 1.00 88.81 577 LYS A O 1
ATOM 4737 N N . LEU A 1 578 ? 14.693 -15.498 11.687 1.00 84.62 578 LEU A N 1
ATOM 4738 C CA . LEU A 1 578 ? 13.331 -15.320 12.197 1.00 84.62 578 LEU A CA 1
ATOM 4739 C C . LEU A 1 578 ? 12.316 -16.188 11.440 1.00 84.62 578 LEU A C 1
ATOM 4741 O O . LEU A 1 578 ? 11.475 -16.815 12.074 1.00 84.62 578 LEU A O 1
ATOM 4745 N N . ALA A 1 579 ? 12.446 -16.319 10.115 1.00 85.06 579 ALA A N 1
ATOM 4746 C CA . ALA A 1 579 ? 11.641 -17.251 9.321 1.00 85.06 579 ALA A CA 1
ATOM 4747 C C . ALA A 1 579 ? 11.803 -18.703 9.813 1.00 85.06 579 ALA A C 1
ATOM 4749 O O . ALA A 1 579 ? 10.820 -19.360 10.135 1.00 85.06 579 ALA A O 1
ATOM 4750 N N . LYS A 1 580 ? 13.045 -19.169 10.006 1.00 91.00 580 LYS A N 1
ATOM 4751 C CA . LYS A 1 580 ? 13.337 -20.520 10.525 1.00 91.00 580 LYS A CA 1
ATOM 4752 C C . LYS A 1 580 ? 12.931 -20.733 11.986 1.00 91.00 580 LYS A C 1
ATOM 4754 O O . LYS A 1 580 ? 12.855 -21.877 12.434 1.00 91.00 580 LYS A O 1
ATOM 4759 N N . GLU A 1 581 ? 12.728 -19.668 12.752 1.00 88.81 581 GLU A N 1
ATOM 4760 C CA . GLU A 1 581 ? 12.174 -19.730 14.107 1.00 88.81 581 GLU A CA 1
ATOM 4761 C C . GLU A 1 581 ? 10.642 -19.762 14.073 1.00 88.81 581 GLU A C 1
ATOM 4763 O O . GLU A 1 581 ? 10.053 -20.566 14.794 1.00 88.81 581 GLU A O 1
ATOM 4768 N N . ALA A 1 582 ? 10.006 -19.013 13.166 1.00 85.44 582 ALA A N 1
ATOM 4769 C CA . ALA A 1 582 ? 8.578 -19.121 12.877 1.00 85.44 582 ALA A CA 1
ATOM 4770 C C . ALA A 1 582 ? 8.205 -20.524 12.363 1.00 85.44 582 ALA A C 1
ATOM 4772 O O . ALA A 1 582 ? 7.298 -21.135 12.921 1.00 85.44 582 ALA A O 1
ATOM 4773 N N . ASP A 1 583 ? 8.955 -21.092 11.411 1.00 88.12 583 ASP A N 1
ATOM 4774 C CA . ASP A 1 583 ? 8.760 -22.465 10.911 1.00 88.12 583 ASP A CA 1
ATOM 4775 C C . ASP A 1 583 ? 8.803 -23.498 12.054 1.00 88.12 583 ASP A C 1
ATOM 4777 O O . ASP A 1 583 ? 7.960 -24.390 12.147 1.00 88.12 583 ASP A O 1
ATOM 4781 N N . LYS A 1 584 ? 9.767 -23.358 12.977 1.00 88.44 584 LYS A N 1
ATOM 4782 C CA . LYS A 1 584 ? 9.903 -24.232 14.157 1.00 88.44 584 LYS A CA 1
ATOM 4783 C C . LYS A 1 584 ? 8.774 -24.055 15.166 1.00 88.44 584 LYS A C 1
ATOM 4785 O O . LYS A 1 584 ? 8.382 -25.030 15.803 1.00 88.44 584 LYS A O 1
ATOM 4790 N N . LEU A 1 585 ? 8.283 -22.832 15.360 1.00 84.12 585 LEU A N 1
ATOM 4791 C CA . LEU A 1 585 ? 7.135 -22.566 16.228 1.00 84.12 585 LEU A CA 1
ATOM 4792 C C . LEU A 1 585 ? 5.843 -23.107 15.607 1.00 84.12 585 LEU A C 1
ATOM 4794 O O . LEU A 1 585 ? 5.037 -23.689 16.325 1.00 84.12 585 LEU A O 1
ATOM 4798 N N . ASN A 1 586 ? 5.689 -23.005 14.286 1.00 83.62 586 ASN A N 1
ATOM 4799 C CA . ASN A 1 586 ? 4.550 -23.552 13.556 1.00 83.62 586 ASN A CA 1
ATOM 4800 C C . ASN A 1 586 ? 4.556 -25.091 13.555 1.00 83.62 586 ASN A C 1
ATOM 4802 O O . ASN A 1 586 ? 3.517 -25.697 13.791 1.00 83.62 586 ASN A O 1
ATOM 4806 N N . SER A 1 587 ? 5.727 -25.725 13.403 1.00 87.25 587 SER A N 1
ATOM 4807 C CA . SER A 1 587 ? 5.889 -27.176 13.605 1.00 87.25 587 SER A CA 1
ATOM 4808 C C . SER A 1 587 ? 5.467 -27.590 15.016 1.00 87.25 587 SER A C 1
ATOM 4810 O O . SER A 1 587 ? 4.640 -28.477 15.158 1.00 87.25 587 SER A O 1
ATOM 4812 N N . LYS A 1 588 ? 5.947 -26.899 16.061 1.00 85.25 588 LYS A N 1
ATOM 4813 C CA . LYS A 1 588 ? 5.547 -27.181 17.453 1.00 85.25 588 LYS A CA 1
ATOM 4814 C C . LYS A 1 588 ? 4.059 -26.958 17.722 1.00 85.25 588 LYS A C 1
ATOM 4816 O O . LYS A 1 588 ? 3.495 -27.620 18.590 1.00 85.25 588 LYS A O 1
ATOM 4821 N N . LEU A 1 589 ? 3.438 -26.001 17.031 1.00 85.12 589 LEU A N 1
ATOM 4822 C CA . LEU A 1 589 ? 1.998 -25.779 17.104 1.00 85.12 589 LEU A CA 1
ATOM 4823 C C . LEU A 1 589 ? 1.255 -26.973 16.497 1.00 85.12 589 LEU A C 1
ATOM 4825 O O . LEU A 1 589 ? 0.392 -27.527 17.169 1.00 85.12 589 LEU A O 1
ATOM 4829 N N . GLN A 1 590 ? 1.654 -27.425 15.304 1.00 89.38 590 GLN A N 1
ATOM 4830 C CA . GLN A 1 590 ? 1.101 -28.625 14.673 1.00 89.38 590 GLN A CA 1
ATOM 4831 C C . GLN A 1 590 ? 1.305 -29.878 15.544 1.00 89.38 590 GLN A C 1
ATOM 4833 O O . GLN A 1 590 ? 0.332 -30.578 15.807 1.00 89.38 590 GLN A O 1
ATOM 4838 N N . ASP A 1 591 ? 2.515 -30.113 16.068 1.00 87.88 591 ASP A N 1
ATOM 4839 C CA . ASP A 1 591 ? 2.814 -31.233 16.978 1.00 87.88 591 ASP A CA 1
ATOM 4840 C C . ASP A 1 591 ? 1.844 -31.245 18.181 1.00 87.88 591 ASP A C 1
ATOM 4842 O O . ASP A 1 591 ? 1.335 -32.291 18.584 1.00 87.88 591 ASP A O 1
ATOM 4846 N N . SER A 1 592 ? 1.555 -30.064 18.743 1.00 82.75 592 SER A N 1
ATOM 4847 C CA . SER A 1 592 ? 0.630 -29.871 19.868 1.00 82.75 592 SER A CA 1
ATOM 4848 C C . SER A 1 592 ? -0.843 -30.061 19.473 1.00 82.75 592 SER A C 1
ATOM 4850 O O . SER A 1 592 ? -1.630 -30.627 20.236 1.00 82.75 592 SER A O 1
ATOM 4852 N N . GLU A 1 593 ? -1.238 -29.638 18.270 1.00 82.06 593 GLU A N 1
ATOM 4853 C CA . GLU A 1 593 ? -2.587 -29.869 17.746 1.00 82.06 593 GLU A CA 1
ATOM 4854 C C . GLU A 1 593 ? -2.847 -31.341 17.413 1.00 82.06 593 GLU A C 1
ATOM 4856 O O . GLU A 1 593 ? -3.949 -31.828 17.674 1.00 82.06 593 GLU A O 1
ATOM 4861 N N . GLU A 1 594 ? -1.854 -32.062 16.892 1.00 87.94 594 GLU A N 1
ATOM 4862 C CA . GLU A 1 594 ? -1.919 -33.512 16.682 1.00 87.94 594 GLU A CA 1
ATOM 4863 C C . GLU A 1 594 ? -1.991 -34.259 18.023 1.00 87.94 594 GLU A C 1
ATOM 4865 O O . GLU A 1 594 ? -2.840 -35.140 18.186 1.00 87.94 594 GLU A O 1
ATOM 4870 N N . LEU A 1 595 ? -1.208 -33.848 19.031 1.00 84.81 595 LEU A N 1
ATOM 4871 C CA . LEU A 1 595 ? -1.289 -34.416 20.384 1.00 84.81 595 LEU A CA 1
ATOM 4872 C C . LEU A 1 595 ? -2.685 -34.215 21.002 1.00 84.81 595 LEU A C 1
ATOM 4874 O O . LEU A 1 595 ? -3.279 -35.159 21.520 1.00 84.81 595 LEU A O 1
ATOM 4878 N N . ARG A 1 596 ? -3.253 -33.007 20.877 1.00 84.88 596 ARG A N 1
ATOM 4879 C CA . ARG A 1 596 ? -4.611 -32.667 21.342 1.00 84.88 596 ARG A CA 1
ATOM 4880 C C . ARG A 1 596 ? -5.700 -33.457 20.606 1.00 84.88 596 ARG A C 1
ATOM 4882 O O . ARG A 1 596 ? -6.722 -33.809 21.204 1.00 84.88 596 ARG A O 1
ATOM 4889 N N . GLN A 1 597 ? -5.514 -33.736 19.315 1.00 87.31 597 GLN A N 1
ATOM 4890 C CA . GLN A 1 597 ? -6.416 -34.602 18.551 1.00 87.31 597 GLN A CA 1
ATOM 4891 C C . GLN A 1 597 ? -6.340 -36.053 19.039 1.00 87.31 597 GLN A C 1
ATOM 4893 O O . GLN A 1 597 ? -7.385 -36.681 19.219 1.00 87.31 597 GLN A O 1
ATOM 4898 N N . GLU A 1 598 ? -5.145 -36.566 19.333 1.00 87.31 598 GLU A N 1
ATOM 4899 C CA . GLU A 1 598 ? -4.976 -37.919 19.867 1.00 87.31 598 GLU A CA 1
ATOM 4900 C C . GLU A 1 598 ? -5.532 -38.058 21.294 1.00 87.31 598 GLU A C 1
ATOM 4902 O O . GLU A 1 598 ? -6.261 -39.014 21.561 1.00 87.31 598 GLU A O 1
ATOM 4907 N N . GLU A 1 599 ? -5.321 -37.082 22.184 1.00 81.44 599 GLU A N 1
ATOM 4908 C CA . GLU A 1 599 ? -5.994 -37.033 23.495 1.00 81.44 599 GLU A CA 1
ATOM 4909 C C . GLU A 1 599 ? -7.522 -37.021 23.349 1.00 81.44 599 GLU A C 1
ATOM 4911 O O . GLU A 1 599 ? -8.233 -37.728 24.067 1.00 81.44 599 GLU A O 1
ATOM 4916 N N . THR A 1 600 ? -8.049 -36.263 22.382 1.00 84.25 600 THR A N 1
ATOM 4917 C CA . THR A 1 600 ? -9.491 -36.231 22.091 1.00 84.25 600 THR A CA 1
ATOM 4918 C C . THR A 1 600 ? -9.986 -37.594 21.595 1.00 84.25 600 THR A C 1
ATOM 4920 O O . THR A 1 600 ? -11.041 -38.062 22.033 1.00 84.25 600 THR A O 1
ATOM 4923 N N . ARG A 1 601 ? -9.215 -38.279 20.741 1.00 89.62 601 ARG A N 1
ATOM 4924 C CA . ARG A 1 601 ? -9.525 -39.628 20.243 1.00 89.62 601 ARG A CA 1
ATOM 4925 C C . ARG A 1 601 ? -9.483 -40.674 21.360 1.00 89.62 601 ARG A C 1
ATOM 4927 O O . ARG A 1 601 ? -10.386 -41.505 21.445 1.00 89.62 601 ARG A O 1
ATOM 4934 N N . GLN A 1 602 ? -8.499 -40.603 22.255 1.00 85.62 602 GLN A N 1
ATOM 4935 C CA . GLN A 1 602 ? -8.400 -41.473 23.430 1.00 85.62 602 GLN A CA 1
ATOM 4936 C C . GLN A 1 602 ? -9.549 -41.222 24.414 1.00 85.62 602 GLN A C 1
ATOM 4938 O O . GLN A 1 602 ? -10.177 -42.177 24.867 1.00 85.62 602 GLN A O 1
ATOM 4943 N N . LYS A 1 603 ? -9.909 -39.959 24.671 1.00 87.56 603 LYS A N 1
ATOM 4944 C CA . LYS A 1 603 ? -11.068 -39.584 25.496 1.00 87.56 603 LYS A CA 1
ATOM 4945 C C . LYS A 1 603 ? -12.390 -40.103 24.921 1.00 87.56 603 LYS A C 1
ATOM 4947 O O . LYS A 1 603 ? -13.227 -40.587 25.680 1.00 87.56 603 LYS A O 1
ATOM 4952 N N . LEU A 1 604 ? -12.576 -40.043 23.600 1.00 83.69 604 LEU A N 1
ATOM 4953 C CA . LEU A 1 604 ? -13.742 -40.629 22.926 1.00 83.69 604 LEU A CA 1
ATOM 4954 C C . LEU A 1 604 ? -13.770 -42.159 23.056 1.00 83.69 60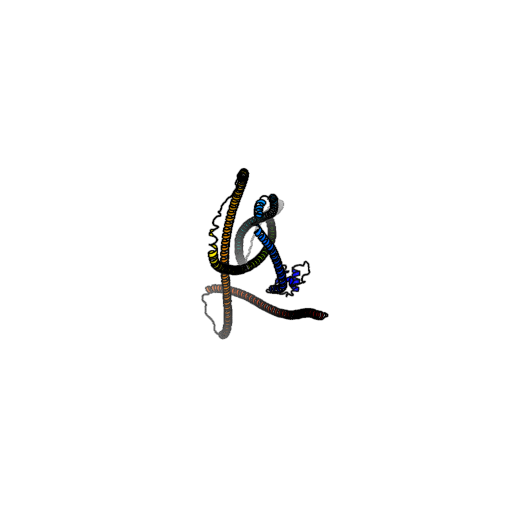4 LEU A C 1
ATOM 4956 O O . LEU A 1 604 ? -14.823 -42.721 23.346 1.00 83.69 604 LEU A O 1
ATOM 4960 N N . ASN A 1 605 ? -12.622 -42.826 22.910 1.00 87.06 605 ASN A N 1
ATOM 4961 C CA . ASN A 1 605 ? -12.508 -44.281 23.048 1.00 87.06 605 ASN A CA 1
ATOM 4962 C C . ASN A 1 605 ? -12.807 -44.743 24.491 1.00 87.06 605 ASN A C 1
ATOM 4964 O O . ASN A 1 605 ? -13.648 -45.615 24.704 1.00 87.06 605 ASN A O 1
ATOM 4968 N N . LEU A 1 606 ? -12.225 -44.073 25.493 1.00 83.94 606 LEU A N 1
ATOM 4969 C CA . LEU A 1 606 ? -12.530 -44.287 26.914 1.00 83.94 606 LEU A CA 1
ATOM 4970 C C . LEU A 1 606 ? -14.008 -44.009 27.233 1.00 83.94 606 LEU A C 1
ATOM 4972 O O . LEU A 1 606 ? -14.632 -44.780 27.954 1.00 83.94 606 LEU A O 1
ATOM 4976 N N . SER A 1 607 ? -14.608 -42.962 26.656 1.00 84.12 607 SER A N 1
ATOM 4977 C CA . SER A 1 607 ? -16.049 -42.700 26.798 1.00 84.12 607 SER A CA 1
ATOM 4978 C C . SER A 1 607 ? -16.923 -43.771 26.130 1.00 84.12 607 SER A C 1
ATOM 4980 O O . SER A 1 607 ? -18.058 -43.969 26.564 1.00 84.12 607 SER A O 1
ATOM 4982 N N . GLY A 1 608 ? -16.425 -44.450 25.094 1.00 85.31 608 GLY A N 1
ATOM 4983 C CA . GLY A 1 608 ? -17.063 -45.622 24.494 1.00 85.31 608 GLY A CA 1
ATOM 4984 C C . GLY A 1 608 ? -16.999 -46.839 25.417 1.00 85.31 608 GLY A C 1
ATOM 4985 O O . GLY A 1 608 ? -18.025 -47.464 25.668 1.00 85.31 608 GLY A O 1
ATOM 4986 N N . GLN A 1 609 ? -15.825 -47.118 25.992 1.00 85.25 609 GLN A N 1
ATOM 4987 C CA . GLN A 1 609 ? -15.639 -48.190 26.977 1.00 85.25 609 GLN A CA 1
ATOM 4988 C C . GLN A 1 609 ? -16.482 -47.975 28.241 1.00 85.25 609 GLN A C 1
ATOM 4990 O O . GLN A 1 609 ? -17.104 -48.918 28.717 1.00 85.25 609 GLN A O 1
ATOM 4995 N N . ILE A 1 610 ? -16.569 -46.739 28.748 1.00 84.50 610 ILE A N 1
ATOM 4996 C CA . ILE A 1 610 ? -17.442 -46.395 29.881 1.00 84.50 610 ILE A CA 1
ATOM 4997 C C . ILE A 1 610 ? -18.903 -46.696 29.535 1.00 84.50 610 ILE A C 1
ATOM 4999 O O . ILE A 1 610 ? -19.547 -47.413 30.290 1.00 84.50 610 ILE A O 1
ATOM 5003 N N . ARG A 1 611 ? -19.404 -46.261 28.369 1.00 86.12 611 ARG A N 1
ATOM 5004 C CA . ARG A 1 611 ? -20.775 -46.583 27.930 1.00 86.12 611 ARG A CA 1
ATOM 5005 C C . ARG A 1 611 ? -21.023 -48.081 27.785 1.00 86.12 611 ARG A C 1
ATOM 5007 O O . ARG A 1 611 ? -22.108 -48.545 28.113 1.00 86.12 611 ARG A O 1
ATOM 5014 N N . GLN A 1 612 ? -20.042 -48.837 27.296 1.00 85.56 612 GLN A N 1
ATOM 5015 C CA . GLN A 1 612 ? -20.165 -50.288 27.196 1.00 85.56 612 GLN A CA 1
ATOM 5016 C C . GLN A 1 612 ? -20.267 -50.929 28.591 1.00 85.56 612 GLN A C 1
ATOM 5018 O O . GLN A 1 612 ? -21.177 -51.717 28.825 1.00 85.56 612 GLN A O 1
ATOM 5023 N N . LEU A 1 613 ? -19.418 -50.519 29.538 1.00 83.44 613 LEU A N 1
ATOM 5024 C CA . LEU A 1 613 ? -19.480 -50.965 30.935 1.00 83.44 613 LEU A CA 1
ATOM 5025 C C . LEU A 1 613 ? -20.757 -50.494 31.656 1.00 83.44 613 LEU A C 1
ATOM 5027 O O . LEU A 1 613 ? -21.252 -51.189 32.536 1.00 83.44 613 LEU A O 1
ATOM 5031 N N . GLU A 1 614 ? -21.320 -49.339 31.294 1.00 84.00 614 GLU A N 1
ATOM 5032 C CA . GLU A 1 614 ? -22.614 -48.861 31.800 1.00 84.00 614 GLU A CA 1
ATOM 5033 C C . GLU A 1 614 ? -23.779 -49.720 31.289 1.00 84.00 614 GLU A C 1
ATOM 5035 O O . GLU A 1 614 ? -24.671 -50.042 32.073 1.00 84.00 614 GLU A O 1
ATOM 5040 N N . VAL A 1 615 ? -23.750 -50.143 30.019 1.00 88.44 615 VAL A N 1
ATOM 5041 C CA . VAL A 1 615 ? -24.725 -51.090 29.447 1.00 88.44 615 VAL A CA 1
ATOM 5042 C C . VAL A 1 615 ? -24.574 -52.479 30.070 1.00 88.44 615 VAL A C 1
ATOM 5044 O O . VAL A 1 615 ? -25.573 -53.052 30.492 1.00 88.44 615 VAL A O 1
ATOM 5047 N N . GLU A 1 616 ? -23.348 -52.991 30.208 1.00 85.69 616 GLU A N 1
ATOM 5048 C CA . GLU A 1 616 ? -23.067 -54.268 30.883 1.00 85.69 616 GLU A CA 1
ATOM 5049 C C . GLU A 1 616 ? -23.483 -54.230 32.367 1.00 85.69 616 GLU A C 1
ATOM 5051 O O . GLU A 1 616 ? -24.017 -55.207 32.887 1.00 85.69 616 GLU A O 1
ATOM 5056 N N . ARG A 1 617 ? -23.335 -53.086 33.053 1.00 87.50 617 ARG A N 1
ATOM 5057 C CA . ARG A 1 617 ? -23.887 -52.883 34.404 1.00 87.50 617 ARG A CA 1
ATOM 5058 C C . ARG A 1 617 ? -25.417 -52.848 34.399 1.00 87.50 617 ARG A C 1
ATOM 5060 O O . ARG A 1 617 ? -26.018 -53.333 35.350 1.00 87.50 617 ARG A O 1
ATOM 5067 N N . SER A 1 618 ? -26.046 -52.263 33.378 1.00 83.44 618 SER A N 1
ATOM 5068 C CA . SER A 1 618 ? -27.509 -52.193 33.271 1.00 83.44 618 SER A CA 1
ATOM 5069 C C . SER A 1 618 ? -28.117 -53.579 33.093 1.00 83.44 618 SER A C 1
ATOM 5071 O O . SER A 1 618 ? -29.007 -53.939 33.853 1.00 83.44 618 SER A O 1
ATOM 5073 N N . THR A 1 619 ? -27.587 -54.398 32.181 1.00 85.19 619 THR A N 1
ATOM 5074 C CA . THR A 1 619 ? -28.084 -55.768 31.985 1.00 85.19 619 THR A CA 1
ATOM 5075 C C . THR A 1 619 ? -27.776 -56.678 33.173 1.00 85.19 619 THR A C 1
ATOM 5077 O O . THR A 1 619 ? -28.592 -57.530 33.500 1.00 85.19 619 THR A O 1
ATOM 5080 N N . LEU A 1 620 ? -26.658 -56.480 33.886 1.00 81.94 620 LEU A N 1
ATOM 5081 C CA . LEU A 1 620 ? -26.404 -57.180 35.155 1.00 81.94 620 LEU A CA 1
ATOM 5082 C C . LEU A 1 620 ? -27.356 -56.750 36.285 1.00 81.94 620 LEU A C 1
ATOM 5084 O O . LEU A 1 620 ? -27.679 -57.574 37.136 1.00 81.94 620 LEU A O 1
ATOM 5088 N N . LEU A 1 621 ? -27.817 -55.494 36.299 1.00 85.06 621 LEU A N 1
ATOM 5089 C CA . LEU A 1 621 ? -28.839 -55.021 37.241 1.00 85.06 621 LEU A CA 1
ATOM 5090 C C . LEU A 1 621 ? -30.228 -55.556 36.878 1.00 85.06 621 LEU A C 1
ATOM 5092 O O . LEU A 1 621 ? -30.913 -56.049 37.763 1.00 85.06 621 LEU A O 1
ATOM 5096 N N . GLU A 1 622 ? -30.609 -55.547 35.600 1.00 82.19 622 GLU A N 1
ATOM 5097 C CA . GLU A 1 622 ? -31.841 -56.189 35.113 1.00 82.19 622 GLU A CA 1
ATOM 5098 C C . GLU A 1 622 ? -31.849 -57.685 35.465 1.00 82.19 622 GLU A C 1
ATOM 5100 O O . GLU A 1 622 ? -32.824 -58.179 36.024 1.00 82.19 622 GLU A O 1
ATOM 5105 N N . GLN A 1 623 ? -30.732 -58.392 35.256 1.00 80.38 623 GLN A N 1
ATOM 5106 C CA . GLN A 1 623 ? -30.595 -59.797 35.645 1.00 80.38 623 GLN A CA 1
ATOM 5107 C C . GLN A 1 623 ? -30.670 -59.994 37.171 1.00 80.38 623 GLN A C 1
ATOM 5109 O O . GLN A 1 623 ? -31.255 -60.974 37.628 1.00 80.38 623 GLN A O 1
ATOM 5114 N N . GLN A 1 624 ? -30.122 -59.070 37.974 1.00 81.38 624 GLN A N 1
ATOM 5115 C CA . GLN A 1 624 ? -30.283 -59.097 39.432 1.00 81.38 624 GLN A CA 1
ATOM 5116 C C . GLN A 1 624 ? -31.740 -58.840 39.841 1.00 81.38 624 GLN A C 1
ATOM 5118 O O . GLN A 1 624 ? -32.213 -59.483 40.773 1.00 81.38 624 GLN A O 1
ATOM 5123 N N . GLU A 1 625 ? -32.460 -57.932 39.183 1.00 81.75 625 GLU A N 1
ATOM 5124 C CA . GLU A 1 625 ? -33.874 -57.667 39.470 1.00 81.75 625 GLU A CA 1
ATOM 5125 C C . GLU A 1 625 ? -34.770 -58.844 39.053 1.00 81.75 625 GLU A C 1
ATOM 5127 O O . GLU A 1 625 ? -35.680 -59.198 39.804 1.00 81.75 625 GLU A O 1
ATOM 5132 N N . GLU A 1 626 ? -34.467 -59.523 37.941 1.00 79.56 626 GLU A N 1
ATOM 5133 C CA . GLU A 1 626 ? -35.092 -60.796 37.556 1.00 79.56 626 GLU A CA 1
ATOM 5134 C C . GLU A 1 626 ? -34.827 -61.901 38.594 1.00 79.56 626 GLU A C 1
ATOM 5136 O O . GLU A 1 626 ? -35.772 -62.559 39.036 1.00 79.56 626 GLU A O 1
ATOM 5141 N N . ASP A 1 627 ? -33.576 -62.086 39.036 1.00 76.12 627 ASP A N 1
ATOM 5142 C CA . ASP A 1 627 ? -33.216 -63.062 40.076 1.00 76.12 627 ASP A CA 1
ATOM 5143 C C . ASP A 1 627 ? -33.819 -62.692 41.444 1.00 76.12 627 ASP A C 1
ATOM 5145 O O . ASP A 1 627 ? -34.253 -63.573 42.191 1.00 76.12 627 ASP A O 1
ATOM 5149 N N . GLU A 1 628 ? -33.906 -61.405 41.789 1.00 80.00 628 GLU A N 1
ATOM 5150 C CA . GLU A 1 628 ? -34.564 -60.931 43.007 1.00 80.00 628 GLU A CA 1
ATOM 5151 C C . GLU A 1 628 ? -36.084 -61.066 42.936 1.00 80.00 628 GLU A C 1
ATOM 5153 O O . GLU A 1 628 ? -36.693 -61.399 43.952 1.00 80.00 628 GLU A O 1
ATOM 5158 N N . GLU A 1 629 ? -36.733 -60.868 41.788 1.00 79.69 629 GLU A N 1
ATOM 5159 C CA . GLU A 1 629 ? -38.166 -61.128 41.647 1.00 79.69 629 GLU A CA 1
ATOM 5160 C C . GLU A 1 629 ? -38.461 -62.636 41.611 1.00 79.69 629 GLU A C 1
ATOM 5162 O O . GLU A 1 629 ? -39.381 -63.092 42.298 1.00 79.69 629 GLU A O 1
ATOM 5167 N N . ALA A 1 630 ? -37.646 -63.442 40.927 1.00 76.31 630 ALA A N 1
ATOM 5168 C CA . ALA A 1 630 ? -37.708 -64.901 40.999 1.00 76.31 630 ALA A CA 1
ATOM 5169 C C . ALA A 1 630 ? -37.529 -65.386 42.447 1.00 76.31 630 ALA A C 1
ATOM 5171 O O . ALA A 1 630 ? -38.322 -66.200 42.934 1.00 76.31 630 ALA A O 1
ATOM 5172 N N . ARG A 1 631 ? -36.566 -64.817 43.181 1.00 77.50 631 ARG A N 1
ATOM 5173 C CA . ARG A 1 631 ? -36.346 -65.079 44.605 1.00 77.50 631 ARG A CA 1
ATOM 5174 C C . ARG A 1 631 ? -37.498 -64.592 45.477 1.00 77.50 631 ARG A C 1
ATOM 5176 O O . ARG A 1 631 ? -37.928 -65.350 46.336 1.00 77.50 631 ARG A O 1
ATOM 5183 N N . ARG A 1 632 ? -38.050 -63.394 45.269 1.00 78.94 632 ARG A N 1
ATOM 5184 C CA . ARG A 1 632 ? -39.222 -62.885 46.012 1.00 78.94 632 ARG A CA 1
ATOM 5185 C C . ARG A 1 632 ? -40.467 -63.720 45.722 1.00 78.94 632 ARG A C 1
ATOM 5187 O O . ARG A 1 632 ? -41.309 -63.877 46.599 1.00 78.94 632 ARG A O 1
ATOM 5194 N N . ASN A 1 633 ? -40.599 -64.289 44.527 1.00 74.19 633 ASN A N 1
ATOM 5195 C CA . ASN A 1 633 ? -41.694 -65.195 44.183 1.00 74.19 633 ASN A CA 1
ATOM 5196 C C . ASN A 1 633 ? -41.483 -66.602 44.771 1.00 74.19 633 ASN A C 1
ATOM 5198 O O . ASN A 1 633 ? -42.446 -67.188 45.271 1.00 74.19 633 ASN A O 1
ATOM 5202 N N . LEU A 1 634 ? -40.243 -67.097 44.843 1.00 66.44 634 LEU A N 1
ATOM 5203 C CA . LEU A 1 634 ? -39.877 -68.274 45.641 1.00 66.44 634 LEU A CA 1
ATOM 5204 C C . LEU A 1 634 ? -40.103 -68.043 47.143 1.00 66.44 634 LEU A C 1
ATOM 5206 O O . LEU A 1 634 ? -40.674 -68.904 47.799 1.00 66.44 634 LEU A O 1
ATOM 5210 N N . GLU A 1 635 ? -39.741 -66.881 47.689 1.00 62.97 635 GLU A N 1
ATOM 5211 C CA . GLU A 1 635 ? -39.962 -66.511 49.092 1.00 62.97 635 GLU A CA 1
ATOM 5212 C C . GLU A 1 635 ? -41.454 -66.308 49.399 1.00 62.97 635 GLU A C 1
ATOM 5214 O O . GLU A 1 635 ? -41.894 -66.732 50.460 1.00 62.97 635 GLU A O 1
ATOM 5219 N N . LYS A 1 636 ? -42.279 -65.792 48.474 1.00 64.94 636 LYS A N 1
ATOM 5220 C CA . LYS A 1 636 ? -43.753 -65.800 48.607 1.00 64.94 636 LYS A CA 1
ATOM 5221 C C . LYS A 1 636 ? -44.318 -67.225 48.614 1.00 64.94 636 LYS A C 1
ATOM 5223 O O . LYS A 1 636 ? -45.194 -67.531 49.425 1.00 64.94 636 LYS A O 1
ATOM 5228 N N . GLN A 1 637 ? -43.819 -68.118 47.753 1.00 56.75 637 GLN A N 1
ATOM 5229 C CA . GLN A 1 637 ? -44.195 -69.540 47.779 1.00 56.75 637 GLN A CA 1
ATOM 5230 C C . GLN A 1 637 ? -43.747 -70.209 49.092 1.00 56.75 637 GLN A C 1
ATOM 5232 O O . GLN A 1 637 ? -44.521 -70.954 49.693 1.00 56.75 637 GLN A O 1
ATOM 5237 N N . LEU A 1 638 ? -42.558 -69.871 49.601 1.00 50.72 638 LEU A N 1
ATOM 5238 C CA . LEU A 1 638 ? -42.051 -70.339 50.891 1.00 50.72 638 LEU A CA 1
ATOM 5239 C C . LEU A 1 638 ? -42.879 -69.799 52.062 1.00 50.72 638 LEU A C 1
ATOM 5241 O O . LEU A 1 638 ? -43.261 -70.578 52.924 1.00 50.72 638 LEU A O 1
ATOM 5245 N N . GLN A 1 639 ? -43.231 -68.512 52.076 1.00 52.31 639 GLN A N 1
ATOM 5246 C CA . GLN A 1 639 ? -44.088 -67.887 53.092 1.00 52.31 639 GLN A CA 1
ATOM 5247 C C . GLN A 1 639 ? -45.502 -68.480 53.087 1.00 52.31 639 GLN A C 1
ATOM 5249 O O . GLN A 1 639 ? -46.067 -68.711 54.154 1.00 52.31 639 GLN A O 1
ATOM 5254 N N . THR A 1 640 ? -46.039 -68.833 51.915 1.00 51.00 640 THR A N 1
ATOM 5255 C CA . THR A 1 640 ? -47.317 -69.563 51.792 1.00 51.00 640 THR A CA 1
ATOM 5256 C C . THR A 1 640 ? -47.253 -70.954 52.449 1.00 51.00 640 THR A C 1
ATOM 5258 O O . THR A 1 640 ? -48.264 -71.451 52.938 1.00 51.00 640 THR A O 1
ATOM 5261 N N . VAL A 1 641 ? -46.062 -71.562 52.531 1.00 48.66 641 VAL A N 1
ATOM 5262 C CA . VAL A 1 641 ? -45.793 -72.830 53.242 1.00 48.66 641 VAL A CA 1
ATOM 5263 C C . VAL A 1 641 ? -45.348 -72.610 54.703 1.00 48.66 641 VAL A C 1
ATOM 5265 O O . VAL A 1 641 ? -45.550 -73.479 55.549 1.00 48.66 641 VAL A O 1
ATOM 5268 N N . GLN A 1 642 ? -44.764 -71.454 55.033 1.00 38.41 642 GLN A N 1
ATOM 5269 C CA . GLN A 1 642 ? -44.196 -71.131 56.349 1.00 38.41 642 GLN A CA 1
ATOM 5270 C C . GLN A 1 642 ? -45.126 -70.312 57.257 1.00 38.41 642 GLN A C 1
ATOM 5272 O O . GLN A 1 642 ? -44.825 -70.171 58.443 1.00 38.41 642 GLN A O 1
ATOM 5277 N N . ALA A 1 643 ? -46.300 -69.887 56.779 1.00 40.91 643 ALA A N 1
ATOM 5278 C CA . ALA A 1 643 ? -47.396 -69.310 57.572 1.00 40.91 643 ALA A CA 1
ATOM 5279 C C . ALA A 1 643 ? -48.053 -70.315 58.558 1.00 40.91 643 ALA A C 1
ATOM 5281 O O . ALA A 1 643 ? -49.253 -70.264 58.831 1.00 40.91 643 ALA A O 1
ATOM 5282 N N . GLN A 1 644 ? -47.271 -71.261 59.087 1.00 33.53 644 GLN A N 1
ATOM 5283 C CA . GLN A 1 644 ? -47.716 -72.358 59.942 1.00 33.53 644 GLN A CA 1
ATOM 5284 C C . GLN A 1 644 ? -46.718 -72.709 61.068 1.00 33.53 644 GLN A C 1
ATOM 5286 O O . GLN A 1 644 ? -46.752 -73.815 61.611 1.00 33.53 644 GLN A O 1
ATOM 5291 N N . LYS A 1 645 ? -45.865 -71.758 61.483 1.00 28.95 645 LYS A N 1
ATOM 5292 C CA . LYS A 1 645 ? -45.195 -71.774 62.801 1.00 28.95 645 LYS A CA 1
ATOM 5293 C C . LYS A 1 645 ? -45.022 -70.361 63.380 1.00 28.95 645 LYS A C 1
ATOM 5295 O O . LYS A 1 645 ? -45.270 -69.376 62.696 1.00 28.95 645 LYS A O 1
ATOM 5300 N N . LYS A 1 646 ? -44.723 -70.284 64.680 1.00 28.88 646 LYS A N 1
ATOM 5301 C CA . LYS A 1 646 ? -44.989 -69.131 65.560 1.00 28.88 646 LYS A CA 1
ATOM 5302 C C . LYS A 1 646 ? -43.733 -68.613 66.283 1.00 28.88 646 LYS A C 1
ATOM 5304 O O . LYS A 1 646 ? -43.010 -69.447 66.812 1.00 28.88 646 LYS A O 1
ATOM 5309 N N . LEU A 1 647 ? -43.684 -67.279 66.416 1.00 29.70 647 LEU A N 1
ATOM 5310 C CA . LEU A 1 647 ? -43.347 -66.471 67.612 1.00 29.70 647 LEU A CA 1
ATOM 5311 C C . LEU A 1 647 ? -41.928 -66.487 68.240 1.00 29.70 647 LEU A C 1
ATOM 5313 O O . LEU A 1 647 ? -41.309 -67.538 68.337 1.00 29.70 647 LEU A O 1
ATOM 5317 N N . ASP A 1 648 ? -41.568 -65.292 68.751 1.00 29.23 648 ASP A N 1
ATOM 5318 C CA . ASP A 1 648 ? -40.656 -64.926 69.869 1.00 29.23 648 ASP A CA 1
ATOM 5319 C C . ASP A 1 648 ? -39.161 -65.340 69.746 1.00 29.23 648 ASP A C 1
ATOM 5321 O O . ASP A 1 648 ? -38.829 -66.268 69.016 1.00 29.23 648 ASP A O 1
ATOM 5325 N N . GLU A 1 649 ? -38.141 -64.703 70.349 1.00 32.34 649 GLU A N 1
ATOM 5326 C CA . GLU A 1 649 ? -37.928 -63.553 71.278 1.00 32.34 649 GLU A CA 1
ATOM 5327 C C . GLU A 1 649 ? -36.455 -63.058 71.016 1.00 32.34 649 GLU A C 1
ATOM 5329 O O . GLU A 1 649 ? -35.713 -63.778 70.345 1.00 32.34 649 GLU A O 1
ATOM 5334 N N . ASP A 1 650 ? -35.870 -61.916 71.420 1.00 34.34 650 ASP A N 1
ATOM 5335 C CA . ASP A 1 650 ? -36.187 -60.749 72.279 1.00 34.34 650 ASP A CA 1
ATOM 5336 C C . ASP A 1 650 ? -35.341 -59.507 71.800 1.00 34.34 650 ASP A C 1
ATOM 5338 O O . ASP A 1 650 ? -34.687 -59.569 70.754 1.00 34.34 650 ASP A O 1
ATOM 5342 N N . VAL A 1 651 ? -35.329 -58.374 72.523 1.00 36.06 651 VAL A N 1
ATOM 5343 C CA . VAL A 1 651 ? -34.704 -57.070 72.172 1.00 36.06 651 VAL A CA 1
ATOM 5344 C C . VAL A 1 651 ? -33.351 -56.795 72.870 1.00 36.06 651 VAL A C 1
ATOM 5346 O O . VAL A 1 651 ? -33.111 -57.213 73.998 1.00 36.06 651 VAL A O 1
ATOM 5349 N N . GLY A 1 652 ? -32.485 -55.972 72.252 1.00 35.50 652 GLY A N 1
ATOM 5350 C CA . GLY A 1 652 ? -31.348 -55.329 72.933 1.00 35.50 652 GLY A CA 1
ATOM 5351 C C . GLY A 1 652 ? -30.846 -54.039 72.256 1.00 35.50 652 GLY A C 1
ATOM 5352 O O . GLY A 1 652 ? -30.643 -54.016 71.047 1.00 35.50 652 GLY A O 1
ATOM 5353 N N . SER A 1 653 ? -30.596 -52.985 73.051 1.00 45.22 653 SER A N 1
ATOM 5354 C CA . SER A 1 653 ? -29.934 -51.712 72.665 1.00 45.22 653 SER A CA 1
ATOM 5355 C C . SER A 1 653 ? -30.690 -50.755 71.715 1.00 45.22 653 SER A C 1
ATOM 5357 O O . SER A 1 653 ? -30.175 -50.369 70.669 1.00 45.22 653 SER A O 1
ATOM 5359 N N . VAL A 1 654 ? -31.887 -50.296 72.107 1.00 52.94 654 VAL A N 1
ATOM 5360 C CA . VAL A 1 654 ? -32.736 -49.390 71.294 1.00 52.94 654 VAL A CA 1
ATOM 5361 C C . VAL A 1 654 ? -32.182 -47.960 71.141 1.00 52.94 654 VAL A C 1
ATOM 5363 O O . VAL A 1 654 ? -32.181 -47.423 70.037 1.00 52.94 654 VAL A O 1
ATOM 5366 N N . GLU A 1 655 ? -31.694 -47.328 72.211 1.00 50.94 655 GLU A N 1
ATOM 5367 C CA . GLU A 1 655 ? -31.501 -45.861 72.241 1.00 50.94 655 GLU A CA 1
ATOM 5368 C C . GLU A 1 655 ? -30.401 -45.350 71.290 1.00 50.94 655 GLU A C 1
ATOM 5370 O O . GLU A 1 655 ? -30.556 -44.304 70.662 1.00 50.94 655 GLU A O 1
ATOM 5375 N N . GLY A 1 656 ? -29.323 -46.118 71.093 1.00 55.22 656 GLY A N 1
ATOM 5376 C CA . GLY A 1 656 ? -28.300 -45.800 70.086 1.00 55.22 656 GLY A CA 1
ATOM 5377 C C . GLY A 1 656 ? -28.744 -46.082 68.644 1.00 55.22 656 GLY A C 1
ATOM 5378 O O . GLY A 1 656 ? -28.240 -45.461 67.707 1.00 55.22 656 GLY A O 1
ATOM 5379 N N . LEU A 1 657 ? -29.700 -46.998 68.448 1.00 57.00 657 LEU A N 1
ATOM 5380 C CA . LEU A 1 657 ? -30.217 -47.340 67.122 1.00 57.00 657 LEU A CA 1
ATOM 5381 C C . LEU A 1 657 ? -31.160 -46.267 66.577 1.00 57.00 657 LEU A C 1
ATOM 5383 O O . LEU A 1 657 ? -31.197 -46.086 65.363 1.00 57.00 657 LEU A O 1
ATOM 5387 N N . GLU A 1 658 ? -31.886 -45.526 67.419 1.00 59.34 658 GLU A N 1
ATOM 5388 C CA . GLU A 1 658 ? -32.790 -44.474 66.934 1.00 59.34 658 GLU A CA 1
ATOM 5389 C C . GLU A 1 658 ? -32.044 -43.273 66.334 1.00 59.34 658 GLU A C 1
ATOM 5391 O O . GLU A 1 658 ? -32.440 -42.784 65.274 1.00 59.34 658 GLU A O 1
ATOM 5396 N N . GLU A 1 659 ? -30.931 -42.829 66.930 1.00 61.44 659 GLU A N 1
ATOM 5397 C CA . GLU A 1 659 ? -30.133 -41.734 66.355 1.00 61.44 659 GLU A CA 1
ATOM 5398 C C . GLU A 1 659 ? -29.423 -42.169 65.060 1.00 61.44 659 GLU A C 1
ATOM 5400 O O . GLU A 1 659 ? -29.418 -41.428 64.072 1.00 61.44 659 GLU A O 1
ATOM 5405 N N . VAL A 1 660 ? -28.888 -43.397 65.023 1.00 72.75 660 VAL A N 1
ATOM 5406 C CA . VAL A 1 660 ? -28.295 -43.983 63.808 1.00 72.75 660 VAL A CA 1
ATOM 5407 C C . VAL A 1 660 ? -29.350 -44.150 62.712 1.00 72.75 660 VAL A C 1
ATOM 5409 O O . VAL A 1 660 ? -29.108 -43.739 61.581 1.00 72.75 660 VAL A O 1
ATOM 5412 N N . LYS A 1 661 ? -30.545 -44.655 63.036 1.00 75.44 661 LYS A N 1
ATOM 5413 C CA . LYS A 1 661 ? -31.688 -44.750 62.113 1.00 75.44 661 LYS A CA 1
ATOM 5414 C C . LYS A 1 661 ? -32.082 -43.380 61.564 1.00 75.44 661 LYS A C 1
ATOM 5416 O O . LYS A 1 661 ? -32.322 -43.263 60.368 1.00 75.44 661 LYS A O 1
ATOM 5421 N N . ARG A 1 662 ? -32.120 -42.338 62.401 1.00 74.88 662 ARG A N 1
ATOM 5422 C CA . ARG A 1 662 ? -32.493 -40.976 61.981 1.00 74.88 662 ARG A CA 1
ATOM 5423 C C . ARG A 1 662 ? -31.439 -40.329 61.075 1.00 74.88 662 ARG A C 1
ATOM 5425 O O . ARG A 1 662 ? -31.813 -39.606 60.155 1.00 74.88 662 ARG A O 1
ATOM 5432 N N . LYS A 1 663 ? -30.149 -40.622 61.288 1.00 78.00 663 LYS A N 1
ATOM 5433 C CA . LYS A 1 663 ? -29.064 -40.257 60.356 1.00 78.00 663 LYS A CA 1
ATOM 5434 C C . LYS A 1 663 ? -29.184 -41.025 59.042 1.00 78.00 663 LYS A C 1
ATOM 5436 O O . LYS A 1 663 ? -29.362 -40.390 58.013 1.00 78.00 663 LYS A O 1
ATOM 5441 N N . LEU A 1 664 ? -29.238 -42.359 59.089 1.00 80.56 664 LEU A N 1
ATOM 5442 C CA . LEU A 1 664 ? -29.393 -43.213 57.905 1.00 80.56 664 LEU A CA 1
ATOM 5443 C C . LEU A 1 664 ? -30.631 -42.861 57.071 1.00 80.56 664 LEU A C 1
ATOM 5445 O O . LEU A 1 664 ? -30.565 -42.909 55.850 1.00 80.56 664 LEU A O 1
ATOM 5449 N N . GLN A 1 665 ? -31.743 -42.478 57.702 1.00 82.06 665 GLN A N 1
ATOM 5450 C CA . GLN A 1 665 ? -32.946 -42.048 56.994 1.00 82.06 665 GLN A CA 1
ATOM 5451 C C . GLN A 1 665 ? -32.750 -40.693 56.289 1.00 82.06 665 GLN A C 1
ATOM 5453 O O . GLN A 1 665 ? -33.130 -40.563 55.128 1.00 82.06 665 GLN A O 1
ATOM 5458 N N . LYS A 1 666 ? -32.092 -39.716 56.930 1.00 83.50 666 LYS A N 1
ATOM 5459 C CA . LYS A 1 666 ? -31.739 -38.439 56.285 1.00 83.50 666 LYS A CA 1
ATOM 5460 C C . LYS A 1 666 ? -30.706 -38.625 55.166 1.00 83.50 666 LYS A C 1
ATOM 5462 O O . LYS A 1 666 ? -30.812 -37.992 54.120 1.00 83.50 666 LYS A O 1
ATOM 5467 N N . ASP A 1 667 ? -29.722 -39.496 55.371 1.00 84.31 667 ASP A N 1
ATOM 5468 C CA . ASP A 1 667 ? -28.712 -39.829 54.366 1.00 84.31 667 ASP A CA 1
ATOM 5469 C C . ASP A 1 667 ? -29.356 -40.555 53.174 1.00 84.31 667 ASP A C 1
ATOM 5471 O O . ASP A 1 667 ? -29.052 -40.230 52.028 1.00 84.31 667 ASP A O 1
ATOM 5475 N N . MET A 1 668 ? -30.314 -41.456 53.426 1.00 86.31 668 MET A N 1
ATOM 5476 C CA . MET A 1 668 ? -31.147 -42.088 52.399 1.00 86.31 668 MET A CA 1
ATOM 5477 C C . MET A 1 668 ? -31.917 -41.031 51.597 1.00 86.31 668 MET A C 1
ATOM 5479 O O . MET A 1 668 ? -31.742 -40.972 50.383 1.00 86.31 668 MET A O 1
ATOM 5483 N N . GLU A 1 669 ? -32.674 -40.147 52.253 1.00 86.50 669 GLU A N 1
ATOM 5484 C CA . GLU A 1 669 ? -33.423 -39.051 51.611 1.00 86.50 669 GLU A CA 1
ATOM 5485 C C . GLU A 1 669 ? -32.508 -38.153 50.745 1.00 86.50 669 GLU A C 1
ATOM 5487 O O . GLU A 1 669 ? -32.829 -37.866 49.589 1.00 86.50 669 GLU A O 1
ATOM 5492 N N . LEU A 1 670 ? -31.317 -37.791 51.242 1.00 86.62 670 LEU A N 1
ATOM 5493 C CA . LEU A 1 670 ? -30.311 -37.028 50.489 1.00 86.62 670 LEU A CA 1
ATOM 5494 C C . LEU A 1 670 ? -29.711 -37.812 49.308 1.00 86.62 670 LEU A C 1
ATOM 5496 O O . LEU A 1 670 ? -29.413 -37.221 48.266 1.00 86.62 670 LEU A O 1
ATOM 5500 N N . THR A 1 671 ? -29.514 -39.128 49.432 1.00 84.62 671 THR A N 1
ATOM 5501 C CA . THR A 1 671 ? -29.071 -39.963 48.300 1.00 84.62 671 THR A CA 1
ATOM 5502 C C . THR A 1 671 ? -30.165 -40.152 47.253 1.00 84.62 671 THR A C 1
ATOM 5504 O O . THR A 1 671 ? -29.844 -40.135 46.067 1.00 84.62 671 THR A O 1
ATOM 5507 N N . THR A 1 672 ? -31.438 -40.238 47.651 1.00 86.81 672 THR A N 1
ATOM 5508 C CA . THR A 1 672 ? -32.584 -40.292 46.732 1.00 86.81 672 THR A CA 1
ATOM 5509 C C . THR A 1 672 ? -32.712 -38.994 45.939 1.00 86.81 672 THR A C 1
ATOM 5511 O O . THR A 1 672 ? -32.750 -39.052 44.714 1.00 86.81 672 THR A O 1
ATOM 5514 N N . GLN A 1 673 ? -32.650 -37.825 46.588 1.00 87.94 673 GLN A N 1
ATOM 5515 C CA . GLN A 1 673 ? -32.661 -36.533 45.883 1.00 87.94 673 GLN A CA 1
ATOM 5516 C C . GLN A 1 673 ? -31.498 -36.409 44.886 1.00 87.94 673 GLN A C 1
ATOM 5518 O O . GLN A 1 673 ? -31.697 -36.038 43.731 1.00 87.94 673 GLN A O 1
ATOM 5523 N N . ARG A 1 674 ? -30.280 -36.804 45.286 1.00 88.25 674 ARG A N 1
ATOM 5524 C CA . ARG A 1 674 ? -29.118 -36.834 44.377 1.00 88.25 674 ARG A CA 1
ATOM 5525 C C . ARG A 1 674 ? -29.289 -37.823 43.223 1.00 88.25 674 ARG A C 1
ATOM 5527 O O . ARG A 1 674 ? -28.768 -37.570 42.140 1.00 88.25 674 ARG A O 1
ATOM 5534 N N . LEU A 1 675 ? -29.989 -38.939 43.426 1.00 87.62 675 LEU A N 1
ATOM 5535 C CA . LEU A 1 675 ? -30.308 -39.887 42.360 1.00 87.62 675 LEU A CA 1
ATOM 5536 C C . LEU A 1 675 ? -31.307 -39.269 41.371 1.00 87.62 675 LEU A C 1
ATOM 5538 O O . LEU A 1 675 ? -31.050 -39.288 40.171 1.00 87.62 675 LEU A O 1
ATOM 5542 N N . GLU A 1 676 ? -32.378 -38.641 41.859 1.00 88.94 676 GLU A N 1
ATOM 5543 C CA . GLU A 1 676 ? -33.375 -37.933 41.042 1.00 88.94 676 GLU A CA 1
ATOM 5544 C C . GLU A 1 676 ? -32.751 -36.790 40.222 1.00 88.94 676 GLU A C 1
ATOM 5546 O O . GLU A 1 676 ? -33.001 -36.683 39.019 1.00 88.94 676 GLU A O 1
ATOM 5551 N N . GLU A 1 677 ? -31.864 -35.985 40.819 1.00 88.00 677 GLU A N 1
ATOM 5552 C CA . GLU A 1 677 ? -31.075 -34.966 40.110 1.00 88.00 677 GLU A CA 1
ATOM 5553 C C . GLU A 1 677 ? -30.226 -35.562 38.977 1.00 88.00 677 GLU A C 1
ATOM 5555 O O . GLU A 1 677 ? -30.148 -34.991 37.882 1.00 88.00 677 GLU A O 1
ATOM 5560 N N . LYS A 1 678 ? -29.580 -36.711 39.216 1.00 87.19 678 LYS A N 1
ATOM 5561 C CA . LYS A 1 678 ? -28.754 -37.388 38.205 1.00 87.19 678 LYS A CA 1
ATOM 5562 C C . LYS A 1 678 ? -29.603 -37.999 37.097 1.00 87.19 678 LYS A C 1
ATOM 5564 O O . LYS A 1 678 ? -29.239 -37.822 35.936 1.00 87.19 678 LYS A O 1
ATOM 5569 N N . THR A 1 679 ? -30.748 -38.597 37.414 1.00 88.69 679 THR A N 1
ATOM 5570 C CA . THR A 1 679 ? -31.719 -39.085 36.422 1.00 88.69 679 THR A CA 1
ATOM 5571 C C . THR A 1 679 ? -32.241 -37.934 35.561 1.00 88.69 679 THR A C 1
ATOM 5573 O O . THR A 1 679 ? -32.119 -37.987 34.340 1.00 88.69 679 THR A O 1
ATOM 5576 N N . MET A 1 680 ? -32.684 -36.822 36.162 1.00 89.81 680 MET A N 1
ATOM 5577 C CA . MET A 1 680 ? -33.103 -35.620 35.421 1.00 89.81 680 MET A CA 1
ATOM 5578 C C . MET A 1 680 ? -31.987 -35.002 34.563 1.00 89.81 680 MET A C 1
ATOM 5580 O O . MET A 1 680 ? -32.271 -34.346 33.557 1.00 89.81 680 MET A O 1
ATOM 5584 N N . SER A 1 681 ? -30.722 -35.167 34.955 1.00 89.38 681 SER A N 1
ATOM 5585 C CA . SER A 1 681 ? -29.564 -34.745 34.160 1.00 89.38 681 SER A CA 1
ATOM 5586 C C . SER A 1 681 ? -29.315 -35.690 32.977 1.00 89.38 681 SER A C 1
ATOM 5588 O O . SER A 1 681 ? -29.120 -35.229 31.850 1.00 89.38 681 SER A O 1
ATOM 5590 N N . MET A 1 682 ? -29.409 -37.005 33.198 1.00 90.00 682 MET A N 1
ATOM 5591 C CA . MET A 1 682 ? -29.288 -38.035 32.161 1.00 90.00 682 MET A CA 1
ATOM 5592 C C . MET A 1 682 ? -30.373 -37.875 31.086 1.00 90.00 682 MET A C 1
ATOM 5594 O O . MET A 1 682 ? -30.051 -37.793 29.904 1.00 90.00 682 MET A O 1
ATOM 5598 N N . ASP A 1 683 ? -31.626 -37.685 31.500 1.00 91.00 683 ASP A N 1
ATOM 5599 C CA . ASP A 1 683 ? -32.778 -37.367 30.647 1.00 91.00 683 ASP A CA 1
ATOM 5600 C C . ASP A 1 683 ? -32.521 -36.190 29.695 1.00 91.00 683 ASP A C 1
ATOM 5602 O O . ASP A 1 683 ? -32.897 -36.217 28.520 1.00 91.00 683 ASP A O 1
ATOM 5606 N N . LYS A 1 684 ? -31.901 -35.120 30.209 1.00 91.31 684 LYS A N 1
ATOM 5607 C CA . LYS A 1 684 ? -31.558 -33.923 29.427 1.00 91.31 684 LYS A CA 1
ATOM 5608 C C . LYS A 1 684 ? -30.431 -34.220 28.438 1.00 91.31 684 LYS A C 1
ATOM 5610 O O . LYS A 1 684 ? -30.516 -33.787 27.291 1.00 91.31 684 LYS A O 1
ATOM 5615 N N . MET A 1 685 ? -29.419 -34.981 28.857 1.00 87.12 685 MET A N 1
ATOM 5616 C CA . MET A 1 685 ? -28.294 -35.392 28.008 1.00 87.12 685 MET A CA 1
ATOM 5617 C C . MET A 1 685 ? -28.699 -36.379 26.906 1.00 87.12 685 MET A C 1
ATOM 5619 O O . MET A 1 685 ? -28.142 -36.335 25.811 1.00 87.12 685 MET A O 1
ATOM 5623 N N . GLU A 1 686 ? -29.688 -37.241 27.144 1.00 91.62 686 GLU A N 1
ATOM 5624 C CA . GLU A 1 686 ? -30.233 -38.116 26.104 1.00 91.62 686 GLU A CA 1
ATOM 5625 C C . GLU A 1 686 ? -31.093 -37.336 25.099 1.00 91.62 686 GLU A C 1
ATOM 5627 O O . GLU A 1 686 ? -30.951 -37.516 23.889 1.00 91.62 686 GLU A O 1
ATOM 5632 N N . LYS A 1 687 ? -31.912 -36.386 25.568 1.00 93.62 687 LYS A N 1
ATOM 5633 C CA . LYS A 1 687 ? -32.688 -35.498 24.686 1.00 93.62 687 LYS A CA 1
ATOM 5634 C C . LYS A 1 687 ? -31.779 -34.640 23.791 1.00 93.62 687 LYS A C 1
ATOM 5636 O O . LYS A 1 687 ? -32.075 -34.499 22.606 1.00 93.62 687 LYS A O 1
ATOM 5641 N N . THR A 1 688 ? -30.654 -34.121 24.296 1.00 90.06 688 THR A N 1
ATOM 5642 C CA . THR A 1 688 ? -29.685 -33.381 23.459 1.00 90.06 688 THR A CA 1
ATOM 5643 C C . THR A 1 688 ? -28.897 -34.289 22.515 1.00 90.06 688 THR A C 1
ATOM 5645 O O . THR A 1 688 ? -28.747 -33.933 21.349 1.00 90.06 688 THR A O 1
ATOM 5648 N N . LYS A 1 689 ? -28.461 -35.478 22.958 1.00 95.38 689 LYS A N 1
ATOM 5649 C CA . LYS A 1 689 ? -27.854 -36.518 22.100 1.00 95.38 689 LYS A CA 1
ATOM 5650 C C . LYS A 1 689 ? -28.758 -36.860 20.911 1.00 95.38 689 LYS A C 1
ATOM 5652 O O . LYS A 1 689 ? -28.292 -36.842 19.777 1.00 95.38 689 LYS A O 1
ATOM 5657 N N . ASN A 1 690 ? -30.038 -37.135 21.157 1.00 92.06 690 ASN A N 1
ATOM 5658 C CA . ASN A 1 690 ? -30.974 -37.537 20.105 1.00 92.06 690 ASN A CA 1
ATOM 5659 C C . ASN A 1 690 ? -31.257 -36.386 19.122 1.00 92.06 690 ASN A C 1
ATOM 5661 O O . ASN A 1 690 ? -31.327 -36.622 17.919 1.00 92.06 690 ASN A O 1
ATOM 5665 N N . ARG A 1 691 ? -31.325 -35.135 19.606 1.00 94.31 691 ARG A N 1
ATOM 5666 C CA . ARG A 1 691 ? -31.439 -33.942 18.746 1.00 94.31 691 ARG A CA 1
ATOM 5667 C C . ARG A 1 691 ? -30.207 -33.759 17.848 1.00 94.31 691 ARG A C 1
ATOM 5669 O O . ARG A 1 691 ? -30.357 -33.530 16.655 1.00 94.31 691 ARG A O 1
ATOM 5676 N N . LEU A 1 692 ? -29.000 -33.914 18.403 1.00 91.69 692 LEU A N 1
ATOM 5677 C CA . LEU A 1 692 ? -27.740 -33.814 17.652 1.00 91.69 692 LEU A CA 1
ATOM 5678 C C . LEU A 1 692 ? -27.558 -34.951 16.634 1.00 91.69 692 LEU A C 1
ATOM 5680 O O . LEU A 1 692 ? -26.963 -34.726 15.585 1.00 91.69 692 LEU A O 1
ATOM 5684 N N . GLN A 1 693 ? -28.077 -36.151 16.916 1.00 92.62 693 GLN A N 1
ATOM 5685 C CA . GLN A 1 693 ? -28.107 -37.240 15.937 1.00 92.62 693 GLN A CA 1
ATOM 5686 C C . GLN A 1 693 ? -29.020 -36.888 14.755 1.00 92.62 693 GLN A C 1
ATOM 5688 O O . GLN A 1 693 ? -28.599 -37.021 13.613 1.00 92.62 693 GLN A O 1
ATOM 5693 N N . GLN A 1 694 ? -30.222 -36.366 15.020 1.00 94.25 694 GLN A N 1
ATOM 5694 C CA . GLN A 1 694 ? -31.137 -35.939 13.959 1.00 94.25 694 GLN A CA 1
ATOM 5695 C C . GLN A 1 694 ? -30.545 -34.798 13.110 1.00 94.25 694 GLN A C 1
ATOM 5697 O O . GLN A 1 694 ? -30.575 -34.876 11.887 1.00 94.25 694 GLN A O 1
ATOM 5702 N N . GLU A 1 695 ? -29.930 -33.789 13.741 1.00 93.88 695 GLU A N 1
ATOM 5703 C CA . GLU A 1 695 ? -29.210 -32.713 13.035 1.00 93.88 695 GLU A CA 1
ATOM 5704 C C . GLU A 1 695 ? -28.089 -33.248 12.122 1.00 93.88 695 GLU A C 1
ATOM 5706 O O . GLU A 1 695 ? -27.864 -32.706 11.041 1.00 93.88 695 GLU A O 1
ATOM 5711 N N . LEU A 1 696 ? -27.389 -34.312 12.534 1.00 92.88 696 LEU A N 1
ATOM 5712 C CA . LEU A 1 696 ? -26.349 -34.960 11.730 1.00 92.88 696 LEU A CA 1
ATOM 5713 C C . LEU A 1 696 ? -26.935 -35.757 10.555 1.00 92.88 696 LEU A C 1
ATOM 5715 O O . LEU A 1 696 ? -26.418 -35.660 9.440 1.00 92.88 696 LEU A O 1
ATOM 5719 N N . ASP A 1 697 ? -28.000 -36.521 10.796 1.00 95.00 697 ASP A N 1
ATOM 5720 C CA . ASP A 1 697 ? -28.655 -37.350 9.781 1.00 95.00 697 ASP A CA 1
ATOM 5721 C C . ASP A 1 697 ? -29.277 -36.474 8.672 1.00 95.00 697 ASP A C 1
ATOM 5723 O O . ASP A 1 697 ? -29.071 -36.744 7.484 1.00 95.00 697 ASP A O 1
ATOM 5727 N N . ASP A 1 698 ? -29.937 -35.369 9.043 1.00 94.44 698 ASP A N 1
ATOM 5728 C CA . ASP A 1 698 ? -30.482 -34.374 8.106 1.00 94.44 698 ASP A CA 1
ATOM 5729 C C . ASP A 1 698 ? -29.363 -33.742 7.244 1.00 94.44 698 ASP A C 1
ATOM 5731 O O . ASP A 1 698 ? -29.465 -33.688 6.013 1.00 94.44 698 ASP A O 1
ATOM 5735 N N . LEU A 1 699 ? -28.240 -33.338 7.859 1.00 92.31 699 LEU A N 1
ATOM 5736 C CA . LEU A 1 699 ? -27.078 -32.779 7.145 1.00 92.31 699 LEU A CA 1
ATOM 5737 C C . LEU A 1 699 ? -26.408 -33.784 6.191 1.00 92.31 699 LEU A C 1
ATOM 5739 O O . LEU A 1 699 ? -25.866 -33.385 5.155 1.00 92.31 699 LEU A O 1
ATOM 5743 N N . MET A 1 700 ? -26.434 -35.082 6.509 1.00 93.19 700 MET A N 1
ATOM 5744 C CA . MET A 1 700 ? -25.930 -36.128 5.614 1.00 93.19 700 MET A CA 1
ATOM 5745 C C . MET A 1 700 ? -26.816 -36.297 4.372 1.00 93.19 700 MET A C 1
ATOM 5747 O O . MET A 1 700 ? -26.285 -36.422 3.263 1.00 93.19 700 MET A O 1
ATOM 5751 N N . VAL A 1 701 ? -28.143 -36.242 4.531 1.00 96.00 701 VAL A N 1
ATOM 5752 C CA . VAL A 1 701 ? -29.097 -36.289 3.408 1.00 96.00 701 VAL A CA 1
ATOM 5753 C C . VAL A 1 701 ? -28.914 -35.084 2.481 1.00 96.00 701 VAL A C 1
ATOM 5755 O O . VAL A 1 701 ? -28.816 -35.261 1.262 1.00 96.00 701 VAL A O 1
ATOM 5758 N N . ASP A 1 702 ? -28.784 -33.877 3.037 1.00 91.81 702 ASP A N 1
ATOM 5759 C CA . ASP A 1 702 ? -28.533 -32.655 2.261 1.00 91.81 702 ASP A CA 1
ATOM 5760 C C . ASP A 1 702 ? -27.207 -32.721 1.484 1.00 91.81 702 ASP A C 1
ATOM 5762 O O . ASP A 1 702 ? -27.152 -32.368 0.300 1.00 91.81 702 ASP A O 1
ATOM 5766 N N . LEU A 1 703 ? -26.134 -33.223 2.105 1.00 90.88 703 LEU A N 1
ATOM 5767 C CA . LEU A 1 703 ? -24.828 -33.365 1.457 1.00 90.88 703 LEU A CA 1
ATOM 5768 C C . LEU A 1 703 ? -24.881 -34.309 0.244 1.00 90.88 703 LEU A C 1
ATOM 5770 O O . LEU A 1 703 ? -24.338 -33.980 -0.819 1.00 90.88 703 LEU A O 1
ATOM 5774 N N . ASP A 1 704 ? -25.543 -35.460 0.367 1.00 93.69 704 ASP A N 1
ATOM 5775 C CA . ASP A 1 704 ? -25.683 -36.405 -0.744 1.00 93.69 704 ASP A CA 1
ATOM 5776 C C . ASP A 1 704 ? -26.667 -35.916 -1.817 1.00 93.69 704 ASP A C 1
ATOM 5778 O O . ASP A 1 704 ? -26.428 -36.143 -3.009 1.00 93.69 704 ASP A O 1
ATOM 5782 N N . HIS A 1 705 ? -27.694 -35.145 -1.450 1.00 92.31 705 HIS A N 1
ATOM 5783 C CA . HIS A 1 705 ? -28.544 -34.450 -2.419 1.00 92.31 705 HIS A CA 1
ATOM 5784 C C . HIS A 1 705 ? -27.740 -33.434 -3.255 1.00 92.31 705 HIS A C 1
ATOM 5786 O O . HIS A 1 705 ? -27.798 -33.456 -4.490 1.00 92.31 705 HIS A O 1
ATOM 5792 N N . GLN A 1 706 ? -26.904 -32.607 -2.615 1.00 85.56 706 GLN A N 1
ATOM 5793 C CA . GLN A 1 706 ? -26.020 -31.660 -3.310 1.00 85.56 706 GLN A CA 1
ATOM 5794 C C . GLN A 1 706 ? -25.006 -32.375 -4.222 1.00 85.56 706 GLN A C 1
ATOM 5796 O O . GLN A 1 706 ? -24.807 -31.960 -5.367 1.00 85.56 706 GLN A O 1
ATOM 5801 N N . ARG A 1 707 ? -24.409 -33.489 -3.772 1.00 91.88 707 ARG A N 1
ATOM 5802 C CA . ARG A 1 707 ? -23.507 -34.326 -4.594 1.00 91.88 707 ARG A CA 1
ATOM 5803 C C . ARG A 1 707 ? -24.201 -34.866 -5.851 1.00 91.88 707 ARG A C 1
ATOM 5805 O O . ARG A 1 707 ? -23.611 -34.841 -6.935 1.00 91.88 707 ARG A O 1
ATOM 5812 N N . GLN A 1 708 ? -25.452 -35.316 -5.737 1.00 93.12 708 GLN A N 1
ATOM 5813 C CA . GLN A 1 708 ? -26.243 -35.777 -6.885 1.00 93.12 708 GLN A CA 1
ATOM 5814 C C . GLN A 1 708 ? -26.549 -34.640 -7.871 1.00 93.12 708 GLN A C 1
ATOM 5816 O O . GLN A 1 708 ? -26.418 -34.841 -9.083 1.00 93.12 708 GLN A O 1
ATOM 5821 N N . ILE A 1 709 ? -26.891 -33.441 -7.379 1.00 89.44 709 ILE A N 1
ATOM 5822 C CA . ILE A 1 709 ? -27.107 -32.251 -8.219 1.00 89.44 709 ILE A CA 1
ATOM 5823 C C . ILE A 1 709 ? -25.833 -31.901 -8.995 1.00 89.44 709 ILE A C 1
ATOM 5825 O O . ILE A 1 709 ? -25.886 -31.803 -10.222 1.00 89.44 709 ILE A O 1
ATOM 5829 N N . VAL A 1 710 ? -24.684 -31.782 -8.320 1.00 85.88 710 VAL A N 1
ATOM 5830 C CA . VAL A 1 710 ? -23.397 -31.456 -8.966 1.00 85.88 710 VAL A CA 1
ATOM 5831 C C . VAL A 1 710 ? -23.046 -32.490 -10.038 1.00 85.88 710 VAL A C 1
ATOM 5833 O O . VAL A 1 710 ? -22.812 -32.121 -11.188 1.00 85.88 710 VAL A O 1
ATOM 5836 N N . SER A 1 711 ? -23.131 -33.788 -9.725 1.00 92.06 711 SER A N 1
ATOM 5837 C CA . SER A 1 711 ? -22.859 -34.848 -10.707 1.00 92.06 711 SER A CA 1
ATOM 5838 C C . SER A 1 711 ? -23.831 -34.837 -11.898 1.00 92.06 711 SER A C 1
ATOM 5840 O O . SER A 1 711 ? -23.468 -35.253 -12.999 1.00 92.06 711 SER A O 1
ATOM 5842 N N . SER A 1 712 ? -25.070 -34.371 -11.708 1.00 89.12 712 SER A N 1
ATOM 5843 C CA . SER A 1 712 ? -26.058 -34.197 -12.782 1.00 89.12 712 SER A CA 1
ATOM 5844 C C . SER A 1 712 ? -25.727 -32.996 -13.675 1.00 89.12 712 SER A C 1
ATOM 5846 O O . SER A 1 712 ? -25.787 -33.110 -14.901 1.00 89.12 712 SER A O 1
ATOM 5848 N N . LEU A 1 713 ? -25.317 -31.869 -13.084 1.00 84.38 713 LEU A N 1
ATOM 5849 C CA . LEU A 1 713 ? -24.902 -30.664 -13.810 1.00 84.38 713 LEU A CA 1
ATOM 5850 C C . LEU A 1 713 ? -23.615 -30.902 -14.612 1.00 84.38 713 LEU A C 1
ATOM 5852 O O . LEU A 1 713 ? -23.602 -30.629 -15.809 1.00 84.38 713 LEU A O 1
ATOM 5856 N N . GLU A 1 714 ? -22.589 -31.528 -14.029 1.00 84.75 714 GLU A N 1
ATOM 5857 C CA . GLU A 1 714 ? -21.358 -31.909 -14.745 1.00 84.75 714 GLU A CA 1
ATOM 5858 C C . GLU A 1 714 ? -21.633 -32.785 -15.980 1.00 84.75 714 GLU A C 1
ATOM 5860 O O . GLU A 1 714 ? -21.008 -32.615 -17.027 1.00 84.75 714 GLU A O 1
ATOM 5865 N N . LYS A 1 715 ? -22.582 -33.727 -15.875 1.00 91.69 715 LYS A N 1
ATOM 5866 C CA . LYS A 1 715 ? -22.993 -34.607 -16.986 1.00 91.69 715 LYS A CA 1
ATOM 5867 C C . LYS A 1 715 ? -23.796 -33.876 -18.064 1.00 91.69 715 LYS A C 1
ATOM 5869 O O . LYS A 1 715 ? -23.830 -34.354 -19.198 1.00 91.69 715 LYS A O 1
ATOM 5874 N N . LYS A 1 716 ? -24.450 -32.757 -17.736 1.00 88.00 716 LYS A N 1
ATOM 5875 C CA . LYS A 1 716 ? -25.098 -31.873 -18.717 1.00 88.00 716 LYS A CA 1
ATOM 5876 C C . LYS A 1 716 ? -24.071 -30.974 -19.399 1.00 88.00 716 LYS A C 1
ATOM 5878 O O . LYS A 1 716 ? -24.065 -30.934 -20.625 1.00 88.00 716 LYS A O 1
ATOM 5883 N N . GLN A 1 717 ? -23.182 -30.348 -18.626 1.00 79.25 717 GLN A N 1
ATOM 5884 C CA . GLN A 1 717 ? -22.122 -29.476 -19.136 1.00 79.25 717 GLN A CA 1
ATOM 5885 C C . GLN A 1 717 ? -21.255 -30.223 -20.153 1.00 79.25 717 GLN A C 1
ATOM 5887 O O . GLN A 1 717 ? -21.265 -29.867 -21.324 1.00 79.25 717 GLN A O 1
ATOM 5892 N N . LYS A 1 718 ? -20.688 -31.378 -19.773 1.00 89.38 718 LYS A N 1
ATOM 5893 C CA . LYS A 1 718 ? -19.852 -32.207 -20.665 1.00 89.38 718 LYS A CA 1
ATOM 5894 C C . LYS A 1 718 ? -20.544 -32.631 -21.968 1.00 89.38 718 LYS A C 1
ATOM 5896 O O . LYS A 1 718 ? -19.864 -32.863 -22.961 1.00 89.38 718 LYS A O 1
ATOM 5901 N N . LYS A 1 719 ? -21.881 -32.734 -21.990 1.00 90.25 719 LYS A N 1
ATOM 5902 C CA . LYS A 1 719 ? -22.650 -33.000 -23.220 1.00 90.25 719 LYS A CA 1
ATOM 5903 C C . LYS A 1 719 ? -22.833 -31.753 -24.084 1.00 90.25 719 LYS A C 1
ATOM 5905 O O . LYS A 1 719 ? -22.772 -31.869 -25.302 1.00 90.25 719 LYS A O 1
ATOM 5910 N N . PHE A 1 720 ? -23.049 -30.588 -23.476 1.00 85.88 720 PHE A N 1
ATOM 5911 C CA . PHE A 1 720 ? -23.051 -29.310 -24.190 1.00 85.88 720 PHE A CA 1
ATOM 5912 C C . PHE A 1 720 ? -21.669 -29.007 -24.776 1.00 85.88 720 PHE A C 1
ATOM 5914 O O . PHE A 1 720 ? -21.578 -28.707 -25.964 1.00 85.88 720 PHE A O 1
ATOM 5921 N N . ASP A 1 721 ? -20.607 -29.180 -23.987 1.00 85.38 721 ASP A N 1
ATOM 5922 C CA . ASP A 1 721 ? -19.220 -28.995 -24.421 1.00 85.38 721 ASP A CA 1
ATOM 5923 C C . ASP A 1 721 ? -18.880 -29.924 -25.596 1.00 85.38 721 ASP A C 1
ATOM 5925 O O . ASP A 1 721 ? -18.290 -29.480 -26.579 1.00 85.38 721 ASP A O 1
ATOM 5929 N N . GLN A 1 722 ? -19.300 -31.197 -25.531 1.00 92.88 722 GLN A N 1
ATOM 5930 C CA . GLN A 1 722 ? -19.120 -32.162 -26.617 1.00 92.88 722 GLN A CA 1
ATOM 5931 C C . GLN A 1 722 ? -19.843 -31.725 -27.899 1.00 92.88 722 GLN A C 1
ATOM 5933 O O . GLN A 1 722 ? -19.209 -31.659 -28.948 1.00 92.88 722 GLN A O 1
ATOM 5938 N N . LEU A 1 723 ? -21.139 -31.398 -27.832 1.00 89.50 723 LEU A N 1
ATOM 5939 C CA . LEU A 1 723 ? -21.910 -30.975 -29.011 1.00 89.50 723 LEU A CA 1
ATOM 5940 C C . LEU A 1 723 ? -21.354 -29.677 -29.619 1.00 89.50 723 LEU A C 1
ATOM 5942 O O . LEU A 1 723 ? -21.258 -29.547 -30.838 1.00 89.50 723 LEU A O 1
ATOM 5946 N N . LEU A 1 724 ? -20.930 -28.732 -28.774 1.00 84.56 724 LEU A N 1
ATOM 5947 C CA . LEU A 1 724 ? -20.286 -27.495 -29.211 1.00 84.56 724 LEU A CA 1
ATOM 5948 C C . LEU A 1 724 ? -18.908 -27.757 -29.837 1.00 84.56 724 LEU A C 1
ATOM 5950 O O . LEU A 1 724 ? -18.546 -27.080 -30.797 1.00 84.56 724 LEU A O 1
ATOM 5954 N N . ALA A 1 725 ? -18.138 -28.718 -29.323 1.00 91.19 725 ALA A N 1
ATOM 5955 C CA . ALA A 1 725 ? -16.866 -29.130 -29.912 1.00 91.19 725 ALA A CA 1
ATOM 5956 C C . ALA A 1 725 ? -17.067 -29.824 -31.268 1.00 91.19 725 ALA A C 1
ATOM 5958 O O . ALA A 1 725 ? -16.353 -29.498 -32.212 1.00 91.19 725 ALA A O 1
ATOM 5959 N N . GLU A 1 726 ? -18.065 -30.702 -31.395 1.00 93.06 726 GLU A N 1
ATOM 5960 C CA . GLU A 1 726 ? -18.430 -31.365 -32.653 1.00 93.06 726 GLU A CA 1
ATOM 5961 C C . GLU A 1 726 ? -18.818 -30.333 -33.732 1.00 93.06 726 GLU A C 1
ATOM 5963 O O . GLU A 1 726 ? -18.225 -30.330 -34.813 1.00 93.06 726 GLU A O 1
ATOM 5968 N N . GLU A 1 727 ? -19.704 -29.379 -33.423 1.00 89.25 727 GLU A N 1
ATOM 5969 C CA . GLU A 1 727 ? -20.066 -28.279 -34.337 1.00 89.25 727 GLU A CA 1
ATOM 5970 C C . GLU A 1 727 ? -18.883 -27.339 -34.647 1.00 89.25 727 GLU A C 1
ATOM 5972 O O . GLU A 1 727 ? -18.658 -26.983 -35.809 1.00 89.25 727 GLU A O 1
ATOM 5977 N N . LYS A 1 728 ? -18.057 -26.979 -33.649 1.00 87.56 728 LYS A N 1
ATOM 5978 C CA . LYS A 1 728 ? -16.810 -26.214 -33.870 1.00 87.56 728 LYS A CA 1
ATOM 5979 C C . LYS A 1 728 ? -15.873 -26.956 -34.834 1.00 87.56 728 LYS A C 1
ATOM 5981 O O . LYS A 1 728 ? -15.310 -26.322 -35.725 1.00 87.56 728 LYS A O 1
ATOM 5986 N N . THR A 1 729 ? -15.718 -28.276 -34.701 1.00 91.81 729 THR A N 1
ATOM 5987 C CA . THR A 1 729 ? -14.878 -29.103 -35.586 1.00 91.81 729 THR A CA 1
ATOM 5988 C C . THR A 1 729 ? -15.452 -29.202 -37.000 1.00 91.81 729 THR A C 1
ATOM 5990 O O . THR A 1 729 ? -14.696 -29.070 -37.963 1.00 91.81 729 THR A O 1
ATOM 5993 N N . ILE A 1 730 ? -16.768 -29.378 -37.154 1.00 92.94 730 ILE A N 1
ATOM 5994 C CA . ILE A 1 730 ? -17.443 -29.393 -38.463 1.00 92.94 730 ILE A CA 1
ATOM 5995 C C . ILE A 1 730 ? -17.271 -28.040 -39.172 1.00 92.94 730 ILE A C 1
ATOM 5997 O O . ILE A 1 730 ? -16.867 -27.992 -40.334 1.00 92.94 730 ILE A O 1
ATOM 6001 N N . SER A 1 731 ? -17.499 -26.936 -38.458 1.00 85.75 731 SER A N 1
ATOM 6002 C CA . SER A 1 731 ? -17.340 -25.572 -38.976 1.00 85.75 731 SER A CA 1
ATOM 6003 C C . SER A 1 731 ? -15.889 -25.259 -39.371 1.00 85.75 731 SER A C 1
ATOM 6005 O O . SER A 1 731 ? -15.635 -24.788 -40.483 1.00 85.75 731 SER A O 1
ATOM 6007 N N . ALA A 1 732 ? -14.917 -25.600 -38.515 1.00 90.00 732 ALA A N 1
ATOM 6008 C CA . ALA A 1 732 ? -13.492 -25.440 -38.811 1.00 90.00 732 ALA A CA 1
ATOM 6009 C C . ALA A 1 732 ? -13.057 -26.268 -40.031 1.00 90.00 732 ALA A C 1
ATOM 6011 O O . ALA A 1 732 ? -12.316 -25.772 -40.879 1.00 90.00 732 ALA A O 1
ATOM 6012 N N . ARG A 1 733 ? -13.570 -27.497 -40.169 1.00 93.25 733 ARG A N 1
ATOM 6013 C CA . ARG A 1 733 ? -13.316 -28.344 -41.338 1.00 93.25 733 ARG A CA 1
ATOM 6014 C C . ARG A 1 733 ? -13.870 -27.728 -42.625 1.00 93.25 733 ARG A C 1
ATOM 6016 O O . ARG A 1 733 ? -13.156 -27.709 -43.622 1.00 93.25 733 ARG A O 1
ATOM 6023 N N . TYR A 1 734 ? -15.094 -27.197 -42.624 1.00 90.00 734 TYR A N 1
ATOM 6024 C CA . TYR A 1 734 ? -15.637 -26.517 -43.808 1.00 90.00 734 TYR A CA 1
ATOM 6025 C C . TYR A 1 734 ? -14.869 -25.233 -44.155 1.00 90.00 734 TYR A C 1
ATOM 6027 O O . TYR A 1 734 ? -14.724 -24.914 -45.336 1.00 90.00 734 TYR A O 1
ATOM 6035 N N . ALA A 1 735 ? -14.338 -24.513 -43.161 1.00 87.50 735 ALA A N 1
ATOM 6036 C CA . ALA A 1 735 ? -13.439 -23.387 -43.403 1.00 87.50 735 ALA A CA 1
ATOM 6037 C C . ALA A 1 735 ? -12.117 -23.841 -44.052 1.00 87.50 735 ALA A C 1
ATOM 6039 O O . ALA A 1 735 ? -11.697 -23.244 -45.040 1.00 87.50 735 ALA A O 1
ATOM 6040 N N . GLU A 1 736 ? -11.505 -24.930 -43.575 1.00 92.38 736 GLU A N 1
ATOM 6041 C CA . GLU A 1 736 ? -10.278 -25.476 -44.172 1.00 92.38 736 GLU A CA 1
ATOM 6042 C C . GLU A 1 736 ? -10.512 -26.022 -45.593 1.00 92.38 736 GLU A C 1
ATOM 6044 O O . GLU A 1 736 ? -9.715 -25.768 -46.494 1.00 92.38 736 GLU A O 1
ATOM 6049 N N . GLU A 1 737 ? -11.622 -26.731 -45.831 1.00 91.06 737 GLU A N 1
ATOM 6050 C CA . GLU A 1 737 ? -11.997 -27.228 -47.162 1.00 91.06 737 GLU A CA 1
ATOM 6051 C C . GLU A 1 737 ? -12.253 -26.069 -48.146 1.00 91.06 737 GLU A C 1
ATOM 6053 O O . GLU A 1 737 ? -11.805 -26.136 -49.295 1.00 91.06 737 GLU A O 1
ATOM 6058 N N . ARG A 1 738 ? -12.878 -24.969 -47.693 1.00 90.38 738 ARG A N 1
ATOM 6059 C CA . ARG A 1 738 ? -13.023 -23.723 -48.470 1.00 90.38 738 ARG A CA 1
ATOM 6060 C C . ARG A 1 738 ? -11.668 -23.089 -48.781 1.00 90.38 738 ARG A C 1
ATOM 6062 O O . ARG A 1 738 ? -11.404 -22.773 -49.939 1.00 90.38 738 ARG A O 1
ATOM 6069 N N . ASP A 1 739 ? -10.821 -22.896 -47.776 1.00 90.62 739 ASP A N 1
ATOM 6070 C CA . ASP A 1 739 ? -9.556 -22.165 -47.928 1.00 90.62 739 ASP A CA 1
ATOM 6071 C C . ASP A 1 739 ? -8.551 -22.959 -48.770 1.00 90.62 739 ASP A C 1
ATOM 6073 O O . ASP A 1 739 ? -7.819 -22.381 -49.576 1.00 90.62 739 ASP A O 1
ATOM 6077 N N . ARG A 1 740 ? -8.590 -24.294 -48.686 1.00 93.12 740 ARG A N 1
ATOM 6078 C CA . ARG A 1 740 ? -7.858 -25.195 -49.582 1.00 93.12 740 ARG A CA 1
ATOM 6079 C C . ARG A 1 740 ? -8.369 -25.103 -51.022 1.00 93.12 740 ARG A C 1
ATOM 6081 O O . ARG A 1 740 ? -7.554 -24.988 -51.934 1.00 93.12 740 ARG A O 1
ATOM 6088 N N . ALA A 1 741 ? -9.687 -25.091 -51.240 1.00 90.19 741 ALA A N 1
ATOM 6089 C CA . ALA A 1 741 ? -10.264 -24.916 -52.575 1.00 90.19 741 ALA A CA 1
ATOM 6090 C C . ALA A 1 741 ? -9.934 -23.536 -53.181 1.00 90.19 741 ALA A C 1
ATOM 6092 O O . ALA A 1 741 ? -9.654 -23.436 -54.376 1.00 90.19 741 ALA A O 1
ATOM 6093 N N . GLU A 1 742 ? -9.905 -22.478 -52.365 1.00 87.94 742 GLU A N 1
ATOM 6094 C CA . GLU A 1 742 ? -9.519 -21.131 -52.796 1.00 87.94 742 GLU A CA 1
ATOM 6095 C C . GLU A 1 742 ? -8.005 -21.022 -53.071 1.00 87.94 742 GLU A C 1
ATOM 6097 O O . GLU A 1 742 ? -7.591 -20.369 -54.030 1.00 87.94 742 GLU A O 1
ATOM 6102 N N . ALA A 1 743 ? -7.161 -21.696 -52.283 1.00 91.38 743 ALA A N 1
ATOM 6103 C CA . ALA A 1 743 ? -5.727 -21.810 -52.549 1.00 91.38 743 ALA A CA 1
ATOM 6104 C C . ALA A 1 743 ? -5.448 -22.589 -53.847 1.00 91.38 743 ALA A C 1
ATOM 6106 O O . ALA A 1 743 ? -4.664 -22.130 -54.676 1.00 91.38 743 ALA A O 1
ATOM 6107 N N . GLU A 1 744 ? -6.137 -23.711 -54.072 1.00 92.62 744 GLU A N 1
ATOM 6108 C CA . GLU A 1 744 ? -6.083 -24.454 -55.334 1.00 92.62 744 GLU A CA 1
ATOM 6109 C C . GLU A 1 744 ? -6.552 -23.615 -56.530 1.00 92.62 744 GLU A C 1
ATOM 6111 O O . GLU A 1 744 ? -5.969 -23.724 -57.608 1.00 92.62 744 GLU A O 1
ATOM 6116 N N . ALA A 1 745 ? -7.592 -22.789 -56.371 1.00 90.69 745 ALA A N 1
ATOM 6117 C CA . ALA A 1 745 ? -8.049 -21.877 -57.418 1.00 90.69 745 ALA A CA 1
ATOM 6118 C C . ALA A 1 745 ? -6.961 -20.848 -57.762 1.00 90.69 745 ALA A C 1
ATOM 6120 O O . ALA A 1 745 ? -6.552 -20.762 -58.917 1.00 90.69 745 ALA A O 1
ATOM 6121 N N . ARG A 1 746 ? -6.389 -20.171 -56.755 1.00 92.06 746 ARG A N 1
ATOM 6122 C CA . ARG A 1 746 ? -5.262 -19.236 -56.945 1.00 92.06 746 ARG A CA 1
ATOM 6123 C C . ARG A 1 746 ? -4.038 -19.902 -57.575 1.00 92.06 746 ARG A C 1
ATOM 6125 O O . ARG A 1 746 ? -3.351 -19.275 -58.380 1.00 92.06 746 ARG A O 1
ATOM 6132 N N . GLU A 1 747 ? -3.744 -21.156 -57.232 1.00 93.12 747 GLU A N 1
ATOM 6133 C CA . GLU A 1 747 ? -2.638 -21.906 -57.835 1.00 93.12 747 GLU A CA 1
ATOM 6134 C C . GLU A 1 747 ? -2.922 -22.244 -59.310 1.00 93.12 747 GLU A C 1
ATOM 6136 O O . GLU A 1 747 ? -2.036 -22.107 -60.155 1.00 93.12 747 GLU A O 1
ATOM 6141 N N . LYS A 1 748 ? -4.162 -22.630 -59.644 1.00 92.56 748 LYS A N 1
ATOM 6142 C CA . LYS A 1 748 ? -4.611 -22.883 -61.024 1.00 92.56 748 LYS A CA 1
ATOM 6143 C C . LYS A 1 748 ? -4.590 -21.600 -61.860 1.00 92.56 748 LYS A C 1
ATOM 6145 O O . LYS A 1 748 ? -4.052 -21.633 -62.963 1.00 92.56 748 LYS A O 1
ATOM 6150 N N . ASP A 1 749 ? -5.045 -20.472 -61.316 1.00 91.50 749 ASP A N 1
ATOM 6151 C CA . ASP A 1 749 ? -4.957 -19.152 -61.956 1.00 91.50 749 ASP A CA 1
ATOM 6152 C C . ASP A 1 749 ? -3.496 -18.728 -62.176 1.00 91.50 749 ASP A C 1
ATOM 6154 O O . ASP A 1 749 ? -3.127 -18.276 -63.258 1.00 91.50 749 ASP A O 1
ATOM 6158 N N . THR A 1 750 ? -2.627 -18.937 -61.181 1.00 91.31 750 THR A N 1
ATOM 6159 C CA . THR A 1 750 ? -1.188 -18.637 -61.292 1.00 91.31 750 THR A CA 1
ATOM 6160 C C . THR A 1 750 ? -0.525 -19.495 -62.374 1.00 91.31 750 THR A C 1
ATOM 6162 O O . THR A 1 750 ? 0.249 -18.972 -63.176 1.00 91.31 750 THR A O 1
ATOM 6165 N N . LYS A 1 751 ? -0.866 -20.790 -62.451 1.00 92.56 751 LYS A N 1
ATOM 6166 C CA . LYS A 1 751 ? -0.397 -21.705 -63.507 1.00 92.56 751 LYS A CA 1
ATOM 6167 C C . LYS A 1 751 ? -0.940 -21.319 -64.885 1.00 92.56 751 LYS A C 1
ATOM 6169 O O . LYS A 1 751 ? -0.188 -21.365 -65.855 1.00 92.56 751 LYS A O 1
ATOM 6174 N N . ALA A 1 752 ? -2.200 -20.896 -64.979 1.00 90.56 752 ALA A N 1
ATOM 6175 C CA . ALA A 1 752 ? -2.791 -20.403 -66.221 1.00 90.56 752 ALA A CA 1
ATOM 6176 C C . ALA A 1 752 ? -2.086 -19.126 -66.707 1.00 90.56 752 ALA A C 1
ATOM 6178 O O . ALA A 1 752 ? -1.724 -19.043 -67.877 1.00 90.56 752 ALA A O 1
ATOM 6179 N N . LEU A 1 753 ? -1.799 -18.178 -65.809 1.00 91.50 753 LEU A N 1
ATOM 6180 C CA . LEU A 1 753 ? -1.038 -16.963 -66.121 1.00 91.50 753 LEU A CA 1
ATOM 6181 C C . LEU A 1 753 ? 0.419 -17.259 -66.513 1.00 91.50 753 LEU A C 1
ATOM 6183 O O . LEU A 1 753 ? 0.937 -16.618 -67.426 1.00 91.50 753 LEU A O 1
ATOM 6187 N N . SER A 1 754 ? 1.087 -18.227 -65.876 1.00 91.94 754 SER A N 1
ATOM 6188 C CA . SER A 1 754 ? 2.448 -18.617 -66.274 1.00 91.94 754 SER A CA 1
ATOM 6189 C C . SER A 1 754 ? 2.476 -19.366 -67.609 1.00 91.94 754 SER A C 1
ATOM 6191 O O . SER A 1 754 ? 3.384 -19.147 -68.403 1.00 91.94 754 SER A O 1
ATOM 6193 N N . MET A 1 755 ? 1.479 -20.215 -67.883 1.00 90.75 755 MET A N 1
ATOM 6194 C CA . MET A 1 755 ? 1.336 -20.889 -69.180 1.00 90.75 755 MET A CA 1
ATOM 6195 C C . MET A 1 755 ? 0.975 -19.906 -70.296 1.00 90.75 755 MET A C 1
ATOM 6197 O O . MET A 1 755 ? 1.502 -20.042 -71.393 1.00 90.75 755 MET A O 1
ATOM 6201 N N . ALA A 1 756 ? 0.134 -18.904 -70.020 1.00 90.75 756 ALA A N 1
ATOM 6202 C CA . ALA A 1 756 ? -0.177 -17.838 -70.968 1.00 90.75 756 ALA A CA 1
ATOM 6203 C C . ALA A 1 756 ? 1.088 -17.058 -71.354 1.00 90.75 756 ALA A C 1
ATOM 6205 O O . ALA A 1 756 ? 1.379 -16.958 -72.539 1.00 90.75 756 ALA A O 1
ATOM 6206 N N . ARG A 1 757 ? 1.896 -16.623 -70.374 1.00 89.44 757 ARG A N 1
ATOM 6207 C CA . ARG A 1 757 ? 3.178 -15.944 -70.641 1.00 89.44 757 ARG A CA 1
ATOM 6208 C C . ARG A 1 757 ? 4.163 -16.806 -71.422 1.00 89.44 757 ARG A C 1
ATOM 6210 O O . ARG A 1 757 ? 4.712 -16.334 -72.403 1.00 89.44 757 ARG A O 1
ATOM 6217 N N . ALA A 1 758 ? 4.341 -18.072 -71.044 1.00 89.56 758 ALA A N 1
ATOM 6218 C CA . ALA A 1 758 ? 5.226 -18.981 -71.777 1.00 89.56 758 ALA A CA 1
ATOM 6219 C C . ALA A 1 758 ? 4.749 -19.239 -73.224 1.00 89.56 758 ALA A C 1
ATOM 6221 O O . ALA A 1 758 ? 5.553 -19.553 -74.099 1.00 89.56 758 ALA A O 1
ATOM 6222 N N . LEU A 1 759 ? 3.443 -19.112 -73.486 1.00 88.31 759 LEU A N 1
ATOM 6223 C CA . LEU A 1 759 ? 2.855 -19.225 -74.821 1.00 88.31 759 LEU A CA 1
ATOM 6224 C C . LEU A 1 759 ? 2.980 -17.907 -75.608 1.00 88.31 759 LEU A C 1
ATOM 6226 O O . LEU A 1 759 ? 3.248 -17.956 -76.804 1.00 88.31 759 LEU A O 1
ATOM 6230 N N . GLU A 1 760 ? 2.862 -16.747 -74.954 1.00 88.19 760 GLU A N 1
ATOM 6231 C CA . GLU A 1 760 ? 3.199 -15.432 -75.524 1.00 88.19 760 GLU A CA 1
ATOM 6232 C C . GLU A 1 760 ? 4.687 -15.372 -75.918 1.00 88.19 760 GLU A C 1
ATOM 6234 O O . GLU A 1 760 ? 4.992 -15.098 -77.076 1.00 88.19 760 GLU A O 1
ATOM 6239 N N . GLU A 1 761 ? 5.599 -15.742 -75.013 1.00 87.12 761 GLU A N 1
ATOM 6240 C CA . GLU A 1 761 ? 7.049 -15.837 -75.254 1.00 87.12 761 GLU A CA 1
ATOM 6241 C C . GLU A 1 761 ? 7.363 -16.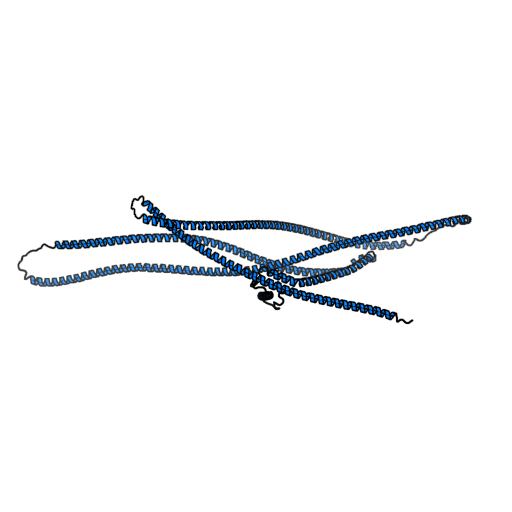769 -76.443 1.00 87.12 761 GLU A C 1
ATOM 6243 O O . GLU A 1 761 ? 8.081 -16.384 -77.366 1.00 87.12 761 GLU A O 1
ATOM 6248 N N . ALA A 1 762 ? 6.755 -17.962 -76.496 1.00 83.06 762 ALA A N 1
ATOM 6249 C CA . ALA A 1 762 ? 6.933 -18.896 -77.612 1.00 83.06 762 ALA A CA 1
ATOM 6250 C C . ALA A 1 762 ? 6.345 -18.393 -78.950 1.00 83.06 762 ALA A C 1
ATOM 6252 O O . ALA A 1 762 ? 6.842 -18.763 -80.018 1.00 83.06 762 ALA A O 1
ATOM 6253 N N . LEU A 1 763 ? 5.301 -17.553 -78.926 1.00 81.75 763 LEU A N 1
ATOM 6254 C CA . LEU A 1 763 ? 4.764 -16.906 -80.130 1.00 81.75 763 LEU A CA 1
ATOM 6255 C C . LEU A 1 763 ? 5.645 -15.742 -80.601 1.00 81.75 763 LEU A C 1
ATOM 6257 O O . LEU A 1 763 ? 5.781 -15.557 -81.811 1.00 81.75 763 LEU A O 1
ATOM 6261 N N . GLU A 1 764 ? 6.277 -14.996 -79.692 1.00 79.12 764 GLU A N 1
ATOM 6262 C CA . GLU A 1 764 ? 7.272 -13.977 -80.052 1.00 79.12 764 GLU A CA 1
ATOM 6263 C C . GLU A 1 764 ? 8.528 -14.615 -80.672 1.00 79.12 764 GLU A C 1
ATOM 6265 O O . GLU A 1 764 ? 8.979 -14.167 -81.732 1.00 79.12 764 GLU A O 1
ATOM 6270 N N . GLU A 1 765 ? 9.042 -15.712 -80.100 1.00 74.69 765 GLU A N 1
ATOM 6271 C CA . GLU A 1 765 ? 10.148 -16.484 -80.692 1.00 74.69 765 GLU A CA 1
ATOM 6272 C C . GLU A 1 765 ? 9.776 -17.076 -82.065 1.00 74.69 765 GLU A C 1
ATOM 6274 O O . GLU A 1 765 ? 10.549 -16.971 -83.024 1.00 74.69 765 GLU A O 1
ATOM 6279 N N . GLY A 1 766 ? 8.573 -17.650 -82.198 1.00 65.88 766 GLY A N 1
ATOM 6280 C CA . GLY A 1 766 ? 8.072 -18.187 -83.467 1.00 65.88 766 GLY A CA 1
ATOM 6281 C C . GLY A 1 766 ? 7.913 -17.115 -84.552 1.00 65.88 766 GLY A C 1
ATOM 6282 O O . GLY A 1 766 ? 8.376 -17.298 -85.681 1.00 65.88 766 GLY A O 1
ATOM 6283 N N . GLY A 1 767 ? 7.326 -15.966 -84.203 1.00 60.31 767 GLY A N 1
ATOM 6284 C CA . GLY A 1 767 ? 7.150 -14.831 -85.111 1.00 60.31 767 GLY A CA 1
ATOM 6285 C C . GLY A 1 767 ? 8.476 -14.214 -85.566 1.00 60.31 767 GLY A C 1
ATOM 6286 O O . GLY A 1 767 ? 8.625 -13.860 -86.738 1.00 60.31 767 GLY A O 1
ATOM 6287 N N . ALA A 1 768 ? 9.480 -14.152 -84.684 1.00 55.53 768 ALA A N 1
ATOM 6288 C CA . ALA A 1 768 ? 10.833 -13.735 -85.053 1.00 55.53 768 ALA A CA 1
ATOM 6289 C C . ALA A 1 768 ? 11.479 -14.683 -86.087 1.00 55.53 768 ALA A C 1
ATOM 6291 O O . ALA A 1 768 ? 12.208 -14.227 -86.975 1.00 55.53 768 ALA A O 1
ATOM 6292 N N . GLY A 1 769 ? 11.175 -15.984 -86.013 1.00 54.72 769 GLY A N 1
ATOM 6293 C CA . GLY A 1 769 ? 11.640 -16.997 -86.963 1.00 54.72 769 GLY A CA 1
ATOM 6294 C C . GLY A 1 769 ? 11.102 -16.811 -88.387 1.00 54.72 769 GLY A C 1
ATOM 6295 O O . GLY A 1 769 ? 11.872 -16.904 -89.347 1.00 54.72 769 GLY A O 1
ATOM 6296 N N . GLU A 1 770 ? 9.812 -16.498 -88.550 1.00 52.78 770 GLU A N 1
ATOM 6297 C CA . GLU A 1 770 ? 9.224 -16.263 -89.882 1.00 52.78 770 GLU A CA 1
ATOM 6298 C C . GLU A 1 770 ? 9.749 -14.970 -90.529 1.00 52.78 770 GLU A C 1
ATOM 6300 O O . GLU A 1 770 ? 10.068 -14.956 -91.722 1.00 52.78 770 GLU A O 1
ATOM 6305 N N . VAL A 1 771 ? 9.943 -13.903 -89.742 1.00 52.75 771 VAL A N 1
ATOM 6306 C CA . VAL A 1 771 ? 10.503 -12.630 -90.235 1.00 52.75 771 VAL A CA 1
ATOM 6307 C C . VAL A 1 771 ? 11.918 -12.808 -90.806 1.00 52.75 771 VAL A C 1
ATOM 6309 O O . VAL A 1 771 ? 12.262 -12.153 -91.792 1.00 52.75 771 VAL A O 1
ATOM 6312 N N . GLN A 1 772 ? 12.729 -13.728 -90.269 1.00 51.66 772 GLN A N 1
ATOM 6313 C CA . GLN A 1 772 ? 14.069 -14.010 -90.808 1.00 51.66 772 GLN A CA 1
ATOM 6314 C C . GLN A 1 772 ? 14.077 -14.818 -92.118 1.00 51.66 772 GLN A C 1
ATOM 6316 O O . GLN A 1 772 ? 15.085 -14.789 -92.825 1.00 51.66 772 GLN A O 1
ATOM 6321 N N . GLN A 1 773 ? 12.980 -15.486 -92.499 1.00 51.78 773 GLN A N 1
ATOM 6322 C CA . GLN A 1 773 ? 12.875 -16.158 -93.808 1.00 51.78 773 GLN A CA 1
ATOM 6323 C C . GLN A 1 773 ? 12.299 -15.255 -94.913 1.00 51.78 773 GLN A C 1
ATOM 6325 O O . GLN A 1 773 ? 12.405 -15.588 -96.093 1.00 51.78 773 GLN A O 1
ATOM 6330 N N . ALA A 1 774 ? 11.750 -14.088 -94.561 1.00 51.38 774 ALA A N 1
ATOM 6331 C CA . ALA A 1 774 ? 11.144 -13.137 -95.497 1.00 51.38 774 ALA A CA 1
ATOM 6332 C C . ALA A 1 774 ? 12.139 -12.146 -96.152 1.00 51.38 774 ALA A C 1
ATOM 6334 O O . ALA A 1 774 ? 11.718 -11.198 -96.818 1.00 51.38 774 ALA A O 1
ATOM 6335 N N . ALA A 1 775 ? 13.453 -12.341 -95.989 1.00 50.78 775 ALA A N 1
ATOM 6336 C CA . ALA A 1 775 ? 14.476 -11.527 -96.647 1.00 50.78 775 ALA A CA 1
ATOM 6337 C C . ALA A 1 775 ? 14.678 -11.967 -98.119 1.00 50.78 775 ALA A C 1
ATOM 6339 O O . ALA A 1 775 ? 15.097 -13.104 -98.357 1.00 50.78 775 ALA A O 1
ATOM 6340 N N . PRO A 1 776 ? 14.406 -11.109 -99.125 1.00 54.56 776 PRO A N 1
ATOM 6341 C CA . PRO A 1 776 ? 14.609 -11.462 -100.530 1.00 54.56 776 PRO A CA 1
ATOM 6342 C C . PRO A 1 776 ? 16.101 -11.574 -100.886 1.00 54.56 776 PRO A C 1
ATOM 6344 O O . PRO A 1 776 ? 16.941 -10.870 -100.324 1.00 54.56 776 PRO A O 1
ATOM 6347 N N . ARG A 1 777 ? 16.404 -12.464 -101.841 1.00 45.97 777 ARG A N 1
ATOM 6348 C CA . ARG A 1 777 ? 17.729 -12.625 -102.469 1.00 45.97 777 ARG A CA 1
ATOM 6349 C C . ARG A 1 777 ? 18.009 -11.552 -103.520 1.00 45.97 777 ARG A C 1
ATOM 6351 O O . ARG A 1 777 ? 17.039 -11.159 -104.203 1.00 45.97 777 ARG A O 1
#

InterPro domains:
  IPR000048 IQ motif, EF-hand binding site [PF00612] (64-82)
  IPR000048 IQ motif, EF-hand binding site [SM00015] (61-83)
  IPR001609 Myosin head, motor domain-like [PS51456] (1-59)
  IPR002928 Myosin tail [PF01576] (124-765)
  IPR027417 P-loop containing nucleoside triphosphate hydrolase [SSF52540] (3-121)

pLDDT: mean 82.4, std 15.72, range [25.56, 97.69]